Protein AF-A0A7S2M9X6-F1 (afdb_monomer_lite)

pLDDT: mean 76.16, std 21.94, range [22.64, 98.69]

Foldseek 3Di:
DPPFFDDDDDPAFAADPVFGWDWDDDDQKIAIFTKTPKDWAWQDKAWHGFGDPPRAACAKAKDWWFFAAPPDPDRAGDDTWIWIGGNRRIIIIHQFWDFDQPPVRDTDTHTDTDIGMTTRGLQMGGRDDFAFWFFDPVLVVLQVVVVPPPPDDDDDDDDDDDDDDDPDDDDDDDDQRQKGWDDDPQKIFIFGKFFGAQDDFPAQFAFRTFHDQQRFAPAKDKDWFDADPGPPDTWIWIQGNRRGIGTQVGHNRRMTGRGSDMGGHDDSVVCVPDDPDDNRGDPPPPPDPDPDDDDRDDDDDCVVVVVVLVVVPPPPVVVVVVVVVVVPPDDDDDDDPVPPDPAAPDDDDPVVCVDPLLVVQCVVQVVVCCVVFVHRDPVLLLLADLVVNVVSCVSSVPDPVSNVVSVVVSVVVVVVVVVVDDDDPPVVVSSVVRNVVSVCCRPPDPPPNVVCVCVVPDDDDPLVCCFVVVPPPVVVVVVVCVLAPPVCVVVVVVLLVLLSVFADLDPQFQKFALQACNQSSGNRRTGHQAQDPVSLLSNLVSLLVCLVSVNFTRMFGFFDQKFFQKWKFKAWFAPPDQDVDDPPDDRWAVLVLQFDFWDDDPPFIKDFRDDNVVLLVLLQCLFVVVDQKWKKWKWWLWDQDPQVRTGMTMIMITGLLAIDGLLVNVLSLLSSLLSLVVQLPDPPGPSVVSQVVRCVRDVQNDSDNSGPCPPSNSPPGHGQASHWHKHWHQPDPVQVVCVVVVNDPPVRGDTDIDTRSRGTATRAMKMWGWDADPVPRDIDTDDIITGTGSPRDRSSVSRVSSDRDHNPVPDDDRNDTACDPSSVVSDDPDFPPDVPPDPDDCPPDDDPGSDFDQPLQKWFAQDFLVVVVVLLVVLLVVLLVVCVVVVVVLLNLLSDWDWPDRDRFKTKIWGDLVSNPPPPDPPVVVVPPDDFGTWMWMQGNVVSMIGIDGDPVNSVSSSSSCVVRIGGPSPRGDPSDPVVVSVD

Structure (mmCIF, N/CA/C/O backbone):
data_AF-A0A7S2M9X6-F1
#
_entry.id   AF-A0A7S2M9X6-F1
#
loop_
_atom_site.group_PDB
_atom_site.id
_atom_site.type_symbol
_atom_site.label_atom_id
_atom_site.label_alt_id
_atom_site.label_comp_id
_atom_site.label_asym_id
_atom_site.label_entity_id
_atom_site.label_seq_id
_atom_site.pdbx_PDB_ins_code
_atom_site.Cartn_x
_atom_site.Cartn_y
_atom_site.Cartn_z
_atom_site.occupancy
_atom_site.B_iso_or_equiv
_atom_site.auth_seq_id
_atom_site.auth_comp_id
_atom_site.auth_asym_id
_atom_site.auth_atom_id
_atom_site.pdbx_PDB_model_num
ATOM 1 N N . ALA A 1 1 ? 14.958 -6.822 -61.987 1.00 38.88 1 ALA A N 1
ATOM 2 C CA . ALA A 1 1 ? 14.593 -6.815 -60.555 1.00 38.88 1 ALA A CA 1
ATOM 3 C C . ALA A 1 1 ? 13.363 -5.946 -60.229 1.00 38.88 1 ALA A C 1
ATOM 5 O O . ALA A 1 1 ? 12.800 -6.131 -59.167 1.00 38.88 1 ALA A O 1
ATOM 6 N N . SER A 1 2 ? 12.874 -5.072 -61.124 1.00 31.22 2 SER A N 1
ATOM 7 C CA . SER A 1 2 ? 11.751 -4.140 -60.870 1.00 31.22 2 SER A CA 1
ATOM 8 C C . SER A 1 2 ? 10.344 -4.626 -61.286 1.00 31.22 2 SER A C 1
ATOM 10 O O . SER A 1 2 ? 9.415 -3.830 -61.315 1.00 31.22 2 SER A O 1
ATOM 12 N N . ARG A 1 3 ? 10.153 -5.913 -61.616 1.00 39.16 3 ARG A N 1
ATOM 13 C CA . ARG A 1 3 ? 8.863 -6.480 -62.089 1.00 39.16 3 ARG A CA 1
ATOM 14 C C . ARG A 1 3 ? 8.234 -7.521 -61.140 1.00 39.16 3 ARG A C 1
ATOM 16 O O . ARG A 1 3 ? 7.433 -8.331 -61.574 1.00 39.16 3 ARG A O 1
ATOM 23 N N . ALA A 1 4 ? 8.618 -7.556 -59.862 1.00 44.41 4 ALA A N 1
ATOM 24 C CA . ALA A 1 4 ? 8.296 -8.679 -58.966 1.00 44.41 4 ALA A CA 1
ATOM 25 C C . ALA A 1 4 ? 6.996 -8.548 -58.136 1.00 44.41 4 ALA A C 1
ATOM 27 O O . ALA A 1 4 ? 6.758 -9.397 -57.286 1.00 44.41 4 ALA A O 1
ATOM 28 N N . PHE A 1 5 ? 6.151 -7.537 -58.360 1.00 42.88 5 PHE A N 1
ATOM 29 C CA . PHE A 1 5 ? 4.920 -7.326 -57.584 1.00 42.88 5 PHE A CA 1
ATOM 30 C C . PHE A 1 5 ? 3.715 -7.164 -58.532 1.00 42.88 5 PHE A C 1
ATOM 32 O O . PHE A 1 5 ? 3.470 -6.066 -59.020 1.00 42.88 5 PHE A O 1
ATOM 39 N N . GLU A 1 6 ? 2.992 -8.252 -58.825 1.00 40.44 6 GLU A N 1
ATOM 40 C CA . GLU A 1 6 ? 1.719 -8.236 -59.578 1.00 40.44 6 GLU A CA 1
ATOM 41 C C . GLU A 1 6 ? 0.503 -8.466 -58.647 1.00 40.44 6 GLU A C 1
ATOM 43 O O . GLU A 1 6 ? 0.623 -9.102 -57.597 1.00 40.44 6 GLU A O 1
ATOM 48 N N . GLU A 1 7 ? -0.641 -7.880 -59.031 1.00 41.44 7 GLU A N 1
ATOM 49 C CA . GLU A 1 7 ? -1.855 -7.572 -58.239 1.00 41.44 7 GLU A CA 1
ATOM 50 C C . GLU A 1 7 ? -2.589 -8.764 -57.584 1.00 41.44 7 GLU A C 1
ATOM 52 O O . GLU A 1 7 ? -2.658 -9.857 -58.153 1.00 41.44 7 GLU A O 1
ATOM 57 N N . PRO A 1 8 ? -3.227 -8.544 -56.405 1.00 42.31 8 PRO A N 1
ATOM 58 C CA . PRO A 1 8 ? -4.704 -8.527 -56.371 1.00 42.31 8 PRO A CA 1
ATOM 59 C C . PRO A 1 8 ? -5.382 -7.575 -55.340 1.00 42.31 8 PRO A C 1
ATOM 61 O O . PRO A 1 8 ? -4.845 -7.281 -54.276 1.00 42.31 8 PRO A O 1
ATOM 64 N N . VAL A 1 9 ? -6.626 -7.181 -55.672 1.00 41.50 9 VAL A N 1
ATOM 65 C CA . VAL A 1 9 ? -7.757 -6.617 -54.880 1.00 41.50 9 VAL A CA 1
ATOM 66 C C . VAL A 1 9 ? -7.424 -5.976 -53.517 1.00 41.50 9 VAL A C 1
ATOM 68 O O . VAL A 1 9 ? -7.529 -6.583 -52.452 1.00 41.50 9 VAL A O 1
ATOM 71 N N . GLY A 1 10 ? -7.107 -4.688 -53.584 1.00 49.75 10 GLY A N 1
ATOM 72 C CA . GLY A 1 10 ? -6.757 -3.773 -52.497 1.00 49.75 10 GLY A CA 1
ATOM 73 C C . GLY A 1 10 ? -5.783 -2.756 -53.091 1.00 49.75 10 GLY A C 1
ATOM 74 O O . GLY A 1 10 ? -5.009 -3.142 -53.960 1.00 49.75 10 GLY A O 1
ATOM 75 N N . ARG A 1 11 ? -5.827 -1.463 -52.731 1.00 54.81 11 ARG A N 1
ATOM 76 C CA . ARG A 1 11 ? -4.816 -0.502 -53.224 1.00 54.81 11 ARG A CA 1
ATOM 77 C C . ARG A 1 11 ? -3.433 -1.053 -52.857 1.00 54.81 11 ARG A C 1
ATOM 79 O O . ARG A 1 11 ? -3.097 -1.079 -51.675 1.00 54.81 11 ARG A O 1
ATOM 86 N N . ALA A 1 12 ? -2.693 -1.556 -53.847 1.00 59.91 12 ALA A N 1
ATOM 87 C CA . ALA A 1 12 ? -1.350 -2.071 -53.641 1.00 59.91 12 ALA A CA 1
ATOM 88 C C . ALA A 1 12 ? -0.503 -0.942 -53.049 1.00 59.91 12 ALA A C 1
ATOM 90 O O . ALA A 1 12 ? -0.595 0.200 -53.502 1.00 59.91 12 ALA A O 1
ATOM 91 N N . LEU A 1 13 ? 0.264 -1.242 -52.001 1.00 75.94 13 LEU A N 1
ATOM 92 C CA . LEU A 1 13 ? 1.162 -0.252 -51.422 1.00 75.94 13 LEU A CA 1
ATOM 93 C C . LEU A 1 13 ? 2.187 0.150 -52.479 1.00 75.94 13 LEU A C 1
ATOM 95 O O . LEU A 1 13 ? 2.847 -0.707 -53.067 1.00 75.94 13 LEU A O 1
ATOM 99 N N . GLU A 1 14 ? 2.294 1.449 -52.730 1.00 83.50 14 GLU A N 1
ATOM 100 C CA . GLU A 1 14 ? 3.234 1.965 -53.711 1.00 83.50 14 GLU A CA 1
ATOM 101 C C . GLU A 1 14 ? 4.682 1.757 -53.238 1.00 83.50 14 GLU A C 1
ATOM 103 O O . GLU A 1 14 ? 5.006 1.753 -52.045 1.00 83.50 14 GLU A O 1
ATOM 108 N N . VAL A 1 15 ? 5.575 1.556 -54.200 1.00 86.62 15 VAL A N 1
ATOM 109 C CA . VAL A 1 15 ? 7.008 1.360 -53.973 1.00 86.62 15 VAL A CA 1
ATOM 110 C C . VAL A 1 15 ? 7.666 2.705 -53.648 1.00 86.62 15 VAL A C 1
ATOM 112 O O . VAL A 1 15 ? 7.364 3.708 -54.295 1.00 86.62 15 VAL A O 1
ATOM 115 N N . ASN A 1 16 ? 8.577 2.753 -52.667 1.00 84.38 16 ASN A N 1
ATOM 116 C CA . ASN A 1 16 ? 9.388 3.953 -52.454 1.00 84.38 16 ASN A CA 1
ATOM 117 C C . ASN A 1 16 ? 10.350 4.130 -53.641 1.00 84.38 16 ASN A C 1
ATOM 119 O O . ASN A 1 16 ? 11.234 3.301 -53.850 1.00 84.38 16 ASN A O 1
ATOM 123 N N . GLU A 1 17 ? 10.197 5.212 -54.404 1.00 84.75 17 GLU A N 1
ATOM 124 C CA . GLU A 1 17 ? 10.994 5.470 -55.612 1.00 84.75 17 GLU A CA 1
ATOM 125 C C . GLU A 1 17 ? 12.496 5.609 -55.328 1.00 84.75 17 GLU A C 1
ATOM 127 O O . GLU A 1 17 ? 13.324 5.199 -56.141 1.00 84.75 17 GLU A O 1
ATOM 132 N N . ASN A 1 18 ? 12.860 6.137 -54.156 1.00 83.75 18 ASN A N 1
ATOM 133 C CA . ASN A 1 18 ? 14.256 6.372 -53.786 1.00 83.75 18 ASN A CA 1
ATOM 134 C C . ASN A 1 18 ? 14.967 5.093 -53.335 1.00 83.75 18 ASN A C 1
ATOM 136 O O . ASN A 1 18 ? 16.185 4.982 -53.457 1.00 83.75 18 ASN A O 1
ATOM 140 N N . MET A 1 19 ? 14.213 4.139 -52.787 1.00 84.62 19 MET A N 1
ATOM 141 C CA . MET A 1 19 ? 14.731 2.871 -52.283 1.00 84.62 19 MET A CA 1
ATOM 142 C C . MET A 1 19 ? 13.708 1.756 -52.481 1.00 84.62 19 MET A C 1
ATOM 144 O O . MET A 1 19 ? 13.069 1.313 -51.519 1.00 84.62 19 MET A O 1
ATOM 148 N N . PRO A 1 20 ? 13.537 1.298 -53.727 1.00 87.56 20 PRO A N 1
ATOM 149 C CA . PRO A 1 20 ? 12.526 0.310 -54.032 1.00 87.56 20 PRO A CA 1
ATOM 150 C C . PRO A 1 20 ? 12.790 -0.994 -53.267 1.00 87.56 20 PRO A C 1
ATOM 152 O O . PRO A 1 20 ? 13.956 -1.388 -53.119 1.00 87.56 20 PRO A O 1
ATOM 155 N N . PRO A 1 21 ? 11.737 -1.698 -52.804 1.00 89.81 21 PRO A N 1
ATOM 156 C CA . PRO A 1 21 ? 11.874 -3.030 -52.258 1.00 89.81 21 PRO A CA 1
ATOM 157 C C . PRO A 1 21 ? 12.610 -3.903 -53.257 1.00 89.81 21 PRO A C 1
ATOM 159 O O . PRO A 1 21 ? 12.286 -3.951 -54.447 1.00 89.81 21 PRO A O 1
ATOM 162 N N . GLY A 1 22 ? 13.590 -4.626 -52.760 1.00 88.31 22 GLY A N 1
ATOM 163 C CA . GLY A 1 22 ? 14.282 -5.618 -53.543 1.00 88.31 22 GLY A CA 1
ATOM 164 C C . GLY A 1 22 ? 14.721 -6.767 -52.670 1.00 88.31 22 GLY A C 1
ATOM 165 O O . GLY A 1 22 ? 14.521 -6.795 -51.455 1.00 88.31 22 GLY A O 1
ATOM 166 N N . LEU A 1 23 ? 15.274 -7.755 -53.345 1.00 91.81 23 LEU A N 1
ATOM 167 C CA . LEU A 1 23 ? 15.679 -9.000 -52.740 1.00 91.81 23 LEU A CA 1
ATOM 168 C C . LEU A 1 23 ? 17.034 -9.392 -53.303 1.00 91.81 23 LEU A C 1
ATOM 170 O O . LEU A 1 23 ? 17.304 -9.227 -54.495 1.00 91.81 23 LEU A O 1
ATOM 174 N N . HIS A 1 24 ? 17.878 -9.914 -52.429 1.00 87.50 24 HIS A N 1
ATOM 175 C CA . HIS A 1 24 ? 19.191 -10.425 -52.766 1.00 87.50 24 HIS A CA 1
ATOM 176 C C . HIS A 1 24 ? 19.317 -11.840 -52.214 1.00 87.50 24 HIS A C 1
ATOM 178 O O . HIS A 1 24 ? 19.037 -12.081 -51.042 1.00 87.50 24 HIS A O 1
ATOM 184 N N . ARG A 1 25 ? 19.761 -12.784 -53.042 1.00 85.88 25 ARG A N 1
ATOM 185 C CA . ARG A 1 25 ? 20.015 -14.161 -52.616 1.00 85.88 25 ARG A CA 1
ATOM 186 C C . ARG A 1 25 ? 21.512 -14.382 -52.488 1.00 85.88 25 ARG A C 1
ATOM 188 O O . ARG A 1 25 ? 22.252 -14.224 -53.451 1.00 85.88 25 ARG A O 1
ATOM 195 N N . CYS A 1 26 ? 21.945 -14.751 -51.293 1.00 79.56 26 CYS A N 1
ATOM 196 C CA . CYS A 1 26 ? 23.292 -15.211 -51.012 1.00 79.56 26 CYS A CA 1
ATOM 197 C C . CYS A 1 26 ? 23.185 -16.698 -50.686 1.00 79.56 26 CYS A C 1
ATOM 199 O O . CYS A 1 26 ? 22.797 -17.034 -49.575 1.00 79.56 26 CYS A O 1
ATOM 201 N N . GLY A 1 27 ? 23.486 -17.582 -51.643 1.00 88.19 27 GLY A N 1
ATOM 202 C CA . GLY A 1 27 ? 23.314 -19.032 -51.478 1.00 88.19 27 GLY A CA 1
ATOM 203 C C . GLY A 1 27 ? 21.862 -19.412 -51.190 1.00 88.19 27 GLY A C 1
ATOM 204 O O . GLY A 1 27 ? 20.990 -19.163 -52.022 1.00 88.19 27 GLY A O 1
ATOM 205 N N . ASP A 1 28 ? 21.596 -19.994 -50.025 1.00 86.00 28 ASP A N 1
ATOM 206 C CA . ASP A 1 28 ? 20.246 -20.381 -49.607 1.00 86.00 28 ASP A CA 1
ATOM 207 C C . ASP A 1 28 ? 19.547 -19.327 -48.749 1.00 86.00 28 ASP A C 1
ATOM 209 O O . ASP A 1 28 ? 18.366 -19.482 -48.442 1.00 86.00 28 ASP A O 1
ATOM 213 N N . ILE A 1 29 ? 20.236 -18.238 -48.407 1.00 85.75 29 ILE A N 1
ATOM 214 C CA . ILE A 1 29 ? 19.682 -17.129 -47.636 1.00 85.75 29 ILE A CA 1
ATOM 215 C C . ILE A 1 29 ? 19.230 -16.019 -48.591 1.00 85.75 29 ILE A C 1
ATOM 217 O O . ILE A 1 29 ? 19.997 -15.497 -49.403 1.00 85.75 29 ILE A O 1
ATOM 221 N N . VAL A 1 30 ? 17.969 -15.625 -48.472 1.00 87.31 30 VAL A N 1
ATOM 222 C CA . VAL A 1 30 ? 17.363 -14.469 -49.126 1.00 87.31 30 VAL A CA 1
ATOM 223 C C . VAL A 1 30 ? 17.296 -13.320 -48.129 1.00 87.31 30 VAL A C 1
ATOM 225 O O . VAL A 1 30 ? 16.832 -13.475 -47.004 1.00 87.31 30 VAL A O 1
ATOM 228 N N . VAL A 1 31 ? 17.756 -12.153 -48.561 1.00 87.94 31 VAL A N 1
ATOM 229 C CA . VAL A 1 31 ? 17.726 -10.895 -47.819 1.00 87.94 31 VAL A CA 1
ATOM 230 C C . VAL A 1 31 ? 16.772 -9.957 -48.538 1.00 87.94 31 VAL A C 1
ATOM 232 O O . VAL A 1 31 ? 16.935 -9.723 -49.736 1.00 87.94 31 VAL A O 1
ATOM 235 N N . LEU A 1 32 ? 15.789 -9.421 -47.820 1.00 89.31 32 LEU A N 1
ATOM 236 C CA . LEU A 1 32 ? 14.974 -8.317 -48.315 1.00 89.31 32 LEU A CA 1
ATOM 237 C C . LEU A 1 32 ? 15.610 -6.991 -47.902 1.00 89.31 32 LEU A C 1
ATOM 239 O O . LEU A 1 32 ? 16.217 -6.877 -46.835 1.00 89.31 32 LEU A O 1
ATOM 243 N N . HIS A 1 33 ? 15.474 -6.000 -48.771 1.00 90.19 33 HIS A N 1
ATOM 244 C CA . HIS A 1 33 ? 15.933 -4.640 -48.530 1.00 90.19 33 HIS A CA 1
ATOM 245 C C . HIS A 1 33 ? 14.980 -3.631 -49.172 1.00 90.19 33 HIS A C 1
ATOM 247 O O . HIS A 1 33 ? 14.190 -3.986 -50.051 1.00 90.19 33 HIS A O 1
ATOM 253 N N . GLY A 1 34 ? 15.109 -2.365 -48.803 1.00 89.94 34 GLY A N 1
ATOM 254 C CA . GLY A 1 34 ? 14.325 -1.264 -49.353 1.00 89.94 34 GLY A CA 1
ATOM 255 C C . GLY A 1 34 ? 13.058 -0.968 -48.556 1.00 89.94 34 GLY A C 1
ATOM 256 O O . GLY A 1 34 ? 12.807 -1.534 -47.487 1.00 89.94 34 GLY A O 1
ATOM 257 N N . GLU A 1 35 ? 12.268 -0.033 -49.076 1.00 91.88 35 GLU A N 1
ATOM 258 C CA . GLU A 1 35 ? 11.140 0.571 -48.372 1.00 91.88 35 GLU A CA 1
ATOM 259 C C . GLU A 1 35 ? 9.864 0.547 -49.222 1.00 91.88 35 GLU A C 1
ATOM 261 O O . GLU A 1 35 ? 9.895 0.766 -50.433 1.00 91.88 35 GLU A O 1
ATOM 266 N N . LEU A 1 36 ? 8.715 0.339 -48.582 1.00 90.56 36 LEU A N 1
ATOM 267 C CA . LEU A 1 36 ? 7.422 0.694 -49.173 1.00 90.56 36 LEU A CA 1
ATOM 268 C C . LEU A 1 36 ? 7.078 2.145 -48.832 1.00 90.56 36 LEU A C 1
ATOM 270 O O . LEU A 1 36 ? 7.567 2.687 -47.834 1.00 90.56 36 LEU A O 1
ATOM 274 N N . GLN A 1 37 ? 6.231 2.770 -49.652 1.00 87.38 37 GLN A N 1
ATOM 275 C CA . GLN A 1 37 ? 5.692 4.088 -49.339 1.00 87.38 37 GLN A CA 1
ATOM 276 C C . GLN A 1 37 ? 4.932 4.088 -48.010 1.00 87.38 37 GLN A C 1
ATOM 278 O O . GLN A 1 37 ? 4.588 3.051 -47.434 1.00 87.38 37 GLN A O 1
ATOM 283 N N . GLU A 1 38 ? 4.703 5.297 -47.506 1.00 88.19 38 GLU A N 1
ATOM 284 C CA . GLU A 1 38 ? 4.010 5.505 -46.251 1.00 88.19 38 GLU A CA 1
ATOM 285 C C . GLU A 1 38 ? 2.590 4.929 -46.308 1.00 88.19 38 GLU A C 1
ATOM 287 O O . GLU A 1 38 ? 1.797 5.247 -47.193 1.00 88.19 38 GLU A O 1
ATOM 292 N N . ALA A 1 39 ? 2.258 4.091 -45.330 1.00 88.56 39 ALA A N 1
ATOM 293 C CA . ALA A 1 39 ? 0.947 3.476 -45.218 1.00 88.56 39 ALA A CA 1
ATOM 294 C C . ALA A 1 39 ? 0.491 3.430 -43.762 1.00 88.56 39 ALA A C 1
ATOM 296 O O . ALA A 1 39 ? 1.271 3.641 -42.835 1.00 88.56 39 ALA A O 1
ATOM 297 N N . THR A 1 40 ? -0.798 3.163 -43.553 1.00 89.50 40 THR A N 1
ATOM 298 C CA . THR A 1 40 ? -1.367 2.937 -42.221 1.00 89.50 40 THR A CA 1
ATOM 299 C C . THR A 1 40 ? -1.688 1.458 -42.040 1.00 89.50 40 THR A C 1
ATOM 301 O O . THR A 1 40 ? -2.620 0.923 -42.642 1.00 89.50 40 THR A O 1
ATOM 304 N N . PHE A 1 41 ? -0.923 0.803 -41.173 1.00 89.00 41 PHE A N 1
ATOM 305 C CA . PHE A 1 41 ? -1.056 -0.611 -40.851 1.00 89.00 41 PHE A CA 1
ATOM 306 C C . PHE A 1 41 ? -1.993 -0.775 -39.659 1.00 89.00 41 PHE A C 1
ATOM 308 O O . PHE A 1 41 ? -1.658 -0.401 -38.534 1.00 89.00 41 PHE A O 1
ATOM 315 N N . GLY A 1 42 ? -3.182 -1.310 -39.923 1.00 84.88 42 GLY A N 1
ATOM 316 C CA . GLY A 1 42 ? -4.204 -1.554 -38.909 1.00 84.88 42 GLY A CA 1
ATOM 317 C C . GLY A 1 42 ? -4.099 -2.929 -38.241 1.00 84.88 42 GLY A C 1
ATOM 318 O O . GLY A 1 42 ? -3.200 -3.712 -38.553 1.00 84.88 42 GLY A O 1
ATOM 319 N N . PRO A 1 43 ? -5.045 -3.262 -37.347 1.00 78.38 43 PRO A N 1
ATOM 320 C CA . PRO A 1 43 ? -5.049 -4.516 -36.591 1.00 78.38 43 PRO A CA 1
ATOM 321 C C . PRO A 1 43 ? -5.327 -5.757 -37.444 1.00 78.38 43 PRO A C 1
ATOM 323 O O . PRO A 1 43 ? -5.115 -6.869 -36.973 1.00 78.38 43 PRO A O 1
ATOM 326 N N . SER A 1 44 ? -5.794 -5.597 -38.682 1.00 81.94 44 SER A N 1
ATOM 327 C CA . SER A 1 44 ? -5.951 -6.697 -39.638 1.00 81.94 44 SER A CA 1
ATOM 328 C C . SER A 1 44 ? -4.692 -6.856 -40.486 1.00 81.94 44 SER A C 1
ATOM 330 O O . SER A 1 44 ? -4.048 -5.870 -40.836 1.00 81.94 44 SER A O 1
ATOM 332 N N . SER A 1 45 ? -4.343 -8.097 -40.834 1.00 83.06 45 SER A N 1
ATOM 333 C CA . SER A 1 45 ? -3.196 -8.372 -41.704 1.00 83.06 45 SER A CA 1
ATOM 334 C C . SER A 1 45 ? -3.452 -7.821 -43.111 1.00 83.06 45 SER A C 1
ATOM 336 O O . SER A 1 45 ? -4.403 -8.229 -43.774 1.00 83.06 45 SER A O 1
ATOM 338 N N . GLN A 1 46 ? -2.606 -6.898 -43.558 1.00 90.12 46 GLN A N 1
ATOM 339 C CA . GLN A 1 46 ? -2.647 -6.277 -44.879 1.00 90.12 46 GLN A CA 1
ATOM 340 C C . GLN A 1 46 ? -1.610 -6.937 -45.786 1.00 90.12 46 GLN A C 1
ATOM 342 O O . GLN A 1 46 ? -0.468 -7.128 -45.382 1.00 90.12 46 GLN A O 1
ATOM 347 N N . HIS A 1 47 ? -1.982 -7.303 -47.008 1.00 91.88 47 HIS A N 1
ATOM 348 C CA . HIS A 1 47 ? -1.037 -7.837 -47.987 1.00 91.88 47 HIS A CA 1
ATOM 349 C C . HIS A 1 47 ? -0.190 -6.706 -48.582 1.00 91.88 47 HIS A C 1
ATOM 351 O O . HIS A 1 47 ? -0.746 -5.711 -49.035 1.00 91.88 47 HIS A O 1
ATOM 357 N N . VAL A 1 48 ? 1.137 -6.858 -48.578 1.00 91.81 48 VAL A N 1
ATOM 358 C CA . VAL A 1 48 ? 2.064 -5.797 -49.017 1.00 91.81 48 VAL A CA 1
ATOM 359 C C . VAL A 1 48 ? 2.934 -6.185 -50.213 1.00 91.81 48 VAL A C 1
ATOM 361 O O . VAL A 1 48 ? 3.647 -5.344 -50.746 1.00 91.81 48 VAL A O 1
ATOM 364 N N . GLY A 1 49 ? 2.896 -7.448 -50.640 1.00 89.88 49 GLY A N 1
ATOM 365 C CA . GLY A 1 49 ? 3.633 -7.916 -51.812 1.00 89.88 49 GLY A CA 1
ATOM 366 C C . GLY A 1 49 ? 3.817 -9.429 -51.847 1.00 89.88 49 GLY A C 1
ATOM 367 O O . GLY A 1 49 ? 3.560 -10.107 -50.853 1.00 89.88 49 GLY A O 1
ATOM 368 N N . THR A 1 50 ? 4.258 -9.970 -52.983 1.00 91.94 50 THR A N 1
ATOM 369 C CA . THR A 1 50 ? 4.452 -11.415 -53.187 1.00 91.94 50 THR A CA 1
ATOM 370 C C . THR A 1 50 ? 5.859 -11.685 -53.699 1.00 91.94 50 THR A C 1
ATOM 372 O O . THR A 1 50 ? 6.331 -11.013 -54.607 1.00 91.94 50 THR A O 1
ATOM 375 N N . LEU A 1 51 ? 6.536 -12.674 -53.123 1.00 90.69 51 LEU A N 1
ATOM 376 C CA . LEU A 1 51 ? 7.858 -13.089 -53.567 1.00 90.69 51 LEU A CA 1
ATOM 377 C C . LEU A 1 51 ? 7.790 -13.960 -54.832 1.00 90.69 51 LEU A C 1
ATOM 379 O O . LEU A 1 51 ? 6.930 -14.848 -54.929 1.00 90.69 51 LEU A O 1
ATOM 383 N N . PRO A 1 52 ? 8.731 -13.770 -55.775 1.00 90.25 52 PRO A N 1
ATOM 384 C CA . PRO A 1 52 ? 8.816 -14.591 -56.972 1.00 90.25 52 PRO A CA 1
ATOM 385 C C . PRO A 1 52 ? 9.140 -16.052 -56.642 1.00 90.25 52 PRO A C 1
ATOM 387 O O . PRO A 1 52 ? 9.727 -16.383 -55.606 1.00 90.25 52 PRO A O 1
ATOM 390 N N . GLU A 1 53 ? 8.758 -16.943 -57.553 1.00 85.31 53 GLU A N 1
ATOM 391 C CA . GLU A 1 53 ? 9.082 -18.364 -57.463 1.00 85.31 53 GLU A CA 1
ATOM 392 C C . GLU A 1 53 ? 10.608 -18.575 -57.392 1.00 85.31 53 GLU A C 1
ATOM 394 O O . GLU A 1 53 ? 11.380 -17.863 -58.033 1.00 85.31 53 GLU A O 1
ATOM 399 N N . GLY A 1 54 ? 11.056 -19.498 -56.535 1.00 86.00 54 GLY A N 1
ATOM 400 C CA . GLY A 1 54 ? 12.479 -19.697 -56.217 1.00 86.00 54 GLY A CA 1
ATOM 401 C C . GLY A 1 54 ? 13.035 -18.804 -55.097 1.00 86.00 54 GLY A C 1
ATOM 402 O O . GLY A 1 54 ? 14.136 -19.067 -54.613 1.00 86.00 54 GLY A O 1
ATOM 403 N N . PHE A 1 55 ? 12.270 -17.806 -54.643 1.00 88.62 55 PHE A N 1
ATOM 404 C CA . PHE A 1 55 ? 12.591 -16.963 -53.482 1.00 88.62 55 PHE A CA 1
ATOM 405 C C . PHE A 1 55 ? 11.562 -17.092 -52.361 1.00 88.62 55 PHE A C 1
ATOM 407 O O . PHE A 1 55 ? 11.593 -16.318 -51.416 1.00 88.62 55 PHE A O 1
ATOM 414 N N . ARG A 1 56 ? 10.623 -18.035 -52.460 1.00 90.94 56 ARG A N 1
ATOM 415 C CA . ARG A 1 56 ? 9.578 -18.235 -51.452 1.00 90.94 56 ARG A CA 1
ATOM 416 C C . ARG A 1 56 ? 10.144 -19.009 -50.259 1.00 90.94 56 ARG A C 1
ATOM 418 O O . ARG A 1 56 ? 10.888 -19.969 -50.480 1.00 90.94 56 ARG A O 1
ATOM 425 N N . PRO A 1 57 ? 9.802 -18.638 -49.015 1.00 86.56 57 PRO A N 1
ATOM 426 C CA . PRO A 1 57 ? 10.212 -19.425 -47.863 1.00 86.56 57 PRO A CA 1
ATOM 427 C C . PRO A 1 57 ? 9.508 -20.785 -47.896 1.00 86.56 57 PRO A C 1
ATOM 429 O O . PRO A 1 57 ? 8.378 -20.907 -48.363 1.00 86.56 57 PRO A O 1
ATOM 432 N N . ARG A 1 58 ? 10.147 -21.827 -47.367 1.00 82.44 58 ARG A N 1
ATOM 433 C CA . ARG A 1 58 ? 9.530 -23.166 -47.285 1.00 82.44 58 ARG A CA 1
ATOM 434 C C . ARG A 1 58 ? 8.417 -23.259 -46.236 1.00 82.44 58 ARG A C 1
ATOM 436 O O . ARG A 1 58 ? 7.600 -24.174 -46.277 1.00 82.44 58 ARG A O 1
ATOM 443 N N . ARG A 1 59 ? 8.375 -22.304 -45.308 1.00 81.25 59 ARG A N 1
ATOM 444 C CA . ARG A 1 59 ? 7.429 -22.227 -44.187 1.00 81.25 59 ARG A CA 1
ATOM 445 C C . ARG A 1 59 ? 6.935 -20.798 -43.985 1.00 81.25 59 ARG A C 1
ATOM 447 O O . ARG A 1 59 ? 7.478 -19.858 -44.555 1.00 81.25 59 ARG A O 1
ATOM 454 N N . GLU A 1 60 ? 5.916 -20.645 -43.148 1.00 83.94 60 GLU A N 1
ATOM 455 C CA . GLU A 1 60 ? 5.494 -19.325 -42.689 1.00 83.94 60 GLU A CA 1
ATOM 456 C C . GLU A 1 60 ? 6.524 -18.751 -41.704 1.00 83.94 60 GLU A C 1
ATOM 458 O O . GLU A 1 60 ? 6.932 -19.428 -40.760 1.00 83.94 60 GLU A O 1
ATOM 463 N N . LEU A 1 61 ? 6.934 -17.504 -41.926 1.00 82.12 61 LEU A N 1
ATOM 464 C CA . LEU A 1 61 ? 7.939 -16.787 -41.144 1.00 82.12 61 LEU A CA 1
ATOM 465 C C . LEU A 1 61 ? 7.358 -15.467 -40.639 1.00 82.12 61 LEU A C 1
ATOM 467 O O . LEU A 1 61 ? 6.676 -14.770 -41.392 1.00 82.12 61 LEU A O 1
ATOM 471 N N . ARG A 1 62 ? 7.637 -15.093 -39.386 1.00 79.50 62 ARG A N 1
ATOM 472 C CA . ARG A 1 62 ? 7.113 -13.866 -38.760 1.00 79.50 62 ARG A CA 1
ATOM 473 C C . ARG A 1 62 ? 8.231 -13.007 -38.163 1.00 79.50 62 ARG A C 1
ATOM 475 O O . ARG A 1 62 ? 9.120 -13.526 -37.501 1.00 79.50 62 ARG A O 1
ATOM 482 N N . TRP A 1 63 ? 8.144 -11.687 -38.350 1.00 78.50 63 TRP A N 1
ATOM 483 C CA . TRP A 1 63 ? 9.230 -10.720 -38.098 1.00 78.50 63 TRP A CA 1
ATOM 484 C C . TRP A 1 63 ? 8.712 -9.408 -37.517 1.00 78.50 63 TRP A C 1
ATOM 486 O O . TRP A 1 63 ? 7.555 -9.031 -37.746 1.00 78.50 63 TRP A O 1
ATOM 496 N N . LEU A 1 64 ? 9.581 -8.681 -36.811 1.00 75.94 64 LEU A N 1
ATOM 497 C CA . LEU A 1 64 ? 9.429 -7.239 -36.607 1.00 75.94 64 LEU A CA 1
ATOM 498 C C . LEU A 1 64 ? 10.038 -6.526 -37.809 1.00 75.94 64 LEU A C 1
ATOM 500 O O . LEU A 1 64 ? 11.235 -6.648 -38.041 1.00 75.94 64 LEU A O 1
ATOM 504 N N . ALA A 1 65 ? 9.214 -5.792 -38.546 1.00 83.38 65 ALA A N 1
ATOM 505 C CA . ALA A 1 65 ? 9.695 -4.842 -39.537 1.00 83.38 65 ALA A CA 1
ATOM 506 C C . ALA A 1 65 ? 9.616 -3.427 -38.960 1.00 83.38 65 ALA A C 1
ATOM 508 O O . ALA A 1 65 ? 8.694 -3.100 -38.202 1.00 83.38 65 ALA A O 1
ATOM 509 N N . SER A 1 66 ? 10.601 -2.607 -39.304 1.00 86.44 66 SER A N 1
ATOM 510 C CA . SER A 1 66 ? 10.702 -1.222 -38.856 1.00 86.44 66 SER A CA 1
ATOM 511 C C . SER A 1 66 ? 9.740 -0.337 -39.647 1.00 86.44 66 SER A C 1
ATOM 513 O O . SER A 1 66 ? 9.658 -0.448 -40.868 1.00 86.44 66 SER A O 1
ATOM 515 N N . LEU A 1 67 ? 9.033 0.559 -38.958 1.00 88.56 67 LEU A N 1
ATOM 516 C CA . LEU A 1 67 ? 8.337 1.687 -39.568 1.00 88.56 67 LEU A CA 1
ATOM 517 C C . LEU A 1 67 ? 9.183 2.941 -39.389 1.00 88.56 67 LEU A C 1
ATOM 519 O O . LEU A 1 67 ? 9.515 3.311 -38.262 1.00 88.56 67 LEU A O 1
ATOM 523 N N . LEU A 1 68 ? 9.534 3.572 -40.502 1.00 87.88 68 LEU A N 1
ATOM 524 C CA . LEU A 1 68 ? 10.290 4.818 -40.537 1.00 87.88 68 LEU A CA 1
ATOM 525 C C . LEU A 1 68 ? 9.341 6.004 -40.722 1.00 87.88 68 LEU A C 1
ATOM 527 O O . LEU A 1 68 ? 8.386 5.914 -41.501 1.00 87.88 68 LEU A O 1
ATOM 531 N N . ARG A 1 69 ? 9.641 7.125 -40.062 1.00 85.12 69 ARG A N 1
ATOM 532 C CA . ARG A 1 69 ? 8.848 8.358 -40.176 1.00 85.12 69 ARG A CA 1
ATOM 533 C C . ARG A 1 69 ? 8.941 8.956 -41.589 1.00 85.12 69 ARG A C 1
ATOM 535 O O . ARG A 1 69 ? 9.989 8.868 -42.243 1.00 85.12 69 ARG A O 1
ATOM 542 N N . SER A 1 70 ? 7.857 9.547 -42.094 1.00 73.06 70 SER A N 1
ATOM 543 C CA . SER A 1 70 ? 7.807 10.162 -43.435 1.00 73.06 70 SER A CA 1
ATOM 544 C C . SER A 1 70 ? 8.640 11.443 -43.558 1.00 73.06 70 SER A C 1
ATOM 546 O O . SER A 1 70 ? 9.088 11.782 -44.648 1.00 73.06 70 SER A O 1
ATOM 548 N N . ASP A 1 71 ? 8.869 12.128 -42.440 1.00 70.44 71 ASP A N 1
ATOM 549 C CA . ASP A 1 71 ? 9.124 13.572 -42.421 1.00 70.44 71 ASP A CA 1
ATOM 550 C C . ASP A 1 71 ? 10.617 13.936 -42.410 1.00 70.44 71 ASP A C 1
ATOM 552 O O . ASP A 1 71 ? 10.966 15.111 -42.492 1.00 70.44 71 ASP A O 1
ATOM 556 N N . ASP A 1 72 ? 11.506 12.951 -42.269 1.00 55.94 72 ASP A N 1
ATOM 557 C CA . ASP A 1 72 ? 12.926 13.181 -42.017 1.00 55.94 72 ASP A CA 1
ATOM 558 C C . ASP A 1 72 ? 13.818 12.558 -43.097 1.00 55.94 72 ASP A C 1
ATOM 560 O O . ASP A 1 72 ? 13.686 11.389 -43.469 1.00 55.94 72 ASP A O 1
ATOM 564 N N . SER A 1 73 ? 14.814 13.331 -43.538 1.00 60.56 73 SER A N 1
ATOM 565 C CA . SER A 1 73 ? 15.968 12.837 -44.308 1.00 60.56 73 SER A CA 1
ATOM 566 C C . SER A 1 73 ? 16.832 11.856 -43.501 1.00 60.56 73 SER A C 1
ATOM 568 O O . SER A 1 73 ? 17.709 11.190 -44.051 1.00 60.56 73 SER A O 1
ATOM 570 N N . THR A 1 74 ? 16.572 11.740 -42.196 1.00 63.78 74 THR A N 1
ATOM 571 C CA . THR A 1 74 ? 17.200 10.782 -41.292 1.00 63.78 74 THR A CA 1
ATOM 572 C C . THR A 1 74 ? 16.267 9.589 -41.061 1.00 63.78 74 THR A C 1
ATOM 574 O O . THR A 1 74 ? 15.082 9.752 -40.778 1.00 63.78 74 THR A O 1
ATOM 577 N N . ARG A 1 75 ? 16.785 8.358 -41.200 1.00 69.56 75 ARG A N 1
ATOM 578 C CA . ARG A 1 75 ? 16.029 7.112 -40.965 1.00 69.56 75 ARG A CA 1
ATOM 579 C C . ARG A 1 75 ? 15.738 6.922 -39.469 1.00 69.56 75 ARG A C 1
ATOM 581 O O . ARG A 1 75 ? 16.364 6.098 -38.809 1.00 69.56 75 ARG A O 1
ATOM 588 N N . VAL A 1 76 ? 14.815 7.703 -38.916 1.00 72.56 76 VAL A N 1
ATOM 589 C CA . VAL A 1 76 ? 14.389 7.571 -37.519 1.00 72.56 76 VAL A CA 1
ATOM 590 C C . VAL A 1 76 ? 13.314 6.490 -37.435 1.00 72.56 76 VAL A C 1
ATOM 592 O O . VAL A 1 76 ? 12.272 6.580 -38.088 1.00 72.56 76 VAL A O 1
ATOM 595 N N . LEU A 1 77 ? 13.587 5.455 -36.638 1.00 73.12 77 LEU A N 1
ATOM 596 C CA . LEU A 1 77 ? 12.624 4.411 -36.303 1.00 73.12 77 LEU A CA 1
ATOM 597 C C . LEU A 1 77 ? 11.468 5.031 -35.510 1.00 73.12 77 LEU A C 1
ATOM 599 O O . LEU A 1 77 ? 11.680 5.544 -34.416 1.00 73.12 77 LEU A O 1
ATOM 603 N N . GLU A 1 78 ? 10.256 4.970 -36.054 1.00 75.19 78 GLU A N 1
ATOM 604 C CA . GLU A 1 78 ? 9.051 5.463 -35.384 1.00 75.19 78 GLU A CA 1
ATOM 605 C C . GLU A 1 78 ? 8.384 4.332 -34.597 1.00 75.19 78 GLU A C 1
ATOM 607 O O . GLU A 1 78 ? 8.130 4.447 -33.399 1.00 75.19 78 GLU A O 1
ATOM 612 N N . HIS A 1 79 ? 8.167 3.191 -35.257 1.00 79.56 79 HIS A N 1
ATOM 613 C CA . HIS A 1 79 ? 7.482 2.037 -34.683 1.00 79.56 79 HIS A CA 1
ATOM 614 C C . HIS A 1 79 ? 7.994 0.710 -35.263 1.00 79.56 79 HIS A C 1
ATOM 616 O O . HIS A 1 79 ? 8.824 0.670 -36.167 1.00 79.56 79 HIS A O 1
ATOM 622 N N . SER A 1 80 ? 7.467 -0.411 -34.764 1.00 80.56 80 SER A N 1
ATOM 623 C CA . SER A 1 80 ? 7.623 -1.726 -35.395 1.00 80.56 80 SER A CA 1
ATOM 624 C C . SER A 1 80 ? 6.265 -2.384 -35.645 1.00 80.56 80 SER A C 1
ATOM 626 O O . SER A 1 80 ? 5.322 -2.224 -34.857 1.00 80.56 80 SER A O 1
ATOM 628 N N . VAL A 1 81 ? 6.181 -3.141 -36.739 1.00 85.38 81 VAL A N 1
ATOM 629 C CA . VAL A 1 81 ? 4.992 -3.890 -37.176 1.00 85.38 81 VAL A CA 1
ATOM 630 C C . VAL A 1 81 ? 5.290 -5.374 -37.338 1.00 85.38 81 VAL A C 1
ATOM 632 O O . VAL A 1 81 ? 6.441 -5.795 -37.480 1.00 85.38 81 VAL A O 1
ATOM 635 N N . ALA A 1 82 ? 4.240 -6.192 -37.288 1.00 81.81 82 ALA A N 1
ATOM 636 C CA . ALA A 1 82 ? 4.346 -7.615 -37.557 1.00 81.81 82 ALA A CA 1
ATOM 637 C C . ALA A 1 82 ? 4.345 -7.866 -39.052 1.00 81.81 82 ALA A C 1
ATOM 639 O O . ALA A 1 82 ? 3.333 -7.638 -39.697 1.00 81.81 82 ALA A O 1
ATOM 640 N N . LEU A 1 83 ? 5.458 -8.356 -39.582 1.00 88.50 83 LEU A N 1
ATOM 641 C CA . LEU A 1 83 ? 5.566 -8.823 -40.953 1.00 88.50 83 LEU A CA 1
ATOM 642 C C . LEU A 1 83 ? 5.454 -10.353 -40.951 1.00 88.50 83 LEU A C 1
ATOM 644 O O . LEU A 1 83 ? 6.012 -11.011 -40.076 1.00 88.50 83 LEU A O 1
ATOM 648 N N . THR A 1 84 ? 4.707 -10.921 -41.890 1.00 88.62 84 THR A N 1
ATOM 649 C CA . THR A 1 84 ? 4.534 -12.364 -42.090 1.00 88.62 84 THR A CA 1
ATOM 650 C C . THR A 1 84 ? 4.851 -12.696 -43.541 1.00 88.62 84 THR A C 1
ATOM 652 O O . THR A 1 84 ? 4.256 -12.109 -44.438 1.00 88.62 84 THR A O 1
ATOM 655 N N . LEU A 1 85 ? 5.768 -13.632 -43.780 1.00 89.62 85 LEU A N 1
ATOM 656 C CA . LEU A 1 85 ? 6.003 -14.229 -45.092 1.00 89.62 85 LEU A CA 1
ATOM 657 C C . LEU A 1 85 ? 5.439 -15.642 -45.109 1.00 89.62 85 LEU A C 1
ATOM 659 O O . LEU A 1 85 ? 5.811 -16.463 -44.277 1.00 89.62 85 LEU A O 1
ATOM 663 N N . ARG A 1 86 ? 4.551 -15.933 -46.051 1.00 88.75 86 ARG A N 1
ATOM 664 C CA . ARG A 1 86 ? 3.919 -17.245 -46.205 1.00 88.75 86 ARG A CA 1
ATOM 665 C C . ARG A 1 86 ? 4.654 -18.118 -47.233 1.00 88.75 86 ARG A C 1
ATOM 667 O O . ARG A 1 86 ? 5.351 -17.577 -48.094 1.00 88.75 86 ARG A O 1
ATOM 674 N N . PRO A 1 87 ? 4.459 -19.453 -47.202 1.00 87.81 87 PRO A N 1
ATOM 675 C CA . PRO A 1 87 ? 5.081 -20.370 -48.164 1.00 87.81 87 PRO A CA 1
ATOM 676 C C . PRO A 1 87 ? 4.708 -20.117 -49.631 1.00 87.81 87 PRO A C 1
ATOM 678 O O . PRO A 1 87 ? 5.470 -20.426 -50.542 1.00 87.81 87 PRO A O 1
ATOM 681 N N . ASP A 1 88 ? 3.537 -19.526 -49.875 1.00 88.94 88 ASP A N 1
ATOM 682 C CA . ASP A 1 88 ? 3.088 -19.097 -51.206 1.00 88.94 88 ASP A CA 1
ATOM 683 C C . ASP A 1 88 ? 3.814 -17.828 -51.706 1.00 88.94 88 ASP A C 1
ATOM 685 O O . ASP A 1 88 ? 3.572 -17.371 -52.820 1.00 88.94 88 ASP A O 1
ATOM 689 N N . GLY A 1 89 ? 4.736 -17.275 -50.909 1.00 89.75 89 GLY A N 1
ATOM 690 C CA . GLY A 1 89 ? 5.467 -16.043 -51.185 1.00 89.75 89 GLY A CA 1
ATOM 691 C C . GLY A 1 89 ? 4.751 -14.784 -50.702 1.00 89.75 89 GLY A C 1
ATOM 692 O O . GLY A 1 89 ? 5.317 -13.700 -50.816 1.00 89.75 89 GLY A O 1
ATOM 693 N N . ARG A 1 90 ? 3.533 -14.885 -50.157 1.00 92.00 90 ARG A N 1
ATOM 694 C CA . ARG A 1 90 ? 2.751 -13.722 -49.732 1.00 92.00 90 ARG A CA 1
ATOM 695 C C . ARG A 1 90 ? 3.390 -13.042 -48.519 1.00 92.00 90 ARG A C 1
ATOM 697 O O . ARG A 1 90 ? 3.566 -13.669 -47.476 1.00 92.00 90 ARG A O 1
ATOM 704 N N . ILE A 1 91 ? 3.662 -11.746 -48.635 1.00 92.56 91 ILE A N 1
ATOM 705 C CA . ILE A 1 91 ? 4.095 -10.863 -47.550 1.00 92.56 91 ILE A CA 1
ATOM 706 C C . ILE A 1 91 ? 2.867 -10.121 -47.020 1.00 92.56 91 ILE A C 1
ATOM 708 O O . ILE A 1 91 ? 2.114 -9.509 -47.788 1.00 92.56 91 ILE A O 1
ATOM 712 N N . SER A 1 92 ? 2.643 -10.172 -45.710 1.00 92.12 92 SER A N 1
ATOM 713 C CA . SER A 1 92 ? 1.591 -9.408 -45.047 1.00 92.12 92 SER A CA 1
ATOM 714 C C . SER A 1 92 ? 2.084 -8.701 -43.788 1.00 92.12 92 SER A C 1
ATOM 716 O O . SER A 1 92 ? 3.016 -9.158 -43.133 1.00 92.12 92 SER A O 1
ATOM 718 N N . VAL A 1 93 ? 1.475 -7.562 -43.460 1.00 90.00 93 VAL A N 1
ATOM 719 C CA . VAL A 1 93 ? 1.873 -6.682 -42.357 1.00 90.00 93 VAL A CA 1
ATOM 720 C C . VAL A 1 93 ? 0.676 -6.364 -41.467 1.00 90.00 93 VAL A C 1
ATOM 722 O O . VAL A 1 93 ? -0.434 -6.199 -41.961 1.00 90.00 93 VAL A O 1
ATOM 725 N N . GLN A 1 94 ? 0.878 -6.289 -40.154 1.00 87.69 94 GLN A N 1
ATOM 726 C CA . GLN A 1 94 ? -0.169 -5.997 -39.173 1.00 87.69 94 GLN A CA 1
ATOM 727 C C . GLN A 1 94 ? 0.323 -4.972 -38.137 1.00 87.69 94 GLN A C 1
ATOM 729 O O . GLN A 1 94 ? 1.403 -5.125 -37.551 1.00 87.69 94 GLN A O 1
ATOM 734 N N . GLY A 1 95 ? -0.483 -3.932 -37.908 1.00 76.25 95 GLY A N 1
ATOM 735 C CA . GLY A 1 95 ? -0.314 -2.951 -36.838 1.00 76.25 95 GLY A CA 1
ATOM 736 C C . GLY A 1 95 ? -0.587 -3.605 -35.490 1.00 76.25 95 GLY A C 1
ATOM 737 O O . GLY A 1 95 ? -1.662 -4.158 -35.264 1.00 76.25 95 GLY A O 1
ATOM 738 N N . GLY A 1 96 ? 0.427 -3.640 -34.625 1.00 71.00 96 GLY A N 1
ATOM 739 C CA . GLY A 1 96 ? 0.344 -4.359 -33.355 1.00 71.00 96 GLY A CA 1
ATOM 740 C C . GLY A 1 96 ? -0.666 -3.780 -32.360 1.00 71.00 96 GLY A C 1
ATOM 741 O O . GLY A 1 96 ? -1.216 -2.697 -32.547 1.00 71.00 96 GLY A O 1
ATOM 742 N N . LYS A 1 97 ? -0.891 -4.517 -31.273 1.00 63.41 97 LYS A N 1
ATOM 743 C CA . LYS A 1 97 ? -1.647 -4.043 -30.109 1.00 63.41 97 LYS A CA 1
ATOM 744 C C . LYS A 1 97 ? -0.705 -3.258 -29.194 1.00 63.41 97 LYS A C 1
ATOM 746 O O . LYS A 1 97 ? 0.436 -3.677 -29.042 1.00 63.41 97 LYS A O 1
ATOM 751 N N . VAL A 1 98 ? -1.185 -2.168 -28.600 1.00 57.19 98 VAL A N 1
ATOM 752 C CA . VAL A 1 98 ? -0.440 -1.385 -27.604 1.00 57.19 98 VAL A CA 1
ATOM 753 C C . VAL A 1 98 ? -1.100 -1.547 -26.247 1.00 57.19 98 VAL A C 1
ATOM 755 O O . VAL A 1 98 ? -2.315 -1.372 -26.103 1.00 57.19 98 VAL A O 1
ATOM 758 N N . HIS A 1 99 ? -0.292 -1.871 -25.244 1.00 46.50 99 HIS A N 1
ATOM 759 C CA . HIS A 1 99 ? -0.732 -1.911 -23.857 1.00 46.50 99 HIS A CA 1
ATOM 760 C C . HIS A 1 99 ? -0.638 -0.504 -23.271 1.00 46.50 99 HIS A C 1
ATOM 762 O O . HIS A 1 99 ? 0.448 0.009 -23.018 1.00 46.50 99 HIS A O 1
ATOM 768 N N . GLN A 1 100 ? -1.782 0.136 -23.041 1.00 50.91 100 GLN A N 1
ATOM 769 C CA . GLN A 1 100 ? -1.828 1.422 -22.360 1.00 50.91 100 GLN A CA 1
ATOM 770 C C . GLN A 1 100 ? -2.393 1.227 -20.959 1.00 50.91 100 GLN A C 1
ATOM 772 O O . GLN A 1 100 ? -3.502 0.722 -20.770 1.00 50.91 100 GLN A O 1
ATOM 777 N N . VAL A 1 101 ? -1.616 1.645 -19.966 1.00 37.97 101 VAL A N 1
ATOM 778 C CA . VAL A 1 101 ? -2.075 1.706 -18.583 1.00 37.97 101 VAL A CA 1
ATOM 779 C C . VAL A 1 101 ? -2.945 2.949 -18.445 1.00 37.97 101 VAL A C 1
ATOM 781 O O . VAL A 1 101 ? -2.484 4.068 -18.675 1.00 37.97 101 VAL A O 1
ATOM 784 N N . ASP A 1 102 ? -4.226 2.758 -18.135 1.00 54.16 102 ASP A N 1
ATOM 785 C CA . ASP A 1 102 ? -5.128 3.885 -17.917 1.00 54.16 102 ASP A CA 1
ATOM 786 C C . ASP A 1 102 ? -4.752 4.660 -16.638 1.00 54.16 102 ASP A C 1
ATOM 788 O O . ASP A 1 102 ? -3.953 4.212 -15.816 1.00 54.16 102 ASP A O 1
ATOM 792 N N . GLN A 1 103 ? -5.337 5.846 -16.439 1.00 43.16 103 GLN A N 1
ATOM 793 C CA . GLN A 1 103 ? -5.068 6.683 -15.257 1.00 43.16 103 GLN A CA 1
ATOM 794 C C . GLN A 1 103 ? -5.393 5.990 -13.917 1.00 43.16 103 GLN A C 1
ATOM 796 O O . GLN A 1 103 ? -5.042 6.510 -12.861 1.00 43.16 103 GLN A O 1
ATOM 801 N N . LYS A 1 104 ? -6.067 4.830 -13.942 1.00 40.72 104 LYS A N 1
ATOM 802 C CA . LYS A 1 104 ? -6.410 4.017 -12.770 1.00 40.72 104 LYS A CA 1
ATOM 803 C C . LYS A 1 104 ? -5.457 2.834 -12.569 1.00 40.72 104 LYS A C 1
ATOM 805 O O . LYS A 1 104 ? -5.657 2.067 -11.634 1.00 40.72 104 LYS A O 1
ATOM 810 N N . GLY A 1 105 ? -4.427 2.689 -13.403 1.00 38.84 105 GLY A N 1
ATOM 811 C CA . GLY A 1 105 ? -3.445 1.613 -13.297 1.00 38.84 105 GLY A CA 1
ATOM 812 C C . GLY A 1 105 ? -3.863 0.306 -13.974 1.00 38.84 105 GLY A C 1
ATOM 813 O O . GLY A 1 105 ? -3.143 -0.681 -13.846 1.00 38.84 105 GLY A O 1
ATOM 814 N N . HIS A 1 106 ? -4.988 0.264 -14.700 1.00 41.47 106 HIS A N 1
ATOM 815 C CA . HIS A 1 106 ? -5.382 -0.941 -15.428 1.00 41.47 106 HIS A CA 1
ATOM 816 C C . HIS A 1 106 ? -4.717 -0.979 -16.799 1.00 41.47 106 HIS A C 1
ATOM 818 O O . HIS A 1 106 ? -4.819 -0.034 -17.583 1.00 41.47 106 HIS A O 1
ATOM 824 N N . MET A 1 107 ? -4.081 -2.102 -17.110 1.00 36.88 107 MET A N 1
ATOM 825 C CA . MET A 1 107 ? -3.527 -2.359 -18.431 1.00 36.88 107 MET A CA 1
ATOM 826 C C . MET A 1 107 ? -4.666 -2.665 -19.409 1.00 36.88 107 MET A C 1
ATOM 828 O O . MET A 1 107 ? -5.372 -3.662 -19.263 1.00 36.88 107 MET A O 1
ATOM 832 N N . ARG A 1 108 ? -4.863 -1.793 -20.398 1.00 52.72 108 ARG A N 1
ATOM 833 C CA . ARG A 1 108 ? -5.830 -1.981 -21.481 1.00 52.72 108 ARG A CA 1
ATOM 834 C C . ARG A 1 108 ? -5.084 -2.201 -22.785 1.00 52.72 108 ARG A C 1
ATOM 836 O O . ARG A 1 108 ? -4.132 -1.491 -23.092 1.00 52.72 108 ARG A O 1
ATOM 843 N N . VAL A 1 109 ? -5.539 -3.184 -23.548 1.00 51.12 109 VAL A N 1
ATOM 844 C CA . VAL A 1 109 ? -4.966 -3.525 -24.848 1.00 51.12 109 VAL A CA 1
ATOM 845 C C . VAL A 1 109 ? -5.746 -2.775 -25.919 1.00 51.12 109 VAL A C 1
ATOM 847 O O . VAL A 1 109 ? -6.907 -3.093 -26.169 1.00 51.12 109 VAL A O 1
ATOM 850 N N . TYR A 1 110 ? -5.130 -1.768 -26.531 1.00 61.19 110 TYR A N 1
ATOM 851 C CA . TYR A 1 110 ? -5.733 -1.010 -27.622 1.00 61.19 110 TYR A CA 1
ATOM 852 C C . TYR A 1 110 ? -5.168 -1.482 -28.958 1.00 61.19 110 TYR A C 1
ATOM 854 O O . TYR A 1 110 ? -3.963 -1.674 -29.118 1.00 61.19 110 TYR A O 1
ATOM 862 N N . GLN A 1 111 ? -6.045 -1.665 -29.939 1.00 74.38 111 GLN A N 1
ATOM 863 C CA . GLN A 1 111 ? -5.624 -1.826 -31.324 1.00 74.38 111 GLN A CA 1
ATOM 864 C C . GLN A 1 111 ? -5.189 -0.452 -31.842 1.00 74.38 111 GLN A C 1
ATOM 866 O O . GLN A 1 111 ? -5.983 0.487 -31.808 1.00 74.38 111 GLN A O 1
ATOM 871 N N . GLN A 1 112 ? -3.937 -0.314 -32.282 1.00 75.00 112 GLN A N 1
ATOM 872 C CA . GLN A 1 112 ? -3.451 0.929 -32.877 1.00 75.00 112 GLN A CA 1
ATOM 873 C C . GLN A 1 112 ? -3.172 0.746 -34.363 1.00 75.00 112 GLN A C 1
ATOM 875 O O . GLN A 1 112 ? -2.481 -0.180 -34.786 1.00 75.00 112 GLN A O 1
ATOM 880 N N . ASN A 1 113 ? -3.675 1.697 -35.142 1.00 85.12 113 ASN A N 1
ATOM 881 C CA . ASN A 1 113 ? -3.232 1.921 -36.505 1.00 85.12 113 ASN A CA 1
ATOM 882 C C . ASN A 1 113 ? -1.847 2.578 -36.448 1.00 85.12 113 ASN A C 1
ATOM 884 O O . ASN A 1 113 ? -1.712 3.663 -35.885 1.00 85.12 113 ASN A O 1
ATOM 888 N N . LYS A 1 114 ? -0.823 1.928 -37.008 1.00 86.62 114 LYS A N 1
ATOM 889 C CA . LYS A 1 114 ? 0.544 2.468 -37.063 1.00 86.62 114 LYS A CA 1
ATOM 890 C C . LYS A 1 114 ? 0.803 3.032 -38.457 1.00 86.62 114 LYS A C 1
ATOM 892 O O . LYS A 1 114 ? 0.678 2.296 -39.435 1.00 86.62 114 LYS A O 1
ATOM 897 N N . LYS A 1 115 ? 1.133 4.320 -38.554 1.00 89.81 115 LYS A N 1
ATOM 898 C CA . LYS A 1 115 ? 1.489 4.978 -39.819 1.00 89.81 115 LYS A CA 1
ATOM 899 C C . LYS A 1 115 ? 3.012 5.012 -39.969 1.00 89.81 115 LYS A C 1
ATOM 901 O O . LYS A 1 115 ? 3.708 5.121 -38.968 1.00 89.81 115 LYS A O 1
ATOM 906 N N . GLY A 1 116 ? 3.517 4.846 -41.187 1.00 90.69 116 GLY A N 1
ATOM 907 C CA . GLY A 1 116 ? 4.942 4.985 -41.492 1.00 90.69 116 GLY A CA 1
ATOM 908 C C . GLY A 1 116 ? 5.347 4.267 -42.777 1.00 90.69 116 GLY A C 1
ATOM 909 O O . GLY A 1 116 ? 4.545 3.558 -43.391 1.00 90.69 116 GLY A O 1
ATOM 910 N N . ARG A 1 117 ? 6.607 4.439 -43.186 1.00 91.94 117 ARG A N 1
ATOM 911 C CA . ARG A 1 117 ? 7.224 3.696 -44.297 1.00 91.94 117 ARG A CA 1
ATOM 912 C C . ARG A 1 117 ? 7.726 2.348 -43.803 1.00 91.94 117 ARG A C 1
ATOM 914 O O . ARG A 1 117 ? 8.533 2.296 -42.874 1.00 91.94 117 ARG A O 1
ATOM 921 N N . LEU A 1 118 ? 7.267 1.259 -44.412 1.00 92.31 118 LEU A N 1
ATOM 922 C CA . LEU A 1 118 ? 7.726 -0.083 -44.053 1.00 92.31 118 LEU A CA 1
ATOM 923 C C . LEU A 1 118 ? 9.137 -0.311 -44.589 1.00 92.31 118 LEU A C 1
ATOM 925 O O . LEU A 1 118 ? 9.331 -0.378 -45.799 1.00 92.31 118 LEU A O 1
ATOM 929 N N . CYS A 1 119 ? 10.096 -0.492 -43.688 1.00 91.75 119 CYS A N 1
ATOM 930 C CA . CYS A 1 119 ? 11.461 -0.856 -44.025 1.00 91.75 119 CYS A CA 1
ATOM 931 C C . CYS A 1 119 ? 11.640 -2.374 -43.928 1.00 91.75 119 CYS A C 1
ATOM 933 O O . CYS A 1 119 ? 11.389 -2.981 -42.881 1.00 91.75 119 CYS A O 1
ATOM 935 N N . LEU A 1 120 ? 12.058 -2.980 -45.039 1.00 90.38 120 LEU A N 1
ATOM 936 C CA . LEU A 1 120 ? 12.334 -4.413 -45.147 1.00 90.38 120 LEU A CA 1
ATOM 937 C C . LEU A 1 120 ? 13.792 -4.760 -44.824 1.00 90.38 120 LEU A C 1
ATOM 939 O O . LEU A 1 120 ? 14.128 -5.944 -44.752 1.00 90.38 120 LEU A O 1
ATOM 943 N N . ASP A 1 121 ? 14.647 -3.753 -44.620 1.00 83.50 121 ASP A N 1
ATOM 944 C CA . ASP A 1 121 ? 16.058 -3.955 -44.299 1.00 83.50 121 ASP A CA 1
ATOM 945 C C . ASP A 1 121 ? 16.198 -4.802 -43.027 1.00 83.50 121 ASP A C 1
ATOM 947 O O . ASP A 1 121 ? 15.672 -4.475 -41.962 1.00 83.50 121 ASP A O 1
ATOM 951 N N . GLY A 1 122 ? 16.936 -5.907 -43.146 1.00 74.38 122 GLY A N 1
ATOM 952 C CA . GLY A 1 122 ? 17.175 -6.841 -42.043 1.00 74.38 122 GLY A CA 1
ATOM 953 C C . GLY A 1 122 ? 16.261 -8.068 -42.033 1.00 74.38 122 GLY A C 1
ATOM 954 O O . GLY A 1 122 ? 16.534 -8.992 -41.269 1.00 74.38 122 GLY A O 1
ATOM 955 N N . VAL A 1 123 ? 15.252 -8.147 -42.908 1.00 82.56 123 VAL A N 1
ATOM 956 C CA . VAL A 1 123 ? 14.464 -9.377 -43.093 1.00 82.56 123 VAL A CA 1
ATOM 957 C C . VAL A 1 123 ? 15.283 -10.387 -43.900 1.00 82.56 123 VAL A C 1
ATOM 959 O O . VAL A 1 123 ? 15.682 -10.117 -45.034 1.00 82.56 123 VAL A O 1
ATOM 962 N N . ARG A 1 124 ? 15.562 -11.554 -43.309 1.00 86.19 124 ARG A N 1
ATOM 963 C CA . ARG A 1 124 ? 16.448 -12.578 -43.885 1.00 86.19 124 ARG A CA 1
ATOM 964 C C . ARG A 1 124 ? 15.901 -13.971 -43.634 1.00 86.19 124 ARG A C 1
ATOM 966 O O . ARG A 1 124 ? 15.754 -14.341 -42.476 1.00 86.19 124 ARG A O 1
ATOM 973 N N . PHE A 1 125 ? 15.663 -14.745 -44.681 1.00 86.31 125 PHE A N 1
ATOM 974 C CA . PHE A 1 125 ? 15.113 -16.095 -44.576 1.00 86.31 125 PHE A CA 1
ATOM 975 C C . PHE A 1 125 ? 15.811 -17.079 -45.505 1.00 86.31 125 PHE A C 1
ATOM 977 O O . PHE A 1 125 ? 16.472 -16.678 -46.455 1.00 86.31 125 PHE A O 1
ATOM 984 N N . ALA A 1 126 ? 15.639 -18.367 -45.261 1.00 85.06 126 ALA A N 1
ATOM 985 C CA . ALA A 1 126 ? 16.149 -19.436 -46.089 1.00 85.06 126 ALA A CA 1
ATOM 986 C C . ALA A 1 126 ? 15.106 -19.950 -47.091 1.00 85.06 126 ALA A C 1
ATOM 988 O O . ALA A 1 126 ? 13.905 -20.012 -46.815 1.00 85.06 126 ALA A O 1
ATOM 989 N N . VAL A 1 127 ? 15.586 -20.369 -48.262 1.00 87.12 127 VAL A N 1
ATOM 990 C CA . VAL A 1 127 ? 14.773 -21.028 -49.305 1.00 87.12 127 VAL A CA 1
ATOM 991 C C . VAL A 1 127 ? 14.972 -22.546 -49.363 1.00 87.12 127 VAL A C 1
ATOM 993 O O . VAL A 1 127 ? 14.257 -23.242 -50.093 1.00 87.12 127 VAL A O 1
ATOM 996 N N . CYS A 1 128 ? 15.925 -23.072 -48.594 1.00 84.81 128 CYS A N 1
ATOM 997 C CA . CYS A 1 128 ? 16.166 -24.500 -48.433 1.00 84.81 128 CYS A CA 1
ATOM 998 C C . CYS A 1 128 ? 15.571 -25.029 -47.121 1.00 84.81 128 CYS A C 1
ATOM 1000 O O . CYS A 1 128 ? 15.193 -24.270 -46.224 1.00 84.81 128 CYS A O 1
ATOM 1002 N N . ASP A 1 129 ? 15.476 -26.353 -47.019 1.00 77.00 129 ASP A N 1
ATOM 1003 C CA . ASP A 1 129 ? 15.097 -27.001 -45.771 1.00 77.00 129 ASP A CA 1
ATOM 1004 C C . ASP A 1 129 ? 16.279 -26.951 -44.797 1.00 77.00 129 ASP A C 1
ATOM 1006 O O . ASP A 1 129 ? 17.391 -27.366 -45.119 1.00 77.00 129 ASP A O 1
ATOM 1010 N N . GLY A 1 130 ? 16.040 -26.432 -43.594 1.00 81.00 130 GLY A N 1
ATOM 1011 C CA . GLY A 1 130 ? 17.049 -26.431 -42.538 1.00 81.00 130 GLY A CA 1
ATOM 1012 C C . GLY A 1 130 ? 17.070 -27.727 -41.732 1.00 81.00 130 GLY A C 1
ATOM 1013 O O . GLY A 1 130 ? 16.118 -28.511 -41.724 1.00 81.00 130 GLY A O 1
ATOM 1014 N N . ILE A 1 131 ? 18.154 -27.921 -40.989 1.00 87.81 131 ILE A N 1
ATOM 1015 C CA . ILE A 1 131 ? 18.325 -29.033 -40.057 1.00 87.81 131 ILE A CA 1
ATOM 1016 C C . ILE A 1 131 ? 17.484 -28.747 -38.811 1.00 87.81 131 ILE A C 1
ATOM 1018 O O . ILE A 1 131 ? 17.555 -27.663 -38.239 1.00 87.81 131 ILE A O 1
ATOM 1022 N N . ALA A 1 132 ? 16.658 -29.703 -38.391 1.00 87.19 132 ALA A N 1
ATOM 1023 C CA . ALA A 1 132 ? 15.756 -29.514 -37.259 1.00 87.19 132 ALA A CA 1
ATOM 1024 C C . ALA A 1 132 ? 16.508 -29.127 -35.977 1.00 87.19 132 ALA A C 1
ATOM 1026 O O . ALA A 1 132 ? 17.511 -29.748 -35.634 1.00 87.19 132 ALA A O 1
ATOM 1027 N N . VAL A 1 133 ? 15.985 -28.129 -35.262 1.00 89.44 133 VAL A N 1
ATOM 1028 C CA . VAL A 1 133 ? 16.416 -27.842 -33.893 1.00 89.44 133 VAL A CA 1
ATOM 1029 C C . VAL A 1 133 ? 15.765 -28.881 -32.979 1.00 89.44 133 VAL A C 1
ATOM 1031 O O . VAL A 1 133 ? 14.545 -29.055 -33.000 1.00 89.44 133 VAL A O 1
ATOM 1034 N N . GLU A 1 134 ? 16.570 -29.596 -32.197 1.00 88.19 134 GLU A N 1
ATOM 1035 C CA . GLU A 1 134 ? 16.079 -30.666 -31.327 1.00 88.19 134 GLU A CA 1
ATOM 1036 C C . GLU A 1 134 ? 15.582 -30.080 -30.004 1.00 88.19 134 GLU A C 1
ATOM 1038 O O . GLU A 1 134 ? 16.320 -29.382 -29.311 1.00 88.19 134 GLU A O 1
ATOM 1043 N N . LEU A 1 135 ? 14.328 -30.352 -29.633 1.00 85.75 135 LEU A N 1
ATOM 1044 C CA . LEU A 1 135 ? 13.820 -29.980 -28.311 1.00 85.75 135 LEU A CA 1
ATOM 1045 C C . LEU A 1 135 ? 14.556 -30.767 -27.230 1.00 85.75 135 LEU A C 1
ATOM 1047 O O . LEU A 1 135 ? 14.840 -31.957 -27.386 1.00 85.75 135 LEU A O 1
ATOM 1051 N N . SER A 1 136 ? 14.822 -30.114 -26.103 1.00 85.06 136 SER A N 1
ATOM 1052 C CA . SER A 1 136 ? 15.423 -30.797 -24.966 1.00 85.06 136 SER A CA 1
ATOM 1053 C C . SER A 1 136 ? 14.488 -31.885 -24.422 1.00 85.06 136 SER A C 1
ATOM 1055 O O . SER A 1 136 ? 13.258 -31.772 -24.477 1.00 85.06 136 SER A O 1
ATOM 1057 N N . LYS A 1 137 ? 15.071 -32.960 -23.873 1.00 81.94 137 LYS A N 1
ATOM 1058 C CA . LYS A 1 137 ? 14.311 -34.123 -23.379 1.00 81.94 137 LYS A CA 1
ATOM 1059 C C . LYS A 1 137 ? 13.231 -33.732 -22.369 1.00 81.94 137 LYS A C 1
ATOM 1061 O O . LYS A 1 137 ? 12.101 -34.176 -22.500 1.00 81.94 137 LYS A O 1
ATOM 1066 N N . HIS A 1 138 ? 13.534 -32.830 -21.434 1.00 78.25 138 HIS A N 1
ATOM 1067 C CA . HIS A 1 138 ? 12.571 -32.394 -20.419 1.00 78.25 138 HIS A CA 1
ATOM 1068 C C . HIS A 1 138 ? 11.379 -31.620 -21.009 1.00 78.25 138 HIS A C 1
ATOM 1070 O O . HIS A 1 138 ? 10.252 -31.786 -20.542 1.00 78.25 138 HIS A O 1
ATOM 1076 N N . VAL A 1 139 ? 11.588 -30.818 -22.062 1.00 78.50 139 VAL A N 1
ATOM 1077 C CA . VAL A 1 139 ? 10.490 -30.151 -22.782 1.00 78.50 139 VAL A CA 1
ATOM 1078 C C . VAL A 1 139 ? 9.661 -31.174 -23.567 1.00 78.50 139 VAL A C 1
ATOM 1080 O O . VAL A 1 139 ? 8.429 -31.117 -23.556 1.00 78.50 139 VAL A O 1
ATOM 1083 N N . ALA A 1 140 ? 10.318 -32.147 -24.206 1.00 79.50 140 ALA A N 1
ATOM 1084 C CA . ALA A 1 140 ? 9.649 -33.224 -24.933 1.00 79.50 140 ALA A CA 1
ATOM 1085 C C . ALA A 1 140 ? 8.817 -34.136 -24.005 1.00 79.50 140 ALA A C 1
ATOM 1087 O O . ALA A 1 140 ? 7.685 -34.495 -24.341 1.00 79.50 140 ALA A O 1
ATOM 1088 N N . ASP A 1 141 ? 9.329 -34.461 -22.818 1.00 77.06 141 ASP A N 1
ATOM 1089 C CA . ASP A 1 141 ? 8.659 -35.311 -21.830 1.00 77.06 141 ASP A CA 1
ATOM 1090 C C . ASP A 1 141 ? 7.458 -34.603 -21.182 1.00 77.06 141 ASP A C 1
ATOM 1092 O O . ASP A 1 141 ? 6.400 -35.214 -21.008 1.00 77.06 141 ASP A O 1
ATOM 1096 N N . ALA A 1 142 ? 7.554 -33.290 -20.929 1.00 71.19 142 ALA A N 1
ATOM 1097 C CA . ALA A 1 142 ? 6.424 -32.471 -20.476 1.00 71.19 142 ALA A CA 1
ATOM 1098 C C . ALA A 1 142 ? 5.268 -32.426 -21.497 1.00 71.19 142 ALA A C 1
ATOM 1100 O O . ALA A 1 142 ? 4.101 -32.284 -21.123 1.00 71.19 142 ALA A O 1
ATOM 1101 N N . LYS A 1 143 ? 5.574 -32.573 -22.794 1.00 68.56 143 LYS A N 1
ATOM 1102 C CA . LYS A 1 143 ? 4.565 -32.690 -23.858 1.00 68.56 143 LYS A CA 1
ATOM 1103 C C . LYS A 1 143 ? 3.877 -34.063 -23.830 1.00 68.56 143 LYS A C 1
ATOM 1105 O O . LYS A 1 143 ? 2.664 -34.137 -24.020 1.00 68.56 143 LYS A O 1
ATOM 1110 N N . ARG A 1 144 ? 4.624 -35.139 -23.545 1.00 74.88 144 ARG A N 1
ATOM 1111 C CA . ARG A 1 144 ? 4.105 -36.522 -23.474 1.00 74.88 144 ARG A CA 1
ATOM 1112 C C . ARG A 1 144 ? 3.217 -36.770 -22.254 1.00 74.88 144 ARG A C 1
ATOM 1114 O O . ARG A 1 144 ? 2.177 -37.408 -22.392 1.00 74.88 144 ARG A O 1
ATOM 1121 N N . SER A 1 145 ? 3.572 -36.232 -21.086 1.00 67.06 145 SER A N 1
ATOM 1122 C CA . SER A 1 145 ? 2.803 -36.432 -19.846 1.00 67.06 145 SER A CA 1
ATOM 1123 C C . SER A 1 145 ? 1.392 -35.831 -19.896 1.00 67.06 145 SER A C 1
ATOM 1125 O O . SER A 1 145 ? 0.471 -36.380 -19.298 1.00 67.06 145 SER A O 1
ATOM 1127 N N . LYS A 1 146 ? 1.183 -34.758 -20.669 1.00 60.62 146 LYS A N 1
ATOM 1128 C CA . LYS A 1 146 ? -0.156 -34.194 -20.917 1.00 60.62 146 LYS A CA 1
ATOM 1129 C C . LYS A 1 146 ? -0.971 -34.961 -21.953 1.00 60.62 146 LYS A C 1
ATOM 1131 O O . LYS A 1 146 ? -2.191 -34.995 -21.835 1.00 60.62 146 LYS A O 1
ATOM 1136 N N . ALA A 1 147 ? -0.321 -35.567 -22.945 1.00 61.19 147 ALA A N 1
ATOM 1137 C CA . ALA A 1 147 ? -1.007 -36.379 -23.948 1.00 61.19 147 ALA A CA 1
ATOM 1138 C C . ALA A 1 147 ? -1.527 -37.707 -23.359 1.00 61.19 147 ALA A C 1
ATOM 1140 O O . ALA A 1 147 ? -2.573 -38.187 -23.778 1.00 61.19 147 ALA A O 1
ATOM 1141 N N . GLY A 1 148 ? -0.841 -38.267 -22.354 1.00 55.72 148 GLY A N 1
ATOM 1142 C CA . GLY A 1 148 ? -1.222 -39.538 -21.723 1.00 55.72 148 GLY A CA 1
ATOM 1143 C C . GLY A 1 148 ? -2.322 -39.459 -20.654 1.00 55.72 148 GLY A C 1
ATOM 1144 O O . GLY A 1 148 ? -2.917 -40.478 -20.334 1.00 55.72 148 GLY A O 1
ATOM 1145 N N . ALA A 1 149 ? -2.629 -38.279 -20.104 1.00 52.34 149 ALA A N 1
ATOM 1146 C CA . ALA A 1 149 ? -3.555 -38.148 -18.969 1.00 52.34 149 ALA A CA 1
ATOM 1147 C C . ALA A 1 149 ? -5.036 -37.937 -19.358 1.00 52.34 149 ALA A C 1
ATOM 1149 O O . ALA A 1 149 ? -5.872 -37.745 -18.478 1.00 52.34 149 ALA A O 1
ATOM 1150 N N . GLY A 1 150 ? -5.378 -37.938 -20.653 1.00 49.28 150 GLY A N 1
ATOM 1151 C CA . GLY A 1 150 ? -6.715 -37.551 -21.127 1.00 49.28 150 GLY A CA 1
ATOM 1152 C C . GLY A 1 150 ? -7.381 -38.482 -22.140 1.00 49.28 150 GLY A C 1
ATOM 1153 O O . GLY A 1 150 ? -8.393 -38.082 -22.708 1.00 49.28 150 GLY A O 1
ATOM 1154 N N . GLN A 1 151 ? -6.843 -39.678 -22.410 1.00 45.19 151 GLN A N 1
ATOM 1155 C CA . GLN A 1 151 ? -7.311 -40.493 -23.542 1.00 45.19 151 GLN A CA 1
ATOM 1156 C C . GLN A 1 151 ? -7.480 -41.995 -23.258 1.00 45.19 151 GLN A C 1
ATOM 1158 O O . GLN A 1 151 ? -7.363 -42.809 -24.165 1.00 45.19 151 GLN A O 1
ATOM 1163 N N . GLU A 1 152 ? -7.844 -42.366 -22.028 1.00 43.38 152 GLU A N 1
ATOM 1164 C CA . GLU A 1 152 ? -8.437 -43.679 -21.734 1.00 43.38 152 GLU A CA 1
ATOM 1165 C C . GLU A 1 152 ? -9.780 -43.477 -21.019 1.00 43.38 152 GLU A C 1
ATOM 1167 O O . GLU A 1 152 ? -9.847 -43.329 -19.803 1.00 43.38 152 GLU A O 1
ATOM 1172 N N . GLY A 1 153 ? -10.869 -43.420 -21.792 1.00 46.56 153 GLY A N 1
ATOM 1173 C CA . GLY A 1 153 ? -12.229 -43.473 -21.253 1.00 46.56 153 GLY A CA 1
ATOM 1174 C C . GLY A 1 153 ? -13.202 -42.466 -21.862 1.00 46.56 153 GLY A C 1
ATOM 1175 O O . GLY A 1 153 ? -13.351 -41.365 -21.340 1.00 46.56 153 GLY A O 1
ATOM 1176 N N . LYS A 1 154 ? -13.926 -42.932 -22.892 1.00 38.50 154 LYS A N 1
ATOM 1177 C CA . LYS A 1 154 ? -15.209 -42.458 -23.469 1.00 38.50 154 LYS A CA 1
ATOM 1178 C C . LYS A 1 154 ? -15.125 -42.107 -24.954 1.00 38.50 154 LYS A C 1
ATOM 1180 O O . LYS A 1 154 ? -15.172 -40.948 -25.356 1.00 38.50 154 LYS A O 1
ATOM 1185 N N . GLU A 1 155 ? -15.122 -43.153 -25.772 1.00 40.53 155 GLU A N 1
ATOM 1186 C CA . GLU A 1 155 ? -15.786 -43.095 -27.070 1.00 40.53 155 GLU A CA 1
ATOM 1187 C C . GLU A 1 155 ? -17.304 -43.174 -26.850 1.00 40.53 155 GLU A C 1
ATOM 1189 O O . GLU A 1 155 ? -17.786 -44.125 -26.237 1.00 40.53 155 GLU A O 1
ATOM 1194 N N . ALA A 1 156 ? -18.019 -42.148 -27.325 1.00 38.03 156 ALA A N 1
ATOM 1195 C CA . ALA A 1 156 ? -19.354 -42.177 -27.940 1.00 38.03 156 ALA A CA 1
ATOM 1196 C C . ALA A 1 156 ? -20.221 -40.957 -27.560 1.00 38.03 156 ALA A C 1
ATOM 1198 O O . ALA A 1 156 ? -20.559 -40.733 -26.402 1.00 38.03 156 ALA A O 1
ATOM 1199 N N . GLN A 1 157 ? -20.652 -40.270 -28.625 1.00 34.47 157 GLN A N 1
ATOM 1200 C CA . GLN A 1 157 ? -21.835 -39.410 -28.768 1.00 34.47 157 GLN A CA 1
ATOM 1201 C C . GLN A 1 157 ? -21.765 -37.942 -28.303 1.00 34.47 157 GLN A C 1
ATOM 1203 O O . GLN A 1 157 ? -22.141 -37.576 -27.200 1.00 34.47 157 GLN A O 1
ATOM 1208 N N . GLY A 1 158 ? -21.427 -37.087 -29.277 1.00 38.84 158 GLY A N 1
ATOM 1209 C CA . GLY A 1 158 ? -22.390 -36.118 -29.816 1.00 38.84 158 GLY A CA 1
ATOM 1210 C C . GLY A 1 158 ? -22.561 -34.796 -29.066 1.00 38.84 158 GLY A C 1
ATOM 1211 O O . GLY A 1 158 ? -23.305 -34.711 -28.099 1.00 38.84 158 GLY A O 1
ATOM 1212 N N . GLY A 1 159 ? -21.991 -33.719 -29.613 1.00 31.73 159 GLY A N 1
ATOM 1213 C CA . GLY A 1 159 ? -22.380 -32.352 -29.252 1.00 31.73 159 GLY A CA 1
ATOM 1214 C C . GLY A 1 159 ? -21.279 -31.336 -29.526 1.00 31.73 159 GLY A C 1
ATOM 1215 O O . GLY A 1 159 ? -20.284 -31.295 -28.813 1.00 31.73 159 GLY A O 1
ATOM 1216 N N . GLY A 1 160 ? -21.447 -30.534 -30.579 1.00 39.06 160 GLY A N 1
ATOM 1217 C CA . GLY A 1 160 ? -20.446 -29.603 -31.101 1.00 39.06 160 GLY A CA 1
ATOM 1218 C C . GLY A 1 160 ? -19.857 -28.649 -30.060 1.00 39.06 160 GLY A C 1
ATOM 1219 O O . GLY A 1 160 ? -20.543 -27.780 -29.519 1.00 39.06 160 GLY A O 1
ATOM 1220 N N . ALA A 1 161 ? -18.547 -28.767 -29.847 1.00 30.94 161 ALA A N 1
ATOM 1221 C CA . ALA A 1 161 ? -17.758 -27.770 -29.147 1.00 30.94 161 ALA A CA 1
ATOM 1222 C C . ALA A 1 161 ? -17.573 -26.545 -30.055 1.00 30.94 161 ALA A C 1
ATOM 1224 O O . ALA A 1 161 ? -16.958 -26.619 -31.120 1.00 30.94 161 ALA A O 1
ATOM 1225 N N . LYS A 1 162 ? -18.117 -25.407 -29.613 1.00 30.50 162 LYS A N 1
ATOM 1226 C CA . LYS A 1 162 ? -17.855 -24.081 -30.178 1.00 30.50 162 LYS A CA 1
ATOM 1227 C C . LYS A 1 162 ? -16.347 -23.839 -30.206 1.00 30.50 162 LYS A C 1
ATOM 1229 O O . LYS A 1 162 ? -15.699 -23.809 -29.159 1.00 30.50 162 LYS A O 1
ATOM 1234 N N . ALA A 1 163 ? -15.815 -23.656 -31.410 1.00 26.44 163 ALA A N 1
ATOM 1235 C CA . ALA A 1 163 ? -14.449 -23.233 -31.647 1.00 26.44 163 ALA A CA 1
ATOM 1236 C C . ALA A 1 163 ? -14.171 -21.945 -30.859 1.00 26.44 163 ALA A C 1
ATOM 1238 O O . ALA A 1 163 ? -14.698 -20.876 -31.168 1.00 26.44 163 ALA A O 1
ATOM 1239 N N . LYS A 1 164 ? -13.340 -22.055 -29.818 1.00 25.25 164 LYS A N 1
ATOM 1240 C CA . LYS A 1 164 ? -12.631 -20.902 -29.270 1.00 25.25 164 LYS A CA 1
ATOM 1241 C C . LYS A 1 164 ? -11.811 -20.316 -30.410 1.00 25.25 164 LYS A C 1
ATOM 1243 O O . LYS A 1 164 ? -11.005 -21.009 -31.019 1.00 25.25 164 LYS A O 1
ATOM 1248 N N . VAL A 1 165 ? -12.070 -19.047 -30.678 1.00 22.64 165 VAL A N 1
ATOM 1249 C CA . VAL A 1 165 ? -11.434 -18.196 -31.675 1.00 22.64 165 VAL A CA 1
ATOM 1250 C C . VAL A 1 165 ? -9.905 -18.330 -31.608 1.00 22.64 165 VAL A C 1
ATOM 1252 O O . VAL A 1 165 ? -9.235 -17.698 -30.795 1.00 22.64 165 VAL A O 1
ATOM 1255 N N . SER A 1 166 ? -9.358 -19.183 -32.473 1.00 24.02 166 SER A N 1
ATOM 1256 C CA . SER A 1 166 ? -7.940 -19.298 -32.789 1.00 24.02 166 SER A CA 1
ATOM 1257 C C . SER A 1 166 ? -7.665 -18.440 -34.021 1.00 24.02 166 SER A C 1
ATOM 1259 O O . SER A 1 166 ? -7.667 -18.929 -35.151 1.00 24.02 166 SER A O 1
ATOM 1261 N N . TYR A 1 167 ? -7.458 -17.137 -33.841 1.00 26.05 167 TYR A N 1
ATOM 1262 C CA . TYR A 1 167 ? -6.844 -16.362 -34.914 1.00 26.05 167 TYR A CA 1
ATOM 1263 C C . TYR A 1 167 ? -5.370 -16.785 -35.013 1.00 26.05 167 TYR A C 1
ATOM 1265 O O . TYR A 1 167 ? -4.638 -16.675 -34.035 1.00 26.05 167 TYR A O 1
ATOM 1273 N N . LEU A 1 168 ? -4.964 -17.239 -36.209 1.00 31.61 168 LEU A N 1
ATOM 1274 C CA . LEU A 1 168 ? -3.584 -17.455 -36.690 1.00 31.61 168 LEU A CA 1
ATOM 1275 C C . LEU A 1 168 ? -2.938 -18.853 -36.612 1.00 31.61 168 LEU A C 1
ATOM 1277 O O . LEU A 1 168 ? -1.714 -18.920 -36.488 1.00 31.61 168 LEU A O 1
ATOM 1281 N N . VAL A 1 169 ? -3.674 -19.950 -36.831 1.00 33.12 169 VAL A N 1
ATOM 1282 C CA . VAL A 1 169 ? -3.057 -21.184 -37.368 1.00 33.12 169 VAL A CA 1
ATOM 1283 C C . VAL A 1 169 ? -4.008 -21.849 -38.366 1.00 33.12 169 VAL A C 1
ATOM 1285 O O . VAL A 1 169 ? -5.055 -22.363 -37.984 1.00 33.12 169 VAL A O 1
ATOM 1288 N N . SER A 1 170 ? -3.649 -21.827 -39.653 1.00 33.09 170 SER A N 1
ATOM 1289 C CA . SER A 1 170 ? -4.236 -22.752 -40.627 1.00 33.09 170 SER A CA 1
ATOM 1290 C C . SER A 1 170 ? -3.772 -24.158 -40.263 1.00 33.09 170 SER A C 1
ATOM 1292 O O . SER A 1 170 ? -2.578 -24.370 -40.047 1.00 33.09 170 SER A O 1
ATOM 1294 N N . ALA A 1 171 ? -4.707 -25.099 -40.164 1.00 31.22 171 ALA A N 1
ATOM 1295 C CA . ALA A 1 171 ? -4.439 -26.500 -39.886 1.00 31.22 171 ALA A CA 1
ATOM 1296 C C . ALA A 1 171 ? -3.605 -27.130 -41.019 1.00 31.22 171 ALA A C 1
ATOM 1298 O O . ALA A 1 171 ? -4.148 -27.724 -41.944 1.00 31.22 171 ALA A O 1
ATOM 1299 N N . CYS A 1 172 ? -2.279 -26.998 -40.955 1.00 31.89 172 CYS A N 1
ATOM 1300 C CA . CYS A 1 172 ? -1.354 -27.837 -41.710 1.00 31.89 172 CYS A CA 1
ATOM 1301 C C . CYS A 1 172 ? -0.825 -28.945 -40.794 1.00 31.89 172 CYS A C 1
ATOM 1303 O O . CYS A 1 172 ? -0.401 -28.716 -39.663 1.00 31.89 172 CYS A O 1
ATOM 1305 N N . SER A 1 173 ? -0.914 -30.164 -41.306 1.00 37.78 173 SER A N 1
ATOM 1306 C CA . SER A 1 173 ? -0.704 -31.452 -40.654 1.00 37.78 173 SER A CA 1
ATOM 1307 C C . SER A 1 173 ? 0.672 -31.654 -39.996 1.00 37.78 173 SER A C 1
ATOM 1309 O O . SER A 1 173 ? 1.702 -31.600 -40.658 1.00 37.78 173 SER A O 1
ATOM 1311 N N . ALA A 1 174 ? 0.653 -31.996 -38.706 1.00 42.16 174 ALA A N 1
ATOM 1312 C CA . ALA A 1 174 ? 1.330 -33.145 -38.083 1.00 42.16 174 ALA A CA 1
ATOM 1313 C C . ALA A 1 174 ? 2.818 -33.466 -38.378 1.00 42.16 174 ALA A C 1
ATOM 1315 O O . ALA A 1 174 ? 3.208 -34.631 -38.306 1.00 42.16 174 ALA A O 1
ATOM 1316 N N . SER A 1 175 ? 3.699 -32.482 -38.568 1.00 46.34 175 SER A N 1
ATOM 1317 C CA . SER A 1 175 ? 5.110 -32.687 -38.200 1.00 46.34 175 SER A CA 1
ATOM 1318 C C . SER A 1 175 ? 5.619 -31.536 -37.338 1.00 46.34 175 SER A C 1
ATOM 1320 O O . SER A 1 175 ? 5.877 -30.441 -37.827 1.00 46.34 175 SER A O 1
ATOM 1322 N N . ASP A 1 176 ? 5.747 -31.833 -36.047 1.00 52.25 176 ASP A N 1
ATOM 1323 C CA . ASP A 1 176 ? 6.117 -31.021 -34.876 1.00 52.25 176 ASP A CA 1
ATOM 1324 C C . ASP A 1 176 ? 7.490 -30.296 -34.933 1.00 52.25 176 ASP A C 1
ATOM 1326 O O . ASP A 1 176 ? 8.099 -30.018 -33.901 1.00 52.25 176 ASP A O 1
ATOM 1330 N N . LYS A 1 177 ? 8.025 -29.980 -36.116 1.00 54.19 177 LYS A N 1
ATOM 1331 C CA . LYS A 1 177 ? 9.306 -29.272 -36.263 1.00 54.19 177 LYS A CA 1
ATOM 1332 C C . LYS A 1 177 ? 9.062 -27.778 -36.415 1.00 54.19 177 LYS A C 1
ATOM 1334 O O . LYS A 1 177 ? 8.925 -27.273 -37.526 1.00 54.19 177 LYS A O 1
ATOM 1339 N N . THR A 1 178 ? 8.988 -27.068 -35.296 1.00 73.50 178 THR A N 1
ATOM 1340 C CA . THR A 1 178 ? 8.650 -25.643 -35.316 1.00 73.50 178 THR A CA 1
ATOM 1341 C C . THR A 1 178 ? 9.864 -24.747 -35.583 1.00 73.50 178 THR A C 1
ATOM 1343 O O . THR A 1 178 ? 9.662 -23.678 -36.151 1.00 73.50 178 THR A O 1
ATOM 1346 N N . ALA A 1 179 ? 11.103 -25.188 -35.295 1.00 87.12 179 ALA A N 1
ATOM 1347 C CA . ALA A 1 179 ? 12.340 -24.461 -35.614 1.00 87.12 179 ALA A CA 1
ATOM 1348 C C . ALA A 1 179 ? 13.409 -25.324 -36.312 1.00 87.12 179 ALA A C 1
ATOM 1350 O O . ALA A 1 179 ? 13.523 -26.527 -36.067 1.00 87.12 179 ALA A O 1
ATOM 1351 N N . VAL A 1 180 ? 14.219 -24.704 -37.170 1.00 88.44 180 VAL A N 1
ATOM 1352 C CA . VAL A 1 180 ? 15.385 -25.327 -37.821 1.00 88.44 180 VAL A CA 1
ATOM 1353 C C . VAL A 1 180 ? 16.569 -24.357 -37.847 1.00 88.44 180 VAL A C 1
ATOM 1355 O O . VAL A 1 180 ? 16.387 -23.147 -37.726 1.00 88.44 180 VAL A O 1
ATOM 1358 N N . CYS A 1 181 ? 17.766 -24.885 -38.077 1.00 90.69 181 CYS A N 1
ATOM 1359 C CA . CYS A 1 181 ? 18.952 -24.117 -38.423 1.00 90.69 181 CYS A CA 1
ATOM 1360 C C . CYS A 1 181 ? 19.360 -24.366 -39.881 1.00 90.69 181 CYS A C 1
ATOM 1362 O O . CYS A 1 181 ? 19.375 -25.500 -40.361 1.00 90.69 181 CYS A O 1
ATOM 1364 N N . VAL A 1 182 ? 19.717 -23.306 -40.587 1.00 86.19 182 VAL A N 1
ATOM 1365 C CA . VAL A 1 182 ? 20.213 -23.336 -41.963 1.00 86.19 182 VAL A CA 1
ATOM 1366 C C . VAL A 1 182 ? 21.669 -22.908 -41.933 1.00 86.19 182 VAL A C 1
ATOM 1368 O O . VAL A 1 182 ? 21.989 -21.867 -41.363 1.00 86.19 182 VAL A O 1
ATOM 1371 N N . VAL A 1 183 ? 22.546 -23.724 -42.512 1.00 85.12 183 VAL A N 1
ATOM 1372 C CA . VAL A 1 183 ? 23.993 -23.489 -42.510 1.00 85.12 183 VAL A CA 1
ATOM 1373 C C . VAL A 1 183 ? 24.444 -23.128 -43.910 1.00 85.12 183 VAL A C 1
ATOM 1375 O O . VAL A 1 183 ? 24.165 -23.856 -44.860 1.00 85.12 183 VAL A O 1
ATOM 1378 N N . GLN A 1 184 ? 25.185 -22.034 -44.028 1.00 83.38 184 GLN A N 1
ATOM 1379 C CA . GLN A 1 184 ? 25.817 -21.624 -45.269 1.00 83.38 184 GLN A CA 1
ATOM 1380 C C . GLN A 1 184 ? 27.252 -21.180 -44.996 1.00 83.38 184 GLN A C 1
ATOM 1382 O O . GLN A 1 184 ? 27.498 -20.085 -44.492 1.00 83.38 184 GLN A O 1
ATOM 1387 N N . GLY A 1 185 ? 28.211 -22.042 -45.338 1.00 87.31 185 GLY A N 1
ATOM 1388 C CA . GLY A 1 185 ? 29.596 -21.853 -44.913 1.00 87.31 185 GLY A CA 1
ATOM 1389 C C . GLY A 1 185 ? 29.698 -21.948 -43.391 1.00 87.31 185 GLY A C 1
ATOM 1390 O O . GLY A 1 185 ? 29.249 -22.933 -42.811 1.00 87.31 185 GLY A O 1
ATOM 1391 N N . ASP A 1 186 ? 30.260 -20.924 -42.754 1.00 83.75 186 ASP A N 1
ATOM 1392 C CA . ASP A 1 186 ? 30.316 -20.786 -41.297 1.00 83.75 186 ASP A CA 1
ATOM 1393 C C . ASP A 1 186 ? 29.158 -19.952 -40.725 1.00 83.75 186 ASP A C 1
ATOM 1395 O O . ASP A 1 186 ? 29.137 -19.691 -39.530 1.00 83.75 186 ASP A O 1
ATOM 1399 N N . VAL A 1 187 ? 28.175 -19.544 -41.532 1.00 82.81 187 VAL A N 1
ATOM 1400 C CA . VAL A 1 187 ? 27.016 -18.772 -41.064 1.00 82.81 187 VAL A CA 1
ATOM 1401 C C . VAL A 1 187 ? 25.842 -19.701 -40.772 1.00 82.81 187 VAL A C 1
ATOM 1403 O O . VAL A 1 187 ? 25.457 -20.514 -41.611 1.00 82.81 187 VAL A O 1
ATOM 1406 N N . VAL A 1 188 ? 25.239 -19.544 -39.595 1.00 86.44 188 VAL A N 1
ATOM 1407 C CA . VAL A 1 188 ? 24.023 -20.246 -39.169 1.00 86.44 188 VAL A CA 1
ATOM 1408 C C . VAL A 1 188 ? 22.880 -19.247 -39.073 1.00 86.44 188 VAL A C 1
ATOM 1410 O O . VAL A 1 188 ? 23.022 -18.218 -38.420 1.00 86.44 188 VAL A O 1
ATOM 1413 N N . LEU A 1 189 ? 21.743 -19.566 -39.691 1.00 86.00 189 LEU A N 1
ATOM 1414 C CA . LEU A 1 189 ? 20.469 -18.856 -39.567 1.00 86.00 189 LEU A CA 1
ATOM 1415 C C . LEU A 1 189 ? 19.453 -19.767 -38.870 1.00 86.00 189 LEU A C 1
ATOM 1417 O O . LEU A 1 189 ? 19.207 -20.878 -39.335 1.00 86.00 189 LEU A O 1
ATOM 1421 N N . LEU A 1 190 ? 18.835 -19.308 -37.785 1.00 87.75 190 LE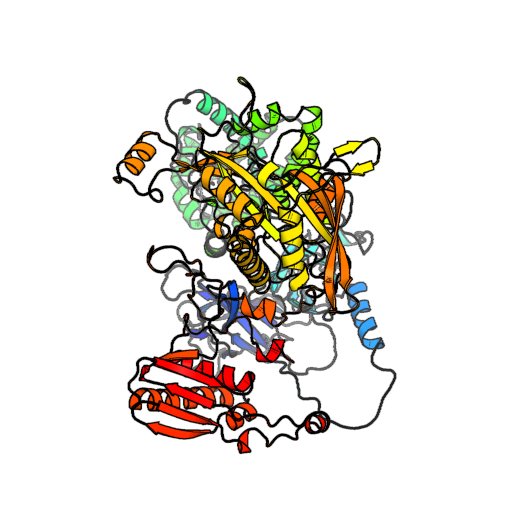U A N 1
ATOM 1422 C CA . LEU A 1 190 ? 17.704 -19.998 -37.168 1.00 87.75 190 LEU A CA 1
ATOM 1423 C C . LEU A 1 190 ? 16.387 -19.485 -37.749 1.00 87.75 190 LEU A C 1
ATOM 1425 O O . LEU A 1 190 ? 16.185 -18.286 -37.960 1.00 87.75 190 LEU A O 1
ATOM 1429 N N . GLU A 1 191 ? 15.469 -20.414 -37.983 1.00 83.69 191 GLU A N 1
ATOM 1430 C CA . GLU A 1 191 ? 14.143 -20.132 -38.513 1.00 83.69 191 GLU A CA 1
ATOM 1431 C C . GLU A 1 191 ? 13.056 -20.882 -37.766 1.00 83.69 191 GLU A C 1
ATOM 1433 O O . GLU A 1 191 ? 13.235 -22.041 -37.400 1.00 83.69 191 GLU A O 1
ATOM 1438 N N . GLY A 1 192 ? 11.895 -20.244 -37.631 1.00 86.31 192 GLY A N 1
ATOM 1439 C CA . GLY A 1 192 ? 10.716 -20.801 -36.988 1.00 86.31 192 GLY A CA 1
ATOM 1440 C C . GLY A 1 192 ? 10.611 -20.421 -35.513 1.00 86.31 192 GLY A C 1
ATOM 1441 O O . GLY A 1 192 ? 11.085 -19.365 -35.097 1.00 86.31 192 GLY A O 1
ATOM 1442 N N . TYR A 1 193 ? 9.962 -21.269 -34.723 1.00 87.62 193 TYR A N 1
ATOM 1443 C CA . TYR A 1 193 ? 9.700 -21.056 -33.302 1.00 87.62 193 TYR A CA 1
ATOM 1444 C C . TYR A 1 193 ? 9.914 -22.336 -32.499 1.00 87.62 193 TYR A C 1
ATOM 1446 O O . TYR A 1 193 ? 9.878 -23.434 -33.035 1.00 87.62 193 TYR A O 1
ATOM 1454 N N . LEU A 1 194 ? 10.114 -22.224 -31.197 1.00 87.38 194 LEU A N 1
ATOM 1455 C CA . LEU A 1 194 ? 10.031 -23.336 -30.260 1.00 87.38 194 LEU A CA 1
ATOM 1456 C C . LEU A 1 194 ? 8.719 -23.193 -29.502 1.00 87.38 194 LEU A C 1
ATOM 1458 O O . LEU A 1 194 ? 8.422 -22.109 -29.007 1.00 87.38 194 LEU A O 1
ATOM 1462 N N . ALA A 1 195 ? 7.929 -24.261 -29.431 1.00 84.19 195 ALA A N 1
ATOM 1463 C CA . ALA A 1 195 ? 6.703 -24.282 -28.644 1.00 84.19 195 ALA A CA 1
ATOM 1464 C C . ALA A 1 195 ? 6.686 -25.466 -27.679 1.00 84.19 195 ALA A C 1
ATOM 1466 O O . ALA A 1 195 ? 7.030 -26.594 -28.034 1.00 84.19 195 ALA A O 1
ATOM 1467 N N . TRP A 1 196 ? 6.229 -25.199 -26.464 1.00 80.56 196 TRP A N 1
ATOM 1468 C CA . TRP A 1 196 ? 5.983 -26.161 -25.406 1.00 80.56 196 TRP A CA 1
ATOM 1469 C C . TRP A 1 196 ? 4.599 -25.902 -24.796 1.00 80.56 196 TRP A C 1
ATOM 1471 O O . TRP A 1 196 ? 4.032 -24.821 -24.930 1.00 80.56 196 TRP A O 1
ATOM 1481 N N . GLY A 1 197 ? 3.982 -26.922 -24.195 1.00 73.25 197 GLY A N 1
ATOM 1482 C CA . GLY A 1 197 ? 2.602 -26.801 -23.707 1.00 73.25 197 GLY A CA 1
ATOM 1483 C C . GLY A 1 197 ? 2.453 -25.733 -22.613 1.00 73.25 197 GLY A C 1
ATOM 1484 O O . GLY A 1 197 ? 3.367 -25.558 -21.812 1.00 73.25 197 GLY A O 1
ATOM 1485 N N . GLN A 1 198 ? 1.281 -25.080 -22.532 1.00 64.38 198 GLN A N 1
ATOM 1486 C CA . GLN A 1 198 ? 0.968 -24.096 -21.480 1.00 64.38 198 GLN A CA 1
ATOM 1487 C C . GLN A 1 198 ? 1.187 -24.708 -20.092 1.00 64.38 198 GLN A C 1
ATOM 1489 O O . GLN A 1 198 ? 0.432 -25.577 -19.657 1.00 64.38 198 GLN A O 1
ATOM 1494 N N . GLY A 1 199 ? 2.258 -24.321 -19.414 1.00 63.88 199 GLY A N 1
ATOM 1495 C CA . GLY A 1 199 ? 2.717 -24.914 -18.165 1.00 63.88 199 GLY A CA 1
ATOM 1496 C C . GLY A 1 199 ? 3.779 -24.030 -17.529 1.00 63.88 199 GLY A C 1
ATOM 1497 O O . GLY A 1 199 ? 4.086 -22.959 -18.050 1.00 63.88 199 GLY A O 1
ATOM 1498 N N . ARG A 1 200 ? 4.329 -24.460 -16.390 1.00 61.53 200 ARG A N 1
ATOM 1499 C CA . ARG A 1 200 ? 5.395 -23.714 -15.712 1.00 61.53 200 ARG A CA 1
ATOM 1500 C C . ARG A 1 200 ? 6.526 -23.445 -16.720 1.00 61.53 200 ARG A C 1
ATOM 1502 O O . ARG A 1 200 ? 6.961 -24.405 -17.361 1.00 61.53 200 ARG A O 1
ATOM 1509 N N . PRO A 1 201 ? 6.970 -22.187 -16.897 1.00 61.69 201 PRO A N 1
ATOM 1510 C CA . PRO A 1 201 ? 8.033 -21.879 -17.842 1.00 61.69 201 PRO A CA 1
ATOM 1511 C C . PRO A 1 201 ? 9.272 -22.732 -17.531 1.00 61.69 201 PRO A C 1
ATOM 1513 O O . PRO A 1 201 ? 9.534 -22.999 -16.349 1.00 61.69 201 PRO A O 1
ATOM 1516 N N . PRO A 1 202 ? 10.008 -23.193 -18.561 1.00 64.69 202 PRO A N 1
ATOM 1517 C CA . PRO A 1 202 ? 11.247 -23.928 -18.364 1.00 64.69 202 PRO A CA 1
ATOM 1518 C C . PRO A 1 202 ? 12.172 -23.107 -17.468 1.00 64.69 202 PRO A C 1
ATOM 1520 O O . PRO A 1 202 ? 12.220 -21.879 -17.555 1.00 64.69 202 PRO A O 1
ATOM 1523 N N . ASN A 1 203 ? 12.854 -23.785 -16.546 1.00 72.81 203 ASN A N 1
ATOM 1524 C CA . ASN A 1 203 ? 13.791 -23.136 -15.640 1.00 72.81 203 ASN A CA 1
ATOM 1525 C C . ASN A 1 203 ? 14.805 -22.341 -16.475 1.00 72.81 203 ASN A C 1
ATOM 1527 O O . ASN A 1 203 ? 15.348 -22.886 -17.429 1.00 72.81 203 ASN A O 1
ATOM 1531 N N . ALA A 1 204 ? 15.103 -21.096 -16.095 1.00 73.81 204 ALA A N 1
ATOM 1532 C CA . ALA A 1 204 ? 16.077 -20.244 -16.785 1.00 73.81 204 ALA A CA 1
ATOM 1533 C C . ALA A 1 204 ? 17.452 -20.916 -16.997 1.00 73.81 204 ALA A C 1
ATOM 1535 O O . ALA A 1 204 ? 18.233 -20.496 -17.846 1.00 73.81 204 ALA A O 1
ATOM 1536 N N . LYS A 1 205 ? 17.749 -21.954 -16.203 1.00 74.44 205 LYS A N 1
ATOM 1537 C CA . LYS A 1 205 ? 18.983 -22.750 -16.242 1.00 74.44 205 LYS A CA 1
ATOM 1538 C C . LYS A 1 205 ? 18.921 -23.976 -17.157 1.00 74.44 205 LYS A C 1
ATOM 1540 O O . LYS A 1 205 ? 19.949 -24.610 -17.363 1.00 74.44 205 LYS A O 1
ATOM 1545 N N . GLN A 1 206 ? 17.745 -24.345 -17.656 1.00 82.81 206 GLN A N 1
ATOM 1546 C CA . GLN A 1 206 ? 17.549 -25.532 -18.481 1.00 82.81 206 GLN A CA 1
ATOM 1547 C C . GLN A 1 206 ? 17.450 -25.144 -19.960 1.00 82.81 206 GLN A C 1
ATOM 1549 O O . GLN A 1 206 ? 16.713 -24.216 -20.304 1.00 82.81 206 GLN A O 1
ATOM 1554 N N . PRO A 1 207 ? 18.179 -25.836 -20.852 1.00 88.81 207 PRO A N 1
ATOM 1555 C CA . PRO A 1 207 ? 18.101 -25.549 -22.273 1.00 88.81 207 PRO A CA 1
ATOM 1556 C C . PRO A 1 207 ? 16.748 -25.999 -22.820 1.00 88.81 207 PRO A C 1
ATOM 1558 O O . PRO A 1 207 ? 16.352 -27.143 -22.634 1.00 88.81 207 PRO A O 1
ATOM 1561 N N . ILE A 1 208 ? 16.043 -25.131 -23.534 1.00 90.19 208 ILE A N 1
ATOM 1562 C CA . ILE A 1 208 ? 14.760 -25.463 -24.169 1.00 90.19 208 ILE A CA 1
ATOM 1563 C C . ILE A 1 208 ? 14.943 -26.263 -25.463 1.00 90.19 208 ILE A C 1
ATOM 1565 O O . ILE A 1 208 ? 14.041 -26.987 -25.884 1.00 90.19 208 ILE A O 1
ATOM 1569 N N . ALA A 1 209 ? 16.116 -26.153 -26.088 1.00 92.38 209 ALA A N 1
ATOM 1570 C CA . ALA A 1 209 ? 16.466 -26.879 -27.299 1.00 92.38 209 ALA A CA 1
ATOM 1571 C C . ALA A 1 209 ? 17.985 -26.958 -27.504 1.00 92.38 209 ALA A C 1
ATOM 1573 O O . ALA A 1 209 ? 18.755 -26.302 -26.803 1.00 92.38 209 ALA A O 1
ATOM 1574 N N . THR A 1 210 ? 18.416 -27.748 -28.481 1.00 92.50 210 THR A N 1
ATOM 1575 C CA . THR A 1 210 ? 19.815 -27.909 -28.878 1.00 92.50 210 THR A CA 1
ATOM 1576 C C . THR A 1 210 ? 19.970 -27.872 -30.390 1.00 92.50 210 THR A C 1
ATOM 1578 O O . THR A 1 210 ? 19.190 -28.471 -31.134 1.00 92.50 210 THR A O 1
ATOM 1581 N N . LEU A 1 211 ? 21.008 -27.178 -30.844 1.00 93.00 211 LEU A N 1
ATOM 1582 C CA . LEU A 1 211 ? 21.418 -27.128 -32.236 1.00 93.00 211 LEU A CA 1
ATOM 1583 C C . LEU A 1 211 ? 22.236 -28.373 -32.612 1.00 93.00 211 LEU A C 1
ATOM 1585 O O . LEU A 1 211 ? 23.036 -28.858 -31.800 1.00 93.00 211 LEU A O 1
ATOM 1589 N N . PRO A 1 212 ? 22.095 -28.872 -33.851 1.00 90.38 212 PRO A N 1
ATOM 1590 C CA . PRO A 1 212 ? 22.893 -29.986 -34.342 1.00 90.38 212 PRO A CA 1
ATOM 1591 C C . PRO A 1 212 ? 24.384 -29.622 -34.390 1.00 90.38 212 PRO A C 1
ATOM 1593 O O . PRO A 1 212 ? 24.772 -28.459 -34.541 1.00 90.38 212 PRO A O 1
ATOM 1596 N N . ARG A 1 213 ? 25.245 -30.639 -34.268 1.00 85.94 213 ARG A N 1
ATOM 1597 C CA . ARG A 1 213 ? 26.703 -30.466 -34.372 1.00 85.94 213 ARG A CA 1
ATOM 1598 C C . ARG A 1 213 ? 27.078 -29.834 -35.713 1.00 85.94 213 ARG A C 1
ATOM 1600 O O . ARG A 1 213 ? 26.522 -30.192 -36.745 1.00 85.94 213 ARG A O 1
ATOM 1607 N N . GLY A 1 214 ? 28.027 -28.901 -35.677 1.00 87.19 214 GLY A N 1
ATOM 1608 C CA . GLY A 1 214 ? 28.396 -28.063 -36.825 1.00 87.19 214 GLY A CA 1
ATOM 1609 C C . GLY A 1 214 ? 27.584 -26.767 -36.942 1.00 87.19 214 GLY A C 1
ATOM 1610 O O . GLY A 1 214 ? 27.951 -25.906 -37.729 1.00 87.19 214 GLY A O 1
ATOM 1611 N N . CYS A 1 215 ? 26.533 -26.594 -36.132 1.00 92.50 215 CYS A N 1
ATOM 1612 C CA . CYS A 1 215 ? 25.758 -25.349 -36.043 1.00 92.50 215 CYS A CA 1
ATOM 1613 C C . CYS A 1 215 ? 25.992 -24.602 -34.723 1.00 92.50 215 CYS A C 1
ATOM 1615 O O . CYS A 1 215 ? 25.234 -23.702 -34.377 1.00 92.50 215 CYS A O 1
ATOM 1617 N N . TRP A 1 216 ? 26.984 -25.016 -33.935 1.00 93.50 216 TRP A N 1
ATOM 1618 C CA . TRP A 1 216 ? 27.269 -24.422 -32.630 1.00 93.50 216 TRP A CA 1
ATOM 1619 C C . TRP A 1 216 ? 28.016 -23.111 -32.818 1.00 93.50 216 TRP A C 1
ATOM 1621 O O . TRP A 1 216 ? 28.945 -23.091 -33.619 1.00 93.50 216 TRP A O 1
ATOM 1631 N N . PRO A 1 217 ? 27.665 -22.028 -32.117 1.00 89.25 217 PRO A N 1
ATOM 1632 C CA . PRO A 1 217 ? 28.389 -20.774 -32.246 1.00 89.25 217 PRO A CA 1
ATOM 1633 C C . PRO A 1 217 ? 29.812 -20.890 -31.675 1.00 89.25 217 PRO A C 1
ATOM 1635 O O . PRO A 1 217 ? 30.073 -21.678 -30.765 1.00 89.25 217 PRO A O 1
ATOM 1638 N N . LYS A 1 218 ? 30.746 -20.068 -32.177 1.00 82.12 218 LYS A N 1
ATOM 1639 C CA . LYS A 1 218 ? 32.131 -19.985 -31.649 1.00 82.12 218 LYS A CA 1
ATOM 1640 C C . LYS A 1 218 ? 32.184 -19.652 -30.152 1.00 82.12 218 LYS A C 1
ATOM 1642 O O . LYS A 1 218 ? 33.134 -20.026 -29.468 1.00 82.12 218 LYS A O 1
ATOM 1647 N N . ARG A 1 219 ? 31.177 -18.932 -29.659 1.00 80.19 219 ARG A N 1
ATOM 1648 C CA . ARG A 1 219 ? 31.006 -18.476 -28.275 1.00 80.19 219 ARG A CA 1
ATOM 1649 C C . ARG A 1 219 ? 29.516 -18.398 -27.942 1.00 80.19 219 ARG A C 1
ATOM 1651 O O . ARG A 1 219 ? 28.692 -18.608 -28.817 1.00 80.19 219 ARG A O 1
ATOM 1658 N N . ARG A 1 220 ? 29.153 -18.100 -26.692 1.00 85.12 220 ARG A N 1
ATOM 1659 C CA . ARG A 1 220 ? 27.743 -17.861 -26.346 1.00 85.12 220 ARG A CA 1
ATOM 1660 C C . ARG A 1 220 ? 27.253 -16.589 -27.035 1.00 85.12 220 ARG A C 1
ATOM 1662 O O . ARG A 1 220 ? 27.851 -15.534 -26.849 1.00 85.12 220 ARG A O 1
ATOM 1669 N N . GLU A 1 221 ? 26.168 -16.709 -27.779 1.00 83.50 221 GLU A N 1
ATOM 1670 C CA . GLU A 1 221 ? 25.496 -15.615 -28.470 1.00 83.50 221 GLU A CA 1
ATOM 1671 C C . GLU A 1 221 ? 24.153 -15.331 -27.787 1.00 83.50 221 GLU A C 1
ATOM 1673 O O . GLU A 1 221 ? 23.494 -16.245 -27.282 1.00 83.50 221 GLU A O 1
ATOM 1678 N N . ILE A 1 222 ? 23.764 -14.059 -27.731 1.00 78.31 222 ILE A N 1
ATOM 1679 C CA . ILE A 1 222 ? 22.555 -13.599 -27.039 1.00 78.31 222 ILE A CA 1
ATOM 1680 C C . ILE A 1 222 ? 21.706 -12.810 -28.028 1.00 78.31 222 ILE A C 1
ATOM 1682 O O . ILE A 1 222 ? 22.176 -11.857 -28.648 1.00 78.31 222 ILE A O 1
ATOM 1686 N N . PHE A 1 223 ? 20.440 -13.190 -28.141 1.00 80.00 223 PHE A N 1
ATOM 1687 C CA . PHE A 1 223 ? 19.472 -12.600 -29.055 1.00 80.00 223 PHE A CA 1
ATOM 1688 C C . PHE A 1 223 ? 18.228 -12.148 -28.300 1.00 80.00 223 PHE A C 1
ATOM 1690 O O . PHE A 1 223 ? 17.895 -12.681 -27.245 1.00 80.00 223 PHE A O 1
ATOM 1697 N N . PHE A 1 224 ? 17.503 -11.191 -28.875 1.00 73.56 224 PHE A N 1
ATOM 1698 C CA . PHE A 1 224 ? 16.178 -10.802 -28.406 1.00 73.56 224 PHE A CA 1
ATOM 1699 C C . PHE A 1 224 ? 15.157 -11.082 -29.503 1.00 73.56 224 PHE A C 1
ATOM 1701 O O . PHE A 1 224 ? 15.238 -10.516 -30.593 1.00 73.56 224 PHE A O 1
ATOM 1708 N N . THR A 1 225 ? 14.207 -11.965 -29.221 1.00 74.31 225 THR A N 1
ATOM 1709 C CA . THR A 1 225 ? 13.201 -12.443 -30.175 1.00 74.31 225 THR A CA 1
ATOM 1710 C C . THR A 1 225 ? 11.783 -12.180 -29.652 1.00 74.31 225 THR A C 1
ATOM 1712 O O . THR A 1 225 ? 11.618 -11.512 -28.638 1.00 74.31 225 THR A O 1
ATOM 1715 N N . ARG A 1 226 ? 10.729 -12.618 -30.352 1.00 67.25 226 ARG A N 1
ATOM 1716 C CA . ARG A 1 226 ? 9.327 -12.418 -29.928 1.00 67.25 226 ARG A CA 1
ATOM 1717 C C . ARG A 1 226 ? 8.799 -13.560 -29.050 1.00 67.25 226 ARG A C 1
ATOM 1719 O O . ARG A 1 226 ? 9.090 -14.725 -29.323 1.00 67.25 226 ARG A O 1
ATOM 1726 N N . GLY A 1 227 ? 7.934 -13.219 -28.088 1.00 64.25 227 GLY A N 1
ATOM 1727 C CA . GLY A 1 227 ? 6.956 -14.142 -27.494 1.00 64.25 227 GLY A CA 1
ATOM 1728 C C . GLY A 1 227 ? 5.800 -14.463 -28.456 1.00 64.25 227 GLY A C 1
ATOM 1729 O O . GLY A 1 227 ? 5.559 -13.732 -29.419 1.00 64.25 227 GLY A O 1
ATOM 1730 N N . GLY A 1 228 ? 5.099 -15.578 -28.249 1.00 55.19 228 GLY A N 1
ATOM 1731 C CA . GLY A 1 228 ? 4.093 -16.083 -29.190 1.00 55.19 228 GLY A CA 1
ATOM 1732 C C . GLY A 1 228 ? 2.695 -15.448 -29.110 1.00 55.19 228 GLY A C 1
ATOM 1733 O O . GLY A 1 228 ? 1.955 -15.552 -30.092 1.00 55.19 228 GLY A O 1
ATOM 1734 N N . SER A 1 229 ? 2.319 -14.792 -28.004 1.00 51.25 229 SER A N 1
ATOM 1735 C CA . SER A 1 229 ? 0.959 -14.264 -27.795 1.00 51.25 229 SER A CA 1
ATOM 1736 C C . SER A 1 229 ? 0.814 -12.750 -27.963 1.00 51.25 229 SER A C 1
ATOM 1738 O O . SER A 1 229 ? -0.265 -12.315 -28.364 1.00 51.25 229 SER A O 1
ATOM 1740 N N . ASP A 1 230 ? 1.872 -11.960 -27.733 1.00 54.59 230 ASP A N 1
ATOM 1741 C CA . ASP A 1 230 ? 1.831 -10.492 -27.814 1.00 54.59 230 ASP A CA 1
ATOM 1742 C C . ASP A 1 230 ? 3.027 -9.897 -28.578 1.00 54.59 230 ASP A C 1
ATOM 1744 O O . ASP A 1 230 ? 4.181 -10.285 -28.416 1.00 54.59 230 ASP A O 1
ATOM 1748 N N . LEU A 1 231 ? 2.731 -8.918 -29.440 1.00 49.69 231 LEU A N 1
ATOM 1749 C CA . LEU A 1 231 ? 3.658 -8.350 -30.430 1.00 49.69 231 LEU A CA 1
ATOM 1750 C C . LEU A 1 231 ? 4.766 -7.456 -29.846 1.00 49.69 231 LEU A C 1
ATOM 1752 O O . LEU A 1 231 ? 5.687 -7.094 -30.583 1.00 49.69 231 LEU A O 1
ATOM 1756 N N . GLU A 1 232 ? 4.679 -7.110 -28.560 1.00 51.91 232 GLU A N 1
ATOM 1757 C CA . GLU A 1 232 ? 5.608 -6.205 -27.867 1.00 51.91 232 GLU A CA 1
ATOM 1758 C C . GLU A 1 232 ? 6.537 -6.927 -26.878 1.00 51.91 232 GLU A C 1
ATOM 1760 O O . GLU A 1 232 ? 7.529 -6.346 -26.439 1.00 51.91 232 GLU A O 1
ATOM 1765 N N . GLU A 1 233 ? 6.290 -8.204 -26.568 1.00 59.38 233 GLU A N 1
ATOM 1766 C CA . GLU A 1 233 ? 7.103 -8.931 -25.594 1.00 59.38 233 GLU A CA 1
ATOM 1767 C C . GLU A 1 233 ? 8.372 -9.486 -26.258 1.00 59.38 233 GLU A C 1
ATOM 1769 O O . GLU A 1 233 ? 8.362 -10.522 -26.934 1.00 59.38 233 GLU A O 1
ATOM 1774 N N . ARG A 1 234 ? 9.484 -8.757 -26.098 1.00 62.34 234 ARG A N 1
ATOM 1775 C CA . ARG A 1 234 ? 10.817 -9.241 -26.474 1.00 62.34 234 ARG A CA 1
ATOM 1776 C C . ARG A 1 234 ? 11.305 -10.247 -25.430 1.00 62.34 234 ARG A C 1
ATOM 1778 O O . ARG A 1 234 ? 11.287 -9.963 -24.238 1.00 62.34 234 ARG A O 1
ATOM 1785 N N . ARG A 1 235 ? 11.755 -11.414 -25.881 1.00 74.44 235 ARG A N 1
ATOM 1786 C CA . ARG A 1 235 ? 12.298 -12.505 -25.064 1.00 74.44 235 ARG A CA 1
ATOM 1787 C C . ARG A 1 235 ? 13.782 -12.653 -25.335 1.00 74.44 235 ARG A C 1
ATOM 1789 O O . ARG A 1 235 ? 14.193 -12.562 -26.491 1.00 74.44 235 ARG A O 1
ATOM 1796 N N . ARG A 1 236 ? 14.585 -12.898 -24.304 1.00 81.69 236 ARG A N 1
ATOM 1797 C CA . ARG A 1 236 ? 15.999 -13.205 -24.492 1.00 81.69 236 ARG A CA 1
ATOM 1798 C C . ARG A 1 236 ? 16.136 -14.672 -24.884 1.00 81.69 236 ARG A C 1
ATOM 1800 O O . ARG A 1 236 ? 15.498 -15.557 -24.311 1.00 81.69 236 ARG A O 1
ATOM 1807 N N . VAL A 1 237 ? 16.984 -14.917 -25.869 1.00 85.31 237 VAL A N 1
ATOM 1808 C CA . VAL A 1 237 ? 17.364 -16.242 -26.339 1.00 85.31 237 VAL A CA 1
ATOM 1809 C C . VAL A 1 237 ? 18.877 -16.323 -26.315 1.00 85.31 237 VAL A C 1
ATOM 1811 O O . VAL A 1 237 ? 19.548 -15.603 -27.049 1.00 85.31 237 VAL A O 1
ATOM 1814 N N . ASP A 1 238 ? 19.411 -17.224 -25.503 1.00 88.75 238 ASP A N 1
ATOM 1815 C CA . ASP A 1 238 ? 20.848 -17.464 -25.444 1.00 88.75 238 ASP A CA 1
ATOM 1816 C C . ASP A 1 238 ? 21.164 -18.760 -26.180 1.00 88.75 238 ASP A C 1
ATOM 1818 O O . ASP A 1 238 ? 20.545 -19.785 -25.901 1.00 88.75 238 ASP A O 1
ATOM 1822 N N . VAL A 1 239 ? 22.150 -18.736 -27.071 1.00 92.19 239 VAL A N 1
ATOM 1823 C CA . VAL A 1 239 ? 22.713 -19.933 -27.700 1.00 92.19 239 VAL A CA 1
ATOM 1824 C C . VAL A 1 239 ? 24.142 -20.072 -27.208 1.00 92.19 239 VAL A C 1
ATOM 1826 O O . VAL A 1 239 ? 24.997 -19.261 -27.549 1.00 92.19 239 VAL A O 1
ATOM 1829 N N . ASP A 1 240 ? 24.421 -21.058 -26.363 1.00 90.44 240 ASP A N 1
ATOM 1830 C CA . ASP A 1 240 ? 25.781 -21.254 -25.866 1.00 90.44 240 ASP A CA 1
ATOM 1831 C C . ASP A 1 240 ? 26.712 -21.901 -26.905 1.00 90.44 240 ASP A C 1
ATOM 1833 O O . ASP A 1 240 ? 26.283 -22.348 -27.966 1.00 90.44 240 ASP A O 1
ATOM 1837 N N . HIS A 1 241 ? 28.006 -21.977 -26.589 1.00 89.19 241 HIS A N 1
ATOM 1838 C CA . HIS A 1 241 ? 29.027 -22.548 -27.478 1.00 89.19 241 HIS A CA 1
ATOM 1839 C C . HIS A 1 241 ? 28.890 -24.067 -27.719 1.00 89.19 241 HIS A C 1
ATOM 1841 O O . HIS A 1 241 ? 29.601 -24.621 -28.555 1.00 89.19 241 HIS A O 1
ATOM 1847 N N . PHE A 1 242 ? 27.976 -24.747 -27.016 1.00 90.69 242 PHE A N 1
ATOM 1848 C CA . PHE A 1 242 ? 27.583 -26.136 -27.276 1.00 90.69 242 PHE A CA 1
ATOM 1849 C C . PHE A 1 242 ? 26.280 -26.224 -28.088 1.00 90.69 242 PHE A C 1
ATOM 1851 O O . PHE A 1 242 ? 25.701 -27.302 -28.222 1.00 90.69 242 PHE A O 1
ATOM 1858 N N . GLY A 1 243 ? 25.785 -25.091 -28.595 1.00 90.81 243 GLY A N 1
ATOM 1859 C CA . GLY A 1 243 ? 24.537 -25.004 -29.340 1.00 90.81 243 GLY A CA 1
ATOM 1860 C C . GLY A 1 243 ? 23.286 -25.201 -28.484 1.00 90.81 243 GLY A C 1
ATOM 1861 O O . GLY A 1 243 ? 22.222 -25.460 -29.038 1.00 90.81 243 GLY A O 1
ATOM 1862 N N . ARG A 1 244 ? 23.368 -25.116 -27.152 1.00 92.81 244 ARG A N 1
ATOM 1863 C CA . ARG A 1 244 ? 22.194 -25.198 -26.273 1.00 92.81 244 ARG A CA 1
ATOM 1864 C C . ARG A 1 244 ? 21.462 -23.858 -26.277 1.00 92.81 244 ARG A C 1
ATOM 1866 O O . ARG A 1 244 ? 22.084 -22.816 -26.086 1.00 92.81 244 ARG A O 1
ATOM 1873 N N . ILE A 1 245 ? 20.150 -23.899 -26.486 1.00 91.88 245 ILE A N 1
ATOM 1874 C CA . ILE A 1 245 ? 19.272 -22.729 -26.553 1.00 91.88 245 ILE A CA 1
ATOM 1875 C C . ILE A 1 245 ? 18.554 -22.564 -25.216 1.00 91.88 245 ILE A C 1
ATOM 1877 O O . ILE A 1 245 ? 17.894 -23.496 -24.758 1.00 91.88 245 ILE A O 1
ATOM 1881 N N . PHE A 1 246 ? 18.623 -21.379 -24.619 1.00 90.69 246 PHE A N 1
ATOM 1882 C CA . PHE A 1 246 ? 17.958 -21.026 -23.364 1.00 90.69 246 PHE A CA 1
ATOM 1883 C C . PHE A 1 246 ? 17.002 -19.850 -23.575 1.00 90.69 246 PHE A C 1
ATOM 1885 O O . PHE A 1 246 ? 17.272 -18.972 -24.390 1.00 90.69 246 PHE A O 1
ATOM 1892 N N . CYS A 1 247 ? 15.916 -19.805 -22.799 1.00 87.56 247 CYS A N 1
ATOM 1893 C CA . CYS A 1 247 ? 15.033 -18.641 -22.693 1.00 87.56 247 CYS A CA 1
ATOM 1894 C C . CYS A 1 247 ? 14.888 -18.261 -21.209 1.00 87.56 247 CYS A C 1
ATOM 1896 O O . CYS A 1 247 ? 14.023 -18.811 -20.522 1.00 87.56 247 CYS A O 1
ATOM 1898 N N . PRO A 1 248 ? 15.774 -17.394 -20.680 1.00 77.69 248 PRO A N 1
ATOM 1899 C CA . PRO A 1 248 ? 15.879 -17.131 -19.245 1.00 77.69 248 PRO A CA 1
ATOM 1900 C C . PRO A 1 248 ? 14.608 -16.561 -18.607 1.00 77.69 248 PRO A C 1
ATOM 1902 O O . PRO A 1 248 ? 14.313 -16.870 -17.454 1.00 77.69 248 PRO A O 1
ATOM 1905 N N . GLU A 1 249 ? 13.843 -15.746 -19.334 1.00 71.56 249 GLU A N 1
ATOM 1906 C CA . GLU A 1 249 ? 12.603 -15.145 -18.824 1.00 71.56 249 GLU A CA 1
ATOM 1907 C C . GLU A 1 249 ? 11.411 -16.115 -18.864 1.00 71.56 249 GLU A C 1
ATOM 1909 O O . GLU A 1 249 ? 10.356 -15.827 -18.296 1.00 71.56 249 GLU A O 1
ATOM 1914 N N . GLY A 1 250 ? 11.563 -17.259 -19.539 1.00 72.69 250 GLY A N 1
ATOM 1915 C CA . GLY A 1 250 ? 10.455 -18.130 -19.904 1.00 72.69 250 GLY A CA 1
ATOM 1916 C C . GLY A 1 250 ? 9.501 -17.483 -20.916 1.00 72.69 250 GLY A C 1
ATOM 1917 O O . GLY A 1 250 ? 9.609 -16.309 -21.264 1.00 72.69 250 GLY A O 1
ATOM 1918 N N . ALA A 1 251 ? 8.532 -18.266 -21.382 1.00 66.38 251 ALA A N 1
ATOM 1919 C CA . ALA A 1 251 ? 7.418 -17.781 -22.190 1.00 66.38 251 ALA A CA 1
ATOM 1920 C C . ALA A 1 251 ? 6.121 -18.273 -21.541 1.00 66.38 251 ALA A C 1
ATOM 1922 O O . ALA A 1 251 ? 5.924 -19.481 -21.384 1.00 66.38 251 ALA A O 1
ATOM 1923 N N . SER A 1 252 ? 5.275 -17.343 -21.093 1.00 63.34 252 SER A N 1
ATOM 1924 C CA . SER A 1 252 ? 4.014 -17.634 -20.389 1.00 63.34 252 SER A CA 1
ATOM 1925 C C . SER A 1 252 ? 3.012 -18.389 -21.266 1.00 63.34 252 SER A C 1
ATOM 1927 O O . SER A 1 252 ? 2.234 -19.207 -20.779 1.00 63.34 252 SER A O 1
ATOM 1929 N N . ASP A 1 253 ? 3.072 -18.156 -22.571 1.00 69.69 253 ASP A N 1
ATOM 1930 C CA . ASP A 1 253 ? 2.306 -18.835 -23.612 1.00 69.69 253 ASP A CA 1
ATOM 1931 C C . ASP A 1 253 ? 2.976 -20.121 -24.125 1.00 69.69 253 ASP A C 1
ATOM 1933 O O . ASP A 1 253 ? 2.380 -20.861 -24.910 1.00 69.69 253 ASP A O 1
ATOM 1937 N N . GLY A 1 254 ? 4.196 -20.395 -23.663 1.00 77.31 254 GLY A N 1
ATOM 1938 C CA . GLY A 1 254 ? 4.997 -21.541 -24.050 1.00 77.31 254 GLY A CA 1
ATOM 1939 C C . GLY A 1 254 ? 5.605 -21.448 -25.446 1.00 77.31 254 GLY A C 1
ATOM 1940 O O . GLY A 1 254 ? 5.853 -22.491 -26.044 1.00 77.31 254 GLY A O 1
ATOM 1941 N N . ARG A 1 255 ? 5.829 -20.250 -26.006 1.00 85.00 255 ARG A N 1
ATOM 1942 C CA . ARG A 1 255 ? 6.384 -20.098 -27.361 1.00 85.00 255 ARG A CA 1
ATOM 1943 C C . ARG A 1 255 ? 7.482 -19.036 -27.457 1.00 85.00 255 ARG A C 1
ATOM 1945 O O . ARG A 1 255 ? 7.326 -17.919 -26.978 1.00 85.00 255 ARG A O 1
ATOM 1952 N N . VAL A 1 256 ? 8.569 -19.370 -28.157 1.00 85.31 256 VAL A N 1
ATOM 1953 C CA . VAL A 1 256 ? 9.700 -18.471 -28.458 1.00 85.31 256 VAL A CA 1
ATOM 1954 C C . VAL A 1 256 ? 9.998 -18.497 -29.951 1.00 85.31 256 VAL A C 1
ATOM 1956 O O . VAL A 1 256 ? 10.297 -19.551 -30.506 1.00 85.31 256 VAL A O 1
ATOM 1959 N N . GLU A 1 257 ? 9.938 -17.346 -30.615 1.00 84.88 257 GLU A N 1
ATOM 1960 C CA . GLU A 1 257 ? 10.345 -17.218 -32.019 1.00 84.88 257 GLU A CA 1
ATOM 1961 C C . GLU A 1 257 ? 11.877 -17.237 -32.140 1.00 84.88 257 GLU A C 1
ATOM 1963 O O . GLU A 1 257 ? 12.561 -16.580 -31.366 1.00 84.88 257 GLU A O 1
ATOM 1968 N N . LEU A 1 258 ? 12.436 -17.958 -33.111 1.00 86.62 258 LEU A N 1
ATOM 1969 C CA . LEU A 1 258 ? 13.878 -17.978 -33.417 1.00 86.62 258 LEU A CA 1
ATOM 1970 C C . LEU A 1 258 ? 14.206 -17.378 -34.791 1.00 86.62 258 LEU A C 1
ATOM 1972 O O . LEU A 1 258 ? 15.374 -17.215 -35.134 1.00 86.62 258 LEU A O 1
ATOM 1976 N N . THR A 1 259 ? 13.180 -17.058 -35.580 1.00 81.88 259 THR A N 1
ATOM 1977 C CA . THR A 1 259 ? 13.321 -16.579 -36.957 1.00 81.88 259 THR A CA 1
ATOM 1978 C C . THR A 1 259 ? 14.200 -15.334 -37.066 1.00 81.88 259 THR A C 1
ATOM 1980 O O . THR A 1 259 ? 13.908 -14.306 -36.457 1.00 81.88 259 THR A O 1
ATOM 1983 N N . GLY A 1 260 ? 15.248 -15.422 -37.889 1.00 73.69 260 GLY A N 1
ATOM 1984 C CA . GLY A 1 260 ? 16.148 -14.307 -38.200 1.00 73.69 260 GLY A CA 1
ATOM 1985 C C . GLY A 1 260 ? 17.385 -14.217 -37.303 1.00 73.69 260 GLY A C 1
ATOM 1986 O O . GLY A 1 260 ? 18.225 -13.345 -37.525 1.00 73.69 260 GLY A O 1
ATOM 1987 N N . VAL A 1 261 ? 17.534 -15.112 -36.321 1.00 83.50 261 VAL A N 1
ATOM 1988 C CA . VAL A 1 261 ? 18.755 -15.215 -35.510 1.00 83.50 261 VAL A CA 1
ATOM 1989 C C . VAL A 1 261 ? 19.897 -15.728 -36.385 1.00 83.50 261 VAL A C 1
ATOM 1991 O O . VAL A 1 261 ? 19.793 -16.811 -36.953 1.00 83.50 261 VAL A O 1
ATOM 1994 N N . ILE A 1 262 ? 20.983 -14.958 -36.490 1.00 81.81 262 ILE A N 1
ATOM 1995 C CA . ILE A 1 262 ? 22.164 -15.313 -37.285 1.00 81.81 262 ILE A CA 1
ATOM 1996 C C . ILE A 1 262 ? 23.416 -15.220 -36.425 1.00 81.81 262 ILE A C 1
ATOM 1998 O O . ILE A 1 262 ? 23.600 -14.240 -35.707 1.00 81.81 262 ILE A O 1
ATOM 2002 N N . PHE A 1 263 ? 24.300 -16.205 -36.550 1.00 86.81 263 PHE A N 1
ATOM 2003 C CA . PHE A 1 263 ? 25.625 -16.181 -35.939 1.00 86.81 263 PHE A CA 1
ATOM 2004 C C . PHE A 1 263 ? 26.627 -17.021 -36.731 1.00 86.81 263 PHE A C 1
ATOM 2006 O O . PHE A 1 263 ? 26.266 -17.740 -37.662 1.00 86.81 263 PHE A O 1
ATOM 2013 N N . VAL A 1 264 ? 27.900 -16.920 -36.350 1.00 87.12 264 VAL A N 1
ATOM 2014 C CA . VAL A 1 264 ? 28.989 -17.683 -36.964 1.00 87.12 264 VAL A CA 1
ATOM 2015 C C . VAL A 1 264 ? 29.230 -18.974 -36.178 1.00 87.12 264 VAL A C 1
ATOM 2017 O O . VAL A 1 264 ? 29.551 -18.938 -34.985 1.00 87.12 264 VAL A O 1
ATOM 2020 N N . ALA A 1 265 ? 29.089 -20.114 -36.849 1.00 89.00 265 ALA A N 1
ATOM 2021 C CA . ALA A 1 265 ? 29.410 -21.424 -36.313 1.00 89.00 265 ALA A CA 1
ATOM 2022 C C . ALA A 1 265 ? 30.905 -21.561 -36.001 1.00 89.00 265 ALA A C 1
ATOM 2024 O O . ALA A 1 265 ? 31.783 -21.029 -36.685 1.00 89.00 265 ALA A O 1
ATOM 2025 N N . ALA A 1 266 ? 31.196 -22.313 -34.948 1.00 87.62 266 ALA A N 1
ATOM 2026 C CA . ALA A 1 266 ? 32.512 -22.837 -34.664 1.00 87.62 266 ALA A CA 1
ATOM 2027 C C . ALA A 1 266 ? 32.949 -23.796 -35.771 1.00 87.62 266 ALA A C 1
ATOM 2029 O O . ALA A 1 266 ? 32.132 -24.509 -36.355 1.00 87.62 266 ALA A O 1
ATOM 2030 N N . ASP A 1 267 ? 34.257 -23.836 -36.021 1.00 85.44 267 ASP A N 1
ATOM 2031 C CA . ASP A 1 267 ? 34.833 -24.830 -36.917 1.00 85.44 267 ASP A CA 1
ATOM 2032 C C . ASP A 1 267 ? 34.467 -26.240 -36.399 1.00 85.44 267 ASP A C 1
ATOM 2034 O O . ASP A 1 267 ? 34.732 -26.565 -35.233 1.00 85.44 267 ASP A O 1
ATOM 2038 N N . PRO A 1 268 ? 33.844 -27.103 -37.220 1.00 81.56 268 PRO A N 1
ATOM 2039 C CA . PRO A 1 268 ? 33.552 -28.478 -36.832 1.00 81.56 268 PRO A CA 1
ATOM 2040 C C . PRO A 1 268 ? 34.784 -29.229 -36.300 1.00 81.56 268 PRO A C 1
ATOM 2042 O O . PRO A 1 268 ? 34.653 -30.095 -35.434 1.00 81.56 268 PRO A O 1
ATOM 2045 N N . ALA A 1 269 ? 35.988 -28.882 -36.770 1.00 80.12 269 ALA A N 1
ATOM 2046 C CA . ALA A 1 269 ? 37.235 -29.465 -36.291 1.00 80.12 269 ALA A CA 1
ATOM 2047 C C . ALA A 1 269 ? 37.554 -29.080 -34.837 1.00 80.12 269 ALA A C 1
ATOM 2049 O O . ALA A 1 269 ? 38.046 -29.922 -34.088 1.00 80.12 269 ALA A O 1
ATOM 2050 N N . THR A 1 270 ? 37.235 -27.853 -34.407 1.00 75.56 270 THR A N 1
ATOM 2051 C CA . THR A 1 270 ? 37.500 -27.386 -33.032 1.00 75.56 270 THR A CA 1
ATOM 2052 C C . THR A 1 270 ? 36.455 -27.867 -32.028 1.00 75.56 270 THR A C 1
ATOM 2054 O O . THR A 1 270 ? 36.710 -27.874 -30.826 1.00 75.56 270 THR A O 1
ATOM 2057 N N . THR A 1 271 ? 35.294 -28.323 -32.508 1.00 76.56 271 THR A N 1
ATOM 2058 C CA . THR A 1 271 ? 34.191 -28.825 -31.671 1.00 76.56 271 THR A CA 1
ATOM 2059 C C . THR A 1 271 ? 34.101 -30.351 -31.602 1.00 76.56 271 THR A C 1
ATOM 2061 O O . THR A 1 271 ? 33.324 -30.879 -30.807 1.00 76.56 271 THR A O 1
ATOM 2064 N N . LYS A 1 272 ? 34.918 -31.077 -32.379 1.00 76.44 272 LYS A N 1
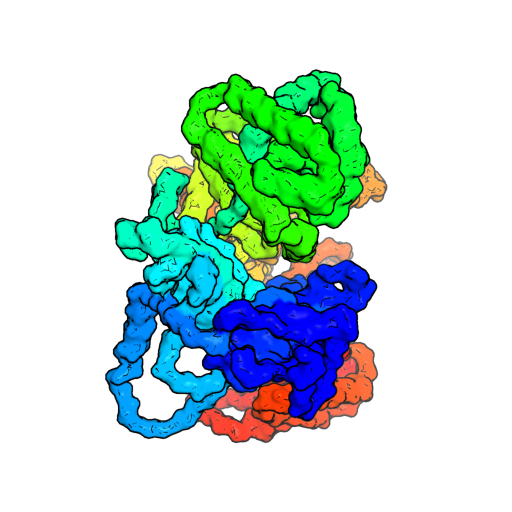ATOM 2065 C CA . LYS A 1 272 ? 34.864 -32.544 -32.518 1.00 76.44 272 LYS A CA 1
ATOM 2066 C C . LYS A 1 272 ? 34.988 -33.302 -31.188 1.00 76.44 272 LYS A C 1
ATOM 2068 O O . LYS A 1 272 ? 34.279 -34.291 -30.987 1.00 76.44 272 LYS A O 1
ATOM 2073 N N . ASP A 1 273 ? 35.824 -32.802 -30.279 1.00 77.00 273 ASP A N 1
ATOM 2074 C CA . ASP A 1 273 ? 36.108 -33.428 -28.979 1.00 77.00 273 ASP A CA 1
ATOM 2075 C C . ASP A 1 273 ? 35.361 -32.772 -27.806 1.00 77.00 273 ASP A C 1
ATOM 2077 O O . ASP A 1 273 ? 35.395 -33.270 -26.676 1.00 77.00 273 ASP A O 1
ATOM 2081 N N . LEU A 1 274 ? 34.634 -31.679 -28.062 1.00 70.25 274 LEU A N 1
ATOM 2082 C CA . LEU A 1 274 ? 33.818 -31.014 -27.055 1.00 70.25 274 LEU A CA 1
ATOM 2083 C C . LEU A 1 274 ? 32.550 -31.838 -26.806 1.00 70.25 274 LEU A C 1
ATOM 2085 O O . LEU A 1 274 ? 31.610 -31.875 -27.605 1.00 70.25 274 LEU A O 1
ATOM 2089 N N . LYS A 1 275 ? 32.519 -32.527 -25.665 1.00 71.88 275 LYS A N 1
ATOM 2090 C CA . LYS A 1 275 ? 31.287 -33.099 -25.120 1.00 71.88 275 LYS A CA 1
ATOM 2091 C C . LYS A 1 275 ? 30.647 -32.060 -24.200 1.00 71.88 275 LYS A C 1
ATOM 2093 O O . LYS A 1 275 ? 31.359 -31.552 -23.333 1.00 71.88 275 LYS A O 1
ATOM 2098 N N . PRO A 1 276 ? 29.338 -31.775 -24.337 1.00 64.12 276 PRO A N 1
ATOM 2099 C CA . PRO A 1 276 ? 28.621 -31.033 -23.310 1.00 64.12 276 PRO A CA 1
ATOM 2100 C C . PRO A 1 276 ? 28.851 -31.750 -21.973 1.00 64.12 276 PRO A C 1
ATOM 2102 O O . PRO A 1 276 ? 28.546 -32.941 -21.859 1.00 64.12 276 PRO A O 1
ATOM 2105 N N . ARG A 1 277 ? 29.461 -31.077 -20.991 1.00 60.41 277 ARG A N 1
ATOM 2106 C CA . ARG A 1 277 ? 29.441 -31.566 -19.604 1.00 60.41 277 ARG A CA 1
ATOM 2107 C C . ARG A 1 277 ? 27.986 -31.522 -19.124 1.00 60.41 277 ARG A C 1
ATOM 2109 O O . ARG A 1 277 ? 27.244 -30.680 -19.614 1.00 60.41 277 ARG A O 1
ATOM 2116 N N . ASP A 1 278 ? 27.609 -32.490 -18.283 1.00 54.50 278 ASP A N 1
ATOM 2117 C CA . ASP A 1 278 ? 26.253 -32.864 -17.822 1.00 54.50 278 ASP A CA 1
ATOM 2118 C C . ASP A 1 278 ? 25.046 -32.036 -18.344 1.00 54.50 278 ASP A C 1
ATOM 2120 O O . ASP A 1 278 ? 25.000 -30.815 -18.185 1.00 54.50 278 ASP A O 1
ATOM 2124 N N . PRO A 1 279 ? 23.994 -32.680 -18.892 1.00 48.97 279 PRO A N 1
ATOM 2125 C CA . PRO A 1 279 ? 22.963 -32.025 -19.706 1.00 48.97 279 PRO A CA 1
ATOM 2126 C C . PRO A 1 279 ? 22.089 -30.984 -18.984 1.00 48.97 279 PRO A C 1
ATOM 2128 O O . PRO A 1 279 ? 21.407 -30.215 -19.661 1.00 48.97 279 PRO A O 1
ATOM 2131 N N . ASP A 1 280 ? 22.114 -30.924 -17.651 1.00 48.69 280 ASP A N 1
ATOM 2132 C CA . ASP A 1 280 ? 21.136 -30.163 -16.865 1.00 48.69 280 ASP A CA 1
ATOM 2133 C C . ASP A 1 280 ? 21.662 -28.861 -16.241 1.00 48.69 280 ASP A C 1
ATOM 2135 O O . ASP A 1 280 ? 20.885 -28.150 -15.597 1.00 48.69 280 ASP A O 1
ATOM 2139 N N . TRP A 1 281 ? 22.947 -28.520 -16.403 1.00 50.69 281 TRP A N 1
ATOM 2140 C CA . TRP A 1 281 ? 23.535 -27.397 -15.664 1.00 50.69 281 TRP A CA 1
ATOM 2141 C C . TRP A 1 281 ? 24.529 -26.562 -16.486 1.00 50.69 281 TRP A C 1
ATOM 2143 O O . TRP A 1 281 ? 25.408 -27.075 -17.172 1.00 50.69 281 TRP A O 1
ATOM 2153 N N . ASP A 1 282 ? 24.359 -25.239 -16.409 1.00 53.28 282 ASP A N 1
ATOM 2154 C CA . ASP A 1 282 ? 25.253 -24.224 -16.978 1.00 53.28 282 ASP A CA 1
ATOM 2155 C C . ASP A 1 282 ? 26.624 -24.243 -16.257 1.00 53.28 282 ASP A C 1
ATOM 2157 O O . ASP A 1 282 ? 26.680 -24.214 -15.023 1.00 53.28 282 ASP A O 1
ATOM 2161 N N . ASP A 1 283 ? 27.728 -24.258 -17.017 1.00 43.72 283 ASP A N 1
ATOM 2162 C CA . ASP A 1 283 ? 29.119 -24.235 -16.522 1.00 43.72 283 ASP A CA 1
ATOM 2163 C C . ASP A 1 283 ? 29.500 -22.887 -15.855 1.00 43.72 283 ASP A C 1
ATOM 2165 O O . ASP A 1 283 ? 30.579 -22.747 -15.275 1.00 43.72 283 ASP A O 1
ATOM 2169 N N . LEU A 1 284 ? 28.604 -21.891 -15.847 1.00 42.81 284 LEU A N 1
ATOM 2170 C CA . LEU A 1 284 ? 28.779 -20.586 -15.187 1.00 42.81 284 LEU A CA 1
ATOM 2171 C C . LEU A 1 284 ? 28.800 -20.611 -13.640 1.00 42.81 284 LEU A C 1
ATOM 2173 O O . LEU A 1 284 ? 28.757 -19.560 -12.996 1.00 42.81 284 LEU A O 1
ATOM 2177 N N . LYS A 1 285 ? 28.941 -21.777 -12.996 1.00 40.97 285 LYS A N 1
ATOM 2178 C CA . LYS A 1 285 ? 29.090 -21.869 -11.530 1.00 40.97 285 LYS A CA 1
ATOM 2179 C C . LYS A 1 285 ? 30.394 -21.283 -10.970 1.00 40.97 285 LYS A C 1
ATOM 2181 O O . LYS A 1 285 ? 30.477 -21.116 -9.758 1.00 40.97 285 LYS A O 1
ATOM 2186 N N . LEU A 1 286 ? 31.390 -20.919 -11.781 1.00 33.28 286 LEU A N 1
ATOM 2187 C CA . LEU A 1 286 ? 32.678 -20.458 -11.240 1.00 33.28 286 LEU A CA 1
ATOM 2188 C C . LEU A 1 286 ? 32.682 -19.046 -10.621 1.00 33.28 286 LEU A C 1
ATOM 2190 O O . LEU A 1 286 ? 33.649 -18.732 -9.934 1.00 33.28 286 LEU A O 1
ATOM 2194 N N . HIS A 1 287 ? 31.619 -18.235 -10.741 1.00 32.72 287 HIS A N 1
ATOM 2195 C CA . HIS A 1 287 ? 31.525 -16.930 -10.046 1.00 32.72 287 HIS A CA 1
ATOM 2196 C C . HIS A 1 287 ? 30.201 -16.638 -9.318 1.00 32.72 287 HIS A C 1
ATOM 2198 O O . HIS A 1 287 ? 30.029 -15.550 -8.777 1.00 32.72 287 HIS A O 1
ATOM 2204 N N . TYR A 1 288 ? 29.301 -17.614 -9.191 1.00 34.00 288 TYR A N 1
ATOM 2205 C CA . TYR A 1 288 ? 28.115 -17.479 -8.338 1.00 34.00 288 TYR A CA 1
ATOM 2206 C C . TYR A 1 288 ? 28.288 -18.272 -7.039 1.00 34.00 288 TYR A C 1
ATOM 2208 O O . TYR A 1 288 ? 27.694 -19.336 -6.869 1.00 34.00 288 TYR A O 1
ATOM 2216 N N . HIS A 1 289 ? 29.057 -17.747 -6.080 1.00 27.48 289 HIS A N 1
ATOM 2217 C CA . HIS A 1 289 ? 28.879 -18.158 -4.684 1.00 27.48 289 HIS A CA 1
ATOM 2218 C C . HIS A 1 289 ? 27.602 -17.505 -4.131 1.00 27.48 289 HIS A C 1
ATOM 2220 O O . HIS A 1 289 ? 27.628 -16.451 -3.507 1.00 27.48 289 HIS A O 1
ATOM 2226 N N . ARG A 1 290 ? 26.463 -18.153 -4.405 1.00 33.69 290 ARG A N 1
ATOM 2227 C CA . ARG A 1 290 ? 25.190 -18.003 -3.690 1.00 33.69 290 ARG A CA 1
ATOM 2228 C C . ARG A 1 290 ? 24.899 -19.334 -3.000 1.00 33.69 290 ARG A C 1
ATOM 2230 O O . ARG A 1 290 ? 24.684 -20.329 -3.690 1.00 33.69 290 ARG A O 1
ATOM 2237 N N . ASN A 1 291 ? 24.879 -19.340 -1.670 1.00 30.42 291 ASN A N 1
ATOM 2238 C CA . ASN A 1 291 ? 24.198 -20.392 -0.922 1.00 30.42 291 ASN A CA 1
ATOM 2239 C C . ASN A 1 291 ? 22.682 -20.121 -0.974 1.00 30.42 291 ASN A C 1
ATOM 2241 O O . ASN A 1 291 ? 22.247 -18.987 -0.796 1.00 30.42 291 ASN A O 1
ATOM 2245 N N . ASP A 1 292 ? 21.943 -21.186 -1.277 1.00 30.48 292 ASP A N 1
ATOM 2246 C CA . ASP A 1 292 ? 20.493 -21.407 -1.206 1.00 30.48 292 ASP A CA 1
ATOM 2247 C C . ASP A 1 292 ? 19.509 -20.639 -2.118 1.00 30.48 292 ASP A C 1
ATOM 2249 O O . ASP A 1 292 ? 18.947 -19.587 -1.839 1.00 30.48 292 ASP A O 1
ATOM 2253 N N . VAL A 1 293 ? 19.310 -21.268 -3.283 1.00 35.56 293 VAL A N 1
ATOM 2254 C CA . VAL A 1 293 ? 18.055 -21.720 -3.924 1.00 35.56 293 VAL A CA 1
ATOM 2255 C C . VAL A 1 293 ? 16.705 -21.153 -3.423 1.00 35.56 293 VAL A C 1
ATOM 2257 O O . VAL A 1 293 ? 15.920 -21.906 -2.867 1.00 35.56 293 VAL A O 1
ATOM 2260 N N . SER A 1 294 ? 16.336 -19.909 -3.766 1.00 33.50 294 SER A N 1
ATOM 2261 C CA . SER A 1 294 ? 14.921 -19.553 -4.067 1.00 33.50 294 SER A CA 1
ATOM 2262 C C . SER A 1 294 ? 14.705 -18.113 -4.569 1.00 33.50 294 SER A C 1
ATOM 2264 O O . SER A 1 294 ? 13.878 -17.394 -4.026 1.00 33.50 294 SER A O 1
ATOM 2266 N N . VAL A 1 295 ? 15.390 -17.655 -5.623 1.00 36.28 295 VAL A N 1
ATOM 2267 C CA . VAL A 1 295 ? 14.958 -16.444 -6.360 1.00 36.28 295 VAL A CA 1
ATOM 2268 C C . VAL A 1 295 ? 15.313 -16.605 -7.838 1.00 36.28 295 VAL A C 1
ATOM 2270 O O . VAL A 1 295 ? 16.489 -16.663 -8.201 1.00 36.28 295 VAL A O 1
ATOM 2273 N N . VAL A 1 296 ? 14.294 -16.715 -8.693 1.00 33.50 296 VAL A N 1
ATOM 2274 C CA . VAL A 1 296 ? 14.414 -16.589 -10.153 1.00 33.50 296 VAL A CA 1
ATOM 2275 C C . VAL A 1 296 ? 14.013 -15.160 -10.511 1.00 33.50 296 VAL A C 1
ATOM 2277 O O . VAL A 1 296 ? 13.038 -14.655 -9.968 1.00 33.50 296 VAL A O 1
ATOM 2280 N N . SER A 1 297 ? 14.756 -14.558 -11.443 1.00 37.62 297 SER A N 1
ATOM 2281 C CA . SER A 1 297 ? 14.604 -13.200 -11.986 1.00 37.62 297 SER A CA 1
ATOM 2282 C C . SER A 1 297 ? 15.231 -12.070 -11.146 1.00 37.62 297 SER A C 1
ATOM 2284 O O . SER A 1 297 ? 14.571 -11.370 -10.385 1.00 37.62 297 SER A O 1
ATOM 2286 N N . ALA A 1 298 ? 16.525 -11.845 -11.382 1.00 31.69 298 ALA A N 1
ATOM 2287 C CA . ALA A 1 298 ? 17.079 -10.501 -11.510 1.00 31.69 298 ALA A CA 1
ATOM 2288 C C . ALA A 1 298 ? 17.935 -10.508 -12.784 1.00 31.69 298 ALA A C 1
ATOM 2290 O O . ALA A 1 298 ? 18.844 -11.329 -12.926 1.00 31.69 298 ALA A O 1
ATOM 2291 N N . SER A 1 299 ? 17.549 -9.677 -13.746 1.00 32.75 299 SER A N 1
ATOM 2292 C CA . SER A 1 299 ? 18.188 -9.496 -15.046 1.00 32.75 299 SER A CA 1
ATOM 2293 C C . SER A 1 299 ? 19.640 -9.044 -14.890 1.00 32.75 299 SER A C 1
ATOM 2295 O O . SER A 1 299 ? 19.931 -8.091 -14.174 1.00 32.75 299 SER A O 1
ATOM 2297 N N . PHE A 1 300 ? 20.539 -9.733 -15.585 1.00 36.31 300 PHE A N 1
ATOM 2298 C CA . PHE A 1 300 ? 21.930 -9.338 -15.776 1.00 36.31 300 PHE A CA 1
ATOM 2299 C C . PHE A 1 300 ? 21.970 -8.197 -16.804 1.00 36.31 300 PHE A C 1
ATOM 2301 O O . PHE A 1 300 ? 21.736 -8.441 -17.988 1.00 36.31 300 PHE A O 1
ATOM 2308 N N . ASP A 1 301 ? 22.204 -6.967 -16.351 1.00 37.56 301 ASP A N 1
ATOM 2309 C CA . ASP A 1 301 ? 22.425 -5.799 -17.205 1.00 37.56 301 ASP A CA 1
ATOM 2310 C C . ASP A 1 301 ? 23.933 -5.696 -17.499 1.00 37.56 301 ASP A C 1
ATOM 2312 O O . ASP A 1 301 ? 24.751 -5.763 -16.581 1.00 37.56 301 ASP A O 1
ATOM 2316 N N . GLY A 1 302 ? 24.338 -5.543 -18.764 1.00 33.50 302 GLY A N 1
ATOM 2317 C CA . GLY A 1 302 ? 25.748 -5.461 -19.201 1.00 33.50 302 GLY A CA 1
ATOM 2318 C C . GLY A 1 302 ? 26.541 -4.279 -18.611 1.00 33.50 302 GLY A C 1
ATOM 2319 O O . GLY A 1 302 ? 27.712 -4.079 -18.943 1.00 33.50 302 GLY A O 1
ATOM 2320 N N . HIS A 1 303 ? 25.912 -3.515 -17.721 1.00 36.75 303 HIS A N 1
ATOM 2321 C CA . HIS A 1 303 ? 26.452 -2.407 -16.955 1.00 36.75 303 HIS A CA 1
ATOM 2322 C C . HIS A 1 303 ? 27.663 -2.793 -16.093 1.00 36.75 303 HIS A C 1
ATOM 2324 O O . HIS A 1 303 ? 28.662 -2.082 -16.123 1.00 36.75 303 HIS A O 1
ATOM 2330 N N . GLU A 1 304 ? 27.645 -3.942 -15.404 1.00 40.28 304 GLU A N 1
ATOM 2331 C CA . GLU A 1 304 ? 28.767 -4.370 -14.542 1.00 40.28 304 GLU A CA 1
ATOM 2332 C C . GLU A 1 304 ? 30.053 -4.640 -15.339 1.00 40.28 304 GLU A C 1
ATOM 2334 O O . GLU A 1 304 ? 31.160 -4.334 -14.888 1.00 40.28 304 GLU A O 1
ATOM 2339 N N . LEU A 1 305 ? 29.920 -5.187 -16.552 1.00 39.16 305 LEU A N 1
ATOM 2340 C CA . LEU A 1 305 ? 31.053 -5.498 -17.425 1.00 39.16 305 LEU A CA 1
ATOM 2341 C C . LEU A 1 305 ? 31.661 -4.223 -18.028 1.00 39.16 305 LEU A C 1
ATOM 2343 O O . LEU A 1 305 ? 32.886 -4.079 -18.077 1.00 39.16 305 LEU A O 1
ATOM 2347 N N . LEU A 1 306 ? 30.806 -3.274 -18.426 1.00 39.91 306 LEU A N 1
ATOM 2348 C CA . LEU A 1 306 ? 31.210 -1.954 -18.911 1.00 39.91 306 LEU A CA 1
ATOM 2349 C C . LEU A 1 306 ? 31.841 -1.112 -17.790 1.00 39.91 306 LEU A C 1
ATOM 2351 O O . LEU A 1 306 ? 32.853 -0.447 -18.006 1.00 39.91 306 LEU A O 1
ATOM 2355 N N . GLU A 1 307 ? 31.301 -1.185 -16.575 1.00 40.94 307 GLU A N 1
ATOM 2356 C CA . GLU A 1 307 ? 31.833 -0.507 -15.395 1.00 40.94 307 GLU A CA 1
ATOM 2357 C C . GLU A 1 307 ? 33.209 -1.060 -15.000 1.00 40.94 307 GLU A C 1
ATOM 2359 O O . GLU A 1 307 ? 34.145 -0.292 -14.762 1.00 40.94 307 GLU A O 1
ATOM 2364 N N . HIS A 1 308 ? 33.387 -2.385 -15.000 1.00 42.56 308 HIS A N 1
ATOM 2365 C CA . HIS A 1 308 ? 34.691 -3.006 -14.759 1.00 42.56 308 HIS A CA 1
ATOM 2366 C C . HIS A 1 308 ? 35.729 -2.642 -15.825 1.00 42.56 308 HIS A C 1
ATOM 2368 O O . HIS A 1 308 ? 36.910 -2.465 -15.498 1.00 42.56 308 HIS A O 1
ATOM 2374 N N . PHE A 1 309 ? 35.295 -2.509 -17.079 1.00 40.44 309 PHE A N 1
ATOM 2375 C CA . PHE A 1 309 ? 36.127 -2.050 -18.181 1.00 40.44 309 PHE A CA 1
ATOM 2376 C C . PHE A 1 309 ? 36.556 -0.587 -17.983 1.00 40.44 309 PHE A C 1
ATOM 2378 O O . PHE A 1 309 ? 37.754 -0.298 -17.977 1.00 40.44 309 PHE A O 1
ATOM 2385 N N . VAL A 1 310 ? 35.623 0.327 -17.703 1.00 40.91 310 VAL A N 1
ATOM 2386 C CA . VAL A 1 310 ? 35.910 1.758 -17.481 1.00 40.91 310 VAL A CA 1
ATOM 2387 C C . VAL A 1 310 ? 36.783 1.986 -16.237 1.00 40.91 310 VAL A C 1
ATOM 2389 O O . VAL A 1 310 ? 37.777 2.712 -16.309 1.00 40.91 310 VAL A O 1
ATOM 2392 N N . ARG A 1 311 ? 36.500 1.298 -15.121 1.00 41.91 311 ARG A N 1
ATOM 2393 C CA . ARG A 1 311 ? 37.278 1.396 -13.869 1.00 41.91 311 ARG A CA 1
ATOM 2394 C C . ARG A 1 311 ? 38.735 0.960 -14.028 1.00 41.91 311 ARG A C 1
ATOM 2396 O O . ARG A 1 311 ? 39.620 1.562 -13.427 1.00 41.91 311 ARG A O 1
ATOM 2403 N N . ARG A 1 312 ? 39.009 -0.077 -14.827 1.00 41.34 312 ARG A N 1
ATOM 2404 C CA . ARG A 1 312 ? 40.382 -0.568 -15.057 1.00 41.34 312 ARG A CA 1
ATOM 2405 C C . ARG A 1 312 ? 41.134 0.192 -16.153 1.00 41.34 312 ARG A C 1
ATOM 2407 O O . ARG A 1 312 ? 42.363 0.163 -16.146 1.00 41.34 312 ARG A O 1
ATOM 2414 N N . SER A 1 313 ? 40.430 0.871 -17.060 1.00 38.00 313 SER A N 1
ATOM 2415 C CA . SER A 1 313 ? 41.033 1.600 -18.188 1.00 38.00 313 SER A CA 1
ATOM 2416 C C . SER A 1 313 ? 41.615 2.967 -17.802 1.00 38.00 313 SER A C 1
ATOM 2418 O O . SER A 1 313 ? 42.617 3.375 -18.384 1.00 38.00 313 SER A O 1
ATOM 2420 N N . ASN A 1 314 ? 41.046 3.651 -16.799 1.00 42.56 314 ASN A N 1
ATOM 2421 C CA . ASN A 1 314 ? 41.299 5.081 -16.539 1.00 42.56 314 ASN A CA 1
ATOM 2422 C C . ASN A 1 314 ? 42.077 5.383 -15.239 1.00 42.56 314 ASN A C 1
ATOM 2424 O O . ASN A 1 314 ? 41.956 6.467 -14.672 1.00 42.56 314 ASN A O 1
ATOM 2428 N N . CYS A 1 315 ? 42.907 4.454 -14.756 1.00 40.41 315 CYS A N 1
ATOM 2429 C CA . CYS A 1 315 ? 43.657 4.607 -13.495 1.00 40.41 315 CYS A CA 1
ATOM 2430 C C . CYS A 1 315 ? 44.497 5.910 -13.413 1.00 40.41 315 CYS A C 1
ATOM 2432 O O . CYS A 1 315 ? 44.671 6.464 -12.333 1.00 40.41 315 CYS A O 1
ATOM 2434 N N . HIS A 1 316 ? 44.967 6.454 -14.545 1.00 38.91 316 HIS A N 1
ATOM 2435 C CA . HIS A 1 316 ? 45.793 7.670 -14.566 1.00 38.91 316 HIS A CA 1
ATOM 2436 C C . HIS A 1 316 ? 44.994 8.987 -14.488 1.00 38.91 316 HIS A C 1
ATOM 2438 O O . HIS A 1 316 ? 45.491 9.968 -13.934 1.00 38.91 316 HIS A O 1
ATOM 2444 N N . GLU A 1 317 ? 43.752 9.012 -14.985 1.00 40.09 317 GLU A N 1
ATOM 2445 C CA . GLU A 1 317 ? 42.874 10.190 -14.899 1.00 40.09 317 GLU A CA 1
ATOM 2446 C C . GLU A 1 317 ? 42.310 10.360 -13.485 1.00 40.09 317 GLU A C 1
ATOM 2448 O O . GLU A 1 317 ? 42.165 11.484 -13.014 1.00 40.09 317 GLU A O 1
ATOM 2453 N N . TRP A 1 318 ? 42.093 9.261 -12.754 1.00 37.09 318 TRP A N 1
ATOM 2454 C CA . TRP A 1 318 ? 41.638 9.318 -11.362 1.00 37.09 318 TRP A CA 1
ATOM 2455 C C . TRP A 1 318 ? 42.661 9.948 -10.413 1.00 37.09 318 TRP A C 1
ATOM 2457 O O . TRP A 1 318 ? 42.279 10.769 -9.586 1.00 37.09 318 TRP A O 1
ATOM 2467 N N . SER A 1 319 ? 43.957 9.677 -10.593 1.00 40.72 319 SER A N 1
ATOM 2468 C CA . SER A 1 319 ? 45.019 10.357 -9.834 1.00 40.72 319 SER A CA 1
ATOM 2469 C C . SER A 1 319 ? 45.116 11.864 -10.126 1.00 40.72 319 SER A C 1
ATOM 2471 O O . SER A 1 319 ? 45.548 12.634 -9.271 1.00 40.72 319 SER A O 1
ATOM 2473 N N . PHE A 1 320 ? 44.702 12.303 -11.320 1.00 36.22 320 PHE A N 1
ATOM 2474 C CA . PHE A 1 320 ? 44.677 13.719 -11.704 1.00 36.22 320 PHE A CA 1
ATOM 2475 C C . PHE A 1 320 ? 43.418 14.423 -11.176 1.00 36.22 320 PHE A C 1
ATOM 2477 O O . PHE A 1 320 ? 43.484 15.539 -10.673 1.00 36.22 320 PHE A O 1
ATOM 2484 N N . ILE A 1 321 ? 42.285 13.723 -11.207 1.00 35.75 321 ILE A N 1
ATOM 2485 C CA . ILE A 1 321 ? 41.010 14.156 -10.634 1.00 35.75 321 ILE A CA 1
ATOM 2486 C C . ILE A 1 321 ? 41.111 14.278 -9.103 1.00 35.75 321 ILE A C 1
ATOM 2488 O O . ILE A 1 321 ? 40.660 15.276 -8.551 1.00 35.75 321 ILE A O 1
ATOM 2492 N N . GLU A 1 322 ? 41.769 13.344 -8.407 1.00 38.84 322 GLU A N 1
ATOM 2493 C CA . GLU A 1 322 ? 42.061 13.457 -6.964 1.00 38.84 322 GLU A CA 1
ATOM 2494 C C . GLU A 1 322 ? 42.947 14.670 -6.631 1.00 38.84 322 GLU A C 1
ATOM 2496 O O . GLU A 1 322 ? 42.715 15.353 -5.629 1.00 38.84 322 GLU A O 1
ATOM 2501 N N . TYR A 1 323 ? 43.926 14.976 -7.487 1.00 38.03 323 TYR A N 1
ATOM 2502 C CA . TYR A 1 323 ? 44.801 16.142 -7.341 1.00 38.03 323 TYR A CA 1
ATOM 2503 C C . TYR A 1 323 ? 44.045 17.472 -7.532 1.00 38.03 323 TYR A C 1
ATOM 2505 O O . TYR A 1 323 ? 44.274 18.424 -6.783 1.00 38.03 323 TYR A O 1
ATOM 2513 N N . ASP A 1 324 ? 43.102 17.531 -8.476 1.00 34.62 324 ASP A N 1
ATOM 2514 C CA . ASP A 1 324 ? 42.309 18.734 -8.769 1.00 34.62 324 ASP A CA 1
ATOM 2515 C C . ASP A 1 324 ? 41.146 18.934 -7.768 1.00 34.62 324 ASP A C 1
ATOM 2517 O O . ASP A 1 324 ? 40.853 20.060 -7.348 1.00 34.62 324 ASP A O 1
ATOM 2521 N N . PHE A 1 325 ? 40.560 17.838 -7.260 1.00 38.22 325 PHE A N 1
ATOM 2522 C CA . PHE A 1 325 ? 39.581 17.851 -6.162 1.00 38.22 325 PHE A CA 1
ATOM 2523 C C . PHE A 1 325 ? 40.151 18.449 -4.870 1.00 38.22 325 PHE A C 1
ATOM 2525 O O . PHE A 1 325 ? 39.441 19.161 -4.155 1.00 38.22 325 PHE A O 1
ATOM 2532 N N . ALA A 1 326 ? 41.434 18.212 -4.581 1.00 39.34 326 ALA A N 1
ATOM 2533 C CA . ALA A 1 326 ? 42.102 18.764 -3.404 1.00 39.34 326 ALA A CA 1
ATOM 2534 C C . ALA A 1 326 ? 42.305 20.292 -3.482 1.00 39.34 326 ALA A C 1
ATOM 2536 O O . ALA A 1 326 ? 42.465 20.947 -2.451 1.00 39.34 326 ALA A O 1
ATOM 2537 N N . ARG A 1 327 ? 42.280 20.883 -4.686 1.00 34.97 327 ARG A N 1
ATOM 2538 C CA . ARG A 1 327 ? 42.655 22.287 -4.920 1.00 34.97 327 ARG A CA 1
ATOM 2539 C C . ARG A 1 327 ? 41.469 23.262 -4.956 1.00 34.97 327 ARG A C 1
ATOM 2541 O O . ARG A 1 327 ? 41.668 24.463 -4.768 1.00 34.97 327 ARG A O 1
ATOM 2548 N N . HIS A 1 328 ? 40.240 22.771 -5.151 1.00 37.31 328 HIS A N 1
ATOM 2549 C CA . HIS A 1 328 ? 39.047 23.604 -5.399 1.00 37.31 328 HIS A CA 1
ATOM 2550 C C . HIS A 1 328 ? 37.901 23.461 -4.377 1.00 37.31 328 HIS A C 1
ATOM 2552 O O . HIS A 1 328 ? 36.775 23.903 -4.622 1.00 37.31 328 HIS A O 1
ATOM 2558 N N . ALA A 1 329 ? 38.189 22.926 -3.189 1.00 35.66 329 ALA A N 1
ATOM 2559 C CA . ALA A 1 329 ? 37.242 22.787 -2.082 1.00 35.66 329 ALA A CA 1
ATOM 2560 C C . ALA A 1 329 ? 36.801 24.152 -1.500 1.00 35.66 329 ALA A C 1
ATOM 2562 O O . ALA A 1 329 ? 37.348 24.631 -0.511 1.00 35.66 329 ALA A O 1
ATOM 2563 N N . GLY A 1 330 ? 35.812 24.815 -2.111 1.00 32.59 330 GLY A N 1
ATOM 2564 C CA . GLY A 1 330 ? 35.264 26.056 -1.542 1.00 32.59 330 GLY A CA 1
ATOM 2565 C C . GLY A 1 330 ? 34.214 26.825 -2.346 1.00 32.59 330 GLY A C 1
ATOM 2566 O O . GLY A 1 330 ? 33.646 27.781 -1.822 1.00 32.59 330 GLY A O 1
ATOM 2567 N N . ARG A 1 331 ? 33.900 26.449 -3.592 1.00 29.59 331 ARG A N 1
ATOM 2568 C CA . ARG A 1 331 ? 32.809 27.081 -4.359 1.00 29.59 331 ARG A CA 1
ATOM 2569 C C . ARG A 1 331 ? 31.743 26.050 -4.713 1.00 29.59 331 ARG A C 1
ATOM 2571 O O . ARG A 1 331 ? 32.074 24.925 -5.065 1.00 29.59 331 ARG A O 1
ATOM 2578 N N . LYS A 1 332 ? 30.466 26.449 -4.600 1.00 32.19 332 LYS A N 1
ATOM 2579 C CA . LYS A 1 332 ? 29.290 25.665 -5.018 1.00 32.19 332 LYS A CA 1
ATOM 2580 C C . LYS A 1 332 ? 29.541 25.071 -6.408 1.00 32.19 332 LYS A C 1
ATOM 2582 O O . LYS A 1 332 ? 29.519 25.810 -7.388 1.00 32.19 332 LYS A O 1
ATOM 2587 N N . MET A 1 333 ? 29.741 23.761 -6.485 1.00 29.42 333 MET A N 1
ATOM 2588 C CA . MET A 1 333 ? 29.689 23.022 -7.741 1.00 29.42 333 MET A CA 1
ATOM 2589 C C . MET A 1 333 ? 28.397 22.215 -7.783 1.00 29.42 333 MET A C 1
ATOM 2591 O O . MET A 1 333 ? 28.113 21.416 -6.894 1.00 29.42 333 MET A O 1
ATOM 2595 N N . LEU A 1 334 ? 27.618 22.451 -8.836 1.00 30.03 334 LEU A N 1
ATOM 2596 C CA . LEU A 1 334 ? 26.655 21.493 -9.363 1.00 30.03 334 LEU A CA 1
ATOM 2597 C C . LEU A 1 334 ? 27.450 20.247 -9.782 1.00 30.03 334 LEU A C 1
ATOM 2599 O O . LEU A 1 334 ? 28.399 20.376 -10.551 1.00 30.03 334 LEU A O 1
ATOM 2603 N N . LEU A 1 335 ? 27.108 19.062 -9.272 1.00 30.77 335 LEU A N 1
ATOM 2604 C CA . LEU A 1 335 ? 27.692 17.814 -9.768 1.00 30.77 335 LEU A CA 1
ATOM 2605 C C . LEU A 1 335 ? 27.094 17.496 -11.145 1.00 30.77 335 LEU A C 1
ATOM 2607 O O . LEU A 1 335 ? 25.867 17.412 -11.253 1.00 30.77 335 LEU A O 1
ATOM 2611 N N . PRO A 1 336 ? 27.912 17.290 -12.190 1.00 32.28 336 PRO A N 1
ATOM 2612 C CA . PRO A 1 336 ? 27.408 17.016 -13.514 1.00 32.28 336 PRO A CA 1
ATOM 2613 C C . PRO A 1 336 ? 27.657 15.551 -13.886 1.00 32.28 336 PRO A C 1
ATOM 2615 O O . PRO A 1 336 ? 28.720 15.205 -14.378 1.00 32.28 336 PRO A O 1
ATOM 2618 N N . LEU A 1 337 ? 26.657 14.681 -13.746 1.00 32.75 337 LEU A N 1
ATOM 2619 C CA . LEU A 1 337 ? 26.612 13.444 -14.551 1.00 32.75 337 LEU A CA 1
ATOM 2620 C C . LEU A 1 337 ? 25.874 13.646 -15.884 1.00 32.75 337 LEU A C 1
ATOM 2622 O O . LEU A 1 337 ? 25.920 12.785 -16.750 1.00 32.75 337 LEU A O 1
ATOM 2626 N N . GLY A 1 338 ? 25.322 14.844 -16.107 1.00 29.92 338 GLY A N 1
ATOM 2627 C CA . GLY A 1 338 ? 25.125 15.387 -17.454 1.00 29.92 338 GLY A CA 1
ATOM 2628 C C . GLY A 1 338 ? 26.416 15.923 -18.098 1.00 29.92 338 GLY A C 1
ATOM 2629 O O . GLY A 1 338 ? 26.378 16.306 -19.260 1.00 29.92 338 GLY A O 1
ATOM 2630 N N . GLN A 1 339 ? 27.544 15.968 -17.367 1.00 30.98 339 GLN A N 1
ATOM 2631 C CA . GLN A 1 339 ? 28.857 16.393 -17.888 1.00 30.98 339 GLN A CA 1
ATOM 2632 C C . GLN A 1 339 ? 30.034 15.585 -17.304 1.00 30.98 339 GLN A C 1
ATOM 2634 O O . GLN A 1 339 ? 31.136 16.113 -17.181 1.00 30.98 339 GLN A O 1
ATOM 2639 N N . VAL A 1 340 ? 29.853 14.295 -16.991 1.00 33.22 340 VAL A N 1
ATOM 2640 C CA . VAL A 1 340 ? 30.970 13.365 -17.212 1.00 33.22 340 VAL A CA 1
ATOM 2641 C C . VAL A 1 340 ? 30.842 12.992 -18.681 1.00 33.22 340 VAL A C 1
ATOM 2643 O O . VAL A 1 340 ? 29.905 12.273 -19.037 1.00 33.22 340 VAL A O 1
ATOM 2646 N N . PRO A 1 341 ? 31.685 13.545 -19.566 1.00 32.06 341 PRO A N 1
ATOM 2647 C CA . PRO A 1 341 ? 31.566 13.296 -20.985 1.00 32.06 341 PRO A CA 1
ATOM 2648 C C . PRO A 1 341 ? 31.918 11.829 -21.229 1.00 32.06 341 PRO A C 1
ATOM 2650 O O . PRO A 1 341 ? 33.088 11.463 -21.329 1.00 32.06 341 PRO A O 1
ATOM 2653 N N . LEU A 1 342 ? 30.901 10.974 -21.381 1.00 33.50 342 LEU A N 1
ATOM 2654 C CA . LEU A 1 342 ? 31.049 9.805 -22.242 1.00 33.50 342 LEU A CA 1
ATOM 2655 C C . LEU A 1 342 ? 31.610 10.344 -23.555 1.00 33.50 342 LEU A C 1
ATOM 2657 O O . LEU A 1 342 ? 31.064 11.307 -24.096 1.00 33.50 342 LEU A O 1
ATOM 2661 N N . ARG A 1 343 ? 32.765 9.810 -23.969 1.00 37.12 343 ARG A N 1
ATOM 2662 C CA . ARG A 1 343 ? 33.566 10.269 -25.112 1.00 37.12 343 ARG A CA 1
ATOM 2663 C C . ARG A 1 343 ? 32.739 11.056 -26.135 1.00 37.12 343 ARG A C 1
ATOM 2665 O O . ARG A 1 343 ? 31.968 10.472 -26.890 1.00 37.12 343 ARG A O 1
ATOM 2672 N N . GLY A 1 344 ? 32.963 12.370 -26.189 1.00 38.31 344 GLY A N 1
ATOM 2673 C CA . GLY A 1 344 ? 32.632 13.143 -27.381 1.00 38.31 344 GLY A CA 1
ATOM 2674 C C . GLY A 1 344 ? 31.883 14.454 -27.235 1.00 38.31 344 GLY A C 1
ATOM 2675 O O . GLY A 1 344 ? 31.695 15.070 -28.279 1.00 38.31 344 GLY A O 1
ATOM 2676 N N . HIS A 1 345 ? 31.479 14.905 -26.039 1.00 36.41 345 HIS A N 1
ATOM 2677 C CA . HIS A 1 345 ? 30.536 16.032 -25.991 1.00 36.41 345 HIS A CA 1
ATOM 2678 C C . HIS A 1 345 ? 30.899 17.324 -25.250 1.00 36.41 345 HIS A C 1
ATOM 2680 O O . HIS A 1 345 ? 30.093 18.242 -25.322 1.00 36.41 345 HIS A O 1
ATOM 2686 N N . ASP A 1 346 ? 32.104 17.504 -24.700 1.00 35.50 346 ASP A N 1
ATOM 2687 C CA . ASP A 1 346 ? 32.577 18.866 -24.396 1.00 35.50 346 ASP A CA 1
ATOM 2688 C C . ASP A 1 346 ? 34.067 19.066 -24.687 1.00 35.50 346 ASP A C 1
ATOM 2690 O O . ASP A 1 346 ? 34.844 18.115 -24.784 1.00 35.50 346 ASP A O 1
ATOM 2694 N N . LYS A 1 347 ? 34.415 20.329 -24.955 1.00 44.91 347 LYS A N 1
ATOM 2695 C CA . LYS A 1 347 ? 35.669 20.811 -25.551 1.00 44.91 347 LYS A CA 1
ATOM 2696 C C . LYS A 1 347 ? 36.918 20.076 -25.049 1.00 44.91 347 LYS A C 1
ATOM 2698 O O . LYS A 1 347 ? 37.379 20.278 -23.936 1.00 44.91 347 LYS A O 1
ATOM 2703 N N . TRP A 1 348 ? 37.463 19.284 -25.970 1.00 50.22 348 TRP A N 1
ATOM 2704 C CA . TRP A 1 348 ? 38.883 19.020 -26.212 1.00 50.22 348 TRP A CA 1
ATOM 2705 C C . TRP A 1 348 ? 39.836 19.858 -25.338 1.00 50.22 348 TRP A C 1
ATOM 2707 O O . TRP A 1 348 ? 39.886 21.073 -25.519 1.00 50.22 348 TRP A O 1
ATOM 2717 N N . ASP A 1 349 ? 40.623 19.216 -24.469 1.00 45.50 349 ASP A N 1
ATOM 2718 C CA . ASP A 1 349 ? 41.793 19.847 -23.851 1.00 45.50 349 ASP A CA 1
ATOM 2719 C C . ASP A 1 349 ? 43.048 19.514 -24.689 1.00 45.50 349 ASP A C 1
ATOM 2721 O O . ASP A 1 349 ? 43.476 18.353 -24.723 1.00 45.50 349 ASP A O 1
ATOM 2725 N N . PRO A 1 350 ? 43.637 20.493 -25.406 1.00 48.25 350 PRO A N 1
ATOM 2726 C CA . PRO A 1 350 ? 44.873 20.320 -26.166 1.00 48.25 350 PRO A CA 1
ATOM 2727 C C . PRO A 1 350 ? 46.057 19.811 -25.329 1.00 48.25 350 PRO A C 1
ATOM 2729 O O . PRO A 1 350 ? 47.016 19.305 -25.910 1.00 48.25 350 PRO A O 1
ATOM 2732 N N . MET A 1 351 ? 46.015 19.919 -23.993 1.00 42.84 351 MET A N 1
ATOM 2733 C CA . MET A 1 351 ? 47.131 19.533 -23.121 1.00 42.84 351 MET A CA 1
ATOM 2734 C C . MET A 1 351 ? 47.397 18.018 -23.059 1.00 42.84 351 MET A C 1
ATOM 2736 O O . MET A 1 351 ? 48.512 17.619 -22.731 1.00 42.84 351 MET A O 1
ATOM 2740 N N . ASN A 1 352 ? 46.434 17.166 -23.436 1.00 50.78 352 ASN A N 1
ATOM 2741 C CA . ASN A 1 352 ? 46.577 15.701 -23.354 1.00 50.78 352 ASN A CA 1
ATOM 2742 C C . ASN A 1 352 ? 47.201 15.046 -24.601 1.00 50.78 352 ASN A C 1
ATOM 2744 O O . ASN A 1 352 ? 47.495 13.853 -24.595 1.00 50.78 352 ASN A O 1
ATOM 2748 N N . LEU A 1 353 ? 47.443 15.813 -25.668 1.00 58.91 353 LEU A N 1
ATOM 2749 C CA . LEU A 1 353 ? 48.252 15.386 -26.810 1.00 58.91 353 LEU A CA 1
ATOM 2750 C C . LEU A 1 353 ? 49.571 16.141 -26.764 1.00 58.91 353 LEU A C 1
ATOM 2752 O O . LEU A 1 353 ? 49.772 17.132 -27.460 1.00 58.91 353 LEU A O 1
ATOM 2756 N N . THR A 1 354 ? 50.482 15.651 -25.930 1.00 57.50 354 THR A N 1
ATOM 2757 C CA . THR A 1 354 ? 51.805 16.256 -25.718 1.00 57.50 354 THR A CA 1
ATOM 2758 C C . THR A 1 354 ? 52.645 16.334 -26.998 1.00 57.50 354 THR A C 1
ATOM 2760 O O . THR A 1 354 ? 53.574 17.134 -27.075 1.00 57.50 354 THR A O 1
ATOM 2763 N N . HIS A 1 355 ? 52.308 15.552 -28.030 1.00 71.88 355 HIS A N 1
ATOM 2764 C CA . HIS A 1 355 ? 52.963 15.602 -29.331 1.00 71.88 355 HIS A CA 1
ATOM 2765 C C . HIS A 1 355 ? 52.176 16.428 -30.358 1.00 71.88 355 HIS A C 1
ATOM 2767 O O . HIS A 1 355 ? 51.087 16.056 -30.800 1.00 71.88 355 HIS A O 1
ATOM 2773 N N . GLU A 1 356 ? 52.807 17.507 -30.828 1.00 80.81 356 GLU A N 1
ATOM 2774 C CA . GLU A 1 356 ? 52.314 18.412 -31.876 1.00 80.81 356 GLU A CA 1
ATOM 2775 C C . GLU A 1 356 ? 51.845 17.668 -33.143 1.00 80.81 356 GLU A C 1
ATOM 2777 O O . GLU A 1 356 ? 50.838 18.024 -33.761 1.00 80.81 356 GLU A O 1
ATOM 2782 N N . ARG A 1 357 ? 52.518 16.560 -33.483 1.00 84.25 357 ARG A N 1
ATOM 2783 C CA . ARG A 1 357 ? 52.172 15.703 -34.624 1.00 84.25 357 ARG A CA 1
ATOM 2784 C C . ARG A 1 357 ? 50.849 14.948 -34.430 1.00 84.25 357 ARG A C 1
ATOM 2786 O O . ARG A 1 357 ? 50.053 14.917 -35.363 1.00 84.25 357 ARG A O 1
ATOM 2793 N N . SER A 1 358 ? 50.548 14.438 -33.234 1.00 81.62 358 SER A N 1
ATOM 2794 C CA . SER A 1 358 ? 49.245 13.819 -32.925 1.00 81.62 358 SER A CA 1
ATOM 2795 C C . SER A 1 358 ? 48.099 14.830 -33.011 1.00 81.62 358 SER A C 1
ATOM 2797 O O . SER A 1 358 ? 47.030 14.527 -33.541 1.00 81.62 358 SER A O 1
ATOM 2799 N N . MET A 1 359 ? 48.337 16.066 -32.556 1.00 82.00 359 MET A N 1
ATOM 2800 C CA . MET A 1 359 ? 47.370 17.159 -32.692 1.00 82.00 359 MET A CA 1
ATOM 2801 C C . MET A 1 359 ? 47.112 17.547 -34.147 1.00 82.00 359 MET A C 1
ATOM 2803 O O . MET A 1 359 ? 45.963 17.821 -34.504 1.00 82.00 359 MET A O 1
ATOM 2807 N N . LYS A 1 360 ? 48.160 17.582 -34.979 1.00 90.69 360 LYS A N 1
ATOM 2808 C CA . LYS A 1 360 ? 48.035 17.835 -36.418 1.00 90.69 360 LYS A CA 1
ATOM 2809 C C . LYS A 1 360 ? 47.178 16.756 -37.083 1.00 90.69 360 LYS A C 1
ATOM 2811 O O . LYS A 1 360 ? 46.204 17.095 -37.744 1.00 90.69 360 LYS A O 1
ATOM 2816 N N . ILE A 1 361 ? 47.495 15.483 -36.838 1.00 89.69 361 ILE A N 1
ATOM 2817 C CA . ILE A 1 361 ? 46.767 14.334 -37.396 1.00 89.69 361 ILE A CA 1
ATOM 2818 C C . ILE A 1 361 ? 45.298 14.380 -36.979 1.00 89.69 361 ILE A C 1
ATOM 2820 O O . ILE A 1 361 ? 44.411 14.293 -37.822 1.00 89.69 361 ILE A O 1
ATOM 2824 N N . TRP A 1 362 ? 45.005 14.595 -35.695 1.00 90.81 362 TRP A N 1
ATOM 2825 C CA . TRP A 1 362 ? 43.613 14.686 -35.270 1.00 90.81 362 TRP A CA 1
ATOM 2826 C C . TRP A 1 362 ? 42.872 15.853 -35.927 1.00 90.81 362 TRP A C 1
ATOM 2828 O O . TRP A 1 362 ? 41.767 15.658 -36.420 1.00 90.81 362 TRP A O 1
ATOM 2838 N N . ARG A 1 363 ? 43.462 17.056 -35.976 1.00 87.81 363 ARG A N 1
ATOM 2839 C CA . ARG A 1 363 ? 42.837 18.215 -36.638 1.00 87.81 363 ARG A CA 1
ATOM 2840 C C . ARG A 1 363 ? 42.529 17.948 -38.109 1.00 87.81 363 ARG A C 1
ATOM 2842 O O . ARG A 1 363 ? 41.477 18.366 -38.577 1.00 87.81 363 ARG A O 1
ATOM 2849 N N . GLU A 1 364 ? 43.426 17.255 -38.799 1.00 94.56 364 GLU A N 1
ATOM 2850 C CA . GLU A 1 364 ? 43.297 16.941 -40.222 1.00 94.56 364 GLU A CA 1
ATOM 2851 C C . GLU A 1 364 ? 42.194 15.909 -40.497 1.00 94.56 364 GLU A C 1
ATOM 2853 O O . GLU A 1 364 ? 41.424 16.082 -41.436 1.00 94.56 364 GLU A O 1
ATOM 2858 N N . TYR A 1 365 ? 42.053 14.881 -39.651 1.00 93.81 365 TYR A N 1
ATOM 2859 C CA . TYR A 1 365 ? 41.145 13.758 -39.925 1.00 93.81 365 TYR A CA 1
ATOM 2860 C C . TYR A 1 365 ? 39.861 13.726 -39.080 1.00 93.81 365 TYR A C 1
ATOM 2862 O O . TYR A 1 365 ? 38.976 12.923 -39.370 1.00 93.81 365 TYR A O 1
ATOM 2870 N N . LYS A 1 366 ? 39.705 14.583 -38.056 1.00 89.50 366 LYS A N 1
ATOM 2871 C CA . LYS A 1 366 ? 38.549 14.569 -37.130 1.00 89.50 366 LYS A CA 1
ATOM 2872 C C . LYS A 1 366 ? 37.198 14.625 -37.846 1.00 89.50 366 LYS A C 1
ATOM 2874 O O . LYS A 1 366 ? 36.287 13.908 -37.447 1.00 89.50 366 LYS A O 1
ATOM 2879 N N . GLY A 1 367 ? 37.059 15.475 -38.867 1.00 85.62 367 GLY A N 1
ATOM 2880 C CA . GLY A 1 367 ? 35.809 15.608 -39.626 1.00 85.62 367 GLY A CA 1
ATOM 2881 C C . GLY A 1 367 ? 35.409 14.286 -40.279 1.00 85.62 367 GLY A C 1
ATOM 2882 O O . GLY A 1 367 ? 34.337 13.758 -40.000 1.00 85.62 367 GLY A O 1
ATOM 2883 N N . SER A 1 368 ? 36.330 13.694 -41.041 1.00 85.94 368 SER A N 1
ATOM 2884 C CA . SER A 1 368 ? 36.124 12.413 -41.722 1.00 85.94 368 SER A CA 1
ATOM 2885 C C . SER A 1 368 ? 35.922 11.249 -40.747 1.00 85.94 368 SER A C 1
ATOM 2887 O O . SER A 1 368 ? 35.118 10.360 -41.014 1.00 85.94 368 SER A O 1
ATOM 2889 N N . LEU A 1 369 ? 36.626 11.254 -39.612 1.00 82.81 369 LEU A N 1
ATOM 2890 C CA . LEU A 1 369 ? 36.490 10.264 -38.537 1.00 82.81 369 LEU A CA 1
ATOM 2891 C C . LEU A 1 369 ? 35.104 10.313 -37.877 1.00 82.81 369 LEU A C 1
ATOM 2893 O O . LEU A 1 369 ? 34.509 9.268 -37.611 1.00 82.81 369 LEU A O 1
ATOM 2897 N N . LEU A 1 370 ? 34.574 11.513 -37.643 1.00 76.44 370 LEU A N 1
ATOM 2898 C CA . LEU A 1 370 ? 33.226 11.705 -37.121 1.00 76.44 370 LEU A CA 1
ATOM 2899 C C . LEU A 1 370 ? 32.166 11.286 -38.145 1.00 76.44 370 LEU A C 1
ATOM 2901 O O . LEU A 1 370 ? 31.242 10.558 -37.800 1.00 76.44 370 LEU A O 1
ATOM 2905 N N . GLU A 1 371 ? 32.314 11.722 -39.393 1.00 73.06 371 GLU A N 1
ATOM 2906 C CA . GLU A 1 371 ? 31.334 11.486 -40.457 1.00 73.06 371 GLU A CA 1
ATOM 2907 C C . GLU A 1 371 ? 31.227 10.007 -40.849 1.00 73.06 371 GLU A C 1
ATOM 2909 O O . GLU A 1 371 ? 30.127 9.492 -41.014 1.00 73.06 371 GLU A O 1
ATOM 2914 N N . ASN A 1 372 ? 32.358 9.304 -40.968 1.00 74.81 372 ASN A N 1
ATOM 2915 C CA . ASN A 1 372 ? 32.372 7.924 -41.462 1.00 74.81 372 ASN A CA 1
ATOM 2916 C C . ASN A 1 372 ? 32.218 6.878 -40.353 1.00 74.81 372 ASN A C 1
ATOM 2918 O O . ASN A 1 372 ? 31.788 5.763 -40.637 1.00 74.81 372 ASN A O 1
ATOM 2922 N N . PHE A 1 373 ? 32.605 7.211 -39.119 1.00 72.44 373 PHE A N 1
ATOM 2923 C CA . PHE A 1 373 ? 32.735 6.231 -38.037 1.00 72.44 373 PHE A CA 1
ATOM 2924 C C . PHE A 1 373 ? 32.187 6.714 -36.687 1.00 72.44 373 PHE A C 1
ATOM 2926 O O . PHE A 1 373 ? 32.272 5.983 -35.704 1.00 72.44 373 PHE A O 1
ATOM 2933 N N . GLY A 1 374 ? 31.671 7.944 -36.582 1.00 68.75 374 GLY A N 1
ATOM 2934 C CA . GLY A 1 374 ? 31.201 8.493 -35.305 1.00 68.75 374 GLY A CA 1
ATOM 2935 C C . GLY A 1 374 ? 32.316 8.728 -34.276 1.00 68.75 374 GLY A C 1
ATOM 2936 O O . GLY A 1 374 ? 32.037 8.874 -33.087 1.00 68.75 374 GLY A O 1
ATOM 2937 N N . ILE A 1 375 ? 33.588 8.762 -34.694 1.00 73.94 375 ILE A N 1
ATOM 2938 C CA . ILE A 1 375 ? 34.728 8.875 -33.775 1.00 73.94 375 ILE A CA 1
ATOM 2939 C C . ILE A 1 375 ? 34.891 10.327 -33.335 1.00 73.94 375 ILE A C 1
ATOM 2941 O O . ILE A 1 375 ? 35.403 11.179 -34.059 1.00 73.94 375 ILE A O 1
ATOM 2945 N N . THR A 1 376 ? 34.504 10.601 -32.095 1.00 71.94 376 THR A N 1
ATOM 2946 C CA . THR A 1 376 ? 34.537 11.944 -31.502 1.00 71.94 376 THR A CA 1
ATOM 2947 C C . THR A 1 376 ? 35.812 12.235 -30.703 1.00 71.94 376 THR A C 1
ATOM 2949 O O . THR A 1 376 ? 36.059 13.392 -30.352 1.00 71.94 376 THR A O 1
ATOM 2952 N N . SER A 1 377 ? 36.651 11.225 -30.422 1.00 74.81 377 SER A N 1
ATOM 2953 C CA . SER A 1 377 ? 37.871 11.382 -29.615 1.00 74.81 377 SER A CA 1
ATOM 2954 C C . SER A 1 377 ? 39.087 10.616 -30.150 1.00 74.81 377 SER A C 1
ATOM 2956 O O . SER A 1 377 ? 38.983 9.470 -30.588 1.00 74.81 377 SER A O 1
ATOM 2958 N N . PHE A 1 378 ? 40.268 11.238 -30.032 1.00 77.94 378 PHE A N 1
ATOM 2959 C CA . PHE A 1 378 ? 41.551 10.649 -30.438 1.00 77.94 378 PHE A CA 1
ATOM 2960 C C . PHE A 1 378 ? 41.872 9.369 -29.661 1.00 77.94 378 PHE A C 1
ATOM 2962 O O . PHE A 1 378 ? 42.392 8.416 -30.222 1.00 77.94 378 PHE A O 1
ATOM 2969 N N . HIS A 1 379 ? 41.482 9.305 -28.387 1.00 69.69 379 HIS A N 1
ATOM 2970 C CA . HIS A 1 379 ? 41.676 8.120 -27.555 1.00 69.69 379 HIS A CA 1
ATOM 2971 C C . HIS A 1 379 ? 40.959 6.894 -28.126 1.00 69.69 379 HIS A C 1
ATOM 2973 O O . HIS A 1 379 ? 41.523 5.809 -28.127 1.00 69.69 379 HIS A O 1
ATOM 2979 N N . THR A 1 380 ? 39.759 7.049 -28.694 1.00 69.00 380 THR A N 1
ATOM 2980 C CA . THR A 1 380 ? 39.055 5.930 -29.348 1.00 69.00 380 THR A CA 1
ATOM 2981 C C . THR A 1 380 ? 39.876 5.320 -30.474 1.00 69.00 380 THR A C 1
ATOM 2983 O O . THR A 1 380 ? 39.983 4.101 -30.565 1.00 69.00 380 THR A O 1
ATOM 2986 N N . LEU A 1 381 ? 40.544 6.169 -31.253 1.00 79.94 381 LEU A N 1
ATOM 2987 C CA . LEU A 1 381 ? 41.434 5.751 -32.328 1.00 79.94 381 LEU A CA 1
ATOM 2988 C C . LEU A 1 381 ? 42.671 4.985 -31.812 1.00 79.94 381 LEU A C 1
ATOM 2990 O O . LEU A 1 381 ? 43.254 4.187 -32.543 1.00 79.94 381 LEU A O 1
ATOM 2994 N N . LEU A 1 382 ? 43.062 5.171 -30.546 1.00 81.19 382 LEU A N 1
ATOM 2995 C CA . LEU A 1 382 ? 44.167 4.425 -29.935 1.00 81.19 382 LEU A CA 1
ATOM 2996 C C . LEU A 1 382 ? 43.769 3.008 -29.481 1.00 81.19 382 LEU A C 1
ATOM 2998 O O . LEU A 1 382 ? 44.622 2.120 -29.403 1.00 81.19 382 LEU A O 1
ATOM 3002 N N . HIS A 1 383 ? 42.480 2.779 -29.219 1.00 72.75 383 HIS A N 1
ATOM 3003 C CA . HIS A 1 383 ? 41.975 1.541 -28.613 1.00 72.75 383 HIS A CA 1
ATOM 3004 C C . HIS A 1 383 ? 41.369 0.529 -29.587 1.00 72.75 383 HIS A C 1
ATOM 3006 O O . HIS A 1 383 ? 41.184 -0.614 -29.190 1.00 72.75 383 HIS A O 1
ATOM 3012 N N . VAL A 1 384 ? 41.095 0.905 -30.836 1.00 76.88 384 VAL A N 1
ATOM 3013 C CA . VAL A 1 384 ? 40.709 -0.062 -31.885 1.00 76.88 384 VAL A CA 1
ATOM 3014 C C . VAL A 1 384 ? 41.824 -1.081 -32.130 1.00 76.88 384 VAL A C 1
ATOM 3016 O O . VAL A 1 384 ? 42.975 -0.797 -31.793 1.00 76.88 384 VAL A O 1
ATOM 3019 N N . SER A 1 385 ? 41.558 -2.242 -32.728 1.00 83.38 385 SER A N 1
ATOM 3020 C CA . SER A 1 385 ? 42.643 -3.131 -33.175 1.00 83.38 385 SER A CA 1
ATOM 3021 C C . SER A 1 385 ? 43.453 -2.509 -34.312 1.00 83.38 385 SER A C 1
ATOM 3023 O O . SER A 1 385 ? 43.081 -1.496 -34.902 1.00 83.38 385 SER A O 1
ATOM 3025 N N . ASP A 1 386 ? 44.605 -3.095 -34.626 1.00 88.06 386 ASP A N 1
ATOM 3026 C CA . ASP A 1 386 ? 45.449 -2.617 -35.727 1.00 88.06 386 ASP A CA 1
ATOM 3027 C C . ASP A 1 386 ? 44.779 -2.828 -37.090 1.00 88.06 386 ASP A C 1
ATOM 3029 O O . ASP A 1 386 ? 44.848 -1.954 -37.951 1.00 88.06 386 ASP A O 1
ATOM 3033 N N . ASN A 1 387 ? 44.024 -3.919 -37.243 1.00 85.19 387 ASN A N 1
ATOM 3034 C CA . ASN A 1 387 ? 43.217 -4.166 -38.436 1.00 85.19 387 ASN A CA 1
ATOM 3035 C C . ASN A 1 387 ? 42.099 -3.127 -38.581 1.00 85.19 387 ASN A C 1
ATOM 3037 O O . ASN A 1 387 ? 41.890 -2.595 -39.671 1.00 85.19 387 ASN A O 1
ATOM 3041 N N . MET A 1 388 ? 41.395 -2.810 -37.492 1.00 82.88 388 MET A N 1
ATOM 3042 C CA . MET A 1 388 ? 40.343 -1.793 -37.504 1.00 82.88 388 MET A CA 1
ATOM 3043 C C . MET A 1 388 ? 40.914 -0.390 -37.730 1.00 82.88 388 MET A C 1
ATOM 3045 O O . MET A 1 388 ? 40.369 0.380 -38.517 1.00 82.88 388 MET A O 1
ATOM 3049 N N . PHE A 1 389 ? 42.056 -0.068 -37.121 1.00 93.25 389 PHE A N 1
ATOM 3050 C CA . PHE A 1 389 ? 42.759 1.184 -37.388 1.00 93.25 389 PHE A CA 1
ATOM 3051 C C . PHE A 1 389 ? 43.134 1.316 -38.866 1.00 93.25 389 PHE A C 1
ATOM 3053 O O . PHE A 1 389 ? 42.891 2.369 -39.449 1.00 93.25 389 PHE A O 1
ATOM 3060 N N . GLN A 1 390 ? 43.661 0.256 -39.488 1.00 92.88 390 GLN A N 1
ATOM 3061 C CA . GLN A 1 390 ? 43.998 0.272 -40.910 1.00 92.88 390 GLN A CA 1
ATOM 3062 C C . GLN A 1 390 ? 42.750 0.474 -41.781 1.00 92.88 390 GLN A C 1
ATOM 3064 O O . GLN A 1 390 ? 42.762 1.329 -42.661 1.00 92.88 390 GLN A O 1
ATOM 3069 N N . LYS A 1 391 ? 41.636 -0.211 -41.475 1.00 88.38 391 LYS A N 1
ATOM 3070 C CA . LYS A 1 391 ? 40.342 0.009 -42.151 1.00 88.38 391 LYS A CA 1
ATOM 3071 C C . LYS A 1 391 ? 39.872 1.464 -42.034 1.00 88.38 391 LYS A C 1
ATOM 3073 O O . LYS A 1 391 ? 39.446 2.054 -43.027 1.00 88.38 391 LYS A O 1
ATOM 3078 N N . ILE A 1 392 ? 39.957 2.050 -40.836 1.00 87.56 392 ILE A N 1
ATOM 3079 C CA . ILE A 1 392 ? 39.599 3.454 -40.584 1.00 87.56 392 ILE A CA 1
ATOM 3080 C C . ILE A 1 392 ? 40.506 4.382 -41.397 1.00 87.56 392 ILE A C 1
ATOM 3082 O O . ILE A 1 392 ? 40.013 5.276 -42.086 1.00 87.56 392 ILE A O 1
ATOM 3086 N N . ALA A 1 393 ? 41.818 4.152 -41.348 1.00 94.12 393 ALA A N 1
ATOM 3087 C CA . ALA A 1 393 ? 42.823 4.942 -42.043 1.00 94.12 393 ALA A CA 1
ATOM 3088 C C . ALA A 1 393 ? 42.639 4.909 -43.566 1.00 94.12 393 ALA A C 1
ATOM 3090 O O . ALA A 1 393 ? 42.638 5.966 -44.199 1.00 94.12 393 ALA A O 1
ATOM 3091 N N . ASP A 1 394 ? 42.410 3.730 -44.143 1.00 91.56 394 ASP A N 1
ATOM 3092 C CA . ASP A 1 394 ? 42.163 3.557 -45.575 1.00 91.56 394 ASP A CA 1
ATOM 3093 C C . ASP A 1 394 ? 40.867 4.260 -45.995 1.00 91.56 394 ASP A C 1
ATOM 3095 O O . ASP A 1 394 ? 40.827 4.970 -47.005 1.00 91.56 394 ASP A O 1
ATOM 3099 N N . ARG A 1 395 ? 39.806 4.129 -45.185 1.00 90.00 395 ARG A N 1
ATOM 3100 C CA . ARG A 1 395 ? 38.495 4.723 -45.472 1.00 90.00 395 ARG A CA 1
ATOM 3101 C C . ARG A 1 395 ? 38.525 6.248 -45.460 1.00 90.00 395 ARG A C 1
ATOM 3103 O O . ARG A 1 395 ? 37.927 6.858 -46.344 1.00 90.00 395 ARG A O 1
ATOM 3110 N N . ILE A 1 396 ? 39.223 6.863 -44.503 1.00 93.94 396 ILE A N 1
ATOM 3111 C CA . ILE A 1 396 ? 39.367 8.329 -44.439 1.00 93.94 396 ILE A CA 1
ATOM 3112 C C . ILE A 1 396 ? 40.539 8.859 -45.277 1.00 93.94 396 ILE A C 1
ATOM 3114 O O . ILE A 1 396 ? 40.789 10.064 -45.267 1.00 93.94 396 ILE A O 1
ATOM 3118 N N . ARG A 1 397 ? 41.252 7.976 -45.994 1.00 95.19 397 ARG A N 1
ATOM 3119 C CA . ARG A 1 397 ? 42.430 8.289 -46.819 1.00 95.19 397 ARG A CA 1
ATOM 3120 C C . ARG A 1 397 ? 43.543 8.990 -46.031 1.00 95.19 397 ARG A C 1
ATOM 3122 O O . ARG A 1 397 ? 44.112 9.984 -46.483 1.00 95.19 397 ARG A O 1
ATOM 3129 N N . MET A 1 398 ? 43.848 8.471 -44.843 1.00 95.81 398 MET A N 1
ATOM 3130 C CA . MET A 1 398 ? 44.934 8.974 -44.004 1.00 95.81 398 MET A CA 1
ATOM 3131 C C . MET A 1 398 ? 46.283 8.833 -44.731 1.00 95.81 398 MET A C 1
ATOM 3133 O O . MET A 1 398 ? 46.563 7.800 -45.340 1.00 95.81 398 MET A O 1
ATOM 3137 N N . ARG A 1 399 ? 47.141 9.863 -44.693 1.00 96.12 399 ARG A N 1
ATOM 3138 C CA . ARG A 1 399 ? 48.469 9.803 -45.331 1.00 96.12 399 ARG A CA 1
ATOM 3139 C C . ARG A 1 399 ? 49.310 8.691 -44.712 1.00 96.12 399 ARG A C 1
ATOM 3141 O O . ARG A 1 399 ? 49.331 8.536 -43.495 1.00 96.12 399 ARG A O 1
ATOM 3148 N N . LYS A 1 400 ? 50.085 7.984 -45.536 1.00 93.81 400 LYS A N 1
ATOM 3149 C CA . LYS A 1 400 ? 50.928 6.858 -45.098 1.00 93.81 400 LYS A CA 1
ATOM 3150 C C . LYS A 1 400 ? 51.880 7.227 -43.949 1.00 93.81 400 LYS A C 1
ATOM 3152 O O . LYS A 1 400 ? 52.027 6.457 -43.006 1.00 93.81 400 LYS A O 1
ATOM 3157 N N . ASP A 1 401 ? 52.438 8.437 -43.974 1.00 94.06 401 ASP A N 1
ATOM 3158 C CA . ASP A 1 401 ? 53.309 8.951 -42.906 1.00 94.06 401 ASP A CA 1
ATOM 3159 C C . ASP A 1 401 ? 52.569 9.217 -41.585 1.00 94.06 401 ASP A C 1
ATOM 3161 O O . ASP A 1 401 ? 53.171 9.140 -40.511 1.00 94.06 401 ASP A O 1
ATOM 3165 N N . ASP A 1 402 ? 51.275 9.535 -41.649 1.00 94.25 402 ASP A N 1
ATOM 3166 C CA . ASP A 1 402 ? 50.420 9.739 -40.477 1.00 94.25 402 ASP A CA 1
ATOM 3167 C C . ASP A 1 402 ? 49.935 8.391 -39.924 1.00 94.25 402 ASP A C 1
ATOM 3169 O O . ASP A 1 402 ? 49.926 8.205 -38.708 1.00 94.25 402 ASP A O 1
ATOM 3173 N N . ILE A 1 403 ? 49.631 7.423 -40.801 1.00 93.75 403 ILE A N 1
ATOM 3174 C CA . ILE A 1 403 ? 49.311 6.033 -40.432 1.00 93.75 403 ILE A CA 1
ATOM 3175 C C . ILE A 1 403 ? 50.476 5.414 -39.661 1.00 93.75 403 ILE A C 1
ATOM 3177 O O . ILE A 1 403 ? 50.283 4.932 -38.546 1.00 93.75 403 ILE A O 1
ATOM 3181 N N . ASN A 1 404 ? 51.687 5.473 -40.222 1.00 93.94 404 ASN A N 1
ATOM 3182 C CA . ASN A 1 404 ? 52.884 4.906 -39.598 1.00 93.94 404 ASN A CA 1
ATOM 3183 C C . ASN A 1 404 ? 53.150 5.543 -38.229 1.00 93.94 404 ASN A C 1
ATOM 3185 O O . ASN A 1 404 ? 53.354 4.840 -37.241 1.00 93.94 404 ASN A O 1
ATOM 3189 N N . TYR A 1 405 ? 53.059 6.874 -38.146 1.00 93.75 405 TYR A N 1
ATOM 3190 C CA . TYR A 1 405 ? 53.224 7.589 -36.884 1.00 93.75 405 TYR A CA 1
ATOM 3191 C C . TYR A 1 405 ? 52.174 7.185 -35.840 1.00 93.75 405 TYR A C 1
ATOM 3193 O O . TYR A 1 405 ? 52.512 6.959 -34.679 1.00 93.75 405 TYR A O 1
ATOM 3201 N N . MET A 1 406 ? 50.902 7.078 -36.234 1.00 90.75 406 MET A N 1
ATOM 3202 C CA . MET A 1 406 ? 49.817 6.683 -35.335 1.00 90.75 406 MET A CA 1
ATOM 3203 C C . MET A 1 406 ? 49.948 5.236 -34.870 1.00 90.75 406 MET A C 1
ATOM 3205 O O . MET A 1 406 ? 49.676 4.958 -33.707 1.00 90.75 406 MET A O 1
ATOM 3209 N N . MET A 1 407 ? 50.397 4.328 -35.735 1.00 90.06 407 MET A N 1
ATOM 3210 C CA . MET A 1 407 ? 50.693 2.941 -35.374 1.00 90.06 407 MET A CA 1
ATOM 3211 C C . MET A 1 407 ? 51.813 2.864 -34.333 1.00 90.06 407 MET A C 1
ATOM 3213 O O . MET A 1 407 ? 51.630 2.268 -33.272 1.00 90.06 407 MET A O 1
ATOM 3217 N N . GLU A 1 408 ? 52.938 3.540 -34.572 1.00 88.56 408 GLU A N 1
ATOM 3218 C CA . GLU A 1 408 ? 54.046 3.611 -33.611 1.00 88.56 408 GLU A CA 1
ATOM 3219 C C . GLU A 1 408 ? 53.619 4.254 -32.285 1.00 88.56 408 GLU A C 1
ATOM 3221 O O . GLU A 1 408 ? 53.969 3.776 -31.204 1.00 88.56 408 GLU A O 1
ATOM 3226 N N . TYR A 1 409 ? 52.826 5.326 -32.350 1.00 86.19 409 TYR A N 1
ATOM 3227 C CA . TYR A 1 409 ? 52.289 5.995 -31.171 1.00 86.19 409 TYR A CA 1
ATOM 3228 C C . TYR A 1 409 ? 51.349 5.079 -30.374 1.00 86.19 409 TYR A C 1
ATOM 3230 O O . TYR A 1 409 ? 51.503 4.967 -29.160 1.00 86.19 409 TYR A O 1
ATOM 3238 N N . ARG A 1 410 ? 50.450 4.351 -31.048 1.00 87.50 410 ARG A N 1
ATOM 3239 C CA . ARG A 1 410 ? 49.547 3.357 -30.442 1.00 87.50 410 ARG A CA 1
ATOM 3240 C C . ARG A 1 410 ? 50.318 2.237 -29.752 1.00 87.50 410 ARG A C 1
ATOM 3242 O O . ARG A 1 410 ? 50.011 1.907 -28.608 1.00 87.50 410 ARG A O 1
ATOM 3249 N N . HIS A 1 411 ? 51.341 1.685 -30.402 1.00 85.81 411 HIS A N 1
ATOM 3250 C CA . HIS A 1 411 ? 52.178 0.644 -29.803 1.00 85.81 411 HIS A CA 1
ATOM 3251 C C . HIS A 1 411 ? 52.935 1.145 -28.572 1.00 85.81 411 HIS A C 1
ATOM 3253 O O . HIS A 1 411 ? 52.939 0.468 -27.545 1.00 85.81 411 HIS A O 1
ATOM 3259 N N . ARG A 1 412 ? 53.522 2.344 -28.643 1.00 83.00 412 ARG A N 1
ATOM 3260 C CA . ARG A 1 412 ? 54.233 2.958 -27.517 1.00 83.00 412 ARG A CA 1
ATOM 3261 C C . ARG A 1 412 ? 53.311 3.237 -26.331 1.00 83.00 412 ARG A C 1
ATOM 3263 O O . ARG A 1 412 ? 53.685 2.928 -25.206 1.00 83.00 412 ARG A O 1
ATOM 3270 N N . GLU A 1 413 ? 52.103 3.752 -26.558 1.00 75.44 413 GLU A N 1
ATOM 3271 C CA . GLU A 1 413 ? 51.137 3.983 -25.475 1.00 75.44 413 GLU A CA 1
ATOM 3272 C C . GLU A 1 413 ? 50.665 2.669 -24.835 1.00 75.44 413 GLU A C 1
ATOM 3274 O O . GLU A 1 413 ? 50.652 2.555 -23.609 1.00 75.44 413 GLU A O 1
ATOM 3279 N N . ARG A 1 414 ? 50.400 1.622 -25.631 1.00 71.88 414 ARG A N 1
ATOM 3280 C CA . ARG A 1 414 ? 50.085 0.278 -25.105 1.00 71.88 414 ARG A CA 1
ATOM 3281 C C . ARG A 1 414 ? 51.234 -0.321 -24.290 1.00 71.88 414 ARG A C 1
ATOM 3283 O O . ARG A 1 414 ? 50.998 -0.931 -23.244 1.00 71.88 414 ARG A O 1
ATOM 3290 N N . GLN A 1 415 ? 52.478 -0.125 -24.727 1.00 74.12 415 GLN A N 1
ATOM 3291 C CA . GLN A 1 415 ? 53.673 -0.557 -23.995 1.00 74.12 415 GLN A CA 1
ATOM 3292 C C . GLN A 1 415 ? 53.860 0.231 -22.694 1.00 74.12 415 GLN A C 1
ATOM 3294 O O . GLN A 1 415 ? 54.064 -0.380 -21.647 1.00 74.12 415 GLN A O 1
ATOM 3299 N N . ASN A 1 416 ? 53.714 1.558 -22.727 1.00 67.44 416 ASN A N 1
ATOM 3300 C CA . ASN A 1 416 ? 53.768 2.421 -21.543 1.00 67.44 416 ASN A CA 1
ATOM 3301 C C . ASN A 1 416 ? 52.693 2.036 -20.521 1.00 67.44 416 ASN A C 1
ATOM 3303 O O . ASN A 1 416 ? 52.959 1.974 -19.319 1.00 67.44 416 ASN A O 1
ATOM 3307 N N . TRP A 1 417 ? 51.484 1.730 -20.988 1.00 61.47 417 TRP A N 1
ATOM 3308 C CA . TRP A 1 417 ? 50.415 1.224 -20.137 1.00 61.47 417 TRP A CA 1
ATOM 3309 C C . TRP A 1 417 ? 50.721 -0.155 -19.569 1.00 61.47 417 TRP A C 1
ATOM 3311 O O . TRP A 1 417 ? 50.445 -0.395 -18.399 1.00 61.47 417 TRP A O 1
ATOM 3321 N N . SER A 1 418 ? 51.311 -1.049 -20.358 1.00 59.47 418 SER A N 1
ATOM 3322 C CA . SER A 1 418 ? 51.727 -2.373 -19.891 1.00 59.47 418 SER A CA 1
ATOM 3323 C C . SER A 1 418 ? 52.841 -2.294 -18.843 1.00 59.47 418 SER A C 1
ATOM 3325 O O . SER A 1 418 ? 52.815 -3.049 -17.875 1.00 59.47 418 SER A O 1
ATOM 3327 N N . ALA A 1 419 ? 53.772 -1.346 -18.989 1.00 61.94 419 ALA A N 1
ATOM 3328 C CA . ALA A 1 419 ? 54.900 -1.140 -18.082 1.00 61.94 419 ALA A CA 1
ATOM 3329 C C . ALA A 1 419 ? 54.509 -0.508 -16.732 1.00 61.94 419 ALA A C 1
ATOM 3331 O O . ALA A 1 419 ? 55.160 -0.765 -15.724 1.00 61.94 419 ALA A O 1
ATOM 3332 N N . LYS A 1 420 ? 53.436 0.292 -16.678 1.00 57.56 420 LYS A N 1
ATOM 3333 C CA . LYS A 1 420 ? 52.960 0.967 -15.452 1.00 57.56 420 LYS A CA 1
ATOM 3334 C C . LYS A 1 420 ? 52.067 0.092 -14.544 1.00 57.56 420 LYS A C 1
ATOM 3336 O O . LYS A 1 420 ? 51.402 0.626 -13.658 1.00 57.56 420 LYS A O 1
ATOM 3341 N N . ARG A 1 421 ? 51.996 -1.233 -14.745 1.00 56.72 421 ARG A N 1
ATOM 3342 C CA . ARG A 1 421 ? 50.997 -2.115 -14.094 1.00 56.72 421 ARG A CA 1
ATOM 3343 C C . ARG A 1 421 ? 51.588 -3.104 -13.084 1.00 56.72 421 ARG A C 1
ATOM 3345 O O . ARG A 1 421 ? 52.703 -3.585 -13.253 1.00 56.72 421 ARG A O 1
ATOM 3352 N N . GLN A 1 422 ? 50.792 -3.454 -12.063 1.00 43.97 422 GLN A N 1
ATOM 3353 C CA . GLN A 1 422 ? 51.085 -4.575 -11.160 1.00 43.97 422 GLN A CA 1
ATOM 3354 C C . GLN A 1 422 ? 50.803 -5.933 -11.840 1.00 43.97 422 GLN A C 1
ATOM 3356 O O . GLN A 1 422 ? 49.853 -6.024 -12.623 1.00 43.97 422 GLN A O 1
ATOM 3361 N N . PRO A 1 423 ? 51.588 -6.994 -11.567 1.00 38.88 423 PRO A N 1
ATOM 3362 C CA . PRO A 1 423 ? 51.512 -8.248 -12.318 1.00 38.88 423 PRO A CA 1
ATOM 3363 C C . PRO A 1 423 ? 50.238 -9.052 -12.002 1.00 38.88 423 PRO A C 1
ATOM 3365 O O . PRO A 1 423 ? 49.950 -9.331 -10.842 1.00 38.88 423 PRO A O 1
ATOM 3368 N N . GLY A 1 424 ? 49.504 -9.482 -13.038 1.00 47.50 424 GLY A N 1
ATOM 3369 C CA . GLY A 1 424 ? 48.355 -10.393 -12.929 1.00 47.50 424 GLY A CA 1
ATOM 3370 C C . GLY A 1 424 ? 47.824 -10.868 -14.293 1.00 47.50 424 GLY A C 1
ATOM 3371 O O . GLY A 1 424 ? 47.765 -10.099 -15.252 1.00 47.50 424 GLY A O 1
ATOM 3372 N N . LEU A 1 425 ? 47.431 -12.146 -14.380 1.00 37.81 425 LEU A N 1
ATOM 3373 C CA . LEU A 1 425 ? 47.042 -12.867 -15.611 1.00 37.81 425 LEU A CA 1
ATOM 3374 C C . LEU A 1 425 ? 45.769 -12.336 -16.310 1.00 37.81 425 LEU A C 1
ATOM 3376 O O . LEU A 1 425 ? 45.561 -12.592 -17.493 1.00 37.81 425 LEU A O 1
ATOM 3380 N N . THR A 1 426 ? 44.926 -11.572 -15.613 1.00 49.16 426 THR A N 1
ATOM 3381 C CA . THR A 1 426 ? 43.608 -11.115 -16.090 1.00 49.16 426 THR A CA 1
ATOM 3382 C C . THR A 1 426 ? 43.657 -9.932 -17.058 1.00 49.16 426 THR A C 1
ATOM 3384 O O . THR A 1 426 ? 42.722 -9.743 -17.830 1.00 49.16 426 THR A O 1
ATOM 3387 N N . PHE A 1 427 ? 44.726 -9.131 -17.067 1.00 42.88 427 PHE A N 1
ATOM 3388 C CA . PHE A 1 427 ? 44.730 -7.888 -17.848 1.00 42.88 427 PHE A CA 1
ATOM 3389 C C . PHE A 1 427 ? 44.993 -8.104 -19.346 1.00 42.88 427 PHE A C 1
ATOM 3391 O O . PHE A 1 427 ? 44.377 -7.449 -20.181 1.00 42.88 427 PHE A O 1
ATOM 3398 N N . ARG A 1 428 ? 45.862 -9.055 -19.710 1.00 47.12 428 ARG A N 1
ATOM 3399 C CA . ARG A 1 428 ? 46.178 -9.346 -21.121 1.00 47.12 428 ARG A CA 1
ATOM 3400 C C . ARG A 1 428 ? 44.932 -9.792 -21.905 1.00 47.12 428 ARG A C 1
ATOM 3402 O O . ARG A 1 428 ? 44.780 -9.451 -23.072 1.00 47.12 428 ARG A O 1
ATOM 3409 N N . TYR A 1 429 ? 44.015 -10.487 -21.227 1.00 46.91 429 TYR A N 1
ATOM 3410 C CA . TYR A 1 429 ? 42.694 -10.845 -21.753 1.00 46.91 429 TYR A CA 1
ATOM 3411 C C . TYR A 1 429 ? 41.768 -9.627 -21.892 1.00 46.91 429 TYR A C 1
ATOM 3413 O O . TYR A 1 429 ? 41.046 -9.521 -22.876 1.00 46.91 429 TYR A O 1
ATOM 3421 N N . LEU A 1 430 ? 41.825 -8.681 -20.948 1.00 46.25 430 LEU A N 1
ATOM 3422 C CA . LEU A 1 430 ? 41.033 -7.447 -20.989 1.00 46.25 430 LEU A CA 1
ATOM 3423 C C . LEU A 1 430 ? 41.489 -6.478 -22.085 1.00 46.25 430 LEU A C 1
ATOM 3425 O O . LEU A 1 430 ? 40.646 -5.788 -22.634 1.00 46.25 430 LEU A O 1
ATOM 3429 N N . GLU A 1 431 ? 42.776 -6.420 -22.437 1.00 53.00 431 GLU A N 1
ATOM 3430 C CA . GLU A 1 431 ? 43.270 -5.580 -23.544 1.00 53.00 431 GLU A CA 1
ATOM 3431 C C . GLU A 1 431 ? 42.795 -6.087 -24.914 1.00 53.00 431 GLU A C 1
ATOM 3433 O O . GLU A 1 431 ? 42.345 -5.301 -25.754 1.00 53.00 431 GLU A O 1
ATOM 3438 N N . SER A 1 432 ? 42.841 -7.409 -25.115 1.00 53.44 432 SER A N 1
ATOM 3439 C CA . SER A 1 432 ? 42.274 -8.055 -26.302 1.00 53.44 432 SER A CA 1
ATOM 3440 C C . SER A 1 432 ? 40.764 -7.834 -26.362 1.00 53.44 432 SER A C 1
ATOM 3442 O O . SER A 1 432 ? 40.259 -7.388 -27.385 1.00 53.44 432 SER A O 1
ATOM 3444 N N . LEU A 1 433 ? 40.063 -8.060 -25.246 1.00 48.44 433 LEU A N 1
ATOM 3445 C CA . LEU A 1 433 ? 38.618 -7.865 -25.139 1.00 48.44 433 LEU A CA 1
ATOM 3446 C C . LEU A 1 433 ? 38.212 -6.395 -25.333 1.00 48.44 433 LEU A C 1
ATOM 3448 O O . LEU A 1 433 ? 37.199 -6.121 -25.954 1.00 48.44 433 LEU A O 1
ATOM 3452 N N . ALA A 1 434 ? 39.005 -5.439 -24.849 1.00 51.81 434 ALA A N 1
ATOM 3453 C CA . ALA A 1 434 ? 38.777 -4.006 -25.033 1.00 51.81 434 ALA A CA 1
ATOM 3454 C C . ALA A 1 434 ? 38.859 -3.587 -26.501 1.00 51.81 434 ALA A C 1
ATOM 3456 O O . ALA A 1 434 ? 38.015 -2.834 -26.983 1.00 51.81 434 ALA A O 1
ATOM 3457 N N . SER A 1 435 ? 39.890 -4.081 -27.191 1.00 54.81 435 SER A N 1
ATOM 3458 C CA . SER A 1 435 ? 40.080 -3.837 -28.619 1.00 54.81 435 SER A CA 1
ATOM 3459 C C . SER A 1 435 ? 38.968 -4.514 -29.419 1.00 54.81 435 SER A C 1
ATOM 3461 O O . SER A 1 435 ? 38.429 -3.916 -30.338 1.00 54.81 435 SER A O 1
ATOM 3463 N N . GLU A 1 436 ? 38.561 -5.718 -29.012 1.00 51.50 436 GLU A N 1
ATOM 3464 C CA . GLU A 1 436 ? 37.472 -6.474 -29.633 1.00 51.50 436 GLU A CA 1
ATOM 3465 C C . GLU A 1 436 ? 36.100 -5.814 -29.425 1.00 51.50 436 GLU A C 1
ATOM 3467 O O . GLU A 1 436 ? 35.317 -5.730 -30.364 1.00 51.50 436 GLU A O 1
ATOM 3472 N N . ILE A 1 437 ? 35.815 -5.289 -28.229 1.00 47.44 437 ILE A N 1
ATOM 3473 C CA . ILE A 1 437 ? 34.595 -4.520 -27.943 1.00 47.44 437 ILE A CA 1
ATOM 3474 C C . ILE A 1 437 ? 34.593 -3.235 -28.768 1.00 47.44 437 ILE A C 1
ATOM 3476 O O . ILE A 1 437 ? 33.590 -2.931 -29.403 1.00 47.44 437 ILE A O 1
ATOM 3480 N N . ALA A 1 438 ? 35.705 -2.494 -28.798 1.00 51.12 438 ALA A N 1
ATOM 3481 C CA . ALA A 1 438 ? 35.808 -1.290 -29.615 1.00 51.12 438 ALA A CA 1
ATOM 3482 C C . ALA A 1 438 ? 35.595 -1.608 -31.103 1.00 51.12 438 ALA A C 1
ATOM 3484 O O . ALA A 1 438 ? 34.830 -0.917 -31.765 1.00 51.12 438 ALA A O 1
ATOM 3485 N N . ASP A 1 439 ? 36.196 -2.680 -31.617 1.00 57.44 439 ASP A N 1
ATOM 3486 C CA . ASP A 1 439 ? 36.019 -3.119 -33.001 1.00 57.44 439 ASP A CA 1
ATOM 3487 C C . ASP A 1 439 ? 34.575 -3.544 -33.299 1.00 57.44 439 ASP A C 1
ATOM 3489 O O . ASP A 1 439 ? 34.016 -3.135 -34.313 1.00 57.44 439 ASP A O 1
ATOM 3493 N N . GLN A 1 440 ? 33.928 -4.289 -32.397 1.00 49.38 440 GLN A N 1
ATOM 3494 C CA . GLN A 1 440 ? 32.512 -4.657 -32.521 1.00 49.38 440 GLN A CA 1
ATOM 3495 C C . GLN A 1 440 ? 31.593 -3.428 -32.477 1.00 49.38 440 GLN A C 1
ATOM 3497 O O . GLN A 1 440 ? 30.602 -3.377 -33.207 1.00 49.38 440 GLN A O 1
ATOM 3502 N N . MET A 1 441 ? 31.939 -2.411 -31.679 1.00 48.28 441 MET A N 1
ATOM 3503 C CA . MET A 1 441 ? 31.249 -1.118 -31.680 1.00 48.28 441 MET A CA 1
ATOM 3504 C C . MET A 1 441 ? 31.350 -0.414 -33.043 1.00 48.28 441 MET A C 1
ATOM 3506 O O . MET A 1 441 ? 30.403 0.267 -33.428 1.00 48.28 441 MET A O 1
ATOM 3510 N N . PHE A 1 442 ? 32.445 -0.604 -33.789 1.00 52.66 442 PHE A N 1
ATOM 3511 C CA . PHE A 1 442 ? 32.610 -0.070 -35.148 1.00 52.66 442 PHE A CA 1
ATOM 3512 C C . PHE A 1 442 ? 31.926 -0.907 -36.233 1.00 52.66 442 PHE A C 1
ATOM 3514 O O . PHE A 1 442 ? 31.456 -0.343 -37.218 1.00 52.66 442 PHE A O 1
ATOM 3521 N N . GLU A 1 443 ? 31.877 -2.232 -36.088 1.00 47.25 443 GLU A N 1
ATOM 3522 C CA . GLU A 1 443 ? 31.359 -3.125 -37.136 1.00 47.25 443 GLU A CA 1
ATOM 3523 C C . GLU A 1 443 ? 29.841 -3.351 -37.064 1.00 47.25 443 GLU A C 1
ATOM 3525 O O . GLU A 1 443 ? 29.226 -3.641 -38.094 1.00 47.25 443 GLU A O 1
ATOM 3530 N N . HIS A 1 444 ? 29.214 -3.227 -35.887 1.00 44.31 444 HIS A N 1
ATOM 3531 C CA . HIS A 1 444 ? 27.854 -3.750 -35.674 1.00 44.31 444 HIS A CA 1
ATOM 3532 C C . HIS A 1 444 ? 26.870 -2.828 -34.938 1.00 44.31 444 HIS A C 1
ATOM 3534 O O . HIS A 1 444 ? 25.701 -3.192 -34.801 1.00 44.31 444 HIS A O 1
ATOM 3540 N N . TRP A 1 445 ? 27.285 -1.646 -34.473 1.00 46.84 445 TRP A N 1
ATOM 3541 C CA . TRP A 1 445 ? 26.510 -0.895 -33.479 1.00 46.84 445 TRP A CA 1
ATOM 3542 C C . TRP A 1 445 ? 26.014 0.470 -33.986 1.00 46.84 445 TRP A C 1
ATOM 3544 O O . TRP A 1 445 ? 26.751 1.453 -34.001 1.00 46.84 445 TRP A O 1
ATOM 3554 N N . ASP A 1 446 ? 24.722 0.573 -34.332 1.00 41.88 446 ASP A N 1
ATOM 3555 C CA . ASP A 1 446 ? 24.030 1.868 -34.460 1.00 41.88 446 ASP A CA 1
ATOM 3556 C C . ASP A 1 446 ? 23.698 2.400 -33.058 1.00 41.88 446 ASP A C 1
ATOM 3558 O O . ASP A 1 446 ? 22.598 2.237 -32.517 1.00 41.88 446 ASP A O 1
ATOM 3562 N N . PHE A 1 447 ? 24.717 2.995 -32.440 1.00 36.31 447 PHE A N 1
ATOM 3563 C CA . PHE A 1 447 ? 24.648 3.556 -31.096 1.00 36.31 447 PHE A CA 1
ATOM 3564 C C . PHE A 1 447 ? 23.539 4.608 -30.982 1.00 36.31 447 PHE A C 1
ATOM 3566 O O . PHE A 1 447 ? 22.908 4.713 -29.940 1.00 36.31 447 PHE A O 1
ATOM 3573 N N . LYS A 1 448 ? 23.233 5.360 -32.046 1.00 35.75 448 LYS A N 1
ATOM 3574 C CA . LYS A 1 448 ? 22.245 6.442 -31.984 1.00 35.75 448 LYS A CA 1
ATOM 3575 C C . LYS A 1 448 ? 20.817 5.901 -31.988 1.00 35.75 448 LYS A C 1
ATOM 3577 O O . LYS A 1 448 ? 20.029 6.338 -31.155 1.00 35.75 448 LYS A O 1
ATOM 3582 N N . ALA A 1 449 ? 20.499 4.926 -32.841 1.00 37.34 449 ALA A N 1
ATOM 3583 C CA . ALA A 1 449 ? 19.164 4.325 -32.899 1.00 37.34 449 ALA A CA 1
ATOM 3584 C C . ALA A 1 449 ? 18.840 3.472 -31.662 1.00 37.34 449 ALA A C 1
ATOM 3586 O O . ALA A 1 449 ? 17.706 3.483 -31.181 1.00 37.34 449 ALA A O 1
ATOM 3587 N N . GLN A 1 450 ? 19.832 2.773 -31.102 1.00 35.78 450 GLN A N 1
ATOM 3588 C CA . GLN A 1 450 ? 19.637 1.985 -29.882 1.00 35.78 450 GLN A CA 1
ATOM 3589 C C . GLN A 1 450 ? 19.618 2.853 -28.621 1.00 35.78 450 GLN A C 1
ATOM 3591 O O . GLN A 1 450 ? 18.797 2.601 -27.743 1.00 35.78 450 GLN A O 1
ATOM 3596 N N . LEU A 1 451 ? 20.430 3.917 -28.547 1.00 36.84 451 LEU A N 1
ATOM 3597 C CA . LEU A 1 451 ? 20.347 4.881 -27.449 1.00 36.84 451 LEU A CA 1
ATOM 3598 C C . LEU A 1 451 ? 19.045 5.685 -27.536 1.00 36.84 451 LEU A C 1
ATOM 3600 O O . LEU A 1 451 ? 18.416 5.869 -26.511 1.00 36.84 451 LEU A O 1
ATOM 3604 N N . GLN A 1 452 ? 18.561 6.091 -28.719 1.00 36.47 452 GLN A N 1
ATOM 3605 C CA . GLN A 1 452 ? 17.226 6.702 -28.853 1.00 36.47 452 GLN A CA 1
ATOM 3606 C C . GLN A 1 452 ? 16.103 5.727 -28.488 1.00 36.47 452 GLN A C 1
ATOM 3608 O O . GLN A 1 452 ? 15.185 6.124 -27.779 1.00 36.47 452 GLN A O 1
ATOM 3613 N N . GLY A 1 453 ? 16.197 4.458 -28.893 1.00 33.91 453 GLY A N 1
ATOM 3614 C CA . GLY A 1 453 ? 15.232 3.423 -28.513 1.00 33.91 453 GLY A CA 1
ATOM 3615 C C . GLY A 1 453 ? 15.219 3.115 -27.010 1.00 33.91 453 GLY A C 1
ATOM 3616 O O . GLY A 1 453 ? 14.152 2.865 -26.453 1.00 33.91 453 GLY A O 1
ATOM 3617 N N . ALA A 1 454 ? 16.377 3.189 -26.344 1.00 32.66 454 ALA A N 1
ATOM 3618 C CA . ALA A 1 454 ? 16.515 3.042 -24.893 1.00 32.66 454 ALA A CA 1
ATOM 3619 C C . ALA A 1 454 ? 16.111 4.320 -24.125 1.00 32.66 454 ALA A C 1
ATOM 3621 O O . ALA A 1 454 ? 15.462 4.247 -23.085 1.00 32.66 454 ALA A O 1
ATOM 3622 N N . LEU A 1 455 ? 16.429 5.503 -24.661 1.00 35.91 455 LEU A N 1
ATOM 3623 C CA . LEU A 1 455 ? 16.092 6.811 -24.084 1.00 35.91 455 LEU A CA 1
ATOM 3624 C C . LEU A 1 455 ? 14.597 7.141 -24.206 1.00 35.91 455 LEU A C 1
ATOM 3626 O O . LEU A 1 455 ? 14.077 7.869 -23.365 1.00 35.91 455 LEU A O 1
ATOM 3630 N N . GLN A 1 456 ? 13.902 6.629 -25.229 1.00 38.84 456 GLN A N 1
ATOM 3631 C CA . GLN A 1 456 ? 12.475 6.896 -25.453 1.00 38.84 456 GLN A CA 1
ATOM 3632 C C . GLN A 1 456 ? 11.535 5.943 -24.705 1.00 38.84 456 GLN A C 1
ATOM 3634 O O . GLN A 1 456 ? 10.388 6.323 -24.484 1.00 38.84 456 GLN A O 1
ATOM 3639 N N . ASN A 1 457 ? 11.995 4.756 -24.285 1.00 36.00 457 ASN A N 1
ATOM 3640 C CA . ASN A 1 457 ? 11.125 3.767 -23.637 1.00 36.00 457 ASN A CA 1
ATOM 3641 C C . ASN A 1 457 ? 11.410 3.495 -22.152 1.00 36.00 457 ASN A C 1
ATOM 3643 O O . ASN A 1 457 ? 10.520 2.941 -21.520 1.00 36.00 457 ASN A O 1
ATOM 3647 N N . ASP A 1 458 ? 12.540 3.928 -21.564 1.00 34.56 458 ASP A N 1
ATOM 3648 C CA . ASP A 1 458 ? 12.817 3.622 -20.142 1.00 34.56 458 A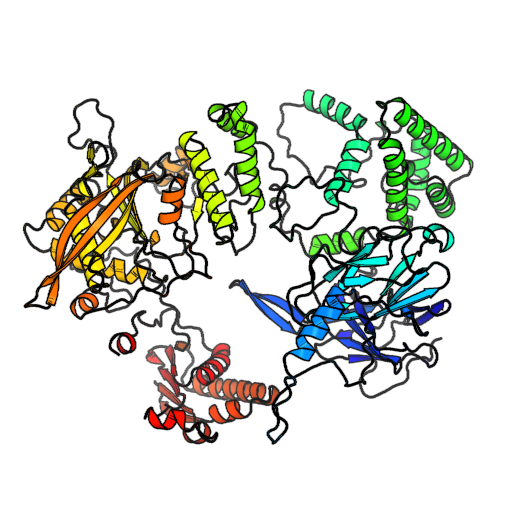SP A CA 1
ATOM 3649 C C . ASP A 1 458 ? 13.495 4.712 -19.286 1.00 34.56 458 ASP A C 1
ATOM 3651 O O . ASP A 1 458 ? 13.830 4.460 -18.129 1.00 34.56 458 ASP A O 1
ATOM 3655 N N . PHE A 1 459 ? 13.600 5.967 -19.742 1.00 33.53 459 PHE A N 1
ATOM 3656 C CA . PHE A 1 459 ? 13.958 7.073 -18.838 1.00 33.53 459 PHE A CA 1
ATOM 3657 C C . PHE A 1 459 ? 12.758 7.948 -18.464 1.00 33.53 459 PHE A C 1
ATOM 3659 O O . PHE A 1 459 ? 12.420 8.942 -19.107 1.00 33.53 459 PHE A O 1
ATOM 3666 N N . ARG A 1 460 ? 12.183 7.633 -17.297 1.00 35.34 460 ARG A N 1
ATOM 3667 C CA . ARG A 1 460 ? 11.768 8.682 -16.353 1.00 35.34 460 ARG A CA 1
ATOM 3668 C C . ARG A 1 460 ? 13.011 9.513 -15.966 1.00 35.34 460 ARG A C 1
ATOM 3670 O O . ARG A 1 460 ? 14.126 9.026 -16.108 1.00 35.34 460 ARG A O 1
ATOM 3677 N N . PRO A 1 461 ? 12.857 10.764 -15.498 1.00 27.56 461 PRO A N 1
ATOM 3678 C CA . PRO A 1 461 ? 13.961 11.712 -15.320 1.00 27.56 461 PRO A CA 1
ATOM 3679 C C . PRO A 1 461 ? 15.179 11.149 -14.553 1.00 27.56 461 PRO A C 1
ATOM 3681 O O . PRO A 1 461 ? 14.992 10.286 -13.687 1.00 27.56 461 PRO A O 1
ATOM 3684 N N . PRO A 1 462 ? 16.395 11.706 -14.758 1.00 30.72 462 PRO A N 1
ATOM 3685 C CA . PRO A 1 462 ? 17.651 11.316 -14.089 1.00 30.72 462 PRO A CA 1
ATOM 3686 C C . PRO A 1 462 ? 17.599 11.158 -12.556 1.00 30.72 462 PRO A C 1
ATOM 3688 O O . PRO A 1 462 ? 18.432 10.467 -11.981 1.00 30.72 462 PRO A O 1
ATOM 3691 N N . ALA A 1 463 ? 16.587 11.719 -11.888 1.00 34.69 463 ALA A N 1
ATOM 3692 C CA . ALA A 1 463 ? 16.298 11.500 -10.469 1.00 34.69 463 ALA A CA 1
ATOM 3693 C C . ALA A 1 463 ? 16.000 10.030 -10.095 1.00 34.69 463 ALA A C 1
ATOM 3695 O O . ALA A 1 463 ? 16.003 9.682 -8.920 1.00 34.69 463 ALA A O 1
ATOM 3696 N N . THR A 1 464 ? 15.716 9.156 -11.069 1.00 35.38 464 THR A N 1
ATOM 3697 C CA . THR A 1 464 ? 15.343 7.756 -10.812 1.00 35.38 464 THR A CA 1
ATOM 3698 C C . THR A 1 464 ? 16.492 6.759 -10.840 1.00 35.38 464 THR A C 1
ATOM 3700 O O . THR A 1 464 ? 16.209 5.612 -10.567 1.00 35.38 464 THR A O 1
ATOM 3703 N N . ILE A 1 465 ? 17.759 7.136 -11.065 1.00 35.50 465 ILE A N 1
ATOM 3704 C CA . ILE A 1 465 ? 18.938 6.235 -10.926 1.00 35.50 465 ILE A CA 1
ATOM 3705 C C . ILE A 1 465 ? 19.880 6.612 -9.774 1.00 35.50 465 ILE A C 1
ATOM 3707 O O . ILE A 1 465 ? 20.791 5.851 -9.457 1.00 35.50 465 ILE A O 1
ATOM 3711 N N . GLU A 1 466 ? 19.607 7.708 -9.057 1.00 34.25 466 GLU A N 1
ATOM 3712 C CA . GLU A 1 466 ? 20.287 8.031 -7.787 1.00 34.25 466 GLU A CA 1
ATOM 3713 C C . GLU A 1 466 ? 20.146 6.913 -6.736 1.00 34.25 466 GLU A C 1
ATOM 3715 O O . GLU A 1 466 ? 20.916 6.867 -5.782 1.00 34.25 466 GLU A O 1
ATOM 3720 N N . HIS A 1 467 ? 19.203 5.983 -6.924 1.00 38.19 467 HIS A N 1
ATOM 3721 C CA . HIS A 1 467 ? 18.995 4.840 -6.043 1.00 38.19 467 HIS A CA 1
ATOM 3722 C C . HIS A 1 467 ? 20.044 3.736 -6.106 1.00 38.19 467 HIS A C 1
ATOM 3724 O O . HIS A 1 467 ? 20.292 3.080 -5.098 1.00 38.19 467 HIS A O 1
ATOM 3730 N N . LEU A 1 468 ? 20.659 3.534 -7.273 1.00 33.09 468 LEU A N 1
ATOM 3731 C CA . LEU A 1 468 ? 21.677 2.499 -7.470 1.00 33.09 468 LEU A CA 1
ATOM 3732 C C . LEU A 1 468 ? 23.062 2.972 -7.008 1.00 33.09 468 LEU A C 1
ATOM 3734 O O . LEU A 1 468 ? 23.935 2.161 -6.711 1.00 33.09 468 LEU A O 1
ATOM 3738 N N . PHE A 1 469 ? 23.240 4.291 -6.881 1.00 38.22 469 PHE A N 1
ATOM 3739 C CA . PHE A 1 469 ? 24.445 4.929 -6.357 1.00 38.22 469 PHE A CA 1
ATOM 3740 C C . PHE A 1 469 ? 24.066 6.118 -5.465 1.00 38.22 469 PHE A C 1
ATOM 3742 O O . PHE A 1 469 ? 24.349 7.265 -5.830 1.00 38.22 469 PHE A O 1
ATOM 3749 N N . PRO A 1 470 ? 23.417 5.895 -4.304 1.00 36.66 470 PRO A N 1
ATOM 3750 C CA . PRO A 1 470 ? 23.081 6.990 -3.413 1.00 36.66 470 PRO A CA 1
ATOM 3751 C C . PRO A 1 470 ? 24.376 7.705 -3.050 1.00 36.66 470 PRO A C 1
ATOM 3753 O O . PRO A 1 470 ? 25.287 7.109 -2.466 1.00 36.66 470 PRO A O 1
ATOM 3756 N N . GLN A 1 471 ? 24.477 8.986 -3.418 1.00 39.50 471 GLN A N 1
ATOM 3757 C CA . GLN A 1 471 ? 25.539 9.842 -2.911 1.00 39.50 471 GLN A CA 1
ATOM 3758 C C . GLN A 1 471 ? 25.499 9.717 -1.395 1.00 39.50 471 GLN A C 1
ATOM 3760 O O . GLN A 1 471 ? 24.525 10.126 -0.756 1.00 39.50 471 GLN A O 1
ATOM 3765 N N . ARG A 1 472 ? 26.543 9.112 -0.820 1.00 42.03 472 ARG A N 1
ATOM 3766 C CA . ARG A 1 472 ? 26.695 9.036 0.626 1.00 42.03 472 ARG A CA 1
ATOM 3767 C C . ARG A 1 472 ? 26.691 10.469 1.123 1.00 42.03 472 ARG A C 1
ATOM 3769 O O . ARG A 1 472 ? 27.685 11.182 0.990 1.00 42.03 472 ARG A O 1
ATOM 3776 N N . LYS A 1 473 ? 25.576 10.912 1.702 1.00 48.41 473 LYS A N 1
ATOM 3777 C CA . LYS A 1 473 ? 25.598 12.092 2.555 1.00 48.41 473 LYS A CA 1
ATOM 3778 C C . LYS A 1 473 ? 26.523 11.697 3.691 1.00 48.41 473 LYS A C 1
ATOM 3780 O O . LYS A 1 473 ? 26.124 10.918 4.550 1.00 48.41 473 LYS A O 1
ATOM 3785 N N . SER A 1 474 ? 27.759 12.187 3.663 1.00 53.00 474 SER A N 1
ATOM 3786 C CA . SER A 1 474 ? 28.834 11.829 4.598 1.00 53.00 474 SER A CA 1
ATOM 3787 C C . SER A 1 474 ? 28.409 11.901 6.073 1.00 53.00 474 SER A C 1
ATOM 3789 O O . SER A 1 474 ? 28.977 11.214 6.915 1.00 53.00 474 SER A O 1
ATOM 3791 N N . GLY A 1 475 ? 27.356 12.665 6.388 1.00 60.19 475 GLY A N 1
ATOM 3792 C CA . GLY A 1 475 ? 26.744 12.723 7.713 1.00 60.19 475 GLY A CA 1
ATOM 3793 C C . GLY A 1 475 ? 25.830 11.551 8.118 1.00 60.19 475 GLY A C 1
ATOM 3794 O O . GLY A 1 475 ? 25.715 11.298 9.312 1.00 60.19 475 GLY A O 1
ATOM 3795 N N . GLN A 1 476 ? 25.170 10.822 7.206 1.00 66.88 476 GLN A N 1
ATOM 3796 C CA . GLN A 1 476 ? 24.245 9.735 7.590 1.00 66.88 476 GLN A CA 1
ATOM 3797 C C . GLN A 1 476 ? 24.986 8.485 8.086 1.00 66.88 476 GLN A C 1
ATOM 3799 O O . GLN A 1 476 ? 24.599 7.921 9.111 1.00 66.88 476 GLN A O 1
ATOM 3804 N N . ASP A 1 477 ? 26.097 8.118 7.442 1.00 70.62 477 ASP A N 1
ATOM 3805 C CA . ASP A 1 477 ? 26.947 6.999 7.877 1.00 70.62 477 ASP A CA 1
ATOM 3806 C C . ASP A 1 477 ? 27.523 7.233 9.281 1.00 70.62 477 ASP A C 1
ATOM 3808 O O . ASP A 1 477 ? 27.701 6.287 10.047 1.00 70.62 477 ASP A O 1
ATOM 3812 N N . PHE A 1 478 ? 27.761 8.494 9.662 1.00 80.56 478 PHE A N 1
ATOM 3813 C CA . PHE A 1 478 ? 28.208 8.842 11.011 1.00 80.56 478 PHE A CA 1
ATOM 3814 C C . PHE A 1 478 ? 27.157 8.494 12.076 1.00 80.56 478 PHE A C 1
ATOM 3816 O O . PHE A 1 478 ? 27.495 7.926 13.114 1.00 80.56 478 PHE A O 1
ATOM 3823 N N . PHE A 1 479 ? 25.873 8.776 11.819 1.00 81.12 479 PHE A N 1
ATOM 3824 C CA . PHE A 1 479 ? 24.796 8.393 12.739 1.00 81.12 479 PHE A CA 1
ATOM 3825 C C . PHE A 1 479 ? 24.664 6.874 12.861 1.00 81.12 479 PHE A C 1
ATOM 3827 O O . PHE A 1 479 ? 24.479 6.379 13.969 1.00 81.12 479 PHE A O 1
ATOM 3834 N N . ILE A 1 480 ? 24.800 6.132 11.758 1.00 87.31 480 ILE A N 1
ATOM 3835 C CA . ILE A 1 480 ? 24.762 4.664 11.792 1.00 87.31 480 ILE A CA 1
ATOM 3836 C C . ILE A 1 480 ? 25.943 4.112 12.592 1.00 87.31 480 ILE A C 1
ATOM 3838 O O . ILE A 1 480 ? 25.726 3.336 13.518 1.00 87.31 480 ILE A O 1
ATOM 3842 N N . ARG A 1 481 ? 27.172 4.577 12.335 1.00 87.56 481 ARG A N 1
ATOM 3843 C CA . ARG A 1 481 ? 28.379 4.163 13.079 1.00 87.56 481 ARG A CA 1
ATOM 3844 C C . ARG A 1 481 ? 28.338 4.519 14.568 1.00 87.56 481 ARG A C 1
ATOM 3846 O O . ARG A 1 481 ? 29.008 3.882 15.369 1.00 87.56 481 ARG A O 1
ATOM 3853 N N . LYS A 1 482 ? 27.538 5.515 14.970 1.00 91.94 482 LYS A N 1
ATOM 3854 C CA . LYS A 1 482 ? 27.302 5.829 16.391 1.00 91.94 482 LYS A CA 1
ATOM 3855 C C . LYS A 1 482 ? 26.469 4.753 17.101 1.00 91.94 482 LYS A C 1
ATOM 3857 O O . LYS A 1 482 ? 26.576 4.601 18.317 1.00 91.94 482 LYS A O 1
ATOM 3862 N N . HIS A 1 483 ? 25.615 4.050 16.363 1.00 91.25 483 HIS A N 1
ATOM 3863 C CA . HIS A 1 483 ? 24.635 3.105 16.899 1.00 91.25 483 HIS A CA 1
ATOM 3864 C C . HIS A 1 483 ? 24.966 1.637 16.599 1.00 91.25 483 HIS A C 1
ATOM 3866 O O . HIS A 1 483 ? 24.576 0.754 17.362 1.00 91.25 483 HIS A O 1
ATOM 3872 N N . ILE A 1 484 ? 25.711 1.379 15.526 1.00 93.94 484 ILE A N 1
ATOM 3873 C CA . ILE A 1 484 ? 26.142 0.054 15.087 1.00 93.94 484 ILE A CA 1
ATOM 3874 C C . ILE A 1 484 ? 27.639 -0.092 15.358 1.00 93.94 484 ILE A C 1
ATOM 3876 O O . ILE A 1 484 ? 28.439 0.729 14.917 1.00 93.94 484 ILE A O 1
ATOM 3880 N N . LYS A 1 485 ? 28.014 -1.142 16.095 1.00 93.44 485 LYS A N 1
ATOM 3881 C CA . LYS A 1 485 ? 29.419 -1.493 16.341 1.00 93.44 485 LYS A CA 1
ATOM 3882 C C . LYS A 1 485 ? 30.065 -2.006 15.053 1.00 93.44 485 LYS A C 1
ATOM 3884 O O . LYS A 1 485 ? 29.387 -2.637 14.250 1.00 93.44 485 LYS A O 1
ATOM 3889 N N . ASP A 1 486 ? 31.381 -1.853 14.911 1.00 90.31 486 ASP A N 1
ATOM 3890 C CA . ASP A 1 486 ? 32.106 -2.323 13.719 1.00 90.31 486 ASP A CA 1
ATOM 3891 C C . ASP A 1 486 ? 31.896 -3.824 13.436 1.00 90.31 486 ASP A C 1
ATOM 3893 O O . ASP A 1 486 ? 31.731 -4.213 12.283 1.00 90.31 486 ASP A O 1
ATOM 3897 N N . CYS A 1 487 ? 31.807 -4.667 14.474 1.00 93.12 487 CYS A N 1
ATOM 3898 C CA . CYS A 1 487 ? 31.511 -6.098 14.320 1.00 93.12 487 CYS A CA 1
ATOM 3899 C C . CYS A 1 487 ? 30.083 -6.393 13.818 1.00 93.12 487 CYS A C 1
ATOM 3901 O O . CYS A 1 487 ? 29.860 -7.423 13.189 1.00 93.12 487 CYS A O 1
ATOM 3903 N N . ASP A 1 488 ? 29.136 -5.483 14.052 1.00 93.94 488 ASP A N 1
ATOM 3904 C CA . ASP A 1 488 ? 27.734 -5.595 13.635 1.00 93.94 488 ASP A CA 1
ATOM 3905 C C . ASP A 1 488 ? 27.489 -4.966 12.248 1.00 93.94 488 ASP A C 1
ATOM 3907 O O . ASP A 1 488 ? 26.404 -5.120 11.682 1.00 93.94 488 ASP A O 1
ATOM 3911 N N . MET A 1 489 ? 28.482 -4.276 11.667 1.00 93.00 489 MET A N 1
ATOM 3912 C CA . MET A 1 489 ? 28.331 -3.588 10.379 1.00 93.00 489 MET A CA 1
ATOM 3913 C C . MET A 1 489 ? 27.995 -4.544 9.235 1.00 93.00 489 MET A C 1
ATOM 3915 O O . MET A 1 489 ? 27.199 -4.188 8.374 1.00 93.00 489 MET A O 1
ATOM 3919 N N . ALA A 1 490 ? 28.531 -5.769 9.239 1.00 91.38 490 ALA A N 1
ATOM 3920 C CA . ALA A 1 490 ? 28.204 -6.764 8.216 1.00 91.38 490 ALA A CA 1
ATOM 3921 C C . ALA A 1 490 ? 26.705 -7.115 8.216 1.00 91.38 490 ALA A C 1
ATOM 3923 O O . ALA A 1 490 ? 26.075 -7.136 7.162 1.00 91.38 490 ALA A O 1
ATOM 3924 N N . ARG A 1 491 ? 26.112 -7.308 9.403 1.00 96.00 491 ARG A N 1
ATOM 3925 C CA . ARG A 1 491 ? 24.680 -7.606 9.555 1.00 96.00 491 ARG A CA 1
ATOM 3926 C C . ARG A 1 491 ? 23.800 -6.392 9.247 1.00 96.00 491 ARG A C 1
ATOM 3928 O O . ARG A 1 491 ? 22.711 -6.551 8.701 1.00 96.00 491 ARG A O 1
ATOM 3935 N N . PHE A 1 492 ? 24.267 -5.181 9.559 1.00 95.94 492 PHE A N 1
ATOM 3936 C CA . PHE A 1 492 ? 23.594 -3.952 9.130 1.00 95.94 492 PHE A CA 1
ATOM 3937 C C . PHE A 1 492 ? 23.559 -3.838 7.603 1.00 95.94 492 PHE A C 1
ATOM 3939 O O . PHE A 1 492 ? 22.512 -3.526 7.040 1.00 95.94 492 PHE A O 1
ATOM 3946 N N . GLU A 1 493 ? 24.680 -4.113 6.935 1.00 93.69 493 GLU A N 1
ATOM 3947 C CA . GLU A 1 493 ? 24.757 -4.056 5.476 1.00 93.69 493 GLU A CA 1
ATOM 3948 C C . GLU A 1 493 ? 23.918 -5.136 4.802 1.00 93.69 493 GLU A C 1
ATOM 3950 O O . GLU A 1 493 ? 23.252 -4.848 3.813 1.00 93.69 493 GLU A O 1
ATOM 3955 N N . GLU A 1 494 ? 23.866 -6.338 5.374 1.00 93.56 494 GLU A N 1
ATOM 3956 C CA . GLU A 1 494 ? 22.946 -7.393 4.945 1.00 93.56 494 GLU A CA 1
ATOM 3957 C C . GLU A 1 494 ? 21.485 -6.924 5.022 1.00 93.56 494 GLU A C 1
ATOM 3959 O O . GLU A 1 494 ? 20.759 -6.996 4.031 1.00 93.56 494 GLU A O 1
ATOM 3964 N N . ALA A 1 495 ? 21.065 -6.367 6.167 1.00 95.12 495 ALA A N 1
ATOM 3965 C CA . ALA A 1 495 ? 19.721 -5.814 6.316 1.00 95.12 495 ALA A CA 1
ATOM 3966 C C . ALA A 1 495 ? 19.466 -4.710 5.282 1.00 95.12 495 ALA A C 1
ATOM 3968 O O . ALA A 1 495 ? 18.445 -4.708 4.603 1.00 95.12 495 ALA A O 1
ATOM 3969 N N . ARG A 1 496 ? 20.414 -3.786 5.103 1.00 94.31 496 ARG A N 1
ATOM 3970 C CA . ARG A 1 496 ? 20.291 -2.694 4.133 1.00 94.31 496 ARG A CA 1
ATOM 3971 C C . ARG A 1 496 ? 20.153 -3.201 2.695 1.00 94.31 496 ARG A C 1
ATOM 3973 O O . ARG A 1 496 ? 19.297 -2.708 1.964 1.00 94.31 496 ARG A O 1
ATOM 3980 N N . GLN A 1 497 ? 20.943 -4.199 2.304 1.00 89.81 497 GLN A N 1
ATOM 3981 C CA . GLN A 1 497 ? 20.846 -4.850 0.997 1.00 89.81 497 GLN A CA 1
ATOM 3982 C C . GLN A 1 497 ? 19.495 -5.541 0.800 1.00 89.81 497 GLN A C 1
ATOM 3984 O O . GLN A 1 497 ? 18.926 -5.435 -0.284 1.00 89.81 497 GLN A O 1
ATOM 3989 N N . PHE A 1 498 ? 18.949 -6.180 1.841 1.00 94.44 498 PHE A N 1
ATOM 3990 C CA . PHE A 1 498 ? 17.597 -6.738 1.802 1.00 94.44 498 PHE A CA 1
ATOM 3991 C C . PHE A 1 498 ? 16.555 -5.659 1.469 1.00 94.44 498 PHE A C 1
ATOM 3993 O O . PHE A 1 498 ? 15.752 -5.851 0.561 1.00 94.44 498 PHE A O 1
ATOM 4000 N N . PHE A 1 499 ? 16.587 -4.493 2.125 1.00 95.44 499 PHE A N 1
ATOM 4001 C CA . PHE A 1 499 ? 15.643 -3.411 1.812 1.00 95.44 499 PHE A CA 1
ATOM 4002 C C . PHE A 1 499 ? 15.808 -2.873 0.382 1.00 95.44 499 PHE A C 1
ATOM 4004 O O . PHE A 1 499 ? 14.802 -2.644 -0.291 1.00 95.44 499 PHE A O 1
ATOM 4011 N N . PHE A 1 500 ? 17.042 -2.713 -0.107 1.00 90.75 500 PHE A N 1
ATOM 4012 C CA . PHE A 1 500 ? 17.285 -2.275 -1.487 1.00 90.75 500 PHE A CA 1
ATOM 4013 C C . PHE A 1 500 ? 16.835 -3.300 -2.531 1.00 90.75 500 PHE A C 1
ATOM 4015 O O . PHE A 1 500 ? 16.342 -2.910 -3.585 1.00 90.75 500 PHE A O 1
ATOM 4022 N N . LEU A 1 501 ? 16.933 -4.598 -2.236 1.00 89.19 501 LEU A N 1
ATOM 4023 C CA . LEU A 1 501 ? 16.461 -5.654 -3.135 1.00 89.19 501 LEU A CA 1
ATOM 4024 C C . LEU A 1 501 ? 14.956 -5.542 -3.435 1.00 89.19 501 LEU A C 1
ATOM 4026 O O . LEU A 1 501 ? 14.528 -5.878 -4.536 1.00 89.19 501 LEU A O 1
ATOM 4030 N N . TYR A 1 502 ? 14.165 -5.062 -2.473 1.00 92.88 502 TYR A N 1
ATOM 4031 C CA . TYR A 1 502 ? 12.711 -4.898 -2.600 1.00 92.88 502 TYR A CA 1
ATOM 4032 C C . TYR A 1 502 ? 12.277 -3.451 -2.866 1.00 92.88 502 TYR A C 1
ATOM 4034 O O . TYR A 1 502 ? 11.089 -3.127 -2.779 1.00 92.88 502 TYR A O 1
ATOM 4042 N N . GLU A 1 503 ? 13.215 -2.558 -3.178 1.00 91.31 503 GLU A N 1
ATOM 4043 C CA . GLU A 1 503 ? 12.920 -1.183 -3.565 1.00 91.31 503 GLU A CA 1
ATOM 4044 C C . GLU A 1 503 ? 12.098 -1.131 -4.867 1.00 91.31 503 GLU A C 1
ATOM 4046 O O . GLU A 1 503 ? 12.297 -1.918 -5.791 1.00 91.31 503 GLU A O 1
ATOM 4051 N N . THR A 1 504 ? 11.141 -0.202 -4.962 1.00 88.25 504 THR A N 1
ATOM 4052 C CA . THR A 1 504 ? 10.335 -0.037 -6.179 1.00 88.25 504 THR A CA 1
ATOM 4053 C C . THR A 1 504 ? 9.998 1.420 -6.468 1.00 88.25 504 THR A C 1
ATOM 4055 O O . THR A 1 504 ? 9.674 2.199 -5.580 1.00 88.25 504 THR A O 1
ATOM 4058 N N . THR A 1 505 ? 9.966 1.799 -7.743 1.00 81.81 505 THR A N 1
ATOM 4059 C CA . THR A 1 505 ? 9.430 3.100 -8.184 1.00 81.81 505 THR A CA 1
ATOM 4060 C C . THR A 1 505 ? 7.955 3.020 -8.607 1.00 81.81 505 THR A C 1
ATOM 4062 O O . THR A 1 505 ? 7.328 4.052 -8.883 1.00 81.81 505 THR A O 1
ATOM 4065 N N . GLY A 1 506 ? 7.389 1.807 -8.652 1.00 72.25 506 GLY A N 1
ATOM 4066 C CA . GLY A 1 506 ? 6.066 1.506 -9.196 1.00 72.25 506 GLY A CA 1
ATOM 4067 C C . GLY A 1 506 ? 4.883 1.905 -8.305 1.00 72.25 506 GLY A C 1
ATOM 4068 O O . GLY A 1 506 ? 5.022 2.281 -7.139 1.00 72.25 506 GLY A O 1
ATOM 4069 N N . SER A 1 507 ? 3.675 1.813 -8.868 1.00 73.81 507 SER A N 1
ATOM 4070 C CA . SER A 1 507 ? 2.407 1.981 -8.138 1.00 73.81 507 SER A CA 1
ATOM 4071 C C . SER A 1 507 ? 2.084 0.795 -7.225 1.00 73.81 507 SER A C 1
ATOM 4073 O O . SER A 1 507 ? 1.382 0.972 -6.228 1.00 73.81 507 SER A O 1
ATOM 4075 N N . ASN A 1 508 ? 2.640 -0.381 -7.533 1.00 81.00 508 ASN A N 1
ATOM 4076 C CA . ASN A 1 508 ? 2.419 -1.644 -6.826 1.00 81.00 508 ASN A CA 1
ATOM 4077 C C . ASN A 1 508 ? 3.219 -1.750 -5.516 1.00 81.00 508 ASN A C 1
ATOM 4079 O O . ASN A 1 508 ? 3.598 -2.842 -5.118 1.00 81.00 508 ASN A O 1
ATOM 4083 N N . MET A 1 509 ? 3.512 -0.643 -4.833 1.00 91.94 509 MET A N 1
ATOM 4084 C CA . MET A 1 509 ? 4.219 -0.693 -3.548 1.00 91.94 509 MET A CA 1
ATOM 4085 C C . MET A 1 509 ? 3.368 -1.404 -2.483 1.00 91.94 509 MET A C 1
ATOM 4087 O O . MET A 1 509 ? 2.155 -1.184 -2.414 1.00 91.94 509 MET A O 1
ATOM 4091 N N . THR A 1 510 ? 4.004 -2.216 -1.640 1.00 94.69 510 THR A N 1
ATOM 4092 C CA . THR A 1 510 ? 3.380 -2.802 -0.439 1.00 94.69 510 THR A CA 1
ATOM 4093 C C . THR A 1 510 ? 3.677 -1.977 0.801 1.00 94.69 510 THR A C 1
ATOM 4095 O O . THR A 1 510 ? 2.859 -1.940 1.715 1.00 94.69 510 THR A O 1
ATOM 4098 N N . HIS A 1 511 ? 4.807 -1.267 0.807 1.00 96.50 511 HIS A N 1
ATOM 4099 C CA . HIS A 1 511 ? 5.239 -0.426 1.913 1.00 96.50 511 HIS A CA 1
ATOM 4100 C C . HIS A 1 511 ? 5.801 0.896 1.390 1.00 96.50 511 HIS A C 1
ATOM 4102 O O . HIS A 1 511 ? 6.291 0.990 0.261 1.00 96.50 511 HIS A O 1
ATOM 4108 N N . CYS A 1 512 ? 5.762 1.926 2.224 1.00 95.25 512 CYS A N 1
ATOM 4109 C CA . CYS A 1 512 ? 6.441 3.187 1.975 1.00 95.25 512 CYS A CA 1
ATOM 4110 C C . CYS A 1 512 ? 7.197 3.658 3.215 1.00 95.25 512 CYS A C 1
ATOM 4112 O O . CYS A 1 512 ? 6.851 3.324 4.347 1.00 95.25 512 CYS A O 1
ATOM 4114 N N . SER A 1 513 ? 8.243 4.449 2.995 1.00 96.12 513 SER A N 1
ATOM 4115 C CA . SER A 1 513 ? 8.941 5.146 4.064 1.00 96.12 513 SER A CA 1
ATOM 4116 C C . SER A 1 513 ? 8.266 6.485 4.334 1.00 96.12 513 SER A C 1
ATOM 4118 O O . SER A 1 513 ? 8.128 7.330 3.444 1.00 96.12 513 SER A O 1
ATOM 4120 N N . LEU A 1 514 ? 7.938 6.742 5.597 1.00 93.62 514 LEU A N 1
ATOM 4121 C CA . LEU A 1 514 ? 7.558 8.055 6.108 1.00 93.62 514 LEU A CA 1
ATOM 4122 C C . LEU A 1 514 ? 8.735 9.044 6.076 1.00 93.62 514 LEU A C 1
ATOM 4124 O O . LEU A 1 514 ? 8.524 10.232 6.295 1.00 93.62 514 LEU A O 1
ATOM 4128 N N . MET A 1 515 ? 9.960 8.611 5.770 1.00 92.50 515 MET A N 1
ATOM 4129 C CA . MET A 1 515 ? 11.087 9.489 5.428 1.00 92.50 515 MET A CA 1
ATOM 4130 C C . MET A 1 515 ? 11.225 9.713 3.913 1.00 92.50 515 MET A C 1
ATOM 4132 O O . MET A 1 515 ? 11.984 10.586 3.483 1.00 92.50 515 MET A O 1
ATOM 4136 N N . GLY A 1 516 ? 10.454 8.995 3.092 1.00 91.06 516 GLY A N 1
ATOM 4137 C CA . GLY A 1 516 ? 10.575 9.004 1.637 1.00 91.06 516 GLY A CA 1
ATOM 4138 C C . GLY A 1 516 ? 11.987 8.608 1.198 1.00 91.06 516 GLY A C 1
ATOM 4139 O O . GLY A 1 516 ? 12.623 7.766 1.819 1.00 91.06 516 GLY A O 1
ATOM 4140 N N . ALA A 1 517 ? 12.506 9.287 0.178 1.00 87.50 517 ALA A N 1
ATOM 4141 C CA . ALA A 1 517 ? 13.875 9.127 -0.322 1.00 87.50 517 ALA A CA 1
ATOM 4142 C C . ALA A 1 517 ? 14.989 9.515 0.677 1.00 87.50 517 ALA A C 1
ATOM 4144 O O . ALA A 1 517 ? 16.169 9.401 0.369 1.00 87.50 517 ALA A O 1
ATOM 4145 N N . SER A 1 518 ? 14.640 10.068 1.847 1.00 88.19 518 SER A N 1
ATOM 4146 C CA . SER A 1 518 ? 15.621 10.445 2.879 1.00 88.19 518 SER A CA 1
ATOM 4147 C C . SER A 1 518 ? 15.908 9.320 3.878 1.00 88.19 518 SER A C 1
ATOM 4149 O O . SER A 1 518 ? 16.695 9.525 4.806 1.00 88.19 518 SER A O 1
ATOM 4151 N N . ASP A 1 519 ? 15.240 8.177 3.734 1.00 90.88 519 ASP A N 1
ATOM 4152 C CA . ASP A 1 519 ? 15.508 6.976 4.517 1.00 90.88 519 ASP A CA 1
ATOM 4153 C C . ASP A 1 519 ? 16.872 6.371 4.130 1.00 90.88 519 ASP A C 1
ATOM 4155 O O . ASP A 1 519 ? 17.328 6.505 3.002 1.00 90.88 519 ASP A O 1
ATOM 4159 N N . VAL A 1 520 ? 17.544 5.704 5.066 1.00 91.31 520 VAL A N 1
ATOM 4160 C CA . VAL A 1 520 ? 18.826 5.023 4.798 1.00 91.31 520 VAL A CA 1
ATOM 4161 C C . VAL A 1 520 ? 18.614 3.674 4.102 1.00 91.31 520 VAL A C 1
ATOM 4163 O O . VAL A 1 520 ? 19.531 3.159 3.465 1.00 91.31 520 VAL A O 1
ATOM 4166 N N . PHE A 1 521 ? 17.411 3.110 4.213 1.00 94.25 521 PHE A N 1
ATOM 4167 C CA . PHE A 1 521 ? 17.057 1.796 3.671 1.00 94.25 521 PHE A CA 1
ATOM 4168 C C . PHE A 1 521 ? 16.342 1.861 2.312 1.00 94.25 521 PHE A C 1
ATOM 4170 O O . PHE A 1 521 ? 15.987 0.832 1.744 1.00 94.25 521 PHE A O 1
ATOM 4177 N N . THR A 1 522 ? 16.075 3.062 1.799 1.00 92.62 522 THR A N 1
ATOM 4178 C CA . THR A 1 522 ? 15.433 3.271 0.498 1.00 92.62 522 THR A CA 1
ATOM 4179 C C . THR A 1 522 ? 15.762 4.652 -0.024 1.00 92.62 522 THR A C 1
ATOM 4181 O O . THR A 1 522 ? 15.828 5.633 0.707 1.00 92.62 522 THR A O 1
ATOM 4184 N N . THR A 1 523 ? 15.912 4.734 -1.324 1.00 89.19 523 THR A N 1
ATOM 4185 C CA . THR A 1 523 ? 16.185 5.962 -2.068 1.00 89.19 523 THR A CA 1
ATOM 4186 C C . THR A 1 523 ? 14.937 6.470 -2.804 1.00 89.19 523 THR A C 1
ATOM 4188 O O . THR A 1 523 ? 14.827 7.644 -3.135 1.00 89.19 523 THR A O 1
ATOM 4191 N N . THR A 1 524 ? 13.957 5.599 -3.034 1.00 89.12 524 THR A N 1
ATOM 4192 C CA . THR A 1 524 ? 12.656 5.893 -3.640 1.00 89.12 524 THR A CA 1
ATOM 4193 C C . THR A 1 524 ? 11.599 6.206 -2.581 1.00 89.12 524 THR A C 1
ATOM 4195 O O . THR A 1 524 ? 10.578 6.834 -2.877 1.00 89.12 524 THR A O 1
ATOM 4198 N N . GLY A 1 525 ? 11.829 5.777 -1.336 1.00 94.31 525 GLY A N 1
ATOM 4199 C CA . GLY A 1 525 ? 10.852 5.825 -0.256 1.00 94.31 525 GLY A CA 1
ATOM 4200 C C . GLY A 1 525 ? 9.773 4.750 -0.349 1.00 94.31 525 GLY A C 1
ATOM 4201 O O . GLY A 1 525 ? 8.722 4.914 0.273 1.00 94.31 525 GLY A O 1
ATOM 4202 N N . LYS A 1 526 ? 9.956 3.712 -1.168 1.00 94.94 526 LYS A N 1
ATOM 4203 C CA . LYS A 1 526 ? 8.908 2.749 -1.520 1.00 94.94 526 LYS A CA 1
ATOM 4204 C C . LYS A 1 526 ? 9.488 1.350 -1.673 1.00 94.94 526 LYS A C 1
ATOM 4206 O O . LYS A 1 526 ? 10.534 1.162 -2.289 1.00 94.94 526 LYS A O 1
ATOM 4211 N N . TRP A 1 527 ? 8.738 0.367 -1.195 1.00 96.81 527 TRP A N 1
ATOM 4212 C CA . TRP A 1 527 ? 9.108 -1.037 -1.305 1.00 96.81 527 TRP A CA 1
ATOM 4213 C C . TRP A 1 527 ? 7.946 -1.898 -1.790 1.00 96.81 527 TRP A C 1
ATOM 4215 O O . TRP A 1 527 ? 6.774 -1.613 -1.521 1.00 96.81 527 TRP A O 1
ATOM 4225 N N . HIS A 1 528 ? 8.285 -2.983 -2.473 1.00 95.94 528 HIS A N 1
ATOM 4226 C CA . HIS A 1 528 ? 7.398 -4.098 -2.764 1.00 95.94 528 HIS A CA 1
ATOM 4227 C C . HIS A 1 528 ? 7.974 -5.364 -2.129 1.00 95.94 528 HIS A C 1
ATOM 4229 O O . HIS A 1 528 ? 8.658 -6.137 -2.786 1.00 95.94 528 HIS A O 1
ATOM 4235 N N . PHE A 1 529 ? 7.692 -5.572 -0.845 1.00 95.62 529 PHE A N 1
ATOM 4236 C CA . PHE A 1 529 ? 7.865 -6.870 -0.191 1.00 95.62 529 PHE A CA 1
ATOM 4237 C C . PHE A 1 529 ? 6.690 -7.786 -0.559 1.00 95.62 529 PHE A C 1
ATOM 4239 O O . PHE A 1 529 ? 5.557 -7.425 -0.215 1.00 95.62 529 PHE A O 1
ATOM 4246 N N . PRO A 1 530 ? 6.920 -8.933 -1.228 1.00 92.31 530 PRO A N 1
ATOM 4247 C CA . PRO A 1 530 ? 5.909 -9.971 -1.396 1.00 92.31 530 PRO A CA 1
ATOM 4248 C C . PRO A 1 530 ? 5.346 -10.455 -0.056 1.00 92.31 530 PRO A C 1
ATOM 4250 O O . PRO A 1 530 ? 6.064 -10.530 0.941 1.00 92.31 530 PRO A O 1
ATOM 4253 N N . ASP A 1 531 ? 4.074 -10.853 -0.045 1.00 90.06 531 ASP A N 1
ATOM 4254 C CA . ASP A 1 531 ? 3.405 -11.377 1.158 1.00 90.06 531 ASP A CA 1
ATOM 4255 C C . ASP A 1 531 ? 3.785 -12.833 1.480 1.00 90.06 531 ASP A C 1
ATOM 4257 O O . ASP A 1 531 ? 3.242 -13.422 2.408 1.00 90.06 531 ASP A O 1
ATOM 4261 N N . SER A 1 532 ? 4.732 -13.421 0.741 1.00 89.75 532 SER A N 1
ATOM 4262 C CA . SER A 1 532 ? 5.226 -14.773 1.004 1.00 89.75 532 SER A CA 1
ATOM 4263 C C . SER A 1 532 ? 5.813 -14.883 2.421 1.00 89.75 532 SER A C 1
ATOM 4265 O O . SER A 1 532 ? 6.589 -13.994 2.805 1.00 89.75 532 SER A O 1
ATOM 4267 N N . PRO A 1 533 ? 5.556 -15.984 3.154 1.00 89.62 533 PRO A N 1
ATOM 4268 C CA . PRO A 1 533 ? 6.012 -16.154 4.534 1.00 89.62 533 PRO A CA 1
ATOM 4269 C C . PRO A 1 533 ? 7.515 -15.923 4.743 1.00 89.62 533 PRO A C 1
ATOM 4271 O O . PRO A 1 533 ? 7.905 -15.307 5.731 1.00 89.62 533 PRO A O 1
ATOM 4274 N N . ASP A 1 534 ? 8.364 -16.360 3.808 1.00 92.50 534 ASP A N 1
ATOM 4275 C CA . ASP A 1 534 ? 9.821 -16.229 3.941 1.00 92.50 534 ASP A CA 1
ATOM 4276 C C . ASP A 1 534 ? 10.304 -14.776 3.878 1.00 92.50 534 ASP A C 1
ATOM 4278 O O . ASP A 1 534 ? 11.152 -14.375 4.677 1.00 92.50 534 ASP A O 1
ATOM 4282 N N . VAL A 1 535 ? 9.749 -13.971 2.967 1.00 93.69 535 VAL A N 1
ATOM 4283 C CA . VAL A 1 535 ? 10.117 -12.552 2.841 1.00 93.69 535 VAL A CA 1
ATOM 4284 C C . VAL A 1 535 ? 9.611 -11.752 4.034 1.00 93.69 535 VAL A C 1
ATOM 4286 O O . VAL A 1 535 ? 10.355 -10.938 4.578 1.00 93.69 535 VAL A O 1
ATOM 4289 N N . GLN A 1 536 ? 8.375 -12.005 4.474 1.00 94.81 536 GLN A N 1
ATOM 4290 C CA . GLN A 1 536 ? 7.815 -11.352 5.660 1.00 94.81 536 GLN A CA 1
ATOM 4291 C C . GLN A 1 536 ? 8.629 -11.701 6.912 1.00 94.81 536 GLN A C 1
ATOM 4293 O O . GLN A 1 536 ? 8.997 -10.808 7.672 1.00 94.81 536 GLN A O 1
ATOM 4298 N N . ARG A 1 537 ? 9.008 -12.976 7.084 1.00 95.88 537 ARG A N 1
ATOM 4299 C CA . ARG A 1 537 ? 9.880 -13.414 8.184 1.00 95.88 537 ARG A CA 1
ATOM 4300 C C . ARG A 1 537 ? 11.214 -12.663 8.183 1.00 95.88 537 ARG A C 1
ATOM 4302 O O . ARG A 1 537 ? 11.570 -12.088 9.206 1.00 95.88 537 ARG A O 1
ATOM 4309 N N . GLN A 1 538 ? 11.912 -12.605 7.045 1.00 97.12 538 GLN A N 1
ATOM 4310 C CA . GLN A 1 538 ? 13.185 -11.875 6.936 1.00 97.12 538 GLN A CA 1
ATOM 4311 C C . GLN A 1 538 ? 13.022 -10.377 7.221 1.00 97.12 538 GLN A C 1
ATOM 4313 O O . GLN A 1 538 ? 13.814 -9.804 7.969 1.00 97.12 538 GLN A O 1
ATOM 4318 N N . LEU A 1 539 ? 11.970 -9.746 6.685 1.00 97.94 539 LEU A N 1
ATOM 4319 C CA . LEU A 1 539 ? 11.657 -8.344 6.964 1.00 97.94 539 LEU A CA 1
ATOM 4320 C C . LEU A 1 539 ? 11.530 -8.103 8.476 1.00 97.94 539 LEU A C 1
ATOM 4322 O O . LEU A 1 539 ? 12.153 -7.185 9.013 1.00 97.94 539 LEU A O 1
ATOM 4326 N N . PHE A 1 540 ? 10.765 -8.942 9.175 1.00 98.12 540 PHE A N 1
ATOM 4327 C CA . PHE A 1 540 ? 10.524 -8.790 10.611 1.00 98.12 540 PHE A CA 1
ATOM 4328 C C . PHE A 1 540 ? 11.772 -9.080 11.451 1.00 98.12 540 PHE A C 1
ATOM 4330 O O . PHE A 1 540 ? 12.035 -8.356 12.411 1.00 98.12 540 PHE A O 1
ATOM 4337 N N . GLU A 1 541 ? 12.587 -10.064 11.066 1.00 98.12 541 GLU A N 1
ATOM 4338 C CA . GLU A 1 541 ? 13.878 -10.358 11.703 1.00 98.12 541 GLU A CA 1
ATOM 4339 C C . GLU A 1 541 ? 14.880 -9.203 11.547 1.00 98.12 541 GLU A C 1
ATOM 4341 O O . GLU A 1 541 ? 15.611 -8.875 12.487 1.00 98.12 541 GLU A O 1
ATOM 4346 N N . HIS A 1 542 ? 14.911 -8.540 10.386 1.00 98.31 542 HIS A N 1
ATOM 4347 C CA . HIS A 1 542 ? 15.744 -7.353 10.194 1.00 98.31 542 HIS A CA 1
ATOM 4348 C C . HIS A 1 542 ? 15.277 -6.186 11.073 1.00 98.31 542 HIS A C 1
ATOM 4350 O O . HIS A 1 542 ? 16.116 -5.528 11.693 1.00 98.31 542 HIS A O 1
ATOM 4356 N N . ILE A 1 543 ? 13.965 -5.955 11.198 1.00 98.12 543 ILE A N 1
ATOM 4357 C CA . ILE A 1 543 ? 13.421 -4.918 12.092 1.00 98.12 543 ILE A CA 1
ATOM 4358 C C . ILE A 1 543 ? 13.752 -5.231 13.555 1.00 98.12 543 ILE A C 1
ATOM 4360 O O . ILE A 1 543 ? 14.248 -4.357 14.269 1.00 98.12 543 ILE A O 1
ATOM 4364 N N . GLU A 1 544 ? 13.533 -6.473 13.994 1.00 98.00 544 GLU A N 1
ATOM 4365 C CA . GLU A 1 544 ? 13.889 -6.940 15.338 1.00 98.00 544 GLU A CA 1
ATOM 4366 C C . GLU A 1 544 ? 15.372 -6.717 15.640 1.00 98.00 544 GLU A C 1
ATOM 4368 O O . GLU A 1 544 ? 15.718 -6.301 16.744 1.00 98.00 544 GLU A O 1
ATOM 4373 N N . TRP A 1 545 ? 16.259 -6.952 14.673 1.00 98.19 545 TRP A N 1
ATOM 4374 C CA . TRP A 1 545 ? 17.690 -6.754 14.875 1.00 98.19 545 TRP A CA 1
ATOM 4375 C C . TRP A 1 545 ? 18.086 -5.267 14.948 1.00 98.19 545 TRP A C 1
ATOM 4377 O O . TRP A 1 545 ? 18.928 -4.886 15.774 1.00 98.19 545 TRP A O 1
ATOM 4387 N N . LEU A 1 546 ? 17.480 -4.422 14.107 1.00 97.69 546 LEU A N 1
ATOM 4388 C CA . LEU A 1 546 ? 17.762 -2.984 14.015 1.00 97.69 546 LEU A CA 1
ATOM 4389 C C . LEU A 1 546 ? 17.215 -2.192 15.215 1.00 97.69 546 LEU A C 1
ATOM 4391 O O . LEU A 1 546 ? 17.869 -1.268 15.713 1.00 97.69 546 LEU A O 1
ATOM 4395 N N . PHE A 1 547 ? 16.034 -2.563 15.710 1.00 97.19 547 PHE A N 1
ATOM 4396 C CA . PHE A 1 547 ? 15.295 -1.780 16.696 1.00 97.19 547 PHE A CA 1
ATOM 4397 C C . PHE A 1 547 ? 16.027 -1.591 18.046 1.00 97.19 547 PHE A C 1
ATOM 4399 O O . PHE A 1 547 ? 16.185 -0.439 18.467 1.00 97.19 547 PHE A O 1
ATOM 4406 N N . PRO A 1 548 ? 16.562 -2.636 18.720 1.00 96.44 548 PRO A N 1
ATOM 4407 C CA . PRO A 1 548 ? 17.314 -2.488 19.973 1.00 96.44 548 PRO A CA 1
ATOM 4408 C C . PRO A 1 548 ? 18.567 -1.613 19.839 1.00 96.44 548 PRO A C 1
ATOM 4410 O O . PRO A 1 548 ? 19.033 -1.030 20.818 1.00 96.44 548 PRO A O 1
ATOM 4413 N N . ARG A 1 549 ? 19.097 -1.483 18.616 1.00 95.94 549 ARG A N 1
ATOM 4414 C CA . ARG A 1 549 ? 20.263 -0.651 18.288 1.00 95.94 549 ARG A CA 1
ATOM 4415 C C . ARG A 1 549 ? 19.894 0.810 18.023 1.00 95.94 549 ARG A C 1
ATOM 4417 O O . ARG A 1 549 ? 20.770 1.607 17.711 1.00 95.94 549 ARG A O 1
ATOM 4424 N N . LYS A 1 550 ? 18.620 1.193 18.187 1.00 95.12 550 LYS A N 1
ATOM 4425 C CA . LYS A 1 550 ? 18.087 2.544 17.917 1.00 95.12 550 LYS A CA 1
ATOM 4426 C C . LYS A 1 550 ? 18.247 2.981 16.457 1.00 95.12 550 LYS A C 1
ATOM 4428 O O . LYS A 1 550 ? 18.255 4.175 16.161 1.00 95.12 550 LYS A O 1
ATOM 4433 N N . VAL A 1 551 ? 18.343 2.017 15.541 1.00 95.31 551 VAL A N 1
ATOM 4434 C CA . VAL A 1 551 ? 18.232 2.262 14.102 1.00 95.31 551 VAL A CA 1
ATOM 4435 C C . VAL A 1 551 ? 16.780 2.012 13.721 1.00 95.31 551 VAL A C 1
ATOM 4437 O O . VAL A 1 551 ? 16.400 0.919 13.320 1.00 95.31 551 VAL A O 1
ATOM 4440 N N . TYR A 1 552 ? 15.937 3.018 13.940 1.00 95.19 552 TYR A N 1
ATOM 4441 C CA . TYR A 1 552 ? 14.513 2.899 13.650 1.00 95.19 552 TYR A CA 1
ATOM 4442 C C . TYR A 1 552 ? 14.247 3.002 12.151 1.00 95.19 552 TYR A C 1
ATOM 4444 O O . TYR A 1 552 ? 14.803 3.869 11.471 1.00 95.19 552 TYR A O 1
ATOM 4452 N N . LEU A 1 553 ? 13.356 2.142 11.668 1.00 96.69 553 LEU A N 1
ATOM 4453 C CA . LEU A 1 553 ? 12.745 2.289 10.355 1.00 96.69 553 LEU A CA 1
ATOM 4454 C C . LEU A 1 553 ? 11.541 3.221 10.436 1.00 96.69 553 LEU A C 1
ATOM 4456 O O . LEU A 1 553 ? 10.971 3.427 11.506 1.00 96.69 553 LEU A O 1
ATOM 4460 N N . TYR A 1 554 ? 11.128 3.751 9.290 1.00 96.75 554 TYR A N 1
ATOM 4461 C CA . TYR A 1 554 ? 9.994 4.666 9.175 1.00 96.75 554 TYR A CA 1
ATOM 4462 C C . TYR A 1 554 ? 8.904 4.069 8.287 1.00 96.75 554 TYR A C 1
ATOM 4464 O O . TYR A 1 554 ? 8.352 4.756 7.435 1.00 96.75 554 TYR A O 1
ATOM 4472 N N . MET A 1 555 ? 8.638 2.770 8.423 1.00 96.88 555 MET A N 1
ATOM 4473 C CA . MET A 1 555 ? 7.786 2.040 7.488 1.00 96.88 555 MET A CA 1
ATOM 4474 C C . MET A 1 555 ? 6.296 2.233 7.768 1.00 96.88 555 MET A C 1
ATOM 4476 O O . MET A 1 555 ? 5.831 2.160 8.907 1.00 96.88 555 MET A O 1
ATOM 4480 N N . SER A 1 556 ? 5.549 2.421 6.686 1.00 95.81 556 SER A N 1
ATOM 4481 C CA . SER A 1 556 ? 4.100 2.290 6.629 1.00 95.81 556 SER A CA 1
ATOM 4482 C C . SER A 1 556 ? 3.744 1.186 5.632 1.00 95.81 556 SER A C 1
ATOM 4484 O O . SER A 1 556 ? 4.236 1.180 4.503 1.00 95.81 556 SER A O 1
ATOM 4486 N N . GLU A 1 557 ? 2.934 0.228 6.055 1.00 95.56 557 GLU A N 1
ATOM 4487 C CA . GLU A 1 557 ? 2.436 -0.898 5.271 1.00 95.56 557 GLU A CA 1
ATOM 4488 C C . GLU A 1 557 ? 1.066 -0.575 4.671 1.00 95.56 557 GLU A C 1
ATOM 4490 O O . GLU A 1 557 ? 0.191 0.002 5.311 1.00 95.56 557 GLU A O 1
ATOM 4495 N N . ARG A 1 558 ? 0.842 -0.939 3.411 1.00 92.94 558 ARG A N 1
ATOM 4496 C CA . ARG A 1 558 ? -0.490 -0.851 2.810 1.00 92.94 558 ARG A CA 1
ATOM 4497 C C . ARG A 1 558 ? -1.307 -2.072 3.193 1.00 92.94 558 ARG A C 1
ATOM 4499 O O . ARG A 1 558 ? -0.832 -3.193 3.016 1.00 92.94 558 ARG A O 1
ATOM 4506 N N . GLN A 1 559 ? -2.546 -1.838 3.610 1.00 91.19 559 GLN A N 1
ATOM 4507 C CA . GLN A 1 559 ? -3.525 -2.895 3.831 1.00 91.19 559 GLN A CA 1
ATOM 4508 C C . GLN A 1 559 ? -3.736 -3.707 2.547 1.00 91.19 559 GLN A C 1
ATOM 4510 O O . GLN A 1 559 ? -3.781 -3.168 1.436 1.00 91.19 559 GLN A O 1
ATOM 4515 N N . THR A 1 560 ? -3.841 -5.022 2.703 1.00 90.00 560 THR A N 1
ATOM 4516 C CA . THR A 1 560 ? -4.344 -5.926 1.664 1.00 90.00 560 THR A CA 1
ATOM 4517 C C . THR A 1 560 ? -5.854 -5.725 1.479 1.00 90.00 560 THR A C 1
ATOM 4519 O O . THR A 1 560 ? -6.489 -4.998 2.235 1.00 90.00 560 THR A O 1
ATOM 4522 N N . LEU A 1 561 ? -6.471 -6.348 0.466 1.00 84.19 561 LEU A N 1
ATOM 4523 C CA . LEU A 1 561 ? -7.932 -6.246 0.269 1.00 84.19 561 LEU A CA 1
ATOM 4524 C C . LEU A 1 561 ? -8.737 -6.790 1.457 1.00 84.19 561 LEU A C 1
ATOM 4526 O O . LEU A 1 561 ? -9.875 -6.386 1.672 1.00 84.19 561 LEU A O 1
ATOM 4530 N N . ARG A 1 562 ? -8.137 -7.724 2.192 1.00 89.81 562 ARG A N 1
ATOM 4531 C CA . ARG A 1 562 ? -8.641 -8.292 3.435 1.00 89.81 562 ARG A CA 1
ATOM 4532 C C . ARG A 1 562 ? -7.525 -8.184 4.457 1.00 89.81 562 ARG A C 1
ATOM 4534 O O . ARG A 1 562 ? -6.402 -8.594 4.156 1.00 89.81 562 ARG A O 1
ATOM 4541 N N . PHE A 1 563 ? -7.807 -7.609 5.610 1.00 92.88 563 PHE A N 1
ATOM 4542 C CA . PHE A 1 563 ? -6.812 -7.312 6.634 1.00 92.88 563 PHE A CA 1
ATOM 4543 C C . PHE A 1 563 ? -7.442 -7.450 8.027 1.00 92.88 563 PHE A C 1
ATOM 4545 O O . PHE A 1 563 ? -8.663 -7.346 8.146 1.00 92.88 563 PHE A O 1
ATOM 4552 N N . PRO A 1 564 ? -6.650 -7.709 9.081 1.00 95.19 564 PRO A N 1
ATOM 4553 C CA . PRO A 1 564 ? -7.137 -7.621 10.455 1.00 95.19 564 PRO A CA 1
ATOM 4554 C C . PRO A 1 564 ? -7.718 -6.235 10.731 1.00 95.19 564 PRO A C 1
ATOM 4556 O O . PRO A 1 564 ? -7.150 -5.242 10.283 1.00 95.19 564 PRO A O 1
ATOM 4559 N N . PHE A 1 565 ? -8.814 -6.139 11.477 1.00 96.62 565 PHE A N 1
ATOM 4560 C CA . PHE A 1 565 ? -9.363 -4.849 11.864 1.00 96.62 565 PHE A CA 1
ATOM 4561 C C . PHE A 1 565 ? -8.361 -4.134 12.770 1.00 96.62 565 PHE A C 1
ATOM 4563 O O . PHE A 1 565 ? -7.906 -4.675 13.780 1.00 96.62 565 PHE A O 1
ATOM 4570 N N . ILE A 1 566 ? -7.992 -2.927 12.358 1.00 96.56 566 ILE A N 1
ATOM 4571 C CA . ILE A 1 566 ? -6.962 -2.117 12.991 1.00 96.56 566 ILE A CA 1
ATOM 4572 C C . ILE A 1 566 ? -7.509 -0.709 13.176 1.00 96.56 566 ILE A C 1
ATOM 4574 O O . ILE A 1 566 ? -8.108 -0.145 12.258 1.00 96.56 566 ILE A O 1
ATOM 4578 N N . GLU A 1 567 ? -7.274 -0.140 14.350 1.00 96.00 567 GLU A N 1
ATOM 4579 C CA . GLU A 1 567 ? -7.691 1.212 14.706 1.00 96.00 567 GLU A CA 1
ATOM 4580 C C . GLU A 1 567 ? -6.621 1.915 15.548 1.00 96.00 567 GLU A C 1
ATOM 4582 O O . GLU A 1 567 ? -5.843 1.263 16.245 1.00 96.00 567 GLU A O 1
ATOM 4587 N N . ASP A 1 568 ? -6.598 3.248 15.483 1.00 96.19 568 ASP A N 1
ATOM 4588 C CA . ASP A 1 568 ? -5.718 4.074 16.313 1.00 96.19 568 ASP A CA 1
ATOM 4589 C C . ASP A 1 568 ? -6.559 4.859 17.329 1.00 96.19 568 ASP A C 1
ATOM 4591 O O . ASP A 1 568 ? -7.579 5.454 16.973 1.00 96.19 568 ASP A O 1
ATOM 4595 N N . LEU A 1 569 ? -6.110 4.881 18.586 1.00 96.94 569 LEU A N 1
ATOM 4596 C CA . LEU A 1 569 ? -6.627 5.751 19.639 1.00 96.94 569 LEU A CA 1
ATOM 4597 C C . LEU A 1 569 ? -5.653 6.897 19.878 1.00 96.94 569 LEU A C 1
ATOM 4599 O O . LEU A 1 569 ? -4.547 6.657 20.357 1.00 96.94 569 LEU A O 1
ATOM 4603 N N . ASP A 1 570 ? -6.055 8.128 19.582 1.00 96.06 570 ASP A N 1
ATOM 4604 C CA . ASP A 1 570 ? -5.191 9.303 19.610 1.00 96.06 570 ASP A CA 1
ATOM 4605 C C . ASP A 1 570 ? -5.709 10.391 20.554 1.00 96.06 570 ASP A C 1
ATOM 4607 O O . ASP A 1 570 ? -6.762 10.979 20.341 1.00 96.06 570 ASP A O 1
ATOM 4611 N N . ILE A 1 571 ? -4.917 10.749 21.562 1.00 96.00 571 ILE A N 1
ATOM 4612 C CA . ILE A 1 571 ? -5.242 11.815 22.520 1.00 96.00 571 ILE A CA 1
ATOM 4613 C C . ILE A 1 571 ? -4.107 12.808 22.547 1.00 96.00 571 ILE A C 1
ATOM 4615 O O . ILE A 1 571 ? -2.933 12.441 22.541 1.00 96.00 571 ILE A O 1
ATOM 4619 N N . GLN A 1 572 ? -4.463 14.079 22.572 1.00 95.38 572 GLN A N 1
ATOM 4620 C CA . GLN A 1 572 ? -3.538 15.195 22.619 1.00 95.38 572 GLN A CA 1
ATOM 4621 C C . GLN A 1 572 ? -3.608 15.833 24.000 1.00 95.38 572 GLN A C 1
ATOM 4623 O O . GLN A 1 572 ? -4.684 16.018 24.556 1.00 95.38 572 GLN A O 1
ATOM 4628 N N . ALA A 1 573 ? -2.461 16.178 24.561 1.00 94.25 573 ALA A N 1
ATOM 4629 C CA . ALA A 1 573 ? -2.390 16.972 25.774 1.00 94.25 573 ALA A CA 1
ATOM 4630 C C . ALA A 1 573 ? -1.521 18.194 25.507 1.00 94.25 573 ALA A C 1
ATOM 4632 O O . ALA A 1 573 ? -0.467 18.103 24.861 1.00 94.25 573 ALA A O 1
ATOM 4633 N N . SER A 1 574 ? -1.991 19.343 25.983 1.00 88.44 574 SER A N 1
ATOM 4634 C CA . SER A 1 574 ? -1.260 20.597 25.892 1.00 88.44 574 SER A CA 1
ATOM 4635 C C . SER A 1 574 ? 0.114 20.489 26.567 1.00 88.44 574 SER A C 1
ATOM 4637 O O . SER A 1 574 ? 0.353 19.654 27.441 1.00 88.44 574 SER A O 1
ATOM 4639 N N . MET A 1 575 ? 1.067 21.320 26.145 1.00 82.62 575 MET A N 1
ATOM 4640 C CA . MET A 1 575 ? 2.425 21.255 26.695 1.00 82.62 575 MET A CA 1
ATOM 4641 C C . MET A 1 575 ? 2.494 21.699 28.155 1.00 82.62 575 MET A C 1
ATOM 4643 O O . MET A 1 575 ? 3.398 21.278 28.866 1.00 82.62 575 MET A O 1
ATOM 4647 N N . ASP A 1 576 ? 1.579 22.542 28.615 1.00 81.25 576 ASP A N 1
ATOM 4648 C CA . ASP A 1 576 ? 1.456 22.958 30.012 1.00 81.25 576 ASP A CA 1
ATOM 4649 C C . ASP A 1 576 ? 0.810 21.892 30.909 1.00 81.25 576 ASP A C 1
ATOM 4651 O O . ASP A 1 576 ? 0.896 22.010 32.131 1.00 81.25 576 ASP A O 1
ATOM 4655 N N . TRP A 1 577 ? 0.262 20.814 30.338 1.00 79.56 577 TRP A N 1
ATOM 4656 C CA . TRP A 1 577 ? -0.231 19.687 31.115 1.00 79.56 577 TRP A CA 1
ATOM 4657 C C . TRP A 1 577 ? 0.917 18.987 31.862 1.00 79.56 577 TRP A C 1
ATOM 4659 O O . TRP A 1 577 ? 1.895 18.519 31.268 1.00 79.56 577 TRP A O 1
ATOM 4669 N N . GLN A 1 578 ? 0.802 18.925 33.190 1.00 67.81 578 GLN A N 1
ATOM 4670 C CA . GLN A 1 578 ? 1.760 18.248 34.077 1.00 67.81 578 GLN A CA 1
ATOM 4671 C C . GLN A 1 578 ? 1.193 16.956 34.684 1.00 67.81 578 GLN A C 1
ATOM 4673 O O . GLN A 1 578 ? 1.926 16.242 35.360 1.00 67.81 578 GLN A O 1
ATOM 4678 N N . GLY A 1 579 ? -0.079 16.633 34.427 1.00 70.06 579 GLY A N 1
ATOM 4679 C CA . GLY A 1 579 ? -0.776 15.535 35.100 1.00 70.06 579 GLY A CA 1
ATOM 4680 C C . GLY A 1 579 ? -0.773 15.687 36.626 1.00 70.06 579 GLY A C 1
ATOM 4681 O O . GLY A 1 579 ? -0.644 16.792 37.148 1.00 70.06 579 GLY A O 1
ATOM 4682 N N . GLU A 1 580 ? -0.881 14.562 37.333 1.00 65.62 580 GLU A N 1
ATOM 4683 C CA . GLU A 1 580 ? -0.660 14.453 38.787 1.00 65.62 580 GLU A CA 1
ATOM 4684 C C . GLU A 1 580 ? 0.817 14.155 39.124 1.00 65.62 580 GLU A C 1
ATOM 4686 O O . GLU A 1 580 ? 1.126 13.513 40.127 1.00 65.62 580 GLU A O 1
ATOM 4691 N N . LEU A 1 581 ? 1.756 14.552 38.260 1.00 65.56 581 LEU A N 1
ATOM 4692 C CA . LEU A 1 581 ? 3.170 14.238 38.459 1.00 65.56 581 LEU A CA 1
ATOM 4693 C C . LEU A 1 581 ? 3.766 15.071 39.598 1.00 65.56 581 LEU A C 1
ATOM 4695 O O . LEU A 1 581 ? 3.467 16.258 39.753 1.00 65.56 581 LEU A O 1
ATOM 4699 N N . GLN A 1 582 ? 4.668 14.462 40.373 1.00 70.88 582 GLN A N 1
ATOM 4700 C CA . GLN A 1 582 ? 5.418 15.206 41.384 1.00 70.88 582 GLN A CA 1
ATOM 4701 C C . GLN A 1 582 ? 6.402 16.192 40.723 1.00 70.88 582 GLN A C 1
ATOM 4703 O O . GLN A 1 582 ? 6.915 15.919 39.629 1.00 70.88 582 GLN A O 1
ATOM 4708 N N . PRO A 1 583 ? 6.721 17.329 41.376 1.00 70.75 583 PRO A N 1
ATOM 4709 C CA . PRO A 1 583 ? 7.706 18.278 40.864 1.00 70.75 583 PRO A CA 1
ATOM 4710 C C . PRO A 1 583 ? 9.033 17.590 40.501 1.00 70.75 583 PRO A C 1
ATOM 4712 O O . PRO A 1 583 ? 9.694 17.006 41.355 1.00 70.75 583 PRO A O 1
ATOM 4715 N N . GLY A 1 584 ? 9.435 17.676 39.228 1.00 70.75 584 GLY A N 1
ATOM 4716 C CA . GLY A 1 584 ? 10.692 17.112 38.715 1.00 70.75 584 GLY A CA 1
ATOM 4717 C C . GLY A 1 584 ? 10.550 15.830 37.889 1.00 70.75 584 GLY A C 1
ATOM 4718 O O . GLY A 1 584 ? 11.502 15.446 37.203 1.00 70.75 584 GLY A O 1
ATOM 4719 N N . GLU A 1 585 ? 9.379 15.190 37.872 1.00 72.94 585 GLU A N 1
ATOM 4720 C CA . GLU A 1 585 ? 9.140 14.068 36.966 1.00 72.94 585 GLU A CA 1
ATOM 4721 C C . GLU A 1 585 ? 8.970 14.537 35.513 1.00 72.94 585 GLU A C 1
ATOM 4723 O O . GLU A 1 585 ? 8.398 15.588 35.213 1.00 72.94 585 GLU A O 1
ATOM 4728 N N . LYS A 1 586 ? 9.501 13.750 34.567 1.00 73.19 586 LYS A N 1
ATOM 4729 C CA . LYS A 1 586 ? 9.344 14.041 33.136 1.00 73.19 586 LYS A CA 1
ATOM 4730 C C . LYS A 1 586 ? 7.877 13.908 32.754 1.00 73.19 586 LYS A C 1
ATOM 4732 O O . LYS A 1 586 ? 7.284 12.869 33.031 1.00 73.19 586 LYS A O 1
ATOM 4737 N N . ARG A 1 587 ? 7.351 14.906 32.037 1.00 77.25 587 ARG A N 1
ATOM 4738 C CA . ARG A 1 587 ? 6.005 14.869 31.449 1.00 77.25 587 ARG A CA 1
ATOM 4739 C C . ARG A 1 587 ? 5.816 13.583 30.641 1.00 77.25 587 ARG A C 1
ATOM 4741 O O . ARG A 1 587 ? 6.683 13.232 29.834 1.00 77.25 587 ARG A O 1
ATOM 4748 N N . ARG A 1 588 ? 4.699 12.892 30.858 1.00 81.88 588 ARG A N 1
ATOM 4749 C CA . ARG A 1 588 ? 4.335 11.657 30.149 1.00 81.88 588 ARG A CA 1
ATOM 4750 C C . ARG A 1 588 ? 3.036 11.873 29.376 1.00 81.88 588 ARG A C 1
ATOM 4752 O O . ARG A 1 588 ? 2.314 12.802 29.688 1.00 81.88 588 ARG A O 1
ATOM 4759 N N . PRO A 1 589 ? 2.748 11.103 28.330 1.00 86.31 589 PRO A N 1
ATOM 4760 C CA . PRO A 1 589 ? 1.410 11.075 27.752 1.00 86.31 589 PRO A CA 1
ATOM 4761 C C . PRO A 1 589 ? 0.388 10.517 28.771 1.00 86.31 589 PRO A C 1
ATOM 4763 O O . PRO A 1 589 ? 0.782 9.649 29.551 1.00 86.31 589 PRO A O 1
ATOM 4766 N N . PRO A 1 590 ? -0.876 10.983 28.772 1.00 89.81 590 PRO A N 1
ATOM 4767 C CA . PRO A 1 590 ? -1.944 10.531 29.678 1.00 89.81 590 PRO A CA 1
ATOM 4768 C C . PRO A 1 590 ? -2.507 9.152 29.281 1.00 89.81 590 PRO A C 1
ATOM 4770 O O . PRO A 1 590 ? -3.708 8.980 29.056 1.00 89.81 590 PRO A O 1
ATOM 4773 N N . ASP A 1 591 ? -1.622 8.167 29.138 1.00 92.81 591 ASP A N 1
ATOM 4774 C CA . ASP A 1 591 ? -1.941 6.808 28.690 1.00 92.81 591 ASP A CA 1
ATOM 4775 C C . ASP A 1 591 ? -2.950 6.115 29.632 1.00 92.81 591 ASP A C 1
ATOM 4777 O O . ASP A 1 591 ? -3.824 5.373 29.177 1.00 92.81 591 ASP A O 1
ATOM 4781 N N . GLU A 1 592 ? -2.890 6.432 30.929 1.00 90.94 592 GLU A N 1
ATOM 4782 C CA . GLU A 1 592 ? -3.742 5.899 31.997 1.00 90.94 592 GLU A CA 1
ATOM 4783 C C . GLU A 1 592 ? -5.231 6.250 31.862 1.00 90.94 592 GLU A C 1
ATOM 4785 O O . GLU A 1 592 ? -6.082 5.579 32.444 1.00 90.94 592 GLU A O 1
ATOM 4790 N N . LEU A 1 593 ? -5.577 7.283 31.083 1.00 89.81 593 LEU A N 1
ATOM 4791 C CA . LEU A 1 593 ? -6.980 7.614 30.817 1.00 89.81 593 LEU A CA 1
ATOM 4792 C C . LEU A 1 593 ? -7.642 6.636 29.839 1.00 89.81 593 LEU A C 1
ATOM 4794 O O . LEU A 1 593 ? -8.870 6.603 29.760 1.00 89.81 593 LEU A O 1
ATOM 4798 N N . ILE A 1 594 ? -6.842 5.858 29.104 1.00 92.62 594 ILE A N 1
ATOM 4799 C CA . ILE A 1 594 ? -7.305 4.881 28.113 1.00 92.62 594 ILE A CA 1
ATOM 4800 C C . ILE A 1 594 ? -7.159 3.463 28.618 1.00 92.62 594 ILE A C 1
ATOM 4802 O O . ILE A 1 594 ? -8.096 2.676 28.494 1.00 92.62 594 ILE A O 1
ATOM 4806 N N . MET A 1 595 ? -5.994 3.127 29.165 1.00 94.25 595 MET A N 1
ATOM 4807 C CA . MET A 1 595 ? -5.729 1.774 29.626 1.00 94.25 595 MET A CA 1
ATOM 4808 C C . MET A 1 595 ? -4.670 1.738 30.718 1.00 94.25 595 MET A C 1
ATOM 4810 O O . MET A 1 595 ? -3.758 2.564 30.747 1.00 94.25 595 MET A O 1
ATOM 4814 N N . ASN A 1 596 ? -4.742 0.711 31.563 1.00 94.31 596 ASN A N 1
ATOM 4815 C CA . ASN A 1 596 ? -3.653 0.398 32.481 1.00 94.31 596 ASN A CA 1
ATOM 4816 C C . ASN A 1 596 ? -2.725 -0.641 31.834 1.00 94.31 596 ASN A C 1
ATOM 4818 O O . ASN A 1 596 ? -3.214 -1.666 31.345 1.00 94.31 596 ASN A O 1
ATOM 4822 N N . PRO A 1 597 ? -1.400 -0.416 31.823 1.00 93.69 597 PRO A N 1
ATOM 4823 C CA . PRO A 1 597 ? -0.455 -1.370 31.255 1.00 93.69 597 PRO A CA 1
ATOM 4824 C C . PRO A 1 597 ? -0.404 -2.679 32.069 1.00 93.69 597 PRO A C 1
ATOM 4826 O O . PRO A 1 597 ? -0.697 -2.668 33.268 1.00 93.69 597 PRO A O 1
ATOM 4829 N N . PRO A 1 598 ? 0.002 -3.803 31.448 1.00 96.62 598 PRO A N 1
ATOM 4830 C CA . PRO A 1 598 ? 0.145 -5.081 32.138 1.00 96.62 598 PRO A CA 1
ATOM 4831 C C . PRO A 1 598 ? 1.240 -5.036 33.207 1.00 96.62 598 PRO A C 1
ATOM 4833 O O . PRO A 1 598 ? 2.239 -4.323 33.073 1.00 96.62 598 PRO A O 1
ATOM 4836 N N . VAL A 1 599 ? 1.093 -5.875 34.233 1.00 95.88 599 VAL A N 1
ATOM 4837 C CA . VAL A 1 599 ? 2.108 -6.111 35.263 1.00 95.88 599 VAL A CA 1
ATOM 4838 C C . VAL A 1 599 ? 2.584 -7.557 35.165 1.00 95.88 599 VAL A C 1
ATOM 4840 O O . VAL A 1 599 ? 1.793 -8.496 35.220 1.00 95.88 599 VAL A O 1
ATOM 4843 N N . ARG A 1 600 ? 3.900 -7.746 35.039 1.00 95.62 600 ARG A N 1
ATOM 4844 C CA . ARG A 1 600 ? 4.527 -9.072 35.061 1.00 95.62 600 ARG A CA 1
ATOM 4845 C C . ARG A 1 600 ? 4.959 -9.430 36.483 1.00 95.62 600 ARG A C 1
ATOM 4847 O O . ARG A 1 600 ? 5.720 -8.684 37.103 1.00 95.62 600 ARG A O 1
ATOM 4854 N N . ARG A 1 601 ? 4.522 -10.591 36.978 1.00 95.12 601 ARG A N 1
ATOM 4855 C CA . ARG A 1 601 ? 4.958 -11.188 38.252 1.00 95.12 601 ARG A CA 1
ATOM 4856 C C . ARG A 1 601 ? 5.473 -12.606 37.999 1.00 95.12 601 ARG A C 1
ATOM 4858 O O . ARG A 1 601 ? 4.711 -13.566 37.974 1.00 95.12 601 ARG A O 1
ATOM 4865 N N . GLY A 1 602 ? 6.784 -12.731 37.787 1.00 93.81 602 GLY A N 1
ATOM 4866 C CA . GLY A 1 602 ? 7.392 -13.987 37.332 1.00 93.81 602 GLY A CA 1
ATOM 4867 C C . GLY A 1 602 ? 6.993 -14.301 35.887 1.00 93.81 602 GLY A C 1
ATOM 4868 O O . GLY A 1 602 ? 7.162 -13.453 35.009 1.00 93.81 602 GLY A O 1
ATOM 4869 N N . ASP A 1 603 ? 6.442 -15.494 35.661 1.00 93.44 603 ASP A N 1
ATOM 4870 C CA . ASP A 1 603 ? 5.960 -15.946 34.345 1.00 93.44 603 ASP A CA 1
ATOM 4871 C C . ASP A 1 603 ? 4.494 -15.571 34.071 1.00 93.44 603 ASP A C 1
ATOM 4873 O O . ASP A 1 603 ? 3.993 -15.783 32.968 1.00 93.44 603 ASP A O 1
ATOM 4877 N N . VAL A 1 604 ? 3.799 -14.994 35.058 1.00 95.50 604 VAL A N 1
ATOM 4878 C CA . VAL A 1 604 ? 2.398 -14.579 34.929 1.00 95.50 604 VAL A CA 1
ATOM 4879 C C . VAL A 1 604 ? 2.331 -13.107 34.529 1.00 95.50 604 VAL A C 1
ATOM 4881 O O . VAL A 1 604 ? 2.927 -12.239 35.177 1.00 95.50 604 VAL A O 1
ATOM 4884 N N . VAL A 1 605 ? 1.586 -12.830 33.460 1.00 95.38 605 VAL A N 1
ATOM 4885 C CA . VAL A 1 605 ? 1.178 -11.480 33.061 1.00 95.38 605 VAL A CA 1
ATOM 4886 C C . VAL A 1 605 ? -0.262 -11.278 33.516 1.00 95.38 605 VAL A C 1
ATOM 4888 O O . VAL A 1 605 ? -1.134 -12.058 33.147 1.00 95.38 605 VAL A O 1
ATOM 4891 N N . GLU A 1 606 ? -0.503 -10.247 34.321 1.00 94.25 606 GLU A N 1
ATOM 4892 C CA . GLU A 1 606 ? -1.824 -9.927 34.863 1.00 94.25 606 GLU A CA 1
ATOM 4893 C C . GLU A 1 606 ? -2.076 -8.412 34.867 1.00 94.25 606 GLU A C 1
ATOM 4895 O O . GLU A 1 606 ? -1.165 -7.598 34.691 1.00 94.25 606 GLU A O 1
ATOM 4900 N N . GLY A 1 607 ? -3.334 -8.020 35.057 1.00 94.06 607 GLY A N 1
ATOM 4901 C CA . GLY A 1 607 ? -3.749 -6.623 35.172 1.00 94.06 607 GLY A CA 1
ATOM 4902 C C . GLY A 1 607 ? -5.098 -6.362 34.511 1.00 94.06 607 GLY A C 1
ATOM 4903 O O . GLY A 1 607 ? -5.484 -7.058 33.571 1.00 94.06 607 GLY A O 1
ATOM 4904 N N . ASP A 1 608 ? -5.790 -5.335 34.997 1.00 96.12 608 ASP A N 1
ATOM 4905 C CA . ASP A 1 608 ? -7.049 -4.867 34.420 1.00 96.12 608 ASP A CA 1
ATOM 4906 C C . ASP A 1 608 ? -6.759 -3.857 33.297 1.00 96.12 608 ASP A C 1
ATOM 4908 O O . ASP A 1 608 ? -6.218 -2.786 33.590 1.00 96.12 608 ASP A O 1
ATOM 4912 N N . PRO A 1 609 ? -7.114 -4.141 32.029 1.00 96.81 609 PRO A N 1
ATOM 4913 C CA . PRO A 1 609 ? -6.890 -3.216 30.919 1.00 96.81 609 PRO A CA 1
ATOM 4914 C C . PRO A 1 609 ? -7.664 -1.897 31.060 1.00 96.81 609 PRO A C 1
ATOM 4916 O O . PRO A 1 609 ? -7.300 -0.923 30.406 1.00 96.81 609 PRO A O 1
ATOM 4919 N N . GLY A 1 610 ? -8.684 -1.837 31.922 1.00 96.81 610 GLY A N 1
ATOM 4920 C CA . GLY A 1 610 ? -9.461 -0.634 32.199 1.00 96.81 610 GLY A CA 1
ATOM 4921 C C . GLY A 1 610 ? -10.802 -0.578 31.465 1.00 96.81 610 GLY A C 1
ATOM 4922 O O . GLY A 1 610 ? -11.038 -1.247 30.457 1.00 96.81 610 GLY A O 1
ATOM 4923 N N . GLU A 1 611 ? -11.704 0.250 31.992 1.00 96.94 611 GLU A N 1
ATOM 4924 C CA . GLU A 1 611 ? -13.113 0.282 31.583 1.00 96.94 611 GLU A CA 1
ATOM 4925 C C . GLU A 1 611 ? -13.316 0.775 30.140 1.00 96.94 611 GLU A C 1
ATOM 4927 O O . GLU A 1 611 ? -14.165 0.245 29.426 1.00 96.94 611 GLU A O 1
ATOM 4932 N N . LEU A 1 612 ? -12.505 1.721 29.650 1.00 97.00 612 LEU A N 1
ATOM 4933 C CA . LEU A 1 612 ? -12.610 2.184 28.261 1.00 97.00 612 LEU A CA 1
ATOM 4934 C C . LEU A 1 612 ? -12.347 1.050 27.257 1.00 97.00 612 LEU A C 1
ATOM 4936 O O . LEU A 1 612 ? -13.077 0.920 26.273 1.00 97.00 612 LEU A O 1
ATOM 4940 N N . MET A 1 613 ? -11.365 0.185 27.532 1.00 97.94 613 MET A N 1
ATOM 4941 C CA . MET A 1 613 ? -11.078 -0.990 26.703 1.00 97.94 613 MET A CA 1
ATOM 4942 C C . MET A 1 613 ? -12.206 -2.028 26.755 1.00 97.94 613 MET A C 1
ATOM 4944 O O . MET A 1 613 ? -12.531 -2.619 25.726 1.00 97.94 613 MET A O 1
ATOM 4948 N N . ARG A 1 614 ? -12.870 -2.200 27.908 1.00 97.88 614 ARG A N 1
ATOM 4949 C CA . ARG A 1 614 ? -14.069 -3.053 28.029 1.00 97.88 614 ARG A CA 1
ATOM 4950 C C . ARG A 1 614 ? -15.226 -2.523 27.191 1.00 97.88 614 ARG A C 1
ATOM 4952 O O . ARG A 1 614 ? -15.804 -3.267 26.401 1.00 97.88 614 ARG A O 1
ATOM 4959 N N . LYS A 1 615 ? -15.521 -1.223 27.294 1.00 97.38 615 LYS A N 1
ATOM 4960 C CA . LYS A 1 615 ? -16.538 -0.553 26.466 1.00 97.38 615 LYS A CA 1
ATOM 4961 C C . LYS A 1 615 ? -16.226 -0.666 24.983 1.00 97.38 615 LYS A C 1
ATOM 4963 O O . LYS A 1 615 ? -17.125 -0.903 24.174 1.00 97.38 615 LYS A O 1
ATOM 4968 N N . ARG A 1 616 ? -14.945 -0.570 24.622 1.00 97.50 616 ARG A N 1
ATOM 4969 C CA . ARG A 1 616 ? -14.508 -0.767 23.245 1.00 97.50 616 ARG A CA 1
ATOM 4970 C C . ARG A 1 616 ? -14.771 -2.189 22.751 1.00 97.50 616 ARG A C 1
ATOM 4972 O O . ARG A 1 616 ? -15.331 -2.336 21.664 1.00 97.50 616 ARG A O 1
ATOM 4979 N N . ALA A 1 617 ? -14.403 -3.202 23.535 1.00 98.12 617 ALA A N 1
ATOM 4980 C CA . ALA A 1 617 ? -14.635 -4.606 23.207 1.00 98.12 617 ALA A CA 1
ATOM 4981 C C . ALA A 1 617 ? -16.131 -4.925 23.075 1.00 98.12 617 ALA A C 1
ATOM 4983 O O . ALA A 1 617 ? -16.516 -5.605 22.131 1.00 98.12 617 ALA A O 1
ATOM 4984 N N . ILE A 1 618 ? -16.981 -4.366 23.946 1.00 97.38 618 ILE A N 1
ATOM 4985 C CA . ILE A 1 618 ? -18.444 -4.482 23.838 1.00 97.38 618 ILE A CA 1
ATOM 4986 C C . ILE A 1 618 ? -18.927 -3.935 22.488 1.00 97.38 618 ILE A C 1
ATOM 4988 O O . ILE A 1 618 ? -19.647 -4.632 21.781 1.00 97.38 618 ILE A O 1
ATOM 4992 N N . ALA A 1 619 ? -18.483 -2.740 22.076 1.00 96.81 619 ALA A N 1
ATOM 4993 C CA . ALA A 1 619 ? -18.863 -2.173 20.776 1.00 96.81 619 ALA A CA 1
ATOM 4994 C C . ALA A 1 619 ? -18.460 -3.064 19.586 1.00 96.81 619 ALA A C 1
ATOM 4996 O O . ALA A 1 619 ? -19.214 -3.178 18.621 1.00 96.81 619 ALA A O 1
ATOM 4997 N N . VAL A 1 620 ? -17.280 -3.696 19.643 1.00 97.50 620 VAL A N 1
ATOM 4998 C CA . VAL A 1 620 ? -16.852 -4.675 18.629 1.00 97.50 620 VAL A CA 1
ATOM 4999 C C . VAL A 1 620 ? -17.745 -5.917 18.668 1.00 97.50 620 VAL A C 1
ATOM 5001 O O . VAL A 1 620 ? -18.209 -6.376 17.625 1.00 97.50 620 VAL A O 1
ATOM 5004 N N . HIS A 1 621 ? -18.008 -6.453 19.861 1.00 97.12 621 HIS A N 1
ATOM 5005 C CA . HIS A 1 621 ? -18.782 -7.680 20.062 1.00 97.12 621 HIS A CA 1
ATOM 5006 C C . HIS A 1 621 ? -20.231 -7.554 19.598 1.00 97.12 621 HIS A C 1
ATOM 5008 O O . HIS A 1 621 ? -20.761 -8.501 19.031 1.00 97.12 621 HIS A O 1
ATOM 5014 N N . MET A 1 622 ? -20.836 -6.366 19.704 1.00 95.12 622 MET A N 1
ATOM 5015 C CA . MET A 1 622 ? -22.166 -6.094 19.136 1.00 95.12 622 MET A CA 1
ATOM 5016 C C . MET A 1 622 ? -22.256 -6.411 17.633 1.00 95.12 622 MET A C 1
ATOM 5018 O O . MET A 1 622 ? -23.327 -6.756 17.143 1.00 95.12 622 MET A O 1
ATOM 5022 N N . ILE A 1 623 ? -21.142 -6.293 16.904 1.00 95.50 623 ILE A N 1
ATOM 5023 C CA . ILE A 1 623 ? -21.044 -6.587 15.466 1.00 95.50 623 ILE A CA 1
ATOM 5024 C C . ILE A 1 623 ? -20.645 -8.047 15.227 1.00 95.50 623 ILE A C 1
ATOM 5026 O O . ILE A 1 623 ? -20.976 -8.628 14.194 1.00 95.50 623 ILE A O 1
ATOM 5030 N N . TYR A 1 624 ? -19.933 -8.656 16.173 1.00 96.19 624 TYR A N 1
ATOM 5031 C CA . TYR A 1 624 ? -19.429 -10.022 16.071 1.00 96.19 624 TYR A CA 1
ATOM 5032 C C . TYR A 1 624 ? -19.828 -10.879 17.289 1.00 96.19 624 TYR A C 1
ATOM 5034 O O . TYR A 1 624 ? -18.959 -11.434 17.962 1.00 96.19 624 TYR A O 1
ATOM 5042 N N . PRO A 1 625 ? -21.136 -11.064 17.555 1.00 95.44 625 PRO A N 1
ATOM 5043 C CA . PRO A 1 625 ? -21.633 -11.667 18.799 1.00 95.44 625 PRO A CA 1
ATOM 5044 C C . PRO A 1 625 ? -21.455 -13.194 18.879 1.00 95.44 625 PRO A C 1
ATOM 5046 O O . PRO A 1 625 ? -21.952 -13.841 19.798 1.00 95.44 625 PRO A O 1
ATOM 5049 N N . HIS A 1 626 ? -20.817 -13.794 17.875 1.00 94.56 626 HIS A N 1
ATOM 5050 C CA . HIS A 1 626 ? -20.536 -15.227 17.805 1.00 94.56 626 HIS A CA 1
ATOM 5051 C C . HIS A 1 626 ? -19.160 -15.589 18.375 1.00 94.56 626 HIS A C 1
ATOM 5053 O O . HIS A 1 626 ? -18.852 -16.771 18.477 1.00 94.56 626 HIS A O 1
ATOM 5059 N N . PHE A 1 627 ? -18.327 -14.601 18.714 1.00 96.44 627 PHE A N 1
ATOM 5060 C CA . PHE A 1 627 ? -17.079 -14.854 19.421 1.00 96.44 627 PHE A CA 1
ATOM 5061 C C . PHE A 1 627 ? -17.337 -14.916 20.920 1.00 96.44 627 PHE A C 1
ATOM 5063 O O . PHE A 1 627 ? -17.680 -13.907 21.522 1.00 96.44 627 PHE A O 1
ATOM 5070 N N . ASP A 1 628 ? -17.084 -16.060 21.541 1.00 97.25 628 ASP A N 1
ATOM 5071 C CA . ASP A 1 628 ? -17.067 -16.151 23.008 1.00 97.25 628 ASP A CA 1
ATOM 5072 C C . ASP A 1 628 ? -15.835 -15.437 23.593 1.00 97.25 628 ASP A C 1
ATOM 5074 O O . ASP A 1 628 ? -15.793 -15.086 24.766 1.00 97.25 628 ASP A O 1
ATOM 5078 N N . GLN A 1 629 ? -14.827 -15.185 22.754 1.00 98.06 629 GLN A N 1
ATOM 5079 C CA . GLN A 1 629 ? -13.594 -14.517 23.135 1.00 98.06 629 GLN A CA 1
ATOM 5080 C C . GLN A 1 629 ? -13.088 -13.595 22.023 1.00 98.06 629 GLN A C 1
ATOM 5082 O O . GLN A 1 629 ? -12.940 -14.022 20.873 1.00 98.06 629 GLN A O 1
ATOM 5087 N N . LEU A 1 630 ? -12.764 -12.351 22.385 1.00 98.31 630 LEU A N 1
ATOM 5088 C CA . LEU A 1 630 ? -12.072 -11.394 21.522 1.00 98.31 630 LEU A CA 1
ATOM 5089 C C . LEU A 1 630 ? -10.662 -11.116 22.041 1.00 98.31 630 LEU A C 1
ATOM 5091 O O . LEU A 1 630 ? -10.461 -10.851 23.224 1.00 98.31 630 LEU A O 1
ATOM 5095 N N . GLU A 1 631 ? -9.694 -11.099 21.134 1.00 98.38 631 GLU A N 1
ATOM 5096 C CA . GLU A 1 631 ? -8.319 -10.701 21.413 1.00 98.38 631 GLU A CA 1
ATOM 5097 C C . GLU A 1 631 ? -7.987 -9.361 20.748 1.00 98.38 631 GLU A C 1
ATOM 5099 O O . GLU A 1 631 ? -8.359 -9.109 19.599 1.00 98.38 631 GLU A O 1
ATOM 5104 N N . VAL A 1 632 ? -7.219 -8.524 21.447 1.00 98.62 632 VAL A N 1
ATOM 5105 C CA . VAL A 1 632 ? -6.613 -7.318 20.869 1.00 98.62 632 VAL A CA 1
ATOM 5106 C C . VAL A 1 632 ? -5.135 -7.239 21.227 1.00 98.62 632 VAL A C 1
ATOM 5108 O O . VAL A 1 632 ? -4.728 -7.423 22.377 1.00 98.62 632 VAL A O 1
ATOM 5111 N N . LEU A 1 633 ? -4.317 -6.957 20.219 1.00 98.69 633 LEU A N 1
ATOM 5112 C CA . LEU A 1 633 ? -2.902 -6.650 20.368 1.00 98.69 633 LEU A CA 1
ATOM 5113 C C . LEU A 1 633 ? -2.767 -5.138 20.492 1.00 98.69 633 LEU A C 1
ATOM 5115 O O . LEU A 1 633 ? -3.304 -4.391 19.672 1.00 98.69 633 LEU A O 1
ATOM 5119 N N . VAL A 1 634 ? -2.038 -4.693 21.507 1.00 98.56 634 VAL A N 1
ATOM 5120 C CA . VAL A 1 634 ? -1.898 -3.273 21.816 1.00 98.56 634 VAL A CA 1
ATOM 5121 C C . VAL A 1 634 ? -0.465 -2.837 21.569 1.00 98.56 634 VAL A C 1
ATOM 5123 O O . VAL A 1 634 ? 0.463 -3.382 22.169 1.00 98.56 634 VAL A O 1
ATOM 5126 N N . TYR A 1 635 ? -0.283 -1.803 20.748 1.00 98.44 635 TYR A N 1
ATOM 5127 C CA . TYR A 1 635 ? 1.004 -1.136 20.562 1.00 98.44 635 TYR A CA 1
ATOM 5128 C C . TYR A 1 635 ? 0.894 0.335 20.962 1.00 98.44 635 TYR A C 1
ATOM 5130 O O . TYR A 1 635 ? -0.017 1.029 20.527 1.00 98.44 635 TYR A O 1
ATOM 513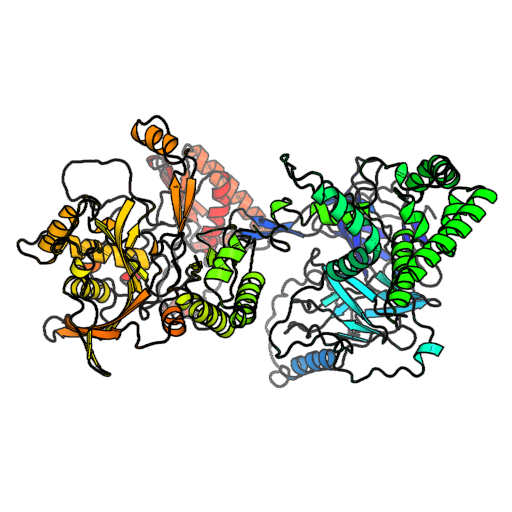8 N N . SER A 1 636 ? 1.837 0.840 21.755 1.00 97.50 636 SER A N 1
ATOM 5139 C CA . SER A 1 636 ? 1.926 2.263 22.085 1.00 97.50 636 SER A CA 1
ATOM 5140 C C . SER A 1 636 ? 2.901 2.984 21.166 1.00 97.50 636 SER A C 1
ATOM 5142 O O . SER A 1 636 ? 4.044 2.581 20.945 1.00 97.50 636 SER A O 1
ATOM 5144 N N . ALA A 1 637 ? 2.408 4.096 20.654 1.00 96.06 637 ALA A N 1
ATOM 5145 C CA . ALA A 1 637 ? 3.080 5.132 19.904 1.00 96.06 637 ALA A CA 1
ATOM 5146 C C . ALA A 1 637 ? 3.189 6.430 20.718 1.00 96.06 637 ALA A C 1
ATOM 5148 O O . ALA A 1 637 ? 3.455 7.489 20.135 1.00 96.06 637 ALA A O 1
ATOM 5149 N N . SER A 1 638 ? 2.894 6.376 22.016 1.00 95.88 638 SER A N 1
ATOM 5150 C CA . SER A 1 638 ? 2.764 7.545 22.874 1.00 95.88 638 SER A CA 1
ATOM 5151 C C . SER A 1 638 ? 4.103 8.274 23.025 1.00 95.88 638 SER A C 1
ATOM 5153 O O . SER A 1 638 ? 5.174 7.668 23.092 1.00 95.88 638 SER A O 1
ATOM 5155 N N . GLY A 1 639 ? 4.067 9.605 23.041 1.00 94.00 639 GLY A N 1
ATOM 5156 C CA . GLY A 1 639 ? 5.261 10.434 23.170 1.00 94.00 639 GLY A CA 1
ATOM 5157 C C . GLY A 1 639 ? 5.005 11.896 22.832 1.00 94.00 639 GLY A C 1
ATOM 5158 O O . GLY A 1 639 ? 3.875 12.375 22.853 1.00 94.00 639 GLY A O 1
ATOM 5159 N N . HIS A 1 640 ? 6.069 12.624 22.504 1.00 92.56 640 HIS A N 1
ATOM 5160 C CA . HIS A 1 640 ? 5.963 14.019 22.091 1.00 92.56 640 HIS A CA 1
ATOM 5161 C C . HIS A 1 640 ? 5.779 14.118 20.568 1.00 92.56 640 HIS A C 1
ATOM 5163 O O . HIS A 1 640 ? 6.634 13.695 19.785 1.00 92.56 640 HIS A O 1
ATOM 5169 N N . ASN A 1 641 ? 4.655 14.684 20.134 1.00 92.56 641 ASN A N 1
ATOM 5170 C CA . ASN A 1 641 ? 4.361 14.946 18.732 1.00 92.56 641 ASN A CA 1
ATOM 5171 C C . ASN A 1 641 ? 5.052 16.243 18.297 1.00 92.56 641 ASN A C 1
ATOM 5173 O O . ASN A 1 641 ? 4.475 17.324 18.392 1.00 92.56 641 ASN A O 1
ATOM 5177 N N . LYS A 1 642 ? 6.272 16.120 17.765 1.00 91.62 642 LYS A N 1
ATOM 5178 C CA . LYS A 1 642 ? 7.078 17.255 17.275 1.00 91.62 642 LYS A CA 1
ATOM 5179 C C . LYS A 1 642 ? 6.382 18.054 16.166 1.00 91.62 642 LYS A C 1
ATOM 5181 O O . LYS A 1 642 ? 6.653 19.237 16.003 1.00 91.62 642 LYS A O 1
ATOM 5186 N N . GLY A 1 643 ? 5.495 17.412 15.399 1.00 86.94 643 GLY A N 1
ATOM 5187 C CA . GLY A 1 643 ? 4.696 18.046 14.346 1.00 86.94 643 GLY A CA 1
ATOM 5188 C C . GLY A 1 643 ? 3.730 19.109 14.867 1.00 86.94 643 GLY A C 1
ATOM 5189 O O . GLY A 1 643 ? 3.543 20.147 14.232 1.00 86.94 643 GLY A O 1
ATOM 5190 N N . LYS A 1 644 ? 3.113 18.826 16.015 1.00 88.31 644 LYS A N 1
ATOM 5191 C CA . LYS A 1 644 ? 2.105 19.678 16.656 1.00 88.31 644 LYS A CA 1
ATOM 5192 C C . LYS A 1 644 ? 2.597 20.356 17.940 1.00 88.31 644 LYS A C 1
ATOM 5194 O O . LYS A 1 644 ? 1.844 21.132 18.509 1.00 88.31 644 LYS A O 1
ATOM 5199 N N . ASP A 1 645 ? 3.823 20.058 18.365 1.00 88.44 645 ASP A N 1
ATOM 5200 C CA . ASP A 1 645 ? 4.430 20.512 19.620 1.00 88.44 645 ASP A CA 1
ATOM 5201 C C . ASP A 1 645 ? 3.529 20.254 20.840 1.00 88.44 645 ASP A C 1
ATOM 5203 O O . ASP A 1 645 ? 3.140 21.159 21.568 1.00 88.44 645 ASP A O 1
ATOM 5207 N N . MET A 1 646 ? 3.125 18.995 21.018 1.00 92.38 646 MET A N 1
ATOM 5208 C CA . MET A 1 646 ? 2.214 18.567 22.087 1.00 92.38 646 MET A CA 1
ATOM 5209 C C . MET A 1 646 ? 2.502 17.131 22.514 1.00 92.38 646 MET A C 1
ATOM 5211 O O . MET A 1 646 ? 3.085 16.348 21.755 1.00 92.38 646 MET A O 1
ATOM 5215 N N . LEU A 1 647 ? 2.083 16.764 23.722 1.00 92.94 647 LEU A N 1
ATOM 5216 C CA . LEU A 1 647 ? 2.104 15.369 24.148 1.00 92.94 647 LEU A CA 1
ATOM 5217 C C . LEU A 1 647 ? 0.973 14.620 23.455 1.00 92.94 647 LEU A C 1
ATOM 5219 O O . LEU A 1 647 ? -0.107 15.164 23.224 1.00 92.94 647 LEU A O 1
ATOM 5223 N N . LYS A 1 648 ? 1.243 13.372 23.083 1.00 95.00 648 LYS A N 1
ATOM 5224 C CA . LYS A 1 648 ? 0.279 12.527 22.401 1.00 95.00 648 LYS A CA 1
ATOM 5225 C C . LYS A 1 648 ? 0.299 11.122 22.983 1.00 95.00 648 LYS A C 1
ATOM 5227 O O . LYS A 1 648 ? 1.330 10.454 22.894 1.00 95.00 648 LYS A O 1
ATOM 5232 N N . SER A 1 649 ? -0.834 10.676 23.512 1.00 96.12 649 SER A N 1
ATOM 5233 C CA . SER A 1 649 ? -1.105 9.254 23.734 1.00 96.12 649 SER A CA 1
ATOM 5234 C C . SER A 1 649 ? -1.644 8.676 22.438 1.00 96.12 649 SER A C 1
ATOM 5236 O O . SER A 1 649 ? -2.496 9.287 21.797 1.00 96.12 649 SER A O 1
ATOM 5238 N N . SER A 1 650 ? -1.068 7.575 21.976 1.00 96.44 650 SER A N 1
ATOM 5239 C CA . SER A 1 650 ? -1.382 7.032 20.658 1.00 96.44 650 SER A CA 1
ATOM 5240 C C . SER A 1 650 ? -1.258 5.518 20.729 1.00 96.44 650 SER A C 1
ATOM 5242 O O . SER A 1 650 ? -0.156 5.007 20.910 1.00 96.44 650 SER A O 1
ATOM 5244 N N . PHE A 1 651 ? -2.379 4.809 20.651 1.00 97.62 651 PHE A N 1
ATOM 5245 C CA . PHE A 1 651 ? -2.427 3.352 20.738 1.00 97.62 651 PHE A CA 1
ATOM 5246 C C . PHE A 1 651 ? -2.894 2.773 19.418 1.00 97.62 651 PHE A C 1
ATOM 5248 O O . PHE A 1 651 ? -3.939 3.159 18.916 1.00 97.62 651 PHE A O 1
ATOM 5255 N N . HIS A 1 652 ? -2.135 1.828 18.889 1.00 97.12 652 HIS A N 1
ATOM 5256 C CA . HIS A 1 652 ? -2.497 1.047 17.723 1.00 97.12 652 HIS A CA 1
ATOM 5257 C C . HIS A 1 652 ? -3.077 -0.280 18.205 1.00 97.12 652 HIS A C 1
ATOM 5259 O O . HIS A 1 652 ? -2.380 -1.053 18.871 1.00 97.12 652 HIS A O 1
ATOM 5265 N N . LEU A 1 653 ? -4.351 -0.513 17.914 1.00 98.06 653 LEU A N 1
ATOM 5266 C CA . LEU A 1 653 ? -5.085 -1.703 18.322 1.00 98.06 653 LEU A CA 1
ATOM 5267 C C . LEU A 1 653 ? -5.285 -2.606 17.110 1.00 98.06 653 LEU A C 1
ATOM 5269 O O . LEU A 1 653 ? -5.844 -2.178 16.101 1.00 98.06 653 LEU A O 1
ATOM 5273 N N . VAL A 1 654 ? -4.843 -3.857 17.217 1.00 98.12 654 VAL A N 1
ATOM 5274 C CA . VAL A 1 654 ? -5.000 -4.867 16.164 1.00 98.12 654 VAL A CA 1
ATOM 5275 C C . VAL A 1 654 ? -5.893 -5.980 16.692 1.00 98.12 654 VAL A C 1
ATOM 5277 O O . VAL A 1 654 ? -5.556 -6.613 17.689 1.00 98.12 654 VAL A O 1
ATOM 5280 N N . TRP A 1 655 ? -7.009 -6.236 16.012 1.00 98.00 655 TRP A N 1
ATOM 5281 C CA . TRP A 1 655 ? -7.973 -7.287 16.340 1.00 98.00 655 TRP A CA 1
ATOM 5282 C C . TRP A 1 655 ? -7.773 -8.476 15.384 1.00 98.00 655 TRP A C 1
ATOM 5284 O O . TRP A 1 655 ? -8.425 -8.545 14.337 1.00 98.00 655 TRP A O 1
ATOM 5294 N N . PRO A 1 656 ? -6.840 -9.406 15.675 1.00 95.69 656 PRO A N 1
ATOM 5295 C CA . PRO A 1 656 ? -6.368 -10.400 14.707 1.00 95.69 656 PRO A CA 1
ATOM 5296 C C . PRO A 1 656 ? -7.457 -11.353 14.197 1.00 95.69 656 PRO A C 1
ATOM 5298 O O . PRO A 1 656 ? -7.355 -11.832 13.070 1.00 95.69 656 PRO A O 1
ATOM 5301 N N . GLN A 1 657 ? -8.498 -11.609 14.997 1.00 95.44 657 GLN A N 1
ATOM 5302 C CA . GLN A 1 657 ? -9.619 -12.497 14.653 1.00 95.44 657 GLN A CA 1
ATOM 5303 C C . GLN A 1 657 ? -10.632 -11.854 13.686 1.00 95.44 657 GLN A C 1
ATOM 5305 O O . GLN A 1 657 ? -11.478 -12.544 13.111 1.00 95.44 657 GLN A O 1
ATOM 5310 N N . LEU A 1 658 ? -10.575 -10.532 13.508 1.00 96.44 658 LEU A N 1
ATOM 5311 C CA . LEU A 1 658 ? -11.555 -9.772 12.739 1.00 96.44 658 LEU A CA 1
ATOM 5312 C C . LEU A 1 658 ? -10.973 -9.410 11.378 1.00 96.44 658 LEU A C 1
ATOM 5314 O O . LEU A 1 658 ? -10.349 -8.368 11.216 1.00 96.44 658 LEU A O 1
ATOM 5318 N N . ILE A 1 659 ? -11.172 -10.266 10.383 1.00 95.44 659 ILE A N 1
ATOM 5319 C CA . ILE A 1 659 ? -10.733 -10.017 9.014 1.00 95.44 659 ILE A CA 1
ATOM 5320 C C . ILE A 1 659 ? -11.797 -9.196 8.293 1.00 95.44 659 ILE A C 1
ATOM 5322 O O . ILE A 1 659 ? -12.911 -9.658 8.036 1.00 95.44 659 ILE A O 1
ATOM 5326 N N . VAL A 1 660 ? -11.434 -7.965 7.957 1.00 93.06 660 VAL A N 1
ATOM 5327 C CA . VAL A 1 660 ? -12.305 -6.962 7.350 1.00 93.06 660 VAL A CA 1
ATOM 5328 C C . VAL A 1 660 ? -11.773 -6.529 5.989 1.00 93.06 660 VAL A C 1
ATOM 5330 O O . VAL A 1 660 ? -10.619 -6.771 5.635 1.00 93.06 660 VAL A O 1
ATOM 5333 N N . ASP A 1 661 ? -12.638 -5.893 5.212 1.00 88.62 661 ASP A N 1
ATOM 5334 C CA . ASP A 1 661 ? -12.279 -5.152 4.007 1.00 88.62 661 ASP A CA 1
ATOM 5335 C C . ASP A 1 661 ? -12.365 -3.632 4.293 1.00 88.62 661 ASP A C 1
ATOM 5337 O O . ASP A 1 661 ? -12.800 -3.224 5.382 1.00 88.62 661 ASP A O 1
ATOM 5341 N N . PRO A 1 662 ? -11.963 -2.765 3.342 1.00 84.44 662 PRO A N 1
ATOM 5342 C CA . PRO A 1 662 ? -12.052 -1.314 3.515 1.00 84.44 662 PRO A CA 1
ATOM 5343 C C . PRO A 1 662 ? -13.477 -0.782 3.733 1.00 84.44 662 PRO A C 1
ATOM 5345 O O . PRO A 1 662 ? -13.632 0.361 4.157 1.00 84.44 662 PRO A O 1
ATOM 5348 N N . ASP A 1 663 ? -14.504 -1.584 3.443 1.00 80.44 663 ASP A N 1
ATOM 5349 C CA . ASP A 1 663 ? -15.906 -1.190 3.553 1.00 80.44 663 ASP A CA 1
ATOM 5350 C C . ASP A 1 663 ? -16.465 -1.515 4.954 1.00 80.44 663 ASP A C 1
ATOM 5352 O O . ASP A 1 663 ? -17.246 -0.733 5.497 1.00 80.44 663 ASP A O 1
ATOM 5356 N N . ARG A 1 664 ? -16.030 -2.618 5.585 1.00 87.56 664 ARG A N 1
ATOM 5357 C CA . ARG A 1 664 ? -16.451 -3.043 6.936 1.00 87.56 664 ARG A CA 1
ATOM 5358 C C . ARG A 1 664 ? -15.764 -2.276 8.065 1.00 87.56 664 ARG A C 1
ATOM 5360 O O . ARG A 1 664 ? -16.385 -2.030 9.097 1.00 87.56 664 ARG A O 1
ATOM 5367 N N . ALA A 1 665 ? -14.499 -1.891 7.898 1.00 91.56 665 ALA A N 1
ATOM 5368 C CA . ALA A 1 665 ? -13.742 -1.219 8.956 1.00 91.56 665 ALA A CA 1
ATOM 5369 C C . ALA A 1 665 ? -14.378 0.123 9.421 1.00 91.56 665 ALA A C 1
ATOM 5371 O O . ALA A 1 665 ? -14.493 0.329 10.634 1.00 91.56 665 ALA A O 1
ATOM 5372 N N . PRO A 1 666 ? -14.882 1.008 8.526 1.00 88.94 666 PRO A N 1
ATOM 5373 C CA . PRO A 1 666 ? -15.620 2.218 8.918 1.00 88.94 666 PRO A CA 1
ATOM 5374 C C . PRO A 1 666 ? -16.855 1.945 9.773 1.00 88.94 666 PRO A C 1
ATOM 5376 O O . PRO A 1 666 ? -17.127 2.684 10.718 1.00 88.94 666 PRO A O 1
ATOM 5379 N N . VAL A 1 667 ? -17.582 0.868 9.474 1.00 87.50 667 VAL A N 1
ATOM 5380 C CA . VAL A 1 667 ? -18.804 0.468 10.186 1.00 87.50 667 VAL A CA 1
ATOM 5381 C C . VAL A 1 667 ? -18.502 0.212 11.651 1.00 87.50 667 VAL A C 1
ATOM 5383 O O . VAL A 1 667 ? -19.174 0.751 12.525 1.00 87.50 667 VAL A O 1
ATOM 5386 N N . ILE A 1 668 ? -17.439 -0.552 11.917 1.00 94.00 668 ILE A N 1
ATOM 5387 C CA . ILE A 1 668 ? -17.027 -0.897 13.277 1.00 94.00 668 ILE A CA 1
ATOM 5388 C C . ILE A 1 668 ? -16.732 0.372 14.079 1.00 94.00 668 ILE A C 1
ATOM 5390 O O . ILE A 1 668 ? -17.197 0.513 15.212 1.00 94.00 668 ILE A O 1
ATOM 5394 N N . ARG A 1 669 ? -16.030 1.343 13.484 1.00 94.00 669 ARG A N 1
ATOM 5395 C CA . ARG A 1 669 ? -15.813 2.645 14.127 1.00 94.00 669 ARG A CA 1
ATOM 5396 C C . ARG A 1 669 ? -17.111 3.407 14.353 1.00 94.00 669 ARG A C 1
ATOM 5398 O O . ARG A 1 669 ? -17.290 3.941 15.439 1.00 94.00 669 ARG A O 1
ATOM 5405 N N . HIS A 1 670 ? -18.020 3.463 13.385 1.00 90.06 670 HIS A N 1
ATOM 5406 C CA . HIS A 1 670 ? -19.279 4.197 13.553 1.00 90.06 670 HIS A CA 1
ATOM 5407 C C . HIS A 1 670 ? -20.148 3.639 14.679 1.00 90.06 670 HIS A C 1
ATOM 5409 O O . HIS A 1 670 ? -20.656 4.414 15.482 1.00 90.06 670 HIS A O 1
ATOM 5415 N N . VAL A 1 671 ? -20.246 2.316 14.798 1.00 91.06 671 VAL A N 1
ATOM 5416 C CA . VAL A 1 671 ? -20.939 1.664 15.921 1.00 91.06 671 VAL A CA 1
ATOM 5417 C C . VAL A 1 671 ? -20.275 2.022 17.249 1.00 91.06 671 VAL A C 1
ATOM 5419 O O . VAL A 1 671 ? -20.955 2.329 18.223 1.00 91.06 671 VAL A O 1
ATOM 5422 N N . THR A 1 672 ? -18.942 2.063 17.273 1.00 95.38 672 THR A N 1
ATOM 5423 C CA . THR A 1 672 ? -18.171 2.481 18.454 1.00 95.38 672 THR A CA 1
ATOM 5424 C C . THR A 1 672 ? -18.497 3.911 18.854 1.00 95.38 672 THR A C 1
ATOM 5426 O O . THR A 1 672 ? -18.813 4.160 20.013 1.00 95.38 672 THR A O 1
ATOM 5429 N N . LEU A 1 673 ? -18.484 4.840 17.897 1.00 95.12 673 LEU A N 1
ATOM 5430 C CA . LEU A 1 673 ? -18.836 6.237 18.139 1.00 95.12 673 LEU A CA 1
ATOM 5431 C C . LEU A 1 673 ? -20.282 6.376 18.622 1.00 95.12 673 LEU A C 1
ATOM 5433 O O . LEU A 1 673 ? -20.517 7.079 19.601 1.00 95.12 673 LEU A O 1
ATOM 5437 N N . GLY A 1 674 ? -21.230 5.674 17.996 1.00 92.44 674 GLY A N 1
ATOM 5438 C CA . GLY A 1 674 ? -22.636 5.682 18.397 1.00 92.44 674 GLY A CA 1
ATOM 5439 C C . GLY A 1 674 ? -22.845 5.166 19.822 1.00 92.44 674 GLY A C 1
ATOM 5440 O O . GLY A 1 674 ? -23.522 5.823 20.616 1.00 92.44 674 GLY A O 1
ATOM 5441 N N . LEU A 1 675 ? -22.209 4.044 20.186 1.00 94.94 675 LEU A N 1
ATOM 5442 C CA . LEU A 1 675 ? -22.264 3.508 21.548 1.00 94.94 675 LEU A CA 1
ATOM 5443 C C . LEU A 1 675 ? -21.647 4.487 22.550 1.00 94.94 675 LEU A C 1
ATOM 5445 O O . LEU A 1 675 ? -22.278 4.806 23.558 1.00 94.94 675 LEU A O 1
ATOM 5449 N N . PHE A 1 676 ? -20.441 4.983 22.263 1.00 96.88 676 PHE A N 1
ATOM 5450 C CA . PHE A 1 676 ? -19.710 5.861 23.174 1.00 96.88 676 PHE A CA 1
ATOM 5451 C C . PHE A 1 676 ? -20.458 7.175 23.399 1.00 96.88 676 PHE A C 1
ATOM 5453 O O . PHE A 1 676 ? -20.641 7.587 24.539 1.00 96.88 676 PHE A O 1
ATOM 5460 N N . GLN A 1 677 ? -20.974 7.797 22.338 1.00 93.44 677 GLN A N 1
ATOM 5461 C CA . GLN A 1 677 ? -21.780 9.012 22.444 1.00 93.44 677 GLN A CA 1
ATOM 5462 C C . GLN A 1 677 ? -23.083 8.778 23.215 1.00 93.44 677 GLN A C 1
ATOM 5464 O O . GLN A 1 677 ? -23.450 9.601 24.055 1.00 93.44 677 GLN A O 1
ATOM 5469 N N . ARG A 1 678 ? -23.786 7.666 22.954 1.00 93.88 678 ARG A N 1
ATOM 5470 C CA . ARG A 1 678 ? -25.018 7.315 23.676 1.00 93.88 678 ARG A CA 1
ATOM 5471 C C . ARG A 1 678 ? -24.751 7.160 25.171 1.00 93.88 678 ARG A C 1
ATOM 5473 O O . ARG A 1 678 ? -25.494 7.715 25.973 1.00 93.88 678 ARG A O 1
ATOM 5480 N N . GLU A 1 679 ? -23.686 6.458 25.543 1.00 96.06 679 GLU A N 1
ATOM 5481 C CA . GLU A 1 679 ? -23.303 6.281 26.945 1.00 96.06 679 GLU A CA 1
ATOM 5482 C C . GLU A 1 679 ? -22.799 7.574 27.599 1.00 96.06 679 GLU A C 1
ATOM 5484 O O . GLU A 1 679 ? -23.128 7.829 28.756 1.00 96.06 679 GLU A O 1
ATOM 5489 N N . THR A 1 680 ? -22.069 8.436 26.884 1.00 96.81 680 THR A N 1
ATOM 5490 C CA . THR A 1 680 ? -21.662 9.762 27.386 1.00 96.81 680 THR A CA 1
ATOM 5491 C C . THR A 1 680 ? -22.869 10.623 27.779 1.00 96.81 680 THR A C 1
ATOM 5493 O O . THR A 1 680 ? -22.780 11.405 28.722 1.00 96.81 680 THR A O 1
ATOM 5496 N N . ARG A 1 681 ? -24.021 10.486 27.107 1.00 95.06 681 ARG A N 1
ATOM 5497 C CA . ARG A 1 681 ? -25.236 11.244 27.467 1.00 95.06 681 ARG A CA 1
ATOM 5498 C C . ARG A 1 681 ? -25.836 10.821 28.808 1.00 95.06 681 ARG A C 1
ATOM 5500 O O . ARG A 1 681 ? -26.580 11.595 29.404 1.00 95.06 681 ARG A O 1
ATOM 5507 N N . ILE A 1 682 ? -25.522 9.619 29.288 1.00 96.69 682 ILE A N 1
ATOM 5508 C CA . ILE A 1 682 ? -26.017 9.112 30.567 1.00 96.69 682 ILE A CA 1
ATOM 5509 C C . ILE A 1 682 ? -25.251 9.811 31.695 1.00 96.69 682 ILE A C 1
ATOM 5511 O O . ILE A 1 682 ? -24.022 9.766 31.769 1.00 96.69 682 ILE A O 1
ATOM 5515 N N . GLU A 1 683 ? -25.979 10.486 32.581 1.00 96.12 683 GLU A N 1
ATOM 5516 C CA . GLU A 1 683 ? -25.387 11.162 33.732 1.00 96.12 683 GLU A CA 1
ATOM 5517 C C . GLU A 1 683 ? -24.705 10.169 34.682 1.00 96.12 683 GLU A C 1
ATOM 5519 O O . GLU A 1 683 ? -25.221 9.086 34.951 1.00 96.12 683 GLU A O 1
ATOM 5524 N N . GLY A 1 684 ? -23.503 10.523 35.148 1.00 95.75 684 GLY A N 1
ATOM 5525 C CA . GLY A 1 684 ? -22.677 9.660 35.997 1.00 95.75 684 GLY A CA 1
ATOM 5526 C C . GLY A 1 684 ? -22.011 8.477 35.284 1.00 95.75 684 GLY A C 1
ATOM 5527 O O . GLY A 1 684 ? -21.336 7.689 35.945 1.00 95.75 684 GLY A O 1
ATOM 5528 N N . SER A 1 685 ? -22.162 8.328 33.961 1.00 97.25 685 SER A N 1
ATOM 5529 C CA . SER A 1 685 ? -21.508 7.237 33.233 1.00 97.25 685 SER A CA 1
ATOM 5530 C C . SER A 1 685 ? -19.987 7.405 33.179 1.00 97.25 685 SER A C 1
ATOM 5532 O O . SER A 1 685 ? -19.456 8.518 33.112 1.00 97.25 685 SER A O 1
ATOM 5534 N N . TYR A 1 686 ? -19.270 6.277 33.137 1.00 96.81 686 TYR A N 1
ATOM 5535 C CA . TYR A 1 686 ? -17.813 6.276 32.999 1.00 96.81 686 TYR A CA 1
ATOM 5536 C C . TYR A 1 686 ? -17.351 7.034 31.745 1.00 96.81 686 TYR A C 1
ATOM 5538 O O . TYR A 1 686 ? -16.427 7.843 31.829 1.00 96.81 686 TYR A O 1
ATOM 5546 N N . LEU A 1 687 ? -18.003 6.819 30.593 1.00 96.94 687 LEU A N 1
ATOM 5547 C CA . LEU A 1 687 ? -17.617 7.468 29.336 1.00 96.94 687 LEU A CA 1
ATOM 5548 C C . LEU A 1 687 ? -17.887 8.976 29.349 1.00 96.94 687 LEU A C 1
ATOM 5550 O O . LEU A 1 687 ? -17.116 9.723 28.750 1.00 96.94 687 LEU A O 1
ATOM 5554 N N . ARG A 1 688 ? -18.900 9.455 30.081 1.00 96.88 688 ARG A N 1
ATOM 5555 C CA . ARG A 1 688 ? -19.088 10.894 30.305 1.00 96.88 688 ARG A CA 1
ATOM 5556 C C . ARG A 1 688 ? -17.910 11.490 31.070 1.00 96.88 688 ARG A C 1
ATOM 5558 O O . ARG A 1 688 ? -17.266 12.416 30.583 1.00 96.88 688 ARG A O 1
ATOM 5565 N N . THR A 1 689 ? -17.573 10.914 32.224 1.00 96.81 689 THR A N 1
ATOM 5566 C CA . THR A 1 689 ? -16.440 11.376 33.041 1.00 96.81 689 THR A CA 1
ATOM 5567 C C . THR A 1 689 ? -15.109 11.257 32.296 1.00 96.81 689 THR A C 1
ATOM 5569 O O . THR A 1 689 ? -14.257 12.138 32.408 1.00 96.81 689 THR A O 1
ATOM 5572 N N . CYS A 1 690 ? -14.914 10.185 31.524 1.00 96.44 690 CYS A N 1
ATOM 5573 C CA . CYS A 1 690 ? -13.729 9.995 30.695 1.00 96.44 690 CYS A CA 1
ATOM 5574 C C . CYS A 1 690 ? -13.629 11.092 29.626 1.00 96.44 690 CYS A C 1
ATOM 5576 O O . CYS A 1 690 ? -12.607 11.771 29.559 1.00 96.44 690 CYS A O 1
ATOM 5578 N N . GLN A 1 691 ? -14.696 11.350 28.860 1.00 96.50 691 GLN A N 1
ATOM 5579 C CA . GLN A 1 691 ? -14.679 12.390 27.829 1.00 96.50 691 GLN A CA 1
ATOM 5580 C C . GLN A 1 691 ? -14.452 13.787 28.416 1.00 96.50 691 GLN A C 1
ATOM 5582 O O . GLN A 1 691 ? -13.663 14.554 27.873 1.00 96.50 691 GLN A O 1
ATOM 5587 N N . GLU A 1 692 ? -15.072 14.115 29.552 1.00 96.31 692 GLU A N 1
ATOM 5588 C CA . GLU A 1 692 ? -14.831 15.384 30.252 1.00 96.31 692 GLU A CA 1
ATOM 5589 C C . GLU A 1 692 ? -13.358 15.537 30.669 1.00 96.31 692 GLU A C 1
ATOM 5591 O O . GLU A 1 692 ? -12.790 16.623 30.550 1.00 96.31 692 GLU A O 1
ATOM 5596 N N . LYS A 1 693 ? -12.708 14.459 31.134 1.00 95.12 693 LYS A N 1
ATOM 5597 C CA . LYS A 1 693 ? -11.265 14.461 31.428 1.00 95.12 693 LYS A CA 1
ATOM 5598 C C . LYS A 1 693 ? -10.430 14.635 30.161 1.00 95.12 693 LYS A C 1
ATOM 5600 O O . LYS A 1 693 ? -9.501 15.435 30.168 1.00 95.12 693 LYS A O 1
ATOM 5605 N N . LEU A 1 694 ? -10.768 13.931 29.083 1.00 95.31 694 LEU A N 1
ATOM 5606 C CA . LEU A 1 694 ? -10.063 14.025 27.806 1.00 95.31 694 LEU A CA 1
ATOM 5607 C C . LEU A 1 694 ? -10.158 15.437 27.207 1.00 95.31 694 LEU A C 1
ATOM 5609 O O . LEU A 1 694 ? -9.139 15.995 26.804 1.00 95.31 694 LEU A O 1
ATOM 5613 N N . LEU A 1 695 ? -11.339 16.056 27.222 1.00 95.50 695 LEU A N 1
ATOM 5614 C CA . LEU A 1 695 ? -11.551 17.421 26.725 1.00 95.50 695 LEU A CA 1
ATOM 5615 C C . LEU A 1 695 ? -10.811 18.481 27.555 1.00 95.50 695 LEU A C 1
ATOM 5617 O O . LEU A 1 695 ? -10.393 19.498 27.008 1.00 95.50 695 LEU A O 1
ATOM 5621 N N . LYS A 1 696 ? -10.577 18.232 28.852 1.00 94.56 696 LYS A N 1
ATOM 5622 C CA . LYS A 1 696 ? -9.720 19.092 29.691 1.00 94.56 696 LYS A CA 1
ATOM 5623 C C . LYS A 1 696 ? -8.244 19.047 29.288 1.00 94.56 696 LYS A C 1
ATOM 5625 O O . LYS A 1 696 ? -7.530 20.005 29.562 1.00 94.56 696 LYS A O 1
ATOM 5630 N N . LEU A 1 697 ? -7.775 17.958 28.670 1.00 93.50 697 LEU A N 1
ATOM 5631 C CA . LEU A 1 697 ? -6.399 17.868 28.166 1.00 93.50 697 LEU A CA 1
ATOM 5632 C C . LEU A 1 697 ? -6.205 18.689 26.891 1.00 93.50 697 LEU A C 1
ATOM 5634 O O . LEU A 1 697 ? -5.155 19.306 26.702 1.00 93.50 697 LEU A O 1
ATOM 5638 N N . HIS A 1 698 ? -7.195 18.625 25.999 1.00 94.75 698 HIS A N 1
ATOM 5639 C CA . HIS A 1 698 ? -7.244 19.358 24.742 1.00 94.75 698 HIS A CA 1
ATOM 5640 C C . HIS A 1 698 ? -8.653 19.253 24.130 1.00 94.75 698 HIS A C 1
ATOM 5642 O O . HIS A 1 698 ? -9.255 18.178 24.125 1.00 94.75 698 HIS A O 1
ATOM 5648 N N . GLU A 1 699 ? -9.149 20.341 23.536 1.00 93.69 699 GLU A N 1
ATOM 5649 C CA . GLU A 1 699 ? -10.489 20.419 22.921 1.00 93.69 699 GLU A CA 1
ATOM 5650 C C . GLU A 1 699 ? -10.711 19.398 21.789 1.00 93.69 699 GLU A C 1
ATOM 5652 O O . GLU A 1 699 ? -11.825 18.942 21.544 1.00 93.69 699 GLU A O 1
ATOM 5657 N N . SER A 1 700 ? -9.629 18.988 21.123 1.00 93.19 700 SER A N 1
ATOM 5658 C CA . SER A 1 700 ? -9.672 18.004 20.036 1.00 93.19 700 SER A CA 1
ATOM 5659 C C . SER A 1 700 ? -9.883 16.561 20.504 1.00 93.19 700 SER A C 1
ATOM 5661 O O . SER A 1 700 ? -10.021 15.686 19.661 1.00 93.19 700 SER A O 1
ATOM 5663 N N . ASN A 1 701 ? -9.934 16.271 21.807 1.00 95.81 701 ASN A N 1
ATOM 5664 C CA . ASN A 1 701 ? -10.113 14.902 22.304 1.00 95.81 701 ASN A CA 1
ATOM 5665 C C . ASN A 1 701 ? -11.590 14.488 22.417 1.00 95.81 701 ASN A C 1
ATOM 5667 O O . ASN A 1 701 ? -12.015 13.897 23.412 1.00 95.81 701 ASN A O 1
ATOM 5671 N N . ASN A 1 702 ? -12.395 14.803 21.405 1.00 95.31 702 ASN A N 1
ATOM 5672 C CA . ASN A 1 702 ? -13.729 14.225 21.267 1.00 95.31 702 ASN A CA 1
ATOM 5673 C C . ASN A 1 702 ? -13.638 12.790 20.715 1.00 95.31 702 ASN A C 1
ATOM 5675 O O . ASN A 1 702 ? -12.629 12.419 20.117 1.00 95.31 702 ASN A O 1
ATOM 5679 N N . TRP A 1 703 ? -14.690 11.979 20.875 1.00 95.88 703 TRP A N 1
ATOM 5680 C CA . TRP A 1 703 ? -14.650 10.575 20.445 1.00 95.88 703 TRP A CA 1
ATOM 5681 C C . TRP A 1 703 ? -14.303 10.387 18.964 1.00 95.88 703 TRP A C 1
ATOM 5683 O O . TRP A 1 703 ? -13.605 9.436 18.626 1.00 95.88 703 TRP A O 1
ATOM 5693 N N . GLU A 1 704 ? -14.724 11.293 18.082 1.00 93.00 704 GLU A N 1
ATOM 5694 C CA . GLU A 1 704 ? -14.433 11.186 16.652 1.00 93.00 704 GLU A CA 1
ATOM 5695 C C . GLU A 1 704 ? -12.934 11.300 16.349 1.00 93.00 704 GLU A C 1
ATOM 5697 O O . GLU A 1 704 ? -12.419 10.574 15.499 1.00 93.00 704 GLU A O 1
ATOM 5702 N N . LEU A 1 705 ? -12.227 12.179 17.053 1.00 93.19 705 LEU A N 1
ATOM 5703 C CA . LEU A 1 705 ? -10.787 12.369 16.892 1.00 93.19 705 LEU A CA 1
ATOM 5704 C C . LEU A 1 705 ? -9.958 11.427 17.770 1.00 93.19 705 LEU A C 1
ATOM 5706 O O . LEU A 1 705 ? -8.824 11.123 17.404 1.00 93.19 705 LEU A O 1
ATOM 5710 N N . VAL A 1 706 ? -10.524 10.945 18.882 1.00 95.69 706 VAL A N 1
ATOM 5711 C CA . VAL A 1 706 ? -9.916 9.892 19.704 1.00 95.69 706 VAL A CA 1
ATOM 5712 C C . VAL A 1 706 ? -9.855 8.590 18.920 1.00 95.69 706 VAL A C 1
ATOM 5714 O O . VAL A 1 706 ? -8.787 8.001 18.843 1.00 95.69 706 VAL A O 1
ATOM 5717 N N . PHE A 1 707 ? -10.949 8.160 18.290 1.00 95.75 707 PHE A N 1
ATOM 5718 C CA . PHE A 1 707 ? -10.940 7.022 17.369 1.00 95.75 707 PHE A CA 1
ATOM 5719 C C . PHE A 1 707 ? -10.532 7.499 15.970 1.00 95.75 707 PHE A C 1
ATOM 5721 O O . PHE A 1 707 ? -11.391 7.854 15.159 1.00 95.75 707 PHE A O 1
ATOM 5728 N N . ASP A 1 708 ? -9.231 7.528 15.671 1.00 91.75 708 ASP A N 1
ATOM 5729 C CA . ASP A 1 708 ? -8.720 8.100 14.421 1.00 91.75 708 ASP A CA 1
ATOM 5730 C C . ASP A 1 708 ? -9.264 7.338 13.198 1.00 91.75 708 ASP A C 1
ATOM 5732 O O . ASP A 1 708 ? -9.148 6.121 13.061 1.00 91.75 708 ASP A O 1
ATOM 5736 N N . SER A 1 709 ? -9.864 8.077 12.265 1.00 89.81 709 SER A N 1
ATOM 5737 C CA . SER A 1 709 ? -10.387 7.521 11.012 1.00 89.81 709 SER A CA 1
ATOM 5738 C C . SER A 1 709 ? -9.284 7.137 10.016 1.00 89.81 709 SER A C 1
ATOM 5740 O O . SER A 1 709 ? -9.540 6.433 9.035 1.00 89.81 709 SER A O 1
ATOM 5742 N N . THR A 1 710 ? -8.055 7.613 10.228 1.00 85.94 710 THR A N 1
ATOM 5743 C CA . THR A 1 710 ? -6.957 7.474 9.266 1.00 85.94 710 THR A CA 1
ATOM 5744 C C . THR A 1 710 ? -6.574 6.018 9.019 1.00 85.94 710 THR A C 1
ATOM 5746 O O . THR A 1 710 ? -6.327 5.642 7.870 1.00 85.94 710 THR A O 1
ATOM 5749 N N . THR A 1 711 ? -6.550 5.196 10.068 1.00 83.38 711 THR A N 1
ATOM 5750 C CA . THR A 1 711 ? -6.165 3.777 9.996 1.00 83.38 711 THR A CA 1
ATOM 5751 C C . THR A 1 711 ? -7.214 2.895 9.333 1.00 83.38 711 THR A C 1
ATOM 5753 O O . THR A 1 711 ? -6.903 1.861 8.744 1.00 83.38 711 THR A O 1
ATOM 5756 N N . ILE A 1 712 ? -8.457 3.355 9.347 1.00 82.56 712 ILE A N 1
ATOM 5757 C CA . ILE A 1 712 ? -9.605 2.621 8.833 1.00 82.56 712 ILE A CA 1
ATOM 5758 C C . ILE A 1 712 ? -9.775 2.810 7.326 1.00 82.56 712 ILE A C 1
ATOM 5760 O O . ILE A 1 712 ? -10.218 1.910 6.620 1.00 82.56 712 ILE A O 1
ATOM 5764 N N . ASN A 1 713 ? -9.391 3.974 6.807 1.00 74.81 713 ASN A N 1
ATOM 5765 C CA . ASN A 1 713 ? -9.691 4.372 5.434 1.00 74.81 713 ASN A CA 1
ATOM 5766 C C . ASN A 1 713 ? -8.760 3.775 4.356 1.00 74.81 713 ASN A C 1
ATOM 5768 O O . ASN A 1 713 ? -8.796 4.250 3.222 1.00 74.81 713 ASN A O 1
ATOM 5772 N N . ALA A 1 714 ? -7.908 2.789 4.669 1.00 67.75 714 ALA A N 1
ATOM 5773 C CA . ALA A 1 714 ? -6.991 2.046 3.775 1.00 67.75 714 ALA A CA 1
ATOM 5774 C C . ALA A 1 714 ? -6.065 2.824 2.822 1.00 67.75 714 ALA A C 1
ATOM 5776 O O . ALA A 1 714 ? -5.246 2.241 2.110 1.00 67.75 714 ALA A O 1
ATOM 5777 N N . ARG A 1 715 ? -6.143 4.153 2.808 1.00 69.88 715 ARG A N 1
ATOM 5778 C CA . ARG A 1 715 ? -5.480 5.014 1.823 1.00 69.88 715 ARG A CA 1
ATOM 5779 C C . ARG A 1 715 ? -4.057 5.385 2.211 1.00 69.88 715 ARG A C 1
ATOM 5781 O O . ARG A 1 715 ? -3.199 5.490 1.338 1.00 69.88 715 ARG A O 1
ATOM 5788 N N . ASN A 1 716 ? -3.806 5.593 3.502 1.00 69.31 716 ASN A N 1
ATOM 5789 C CA . ASN A 1 716 ? -2.580 6.243 3.976 1.00 69.31 716 ASN A CA 1
ATOM 5790 C C . ASN A 1 716 ? -1.475 5.261 4.410 1.00 69.31 716 ASN A C 1
ATOM 5792 O O . ASN A 1 716 ? -0.373 5.695 4.748 1.00 69.31 716 ASN A O 1
ATOM 5796 N N . GLY A 1 717 ? -1.746 3.952 4.336 1.00 84.00 717 GLY A N 1
ATOM 5797 C CA . GLY A 1 717 ? -0.914 2.917 4.948 1.00 84.00 717 GLY A CA 1
ATOM 5798 C C . GLY A 1 717 ? -0.934 2.994 6.481 1.00 84.00 717 GLY A C 1
ATOM 5799 O O . GLY A 1 717 ? -1.260 4.029 7.063 1.00 84.00 717 GLY A O 1
ATOM 5800 N N . LEU A 1 718 ? -0.607 1.888 7.136 1.00 93.12 718 LEU A N 1
ATOM 5801 C CA . LEU A 1 718 ? -0.523 1.753 8.582 1.00 93.12 718 LEU A CA 1
ATOM 5802 C C . LEU A 1 718 ? 0.930 1.702 9.012 1.00 93.12 718 LEU A C 1
ATOM 5804 O O . LEU A 1 718 ? 1.749 1.046 8.381 1.00 93.12 718 LEU A O 1
ATOM 5808 N N . ARG A 1 719 ? 1.278 2.386 10.099 1.00 94.81 719 ARG A N 1
ATOM 5809 C CA . ARG A 1 719 ? 2.647 2.316 10.605 1.00 94.81 719 ARG A CA 1
ATOM 5810 C C . ARG A 1 719 ? 2.923 0.902 11.112 1.00 94.81 719 ARG A C 1
ATOM 5812 O O . ARG A 1 719 ? 2.296 0.473 12.074 1.00 94.81 719 ARG A O 1
ATOM 5819 N N . LEU A 1 720 ? 3.906 0.235 10.511 1.00 96.56 720 LEU A N 1
ATOM 5820 C CA . LEU A 1 720 ? 4.292 -1.117 10.904 1.00 96.56 720 LEU A CA 1
ATOM 5821 C C . LEU A 1 720 ? 4.771 -1.118 12.372 1.00 96.56 720 LEU A C 1
ATOM 5823 O O . LEU A 1 720 ? 5.484 -0.182 12.772 1.00 96.56 720 LEU A O 1
ATOM 5827 N N . PRO A 1 721 ? 4.433 -2.134 13.190 1.00 97.62 721 PRO A N 1
ATOM 5828 C CA . PRO A 1 721 ? 4.960 -2.244 14.542 1.00 97.62 721 PRO A CA 1
ATOM 5829 C C . PRO A 1 721 ? 6.487 -2.105 14.594 1.00 97.62 721 PRO A C 1
ATOM 5831 O O . PRO A 1 721 ? 7.207 -2.480 13.672 1.00 97.62 721 PRO A O 1
ATOM 5834 N N . TYR A 1 722 ? 6.982 -1.509 15.674 1.00 98.00 722 TYR A N 1
ATOM 5835 C CA . TYR A 1 722 ? 8.388 -1.175 15.922 1.00 98.00 722 TYR A CA 1
ATOM 5836 C C . TYR A 1 722 ? 9.037 -0.217 14.906 1.00 98.00 722 TYR A C 1
ATOM 5838 O O . TYR A 1 722 ? 10.222 0.092 15.030 1.00 98.00 722 TYR A O 1
ATOM 5846 N N . SER A 1 723 ? 8.268 0.351 13.973 1.00 97.12 723 SER A N 1
ATOM 5847 C CA . SER A 1 723 ? 8.698 1.496 13.164 1.00 97.12 723 SER A CA 1
ATOM 5848 C C . SER A 1 723 ? 8.375 2.825 13.854 1.00 97.12 723 SER A C 1
ATOM 5850 O O . SER A 1 723 ? 7.364 2.970 14.551 1.00 97.12 723 SER A O 1
ATOM 5852 N N . ASP A 1 724 ? 9.247 3.812 13.661 1.00 96.69 724 ASP A N 1
ATOM 5853 C CA . ASP A 1 724 ? 9.078 5.184 14.131 1.00 96.69 724 ASP A CA 1
ATOM 5854 C C . ASP A 1 724 ? 8.261 6.027 13.142 1.00 96.69 724 ASP A C 1
ATOM 5856 O O . ASP A 1 724 ? 8.061 5.668 11.979 1.00 96.69 724 ASP A O 1
ATOM 5860 N N . LYS A 1 725 ? 7.736 7.160 13.617 1.00 93.62 725 LYS A N 1
ATOM 5861 C CA . LYS A 1 725 ? 7.048 8.136 12.772 1.00 93.62 725 LYS A CA 1
ATOM 5862 C C . LYS A 1 725 ? 8.008 9.245 12.361 1.00 93.62 725 LYS A C 1
ATOM 5864 O O . LYS A 1 725 ? 8.868 9.678 13.124 1.00 93.62 725 LYS A O 1
ATOM 5869 N N . ALA A 1 726 ? 7.811 9.738 11.148 1.00 93.25 726 ALA A N 1
ATOM 5870 C CA . ALA A 1 726 ? 8.389 10.990 10.702 1.00 93.25 726 ALA A CA 1
ATOM 5871 C C . ALA A 1 726 ? 7.267 11.985 10.407 1.00 93.25 726 ALA A C 1
ATOM 5873 O O . ALA A 1 726 ? 6.255 11.633 9.795 1.00 93.25 726 ALA A O 1
ATOM 5874 N N . SER A 1 727 ? 7.460 13.226 10.838 1.00 91.44 727 SER A N 1
ATOM 5875 C CA . SER A 1 727 ? 6.502 14.313 10.656 1.00 91.44 727 SER A CA 1
ATOM 5876 C C . SER A 1 727 ? 7.118 15.454 9.869 1.00 91.44 727 SER A C 1
ATOM 5878 O O . SER A 1 727 ? 8.316 15.716 9.950 1.00 91.44 727 SER A O 1
ATOM 5880 N N . MET A 1 728 ? 6.284 16.146 9.099 1.00 89.62 728 MET A N 1
ATOM 5881 C CA . MET A 1 728 ? 6.677 17.377 8.423 1.00 89.62 728 MET A CA 1
ATOM 5882 C C . MET A 1 728 ? 6.471 18.548 9.387 1.00 89.62 728 MET A C 1
ATOM 5884 O O . MET A 1 728 ? 5.329 18.863 9.721 1.00 89.62 728 MET A O 1
ATOM 5888 N N . VAL A 1 729 ? 7.548 19.207 9.803 1.00 91.69 729 VAL A N 1
ATOM 5889 C CA . VAL A 1 729 ? 7.495 20.449 10.593 1.00 91.69 729 VAL A CA 1
ATOM 5890 C C . VAL A 1 729 ? 7.901 21.632 9.738 1.00 91.69 729 VAL A C 1
ATOM 5892 O O . VAL A 1 729 ? 8.684 21.487 8.802 1.00 91.69 729 VAL A O 1
ATOM 5895 N N . VAL A 1 730 ? 7.382 22.812 10.060 1.00 91.81 730 VAL A N 1
ATOM 5896 C CA . VAL A 1 730 ? 7.825 24.060 9.433 1.00 91.81 730 VAL A CA 1
ATOM 5897 C C . VAL A 1 730 ? 9.279 24.308 9.834 1.00 91.81 730 VAL A C 1
ATOM 5899 O O . VAL A 1 730 ? 9.593 24.350 11.023 1.00 91.81 730 VAL A O 1
ATOM 5902 N N . GLY A 1 731 ? 10.163 24.395 8.839 1.00 88.75 731 GLY A N 1
ATOM 5903 C CA . GLY A 1 731 ? 11.610 24.354 9.045 1.00 88.75 731 GLY A CA 1
ATOM 5904 C C . GLY A 1 731 ? 12.214 25.656 9.567 1.00 88.75 731 GLY A C 1
ATOM 5905 O O . GLY A 1 731 ? 13.267 25.612 10.194 1.00 88.75 731 GLY A O 1
ATOM 5906 N N . THR A 1 732 ? 11.565 26.799 9.330 1.00 92.81 732 THR A N 1
ATOM 5907 C CA . THR A 1 732 ? 12.072 28.121 9.723 1.00 92.81 732 THR A CA 1
ATOM 5908 C C . THR A 1 732 ? 11.144 28.793 10.736 1.00 92.81 732 THR A C 1
ATOM 5910 O O . THR A 1 732 ? 9.918 28.735 10.621 1.00 92.81 732 THR A O 1
ATOM 5913 N N . GLU A 1 733 ? 11.723 29.468 11.733 1.00 93.06 733 GLU A N 1
ATOM 5914 C CA . GLU A 1 733 ? 10.955 30.262 12.707 1.00 93.06 733 GLU A CA 1
ATOM 5915 C C . GLU A 1 733 ? 10.219 31.433 12.040 1.00 93.06 733 GLU A C 1
ATOM 5917 O O . GLU A 1 733 ? 9.121 31.801 12.452 1.00 93.06 733 GLU A O 1
ATOM 5922 N N . GLU A 1 734 ? 10.781 31.978 10.957 1.00 94.69 734 GLU A N 1
ATOM 5923 C CA . GLU A 1 734 ? 10.130 33.015 10.158 1.00 94.69 734 GLU A CA 1
ATOM 5924 C C . GLU A 1 734 ? 8.821 32.515 9.528 1.00 94.69 734 GLU A C 1
ATOM 5926 O O . GLU A 1 734 ? 7.804 33.200 9.631 1.00 94.69 734 GLU A O 1
ATOM 5931 N N . ASP A 1 735 ? 8.806 31.314 8.938 1.00 93.44 735 ASP A N 1
ATOM 5932 C CA . ASP A 1 735 ? 7.583 30.742 8.364 1.00 93.44 735 ASP A CA 1
ATOM 5933 C C . ASP A 1 735 ? 6.562 30.414 9.457 1.00 93.44 735 ASP A C 1
ATOM 5935 O O . ASP A 1 735 ? 5.370 30.657 9.267 1.00 93.44 735 ASP A O 1
ATOM 5939 N N . LYS A 1 736 ? 7.004 29.915 10.622 1.00 91.44 736 LYS A N 1
ATOM 5940 C CA . LYS A 1 736 ? 6.116 29.700 11.780 1.00 91.44 736 LYS A CA 1
ATOM 5941 C C . LYS A 1 736 ? 5.453 31.006 12.219 1.00 91.44 736 LYS A C 1
ATOM 5943 O O . LYS A 1 736 ? 4.243 31.024 12.447 1.00 91.44 736 LYS A O 1
ATOM 5948 N N . ARG A 1 737 ? 6.220 32.101 12.286 1.00 94.19 737 ARG A N 1
ATOM 5949 C CA . ARG A 1 737 ? 5.703 33.437 12.606 1.00 94.19 737 ARG A CA 1
ATOM 5950 C C . ARG A 1 737 ? 4.715 33.923 11.543 1.00 94.19 737 ARG A C 1
ATOM 5952 O O . ARG A 1 737 ? 3.602 34.291 11.899 1.00 94.19 737 ARG A O 1
ATOM 5959 N N . LYS A 1 738 ? 5.061 33.834 10.253 1.00 94.50 738 LYS A N 1
ATOM 5960 C CA . LYS A 1 738 ? 4.167 34.216 9.143 1.00 94.50 738 LYS A CA 1
ATOM 5961 C C . LYS A 1 738 ? 2.872 33.403 9.120 1.00 94.50 738 LYS A C 1
ATOM 5963 O O . LYS A 1 738 ? 1.825 33.951 8.796 1.00 94.50 738 LYS A O 1
ATOM 5968 N N . ILE A 1 739 ? 2.916 32.116 9.477 1.00 91.12 739 ILE A N 1
ATOM 5969 C CA . ILE A 1 739 ? 1.709 31.292 9.643 1.00 91.12 739 ILE A CA 1
ATOM 5970 C C . ILE A 1 739 ? 0.851 31.817 10.793 1.00 91.12 739 ILE A C 1
ATOM 5972 O O . ILE A 1 739 ? -0.356 31.963 10.626 1.00 91.12 739 ILE A O 1
ATOM 5976 N N . LYS A 1 740 ? 1.461 32.109 11.948 1.00 91.81 740 LYS A N 1
ATOM 5977 C CA . LYS A 1 740 ? 0.750 32.635 13.123 1.00 91.81 740 LYS A CA 1
ATOM 5978 C C . LYS A 1 740 ? 0.114 34.004 12.851 1.00 91.81 740 LYS A C 1
ATOM 5980 O O . LYS A 1 740 ? -0.971 34.275 13.344 1.00 91.81 740 LYS A O 1
ATOM 5985 N N . GLU A 1 741 ? 0.767 34.831 12.041 1.00 95.62 741 GLU A N 1
ATOM 5986 C CA . GLU A 1 741 ? 0.276 36.139 11.586 1.00 95.62 741 GLU A CA 1
ATOM 5987 C C . GLU A 1 741 ? -0.726 36.044 10.416 1.00 95.62 741 GLU A C 1
ATOM 5989 O O . GLU A 1 741 ? -1.193 37.069 9.929 1.00 95.62 741 GLU A O 1
ATOM 5994 N N . GLY A 1 742 ? -1.037 34.839 9.919 1.00 94.19 742 GLY A N 1
ATOM 5995 C CA . GLY A 1 742 ? -1.945 34.634 8.782 1.00 94.19 742 GLY A CA 1
ATOM 5996 C C . GLY A 1 742 ? -1.378 35.046 7.413 1.00 94.19 742 GLY A C 1
ATOM 5997 O O . GLY A 1 742 ? -2.087 34.992 6.413 1.00 94.19 742 GLY A O 1
ATOM 5998 N N . GLN A 1 743 ? -0.098 35.420 7.335 1.00 95.62 743 GLN A N 1
ATOM 5999 C CA . GLN A 1 743 ? 0.582 35.864 6.109 1.00 95.62 743 GLN A CA 1
ATOM 6000 C C . GLN A 1 743 ? 1.011 34.703 5.198 1.00 95.62 743 GLN A C 1
ATOM 6002 O O . GLN A 1 743 ? 1.238 34.895 4.002 1.00 95.62 743 GLN A O 1
ATOM 6007 N N . LEU A 1 744 ? 1.153 33.493 5.748 1.00 93.75 744 LEU A N 1
ATOM 6008 C CA . LEU A 1 744 ? 1.563 32.301 5.009 1.00 93.75 744 LEU A CA 1
ATOM 6009 C C . LEU A 1 744 ? 0.704 31.100 5.408 1.00 93.75 744 LEU A C 1
ATOM 6011 O O . LEU A 1 744 ? 0.603 30.746 6.575 1.00 93.75 744 LEU A O 1
ATOM 6015 N N . SER A 1 745 ? 0.115 30.408 4.438 1.00 91.69 745 SER A N 1
ATOM 6016 C CA . SER A 1 745 ? -0.604 29.159 4.716 1.00 91.69 745 SER A CA 1
ATOM 6017 C C . SER A 1 745 ? 0.367 28.030 5.088 1.00 91.69 745 SER A C 1
ATOM 6019 O O . SER A 1 745 ? 1.398 27.874 4.425 1.00 91.69 745 SER A O 1
ATOM 6021 N N . LYS A 1 746 ? -0.010 27.150 6.032 1.00 85.94 746 LYS A N 1
ATOM 6022 C CA . LYS A 1 746 ? 0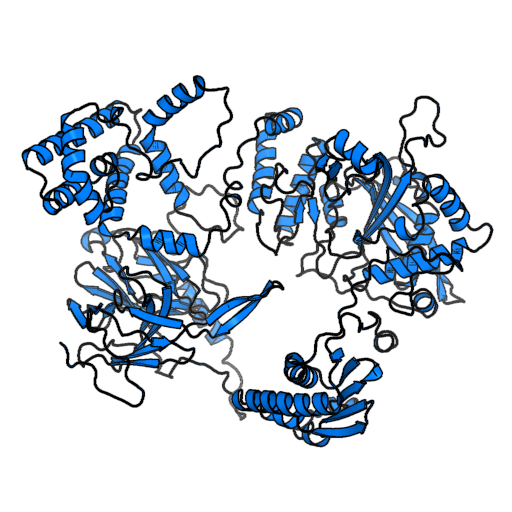.777 25.953 6.416 1.00 85.94 746 LYS A CA 1
ATOM 6023 C C . LYS A 1 746 ? 1.178 25.066 5.230 1.00 85.94 746 LYS A C 1
ATOM 6025 O O . LYS A 1 746 ? 2.155 24.334 5.329 1.00 85.94 746 LYS A O 1
ATOM 6030 N N . THR A 1 747 ? 0.430 25.066 4.128 1.00 87.00 747 THR A N 1
ATOM 6031 C CA . THR A 1 747 ? 0.731 24.283 2.914 1.00 87.00 747 THR A CA 1
ATOM 6032 C C . THR A 1 747 ? 1.851 24.881 2.062 1.00 87.00 747 THR A C 1
ATOM 6034 O O . THR A 1 747 ? 2.550 24.123 1.399 1.00 87.00 747 THR A O 1
ATOM 6037 N N . LYS A 1 748 ? 2.049 26.206 2.110 1.00 90.56 748 LYS A N 1
ATOM 6038 C CA . LYS A 1 748 ? 3.080 26.937 1.350 1.00 90.56 748 LYS A CA 1
ATOM 6039 C C . LYS A 1 748 ? 4.408 27.083 2.097 1.00 90.56 748 LYS A C 1
ATOM 6041 O O . LYS A 1 748 ? 5.414 27.383 1.467 1.00 90.56 748 LYS A O 1
ATOM 6046 N N . ALA A 1 749 ? 4.407 26.899 3.415 1.00 91.50 749 ALA A N 1
ATOM 6047 C CA . ALA A 1 749 ? 5.610 27.005 4.233 1.00 91.50 749 ALA A CA 1
ATOM 6048 C C . ALA A 1 749 ? 6.645 25.923 3.907 1.00 91.50 749 ALA A C 1
ATOM 6050 O O . ALA A 1 749 ? 6.291 24.789 3.566 1.00 91.50 749 ALA A O 1
ATOM 6051 N N . HIS A 1 750 ? 7.924 26.263 4.064 1.00 90.69 750 HIS A N 1
ATOM 6052 C CA . HIS A 1 750 ? 9.007 25.307 3.915 1.00 90.69 750 HIS A CA 1
ATOM 6053 C C . HIS A 1 750 ? 8.940 24.277 5.046 1.00 90.69 750 HIS A C 1
ATOM 6055 O O . HIS A 1 750 ? 9.017 24.621 6.228 1.00 90.69 750 HIS A O 1
ATOM 6061 N N . LYS A 1 751 ? 8.796 22.996 4.693 1.00 90.62 751 LYS A N 1
ATOM 6062 C CA . LYS A 1 751 ? 8.700 21.905 5.665 1.00 90.62 751 LYS A CA 1
ATOM 6063 C C . LYS A 1 751 ? 9.908 20.986 5.589 1.00 90.62 751 LYS A C 1
ATOM 6065 O O . LYS A 1 751 ? 10.316 20.582 4.504 1.00 90.62 751 LYS A O 1
ATOM 6070 N N . ILE A 1 752 ? 10.399 20.583 6.751 1.00 90.75 752 ILE A N 1
ATOM 6071 C CA . ILE A 1 752 ? 11.442 19.572 6.913 1.00 90.75 752 ILE A CA 1
ATOM 6072 C C . ILE A 1 752 ? 10.849 18.323 7.565 1.00 90.75 752 ILE A C 1
ATOM 6074 O O . ILE A 1 752 ? 9.911 18.413 8.360 1.00 90.75 752 ILE A O 1
ATOM 6078 N N . ARG A 1 753 ? 11.388 17.147 7.233 1.00 91.38 753 ARG A N 1
ATOM 6079 C CA . ARG A 1 753 ? 11.040 15.903 7.932 1.00 91.38 753 ARG A CA 1
ATOM 6080 C C . ARG A 1 753 ? 11.825 15.818 9.233 1.00 91.38 753 ARG A C 1
ATOM 6082 O O . ARG A 1 753 ? 13.050 15.907 9.218 1.00 91.38 753 ARG A O 1
ATOM 6089 N N . VAL A 1 754 ? 11.123 15.597 10.337 1.00 92.44 754 VAL A N 1
ATOM 6090 C CA . VAL A 1 754 ? 11.713 15.299 11.643 1.00 92.44 754 VAL A CA 1
ATOM 6091 C C . VAL A 1 754 ? 11.276 13.923 12.114 1.00 92.44 754 VAL A C 1
ATOM 6093 O O . VAL A 1 754 ? 10.121 13.529 11.956 1.00 92.44 754 VAL A O 1
ATOM 6096 N N . LYS A 1 755 ? 12.224 13.201 12.704 1.00 94.12 755 LYS A N 1
ATOM 6097 C CA . LYS A 1 755 ? 12.000 11.926 13.386 1.00 94.12 755 LYS A CA 1
ATOM 6098 C C . LYS A 1 755 ? 11.271 12.204 14.693 1.00 94.12 755 LYS A C 1
ATOM 6100 O O . LYS A 1 755 ? 11.680 13.124 15.404 1.00 94.12 755 LYS A O 1
ATOM 6105 N N . GLU A 1 756 ? 10.206 11.476 15.004 1.00 93.00 756 GLU A N 1
ATOM 6106 C CA . GLU A 1 756 ? 9.431 11.725 16.224 1.00 93.00 756 GLU A CA 1
ATOM 6107 C C . GLU A 1 756 ? 9.968 10.983 17.452 1.00 93.00 756 GLU A C 1
ATOM 6109 O O . GLU A 1 756 ? 9.692 11.422 18.565 1.00 93.00 756 GLU A O 1
ATOM 6114 N N . ASP A 1 757 ? 10.786 9.942 17.265 1.00 93.69 757 ASP A N 1
ATOM 6115 C CA . ASP A 1 757 ? 11.382 9.127 18.331 1.00 93.69 757 ASP A CA 1
ATOM 6116 C C . ASP A 1 757 ? 10.332 8.442 19.234 1.00 93.69 757 ASP A C 1
ATOM 6118 O O . ASP A 1 757 ? 10.545 8.252 20.433 1.00 93.69 757 ASP A O 1
ATOM 6122 N N . ARG A 1 758 ? 9.193 8.043 18.650 1.00 93.69 758 ARG A N 1
ATOM 6123 C CA . ARG A 1 758 ? 8.070 7.359 19.321 1.00 93.69 758 ARG A CA 1
ATOM 6124 C C . ARG A 1 758 ? 7.593 6.131 18.526 1.00 93.69 758 ARG A C 1
ATOM 6126 O O . ARG A 1 758 ? 6.465 6.100 18.013 1.00 93.69 758 ARG A O 1
ATOM 6133 N N . PRO A 1 759 ? 8.451 5.107 18.369 1.00 95.69 759 PRO A N 1
ATOM 6134 C CA . PRO A 1 759 ? 8.095 3.914 17.608 1.00 95.69 759 PRO A CA 1
ATOM 6135 C C . PRO A 1 759 ? 6.920 3.153 18.227 1.00 95.69 759 PRO A C 1
ATOM 6137 O O . PRO A 1 759 ? 6.716 3.229 19.434 1.00 95.69 759 PRO A O 1
ATOM 6140 N N . SER A 1 760 ? 6.168 2.417 17.399 1.00 96.56 760 SER A N 1
ATOM 6141 C CA . SER A 1 760 ? 5.018 1.601 17.841 1.00 96.56 760 SER A CA 1
ATOM 6142 C C . SER A 1 760 ? 5.497 0.370 18.600 1.00 96.56 760 SER A C 1
ATOM 6144 O O . SER A 1 760 ? 5.825 -0.636 17.982 1.00 96.56 760 SER A O 1
ATOM 6146 N N . LYS A 1 761 ? 5.598 0.418 19.923 1.00 97.88 761 LYS A N 1
ATOM 6147 C CA . LYS A 1 761 ? 6.080 -0.727 20.711 1.00 97.88 761 LYS A CA 1
ATOM 6148 C C . LYS A 1 761 ? 4.905 -1.540 21.213 1.00 97.88 761 LYS A C 1
ATOM 6150 O O . LYS A 1 761 ? 3.933 -0.946 21.664 1.00 97.88 761 LYS A O 1
ATOM 6155 N N . ALA A 1 762 ? 5.004 -2.865 21.193 1.00 98.31 762 ALA A N 1
ATOM 6156 C CA . ALA A 1 762 ? 3.995 -3.691 21.842 1.00 98.31 762 ALA A CA 1
ATOM 6157 C C . ALA A 1 762 ? 3.905 -3.339 23.336 1.00 98.31 762 ALA A C 1
ATOM 6159 O O . ALA A 1 762 ? 4.927 -3.112 23.988 1.00 98.31 762 ALA A O 1
ATOM 6160 N N . ILE A 1 763 ? 2.682 -3.281 23.852 1.00 98.12 763 ILE A N 1
ATOM 6161 C CA . ILE A 1 763 ? 2.374 -3.236 25.283 1.00 98.12 763 ILE A CA 1
ATOM 6162 C C . ILE A 1 763 ? 2.030 -4.646 25.751 1.00 98.12 763 ILE A C 1
ATOM 6164 O O . ILE A 1 763 ? 2.574 -5.106 26.754 1.00 98.12 763 ILE A O 1
ATOM 6168 N N . GLY A 1 764 ? 1.161 -5.332 25.007 1.00 98.19 764 GLY A N 1
ATOM 6169 C CA . GLY A 1 764 ? 0.683 -6.658 25.362 1.00 98.19 764 GLY A CA 1
ATOM 6170 C C . GLY A 1 764 ? -0.514 -7.117 24.534 1.00 98.19 764 GLY A C 1
ATOM 6171 O O . GLY A 1 764 ? -0.917 -6.458 23.572 1.00 98.19 764 GLY A O 1
ATOM 6172 N N . LYS A 1 765 ? -1.084 -8.254 24.936 1.00 98.50 765 LYS A N 1
ATOM 6173 C CA . LYS A 1 765 ? -2.318 -8.822 24.384 1.00 98.50 765 LYS A CA 1
ATOM 6174 C C . LYS A 1 765 ? -3.396 -8.830 25.460 1.00 98.50 765 LYS A C 1
ATOM 6176 O O . LYS A 1 765 ? -3.158 -9.361 26.546 1.00 98.50 765 LYS A O 1
ATOM 6181 N N . ILE A 1 766 ? -4.562 -8.276 25.150 1.00 98.62 766 ILE A N 1
ATOM 6182 C CA . ILE A 1 766 ? -5.745 -8.328 26.014 1.00 98.62 766 ILE A CA 1
ATOM 6183 C C . ILE A 1 766 ? -6.702 -9.373 25.451 1.00 98.62 766 ILE A C 1
ATOM 6185 O O . ILE A 1 766 ? -6.887 -9.461 24.236 1.00 98.62 766 ILE A O 1
ATOM 6189 N N . VAL A 1 767 ? -7.301 -10.145 26.348 1.00 98.44 767 VAL A N 1
ATOM 6190 C CA . VAL A 1 767 ? -8.366 -11.096 26.049 1.00 98.44 767 VAL A CA 1
ATOM 6191 C C . VAL A 1 767 ? -9.635 -10.646 26.764 1.00 98.44 767 VAL A C 1
ATOM 6193 O O . VAL A 1 767 ? -9.590 -10.311 27.950 1.00 98.44 767 VAL A O 1
ATOM 6196 N N . PHE A 1 768 ? -10.741 -10.632 26.027 1.00 98.56 768 PHE A N 1
ATOM 6197 C CA . PHE A 1 768 ? -12.080 -10.311 26.500 1.00 98.56 768 PHE A CA 1
ATOM 6198 C C . PHE A 1 768 ? -12.961 -11.544 26.354 1.00 98.56 768 PHE A C 1
ATOM 6200 O O . PHE A 1 768 ? -13.171 -12.004 25.231 1.00 98.56 768 PHE A O 1
ATOM 6207 N N . ASP A 1 769 ? -13.481 -12.051 27.465 1.00 98.31 769 ASP A N 1
ATOM 6208 C CA . ASP A 1 769 ? -14.378 -13.204 27.470 1.00 98.31 769 ASP A CA 1
ATOM 6209 C C . ASP A 1 769 ? -15.828 -12.729 27.563 1.00 98.31 769 ASP A C 1
ATOM 6211 O O . ASP A 1 769 ? -16.167 -11.881 28.394 1.00 98.31 769 ASP A O 1
ATOM 6215 N N . PHE A 1 770 ? -16.685 -13.285 26.715 1.00 98.19 770 PHE A N 1
ATOM 6216 C CA . PHE A 1 770 ? -18.105 -12.983 26.631 1.00 98.19 770 PHE A CA 1
ATOM 6217 C C . PHE A 1 770 ? -18.930 -14.239 26.895 1.00 98.19 770 PHE A C 1
ATOM 6219 O O . PHE A 1 770 ? -18.524 -15.351 26.572 1.00 98.19 770 PHE A O 1
ATOM 6226 N N . ASP A 1 771 ? -20.117 -14.039 27.448 1.00 96.56 771 ASP A N 1
ATOM 6227 C CA . ASP A 1 771 ? -21.134 -15.073 27.607 1.00 96.56 771 ASP A CA 1
ATOM 6228 C C . ASP A 1 771 ? -22.484 -14.526 27.159 1.00 96.56 771 ASP A C 1
ATOM 6230 O O . ASP A 1 771 ? -22.678 -13.309 27.079 1.00 96.56 771 ASP A O 1
ATOM 6234 N N . LYS A 1 772 ? -23.420 -15.411 26.838 1.00 93.94 772 LYS A N 1
ATOM 6235 C CA . LYS A 1 772 ? -24.781 -15.019 26.483 1.00 93.94 772 LYS A CA 1
ATOM 6236 C C . LYS A 1 772 ? -25.665 -15.165 27.701 1.00 93.94 772 LYS A C 1
ATOM 6238 O O . LYS A 1 772 ? -25.749 -16.242 28.284 1.00 93.94 772 LYS A O 1
ATOM 6243 N N . ASP A 1 773 ? -26.365 -14.094 28.057 1.00 91.50 773 ASP A N 1
ATOM 6244 C CA . ASP A 1 773 ? -27.398 -14.183 29.077 1.00 91.50 773 ASP A CA 1
ATOM 6245 C C . ASP A 1 773 ? -28.438 -15.232 28.632 1.00 91.50 773 ASP A C 1
ATOM 6247 O O . ASP A 1 773 ? -29.012 -15.106 27.545 1.00 91.50 773 ASP A O 1
ATOM 6251 N N . PRO A 1 774 ? -28.692 -16.282 29.431 1.00 91.62 774 PRO A N 1
ATOM 6252 C CA . PRO A 1 774 ? -29.571 -17.375 29.027 1.00 91.62 774 PRO A CA 1
ATOM 6253 C C . PRO A 1 774 ? -31.038 -16.944 28.878 1.00 91.62 774 PRO A C 1
ATOM 6255 O O . PRO A 1 774 ? -31.825 -17.665 28.267 1.00 91.62 774 PRO A O 1
ATOM 6258 N N . THR A 1 775 ? -31.416 -15.792 29.438 1.00 91.81 775 THR A N 1
ATOM 6259 C CA . THR A 1 775 ? -32.781 -15.257 29.425 1.00 91.81 775 THR A CA 1
ATOM 6260 C C . THR A 1 775 ? -32.989 -14.290 28.268 1.00 91.81 775 THR A C 1
ATOM 6262 O O . THR A 1 775 ? -33.974 -14.412 27.542 1.00 91.81 775 THR A O 1
ATOM 6265 N N . THR A 1 776 ? -32.093 -13.313 28.100 1.00 89.44 776 THR A N 1
ATOM 6266 C CA . THR A 1 776 ? -32.244 -12.263 27.075 1.00 89.44 776 THR A CA 1
ATOM 6267 C C . THR A 1 776 ? -31.552 -12.616 25.761 1.00 89.44 776 THR A C 1
ATOM 6269 O O . THR A 1 776 ? -31.897 -12.065 24.718 1.00 89.44 776 THR A O 1
ATOM 6272 N N . GLY A 1 777 ? -30.581 -13.534 25.794 1.00 88.06 777 GLY A N 1
ATOM 6273 C CA . GLY A 1 777 ? -29.685 -13.822 24.676 1.00 88.06 777 GLY A CA 1
ATOM 6274 C C . GLY A 1 777 ? -28.656 -12.717 24.414 1.00 88.06 777 GLY A C 1
ATOM 6275 O O . GLY A 1 777 ? -27.896 -12.825 23.450 1.00 88.06 777 GLY A O 1
ATOM 6276 N N . GLU A 1 778 ? -28.627 -11.664 25.238 1.00 88.31 778 GLU A N 1
ATOM 6277 C CA . GLU A 1 778 ? -27.684 -10.558 25.098 1.00 88.31 778 GLU A CA 1
ATOM 6278 C C . GLU A 1 778 ? -26.285 -10.977 25.541 1.00 88.31 778 GLU A C 1
ATOM 6280 O O . GLU A 1 778 ? -26.095 -11.668 26.545 1.00 88.31 778 GLU A O 1
ATOM 6285 N N . SER A 1 779 ? -25.285 -10.530 24.790 1.00 91.75 779 SER A N 1
ATOM 6286 C CA . SER A 1 779 ? -23.889 -10.769 25.124 1.00 91.75 779 SER A CA 1
ATOM 6287 C C . SER A 1 779 ? -23.459 -9.920 26.317 1.00 91.75 779 SER A C 1
ATOM 6289 O O . SER A 1 779 ? -23.597 -8.695 26.310 1.00 91.75 779 SER A O 1
ATOM 6291 N N . ARG A 1 780 ? -22.850 -10.556 27.314 1.00 95.62 780 ARG A N 1
ATOM 6292 C CA . ARG A 1 780 ? -22.270 -9.916 28.492 1.00 95.62 780 ARG A CA 1
ATOM 6293 C C . ARG A 1 780 ? -20.768 -10.166 28.533 1.00 95.62 780 ARG A C 1
ATOM 6295 O O . ARG A 1 780 ? -20.324 -11.306 28.460 1.00 95.62 780 ARG A O 1
ATOM 6302 N N . LEU A 1 781 ? -19.989 -9.100 28.710 1.00 97.25 781 LEU A N 1
ATOM 6303 C CA . LEU A 1 781 ? -18.558 -9.207 28.993 1.00 97.25 781 LEU A CA 1
ATOM 6304 C C . LEU A 1 781 ? -18.363 -9.777 30.410 1.00 97.25 781 LEU A C 1
ATOM 6306 O O . LEU A 1 781 ? -18.816 -9.170 31.385 1.00 97.25 781 LEU A O 1
ATOM 6310 N N . LEU A 1 782 ? -17.713 -10.935 30.512 1.00 97.38 782 LEU A N 1
ATOM 6311 C CA . LEU A 1 782 ? -17.419 -11.620 31.770 1.00 97.38 782 LEU A CA 1
ATOM 6312 C C . LEU A 1 782 ? -16.094 -11.168 32.374 1.00 97.38 782 LEU A C 1
ATOM 6314 O O . LEU A 1 782 ? -16.031 -10.872 33.566 1.00 97.38 782 LEU A O 1
ATOM 6318 N N . ASP A 1 783 ? -15.047 -11.131 31.551 1.00 97.62 783 ASP A N 1
ATOM 6319 C CA . ASP A 1 783 ? -13.693 -10.820 31.995 1.00 97.62 783 ASP A CA 1
ATOM 6320 C C . ASP A 1 783 ? -12.912 -10.058 30.921 1.00 97.62 783 ASP A C 1
ATOM 6322 O O . ASP A 1 783 ? -13.177 -10.170 29.722 1.00 97.62 783 ASP A O 1
ATOM 6326 N N . ALA A 1 784 ? -11.934 -9.278 31.369 1.00 98.12 784 ALA A N 1
ATOM 6327 C CA . ALA A 1 784 ? -10.985 -8.573 30.528 1.00 98.12 784 ALA A CA 1
ATOM 6328 C C . ALA A 1 784 ? -9.618 -8.590 31.213 1.00 98.12 784 ALA A C 1
ATOM 6330 O O . ALA A 1 784 ? -9.442 -7.973 32.264 1.00 98.12 784 ALA A O 1
ATOM 6331 N N . ARG A 1 785 ? -8.640 -9.267 30.609 1.00 97.69 785 ARG A N 1
ATOM 6332 C CA . ARG A 1 785 ? -7.319 -9.466 31.221 1.00 97.69 785 ARG A CA 1
ATOM 6333 C C . ARG A 1 785 ? -6.189 -9.378 30.210 1.00 97.69 785 ARG A C 1
ATOM 6335 O O . ARG A 1 785 ? -6.323 -9.789 29.055 1.00 97.69 785 ARG A O 1
ATOM 6342 N N . TRP A 1 786 ? -5.041 -8.889 30.662 1.00 98.31 786 TRP A N 1
ATOM 6343 C CA . TRP A 1 786 ? -3.793 -9.061 29.925 1.00 98.31 786 TRP A CA 1
ATOM 6344 C C . TRP A 1 786 ? -3.366 -10.533 29.956 1.00 98.31 786 TRP A C 1
ATOM 6346 O O . TRP A 1 786 ? -3.388 -11.165 31.004 1.00 98.31 786 TRP A O 1
ATOM 6356 N N . THR A 1 787 ? -2.971 -11.075 28.807 1.00 97.62 787 THR A N 1
ATOM 6357 C CA . THR A 1 787 ? -2.469 -12.460 28.668 1.00 97.62 787 THR A CA 1
ATOM 6358 C C . THR A 1 787 ? -1.038 -12.527 28.150 1.00 97.62 787 THR A C 1
ATOM 6360 O O . THR A 1 787 ? -0.391 -13.566 28.227 1.00 97.62 787 THR A O 1
ATOM 6363 N N . ALA A 1 788 ? -0.536 -11.410 27.631 1.00 98.00 788 ALA A N 1
ATOM 6364 C CA . ALA A 1 788 ? 0.844 -11.232 27.221 1.00 98.00 788 ALA A CA 1
ATOM 6365 C C . ALA A 1 788 ? 1.249 -9.779 27.460 1.00 98.00 788 ALA A C 1
ATOM 6367 O O . ALA A 1 788 ? 0.424 -8.874 27.340 1.00 98.00 788 ALA A O 1
ATOM 6368 N N . ASP A 1 789 ? 2.522 -9.560 27.753 1.00 97.81 789 ASP A N 1
ATOM 6369 C CA . ASP A 1 789 ? 3.169 -8.249 27.795 1.00 97.81 789 ASP A CA 1
ATOM 6370 C C . ASP A 1 789 ? 4.202 -8.119 26.661 1.00 97.81 789 ASP A C 1
ATOM 6372 O O . ASP A 1 789 ? 4.488 -9.073 25.934 1.00 97.81 789 ASP A O 1
ATOM 6376 N N . ALA A 1 790 ? 4.833 -6.954 26.545 1.00 97.38 790 ALA A N 1
ATOM 6377 C CA . ALA A 1 790 ? 5.848 -6.667 25.532 1.00 97.38 790 ALA A CA 1
ATOM 6378 C C . ALA A 1 790 ? 7.034 -7.658 25.481 1.00 97.38 790 ALA A C 1
ATOM 6380 O O . ALA A 1 790 ? 7.720 -7.714 24.462 1.00 97.38 790 ALA A O 1
ATOM 6381 N N . GLN A 1 791 ? 7.299 -8.410 26.557 1.00 97.19 791 GLN A N 1
ATOM 6382 C CA . GLN A 1 791 ? 8.408 -9.369 26.665 1.00 97.19 791 GLN A CA 1
ATOM 6383 C C . GLN A 1 791 ? 7.982 -10.818 26.396 1.00 97.19 791 GLN A C 1
ATOM 6385 O O . GLN A 1 791 ? 8.834 -11.698 26.318 1.00 97.19 791 GLN A O 1
ATOM 6390 N N . THR A 1 792 ? 6.679 -11.082 26.284 1.00 97.69 792 THR A N 1
ATOM 6391 C CA . THR A 1 792 ? 6.138 -12.439 26.112 1.00 97.69 792 THR A CA 1
ATOM 6392 C C . THR A 1 792 ? 6.509 -13.033 24.756 1.00 97.69 792 THR A C 1
ATOM 6394 O O . THR A 1 792 ? 6.807 -14.220 24.671 1.00 97.69 792 THR A O 1
ATOM 6397 N N . TYR A 1 793 ? 6.539 -12.197 23.718 1.00 98.06 793 TYR A N 1
ATOM 6398 C CA . TYR A 1 793 ? 6.921 -12.581 22.362 1.00 98.06 793 TYR A CA 1
ATOM 6399 C C . TYR A 1 793 ? 8.125 -11.773 21.888 1.00 98.06 793 TYR A C 1
ATOM 6401 O O . TYR A 1 793 ? 8.381 -10.655 22.349 1.00 98.06 793 TYR A O 1
ATOM 6409 N N . ARG A 1 794 ? 8.852 -12.331 20.922 1.00 98.19 794 ARG A N 1
ATOM 6410 C CA . ARG A 1 794 ? 9.925 -11.641 20.209 1.00 98.19 794 ARG A CA 1
ATOM 6411 C C . ARG A 1 794 ? 9.383 -10.452 19.426 1.00 98.19 794 ARG A C 1
ATOM 6413 O O . ARG A 1 794 ? 8.215 -10.409 19.044 1.00 98.19 794 ARG A O 1
ATOM 6420 N N . ILE A 1 795 ? 10.252 -9.490 19.114 1.00 98.50 795 ILE A N 1
ATOM 6421 C CA . ILE A 1 795 ? 9.846 -8.307 18.338 1.00 98.50 795 ILE A CA 1
ATOM 6422 C C . ILE A 1 795 ? 9.325 -8.732 16.961 1.00 98.50 795 ILE A C 1
ATOM 6424 O O . ILE A 1 795 ? 8.294 -8.229 16.526 1.00 98.50 795 ILE A O 1
ATOM 6428 N N . ALA A 1 796 ? 9.985 -9.687 16.298 1.00 98.19 796 ALA A N 1
ATOM 6429 C CA . ALA A 1 796 ? 9.549 -10.181 14.992 1.00 98.19 796 ALA A CA 1
ATOM 6430 C C . ALA A 1 796 ? 8.151 -10.826 15.045 1.00 98.19 796 ALA A C 1
ATOM 6432 O O . ALA A 1 796 ? 7.342 -10.616 14.143 1.00 98.19 796 ALA A O 1
ATOM 6433 N N . GLU A 1 797 ? 7.838 -11.547 16.124 1.00 98.25 797 GLU A N 1
ATOM 6434 C CA . GLU A 1 797 ? 6.519 -12.152 16.349 1.00 98.25 797 GLU A CA 1
ATOM 6435 C C . GLU A 1 797 ? 5.457 -11.076 16.591 1.00 98.25 797 GLU A C 1
ATOM 6437 O O . GLU A 1 797 ? 4.392 -11.108 15.978 1.00 98.25 797 GLU A O 1
ATOM 6442 N N . TRP A 1 798 ? 5.766 -10.064 17.407 1.00 98.31 798 TRP A N 1
ATOM 6443 C CA . TRP A 1 798 ? 4.885 -8.912 17.584 1.00 98.31 798 TRP A CA 1
ATOM 6444 C C . TRP A 1 798 ? 4.632 -8.155 16.278 1.00 98.31 798 TRP A C 1
ATOM 6446 O O . TRP A 1 798 ? 3.510 -7.706 16.056 1.00 98.31 798 TRP A O 1
ATOM 6456 N N . ILE A 1 799 ? 5.634 -8.004 15.409 1.00 98.12 799 ILE A N 1
ATOM 6457 C CA . ILE A 1 799 ? 5.445 -7.375 14.094 1.00 98.12 799 ILE A CA 1
ATOM 6458 C C . ILE A 1 799 ? 4.558 -8.251 13.210 1.00 98.12 799 ILE A C 1
ATOM 6460 O O . ILE A 1 799 ? 3.623 -7.738 12.603 1.00 98.12 799 ILE A O 1
ATOM 6464 N N . HIS A 1 800 ? 4.797 -9.562 13.181 1.00 97.06 800 HIS A N 1
ATOM 6465 C CA . HIS A 1 800 ? 3.988 -10.498 12.405 1.00 97.06 800 HIS A CA 1
ATOM 6466 C C . HIS A 1 800 ? 2.509 -10.459 12.809 1.00 97.06 800 HIS A C 1
ATOM 6468 O O . HIS A 1 800 ? 1.631 -10.306 11.956 1.00 97.06 800 HIS A O 1
ATOM 6474 N N . MET A 1 801 ? 2.233 -10.536 14.114 1.00 96.81 801 MET A N 1
ATOM 6475 C CA . MET A 1 801 ? 0.870 -10.494 14.640 1.00 96.81 801 MET A CA 1
ATOM 6476 C C . MET A 1 801 ? 0.188 -9.141 14.373 1.00 96.81 801 MET A C 1
ATOM 6478 O O . MET A 1 801 ? -1.003 -9.114 14.059 1.00 96.81 801 MET A O 1
ATOM 6482 N N . GLY A 1 802 ? 0.946 -8.041 14.439 1.00 96.75 802 GLY A N 1
ATOM 6483 C CA . GLY A 1 802 ? 0.440 -6.678 14.258 1.00 96.75 802 GLY A CA 1
ATOM 6484 C C . GLY A 1 802 ? 0.405 -6.164 12.819 1.00 96.75 802 GLY A C 1
ATOM 6485 O O . GLY A 1 802 ? -0.143 -5.092 12.590 1.00 96.75 802 GLY A O 1
ATOM 6486 N N . SER A 1 803 ? 0.985 -6.884 11.855 1.00 95.94 803 SER A N 1
ATOM 6487 C CA . SER A 1 803 ? 0.965 -6.470 10.450 1.00 95.94 803 SER A CA 1
ATOM 6488 C C . SER A 1 803 ? -0.445 -6.563 9.867 1.00 95.94 803 SER A C 1
ATOM 6490 O O . SER A 1 803 ? -1.154 -7.557 10.051 1.00 95.94 803 SER A O 1
ATOM 6492 N N . CYS A 1 804 ? -0.834 -5.547 9.099 1.00 94.25 804 CYS A N 1
ATOM 6493 C CA . CYS A 1 804 ? -2.081 -5.508 8.345 1.00 94.25 804 CYS A CA 1
ATOM 6494 C C . CYS A 1 804 ? -2.037 -6.313 7.041 1.00 94.25 804 CYS A C 1
ATOM 6496 O O . CYS A 1 804 ? -3.054 -6.424 6.352 1.00 94.25 804 CYS A O 1
ATOM 6498 N N . ARG A 1 805 ? -0.872 -6.862 6.682 1.00 92.75 805 ARG A N 1
ATOM 6499 C CA . ARG A 1 805 ? -0.693 -7.675 5.481 1.00 92.75 805 ARG A CA 1
ATOM 6500 C C . ARG A 1 805 ? -0.874 -9.157 5.794 1.00 92.75 805 ARG A C 1
ATOM 6502 O O . ARG A 1 805 ? -0.492 -9.657 6.856 1.00 92.75 805 ARG A O 1
ATOM 6509 N N . ARG A 1 806 ? -1.490 -9.868 4.852 1.00 85.31 806 ARG A N 1
ATOM 6510 C CA . ARG A 1 806 ? -1.736 -11.313 4.904 1.00 85.31 806 ARG A CA 1
ATOM 6511 C C . ARG A 1 806 ? -1.462 -11.912 3.528 1.00 85.31 806 ARG A C 1
ATOM 6513 O O . ARG A 1 806 ? -1.810 -11.296 2.522 1.00 85.31 806 ARG A O 1
ATOM 6520 N N . ASP A 1 807 ? -0.853 -13.095 3.492 1.00 82.38 807 ASP A N 1
ATOM 6521 C CA . ASP A 1 807 ? -0.592 -13.820 2.244 1.00 82.38 807 ASP A CA 1
ATOM 6522 C C . ASP A 1 807 ? -1.923 -14.174 1.567 1.00 82.38 807 ASP A C 1
ATOM 6524 O O . ASP A 1 807 ? -2.666 -14.968 2.149 1.00 82.38 807 ASP A O 1
ATOM 6528 N N . PRO A 1 808 ? -2.227 -13.656 0.358 1.00 74.19 808 PRO A N 1
ATOM 6529 C CA . PRO A 1 808 ? -3.464 -13.933 -0.372 1.00 74.19 808 PRO A CA 1
ATOM 6530 C C . PRO A 1 808 ? -3.832 -15.416 -0.475 1.00 74.19 808 PRO A C 1
ATOM 6532 O O . PRO A 1 808 ? -5.018 -15.732 -0.524 1.00 74.19 808 PRO A O 1
ATOM 6535 N N . ALA A 1 809 ? -2.842 -16.315 -0.494 1.00 75.81 809 ALA A N 1
ATOM 6536 C CA . ALA A 1 809 ? -3.064 -17.759 -0.542 1.00 75.81 809 ALA A CA 1
ATOM 6537 C C . ALA A 1 809 ? -3.600 -18.338 0.780 1.00 75.81 809 ALA A C 1
ATOM 6539 O O . ALA A 1 809 ? -4.238 -19.388 0.779 1.00 75.81 809 ALA A O 1
ATOM 6540 N N . THR A 1 810 ? -3.352 -17.653 1.897 1.00 74.44 810 THR A N 1
ATOM 6541 C CA . THR A 1 810 ? -3.779 -18.042 3.252 1.00 74.44 810 THR A CA 1
ATOM 6542 C C . THR A 1 810 ? -4.863 -17.132 3.823 1.00 74.44 810 THR A C 1
ATOM 6544 O O . THR A 1 810 ? -5.324 -17.358 4.941 1.00 74.44 810 THR A O 1
ATOM 6547 N N . VAL A 1 811 ? -5.266 -16.091 3.086 1.00 67.00 811 VAL A N 1
ATOM 6548 C CA . VAL A 1 811 ? -6.235 -15.107 3.565 1.00 67.00 811 VAL A CA 1
ATOM 6549 C C . VAL A 1 811 ? -7.546 -15.804 3.923 1.00 67.00 811 VAL A C 1
ATOM 6551 O O . VAL A 1 811 ? -8.270 -16.292 3.052 1.00 67.00 811 VAL A O 1
ATOM 6554 N N . ALA A 1 812 ? -7.859 -15.783 5.219 1.00 68.56 812 ALA A N 1
ATOM 6555 C CA . ALA A 1 812 ? -9.144 -16.202 5.747 1.00 68.56 812 ALA A CA 1
ATOM 6556 C C . ALA A 1 812 ? -10.292 -15.440 5.064 1.00 68.56 812 ALA A C 1
ATOM 6558 O O . ALA A 1 812 ? -10.140 -14.318 4.557 1.00 68.56 812 ALA A O 1
ATOM 6559 N N . GLU A 1 813 ? -11.460 -16.070 5.022 1.00 86.25 813 GLU A N 1
ATOM 6560 C CA . GLU A 1 813 ? -12.679 -15.389 4.608 1.00 86.25 813 GLU A CA 1
ATOM 6561 C C . GLU A 1 813 ? -12.946 -14.179 5.513 1.00 86.25 813 GLU A C 1
ATOM 6563 O O . GLU A 1 813 ? -12.471 -14.107 6.647 1.00 86.25 813 GLU A O 1
ATOM 6568 N N . LEU A 1 814 ? -13.676 -13.194 4.985 1.00 90.31 814 LEU A N 1
ATOM 6569 C CA . LEU A 1 814 ? -14.076 -12.041 5.785 1.00 90.31 814 LEU A CA 1
ATOM 6570 C C . LEU A 1 814 ? -14.881 -12.528 6.991 1.00 90.31 814 LEU A C 1
ATOM 6572 O O . LEU A 1 814 ? -15.875 -13.232 6.806 1.00 90.31 814 LEU A O 1
ATOM 6576 N N . THR A 1 815 ? -14.500 -12.110 8.196 1.00 93.56 815 THR A N 1
ATOM 6577 C CA . THR A 1 815 ? -15.167 -12.535 9.430 1.00 93.56 815 THR A CA 1
ATOM 6578 C C . THR A 1 815 ? -16.646 -12.169 9.367 1.00 93.56 815 THR A C 1
ATOM 6580 O O . THR A 1 815 ? -16.997 -11.016 9.105 1.00 93.56 815 THR A O 1
ATOM 6583 N N . THR A 1 816 ? -17.528 -13.147 9.561 1.00 91.12 816 THR A N 1
ATOM 6584 C CA . THR A 1 816 ? -18.978 -12.947 9.474 1.00 91.12 816 THR A CA 1
ATOM 6585 C C . THR A 1 816 ? -19.438 -11.962 10.540 1.00 91.12 816 THR A C 1
ATOM 6587 O O . THR A 1 816 ? -19.303 -12.226 11.725 1.00 91.12 816 THR A O 1
ATOM 6590 N N . TRP A 1 817 ? -20.002 -10.830 10.136 1.00 91.44 817 TRP A N 1
ATOM 6591 C CA . TRP A 1 817 ? -20.624 -9.884 11.061 1.00 91.44 817 TRP A CA 1
ATOM 6592 C C . TRP A 1 817 ? -22.135 -10.108 11.180 1.00 91.44 817 TRP A C 1
ATOM 6594 O O . TRP A 1 817 ? -22.760 -10.717 10.311 1.00 91.44 817 TRP A O 1
ATOM 6604 N N . GLN A 1 818 ? -22.731 -9.590 12.246 1.00 87.88 818 GLN A N 1
ATOM 6605 C CA . GLN A 1 818 ? -24.171 -9.526 12.452 1.00 87.88 818 GLN A CA 1
ATOM 6606 C C . GLN A 1 818 ? -24.529 -8.094 12.844 1.00 87.88 818 GLN A C 1
ATOM 6608 O O . GLN A 1 818 ? -24.073 -7.585 13.864 1.00 87.88 818 GLN A O 1
ATOM 6613 N N . LEU A 1 819 ? -25.327 -7.423 12.014 1.00 83.75 819 LEU A N 1
ATOM 6614 C CA . LEU A 1 819 ? -25.781 -6.058 12.275 1.00 83.75 819 LEU A CA 1
ATOM 6615 C C . LEU A 1 819 ? -27.214 -6.116 12.805 1.00 83.75 819 LEU A C 1
ATOM 6617 O O . LEU A 1 819 ? -28.174 -6.047 12.039 1.00 83.75 819 LEU A O 1
ATOM 6621 N N . GLY A 1 820 ? -27.345 -6.301 14.119 1.00 82.31 820 GLY A N 1
ATOM 6622 C CA . GLY A 1 820 ? -28.645 -6.289 14.790 1.00 82.31 820 GLY A CA 1
ATOM 6623 C C . GLY A 1 820 ? -29.338 -4.917 14.716 1.00 82.31 820 GLY A C 1
ATOM 6624 O O . GLY A 1 820 ? -28.694 -3.918 14.380 1.00 82.31 820 GLY A O 1
ATOM 6625 N N . PRO A 1 821 ? -30.636 -4.830 15.064 1.00 82.88 821 PRO A N 1
ATOM 6626 C CA . PRO A 1 821 ? -31.394 -3.576 15.040 1.00 82.88 821 PRO A CA 1
ATOM 6627 C C . PRO A 1 821 ? -30.715 -2.434 15.806 1.00 82.88 821 PRO A C 1
ATOM 6629 O O . PRO A 1 821 ? -30.659 -1.312 15.307 1.00 82.88 821 PRO A O 1
ATOM 6632 N N . ASP A 1 822 ? -30.124 -2.732 16.966 1.00 82.31 822 ASP A N 1
ATOM 6633 C CA . ASP A 1 822 ? -29.409 -1.741 17.777 1.00 82.31 822 ASP A CA 1
ATOM 6634 C C . ASP A 1 822 ? -28.169 -1.194 17.076 1.00 82.31 822 ASP A C 1
ATOM 6636 O O . ASP A 1 822 ? -27.891 0.001 17.140 1.00 82.31 822 ASP A O 1
ATOM 6640 N N . VAL A 1 823 ? -27.432 -2.062 16.381 1.00 83.19 823 VAL A N 1
ATOM 6641 C CA . VAL A 1 823 ? -26.247 -1.680 15.608 1.00 83.19 823 VAL A CA 1
ATOM 6642 C C . VAL A 1 823 ? -26.662 -0.794 14.441 1.00 83.19 823 VAL A C 1
ATOM 6644 O O . VAL A 1 823 ? -26.077 0.266 14.237 1.00 83.19 823 VAL A O 1
ATOM 6647 N N . LEU A 1 824 ? -27.707 -1.191 13.710 1.00 78.75 824 LEU A N 1
ATOM 6648 C CA . LEU A 1 824 ? -28.239 -0.423 12.585 1.00 78.75 824 LEU A CA 1
ATOM 6649 C C . LEU A 1 824 ? -28.734 0.964 13.016 1.00 78.75 824 LEU A C 1
ATOM 6651 O O . LEU A 1 824 ? -28.511 1.930 12.292 1.00 78.75 824 LEU A O 1
ATOM 6655 N N . ALA A 1 825 ? -29.336 1.083 14.202 1.00 81.38 825 ALA A N 1
ATOM 6656 C CA . ALA A 1 825 ? -29.782 2.361 14.756 1.00 81.38 825 ALA A CA 1
ATOM 6657 C C . ALA A 1 825 ? -28.628 3.319 15.118 1.00 81.38 825 ALA A C 1
ATOM 6659 O O . ALA A 1 825 ? -28.853 4.522 15.234 1.00 81.38 825 ALA A O 1
ATOM 6660 N N . MET A 1 826 ? -27.402 2.811 15.295 1.00 82.25 826 MET A N 1
ATOM 6661 C CA . MET A 1 826 ? -26.204 3.628 15.551 1.00 82.25 826 MET A CA 1
ATOM 6662 C C . MET A 1 826 ? -25.506 4.103 14.273 1.00 82.25 826 MET A C 1
ATOM 6664 O O . MET A 1 826 ? -24.617 4.953 14.343 1.00 82.25 826 MET A O 1
ATOM 6668 N N . LEU A 1 827 ? -25.858 3.544 13.113 1.00 78.81 827 LEU A N 1
ATOM 6669 C CA . LEU A 1 827 ? -25.237 3.911 11.847 1.00 78.81 827 LEU A CA 1
ATOM 6670 C C . LEU A 1 827 ? -25.875 5.190 11.281 1.00 78.81 827 LEU A C 1
ATOM 6672 O O . LEU A 1 827 ? -27.090 5.366 11.380 1.00 78.81 827 LEU A O 1
ATOM 6676 N N . PRO A 1 828 ? -25.085 6.075 10.643 1.00 70.31 828 PRO A N 1
ATOM 6677 C CA . PRO A 1 828 ? -25.628 7.253 9.976 1.00 70.31 828 PRO A CA 1
ATOM 6678 C C . PRO A 1 828 ? -26.604 6.831 8.870 1.00 70.31 828 PRO A C 1
ATOM 6680 O O . PRO A 1 828 ? -26.295 5.970 8.042 1.00 70.31 828 PRO A O 1
ATOM 6683 N N . THR A 1 829 ? -27.792 7.439 8.855 1.00 63.81 829 THR A N 1
ATOM 6684 C CA . THR A 1 829 ? -28.894 7.040 7.964 1.00 63.81 829 THR A CA 1
ATOM 6685 C C . THR A 1 829 ? -28.870 7.780 6.631 1.00 63.81 829 THR A C 1
ATOM 6687 O O . THR A 1 829 ? -29.420 7.292 5.639 1.00 63.81 829 THR A O 1
ATOM 6690 N N . LYS A 1 830 ? -28.215 8.948 6.577 1.00 53.53 830 LYS A N 1
ATOM 6691 C CA . LYS A 1 830 ? -28.088 9.765 5.364 1.00 53.53 830 LYS A CA 1
ATOM 6692 C C . LYS A 1 830 ? -26.622 10.066 5.032 1.00 53.53 830 LYS A C 1
ATOM 6694 O O . LYS A 1 830 ? -25.836 10.367 5.929 1.00 53.53 830 LYS A O 1
ATOM 6699 N N . PRO A 1 831 ? -26.242 10.073 3.739 1.00 42.09 831 PRO A N 1
ATOM 6700 C CA . PRO A 1 831 ? -24.949 10.599 3.318 1.00 42.09 831 PRO A CA 1
ATOM 6701 C C . PRO A 1 831 ? -24.813 12.058 3.770 1.00 42.09 831 PRO A C 1
ATOM 6703 O O . PRO A 1 831 ? -25.585 12.911 3.333 1.00 42.09 831 PRO A O 1
ATOM 6706 N N . GLY A 1 832 ? -23.839 12.343 4.633 1.00 48.41 832 GLY A N 1
ATOM 6707 C CA . GLY A 1 832 ? -23.551 13.706 5.095 1.00 48.41 832 GLY A CA 1
ATOM 6708 C C . GLY A 1 832 ? -24.229 14.095 6.386 1.00 48.41 832 GLY A C 1
ATOM 6709 O O . GLY A 1 832 ? -24.024 15.204 6.864 1.00 48.41 832 GLY A O 1
ATOM 6710 N N . GLU A 1 833 ? -24.979 13.169 6.970 1.00 53.12 833 GLU A N 1
ATOM 6711 C CA . GLU A 1 833 ? -25.272 13.202 8.388 1.00 53.12 833 GLU A CA 1
ATOM 6712 C C . GLU A 1 833 ? -23.926 13.045 9.116 1.00 53.12 833 GLU A C 1
ATOM 6714 O O . GLU A 1 833 ? -23.446 11.939 9.364 1.00 53.12 833 GLU A O 1
ATOM 6719 N N . GLN A 1 834 ? -23.263 14.175 9.396 1.00 52.22 834 GLN A N 1
ATOM 6720 C CA . GLN A 1 834 ? -22.390 14.252 10.563 1.00 52.22 834 GLN A CA 1
ATOM 6721 C C . GLN A 1 834 ? -23.224 13.779 11.764 1.00 52.22 834 GLN A C 1
ATOM 6723 O O . GLN A 1 834 ? -24.455 13.881 11.744 1.00 52.22 834 GLN A O 1
ATOM 6728 N N . PHE A 1 835 ? -22.590 13.259 12.814 1.00 48.34 835 PHE A N 1
ATOM 6729 C CA . PHE A 1 835 ? -23.280 13.018 14.085 1.00 48.34 835 PHE A CA 1
ATOM 6730 C C . PHE A 1 835 ? -23.652 14.377 14.719 1.00 48.34 835 PHE A C 1
ATOM 6732 O O . PHE A 1 835 ? -23.120 14.761 15.755 1.00 48.34 835 PHE A O 1
ATOM 6739 N N . VAL A 1 836 ? -24.537 15.144 14.078 1.00 39.88 836 VAL A N 1
ATOM 6740 C CA . VAL A 1 836 ? -25.055 16.417 14.566 1.00 39.88 836 VAL A CA 1
ATOM 6741 C C . VAL A 1 836 ? -26.152 16.075 15.556 1.00 39.88 836 VAL A C 1
ATOM 6743 O O . VAL A 1 836 ? -27.293 15.813 15.190 1.00 39.88 836 VAL A O 1
ATOM 6746 N N . PHE A 1 837 ? -25.788 16.039 16.831 1.00 45.91 837 PHE A N 1
ATOM 6747 C CA . PHE A 1 837 ? -26.766 16.026 17.918 1.00 45.91 837 PHE A CA 1
ATOM 6748 C C . PHE A 1 837 ? -26.504 17.123 18.954 1.00 45.91 837 PHE A C 1
ATOM 6750 O O . PHE A 1 837 ? -26.997 17.036 20.076 1.00 45.91 837 PHE A O 1
ATOM 6757 N N . CYS A 1 838 ? -25.782 18.172 18.562 1.00 39.75 838 CYS A N 1
ATOM 6758 C CA . CYS A 1 838 ? -25.892 19.477 19.198 1.00 39.75 838 CYS A CA 1
ATOM 6759 C C . CYS A 1 838 ? -26.675 20.368 18.231 1.00 39.75 838 CYS A C 1
ATOM 6761 O O . CYS A 1 838 ? -26.236 20.604 17.106 1.00 39.75 838 CYS A O 1
ATOM 6763 N N . GLU A 1 839 ? -27.870 20.793 18.635 1.00 38.06 839 GLU A N 1
ATOM 6764 C CA . GLU A 1 839 ? -28.621 21.809 17.904 1.00 38.06 839 GLU A CA 1
ATOM 6765 C C . GLU A 1 839 ? -27.795 23.101 17.873 1.00 38.06 839 GLU A C 1
ATOM 6767 O O . GLU A 1 839 ? -27.590 23.732 18.905 1.00 38.06 839 GLU A O 1
ATOM 6772 N N . GLY A 1 840 ? -27.336 23.486 16.682 1.00 42.22 840 GLY A N 1
ATOM 6773 C CA . GLY A 1 840 ? -26.861 24.837 16.403 1.00 42.22 840 GLY A CA 1
ATOM 6774 C C . GLY A 1 840 ? -25.383 25.088 16.676 1.00 42.22 840 GLY A C 1
ATOM 6775 O O . GLY A 1 840 ? -25.058 25.797 17.612 1.00 42.22 840 GLY A O 1
ATOM 6776 N N . GLU A 1 841 ? -24.510 24.593 15.804 1.00 40.34 841 GLU A N 1
ATOM 6777 C CA . GLU A 1 841 ? -23.379 25.361 15.267 1.00 40.34 841 GLU A CA 1
ATOM 6778 C C . GLU A 1 841 ? -22.821 24.587 14.066 1.00 40.34 841 GLU A C 1
ATOM 6780 O O . GLU A 1 841 ? -22.405 23.441 14.181 1.00 40.34 841 GLU A O 1
ATOM 6785 N N . ASP A 1 842 ? -22.948 25.192 12.886 1.00 40.47 842 ASP A N 1
ATOM 6786 C CA . ASP A 1 842 ? -22.512 24.652 11.598 1.00 40.47 842 ASP A CA 1
ATOM 6787 C C . ASP A 1 842 ? -21.047 25.074 11.409 1.00 40.47 842 ASP A C 1
ATOM 6789 O O . ASP A 1 842 ? -20.748 26.124 10.831 1.00 40.47 842 ASP A O 1
ATOM 6793 N N . ASP A 1 843 ? -20.115 24.314 11.982 1.00 37.78 843 ASP A N 1
ATOM 6794 C CA . ASP A 1 843 ? -18.682 24.490 11.769 1.00 37.78 843 ASP A CA 1
ATOM 6795 C C . ASP A 1 843 ? -18.296 23.873 10.421 1.00 37.78 843 ASP A C 1
ATOM 6797 O O . ASP A 1 843 ? -17.734 22.784 10.291 1.00 37.78 843 ASP A O 1
ATOM 6801 N N . GLY A 1 844 ? -18.646 24.609 9.365 1.00 41.16 844 GLY A N 1
ATOM 6802 C CA . GLY A 1 844 ? -18.308 24.283 7.990 1.00 41.16 844 GLY A CA 1
ATOM 6803 C C . GLY A 1 844 ? -16.801 24.137 7.794 1.00 41.16 844 GLY A C 1
ATOM 6804 O O . GLY A 1 844 ? -16.128 25.121 7.531 1.00 41.16 844 GLY A O 1
ATOM 6805 N N . GLU A 1 845 ? -16.292 22.911 7.926 1.00 43.97 845 GLU A N 1
ATOM 6806 C CA . GLU A 1 845 ? -15.145 22.300 7.236 1.00 43.97 845 GLU A CA 1
ATOM 6807 C C . GLU A 1 845 ? -14.686 21.047 8.010 1.00 43.97 845 GLU A C 1
ATOM 6809 O O . GLU A 1 845 ? -13.808 21.122 8.864 1.00 43.97 845 GLU A O 1
ATOM 6814 N N . GLY A 1 846 ? -15.210 19.854 7.683 1.00 38.12 846 GLY A N 1
ATOM 6815 C CA . GLY A 1 846 ? -14.575 18.623 8.181 1.00 38.12 846 GLY A CA 1
ATOM 6816 C C . GLY A 1 846 ? -15.422 17.359 8.277 1.00 38.12 846 GLY A C 1
ATOM 6817 O O . GLY A 1 846 ? -15.474 16.749 9.332 1.00 38.12 846 GLY A O 1
ATOM 6818 N N . GLY A 1 847 ? -16.043 16.902 7.190 1.00 33.41 847 GLY A N 1
ATOM 6819 C CA . GLY A 1 847 ? -16.553 15.528 7.103 1.00 33.41 847 GLY A CA 1
ATOM 6820 C C . GLY A 1 847 ? -15.774 14.756 6.048 1.00 33.41 847 GLY A C 1
ATOM 6821 O O . GLY A 1 847 ? -16.038 14.910 4.859 1.00 33.41 847 GLY A O 1
ATOM 6822 N N . HIS A 1 848 ? -14.777 13.960 6.434 1.00 38.03 848 HIS A N 1
ATOM 6823 C CA . HIS A 1 848 ? -14.075 13.086 5.492 1.00 38.03 848 HIS A CA 1
ATOM 6824 C C . HIS A 1 848 ? -14.958 11.879 5.160 1.00 38.03 848 HIS A C 1
ATOM 6826 O O . HIS A 1 848 ? -15.025 10.900 5.896 1.00 38.03 848 HIS A O 1
ATOM 6832 N N . TRP A 1 849 ? -15.659 11.993 4.036 1.00 43.03 849 TRP A N 1
ATOM 6833 C CA . TRP A 1 849 ? -16.608 11.019 3.514 1.00 43.03 849 TRP A CA 1
ATOM 6834 C C . TRP A 1 849 ? -15.988 9.627 3.367 1.00 43.03 849 TRP A C 1
ATOM 6836 O O . TRP A 1 849 ? -15.044 9.428 2.593 1.00 43.03 849 TRP A O 1
ATOM 6846 N N . VAL A 1 850 ? -16.572 8.659 4.080 1.00 41.50 850 VAL A N 1
ATOM 6847 C CA . VAL A 1 850 ? -16.414 7.228 3.807 1.00 41.50 850 VAL A CA 1
ATOM 6848 C C . VAL A 1 850 ? -16.698 7.017 2.327 1.00 41.50 850 VAL A C 1
ATOM 6850 O O . VAL A 1 850 ? -17.679 7.521 1.787 1.00 41.50 850 VAL A O 1
ATOM 6853 N N . THR A 1 851 ? -15.805 6.316 1.643 1.00 39.84 851 THR A N 1
ATOM 6854 C CA . THR A 1 851 ? -15.763 6.208 0.185 1.00 39.84 851 THR A CA 1
ATOM 6855 C C . THR A 1 851 ? -16.803 5.234 -0.351 1.00 39.84 851 THR A C 1
ATOM 6857 O O . THR A 1 851 ? -16.483 4.231 -0.968 1.00 39.84 851 THR A O 1
ATOM 6860 N N . HIS A 1 852 ? -18.069 5.518 -0.108 1.00 44.88 852 HIS A N 1
ATOM 6861 C CA . HIS A 1 852 ? -19.057 5.714 -1.150 1.00 44.88 852 HIS A CA 1
ATOM 6862 C C . HIS A 1 852 ? -18.527 5.488 -2.587 1.00 44.88 852 HIS A C 1
ATOM 6864 O O . HIS A 1 852 ? -18.101 6.425 -3.264 1.00 44.88 852 HIS A O 1
ATOM 6870 N N . LYS A 1 853 ? -18.518 4.231 -3.068 1.00 42.34 853 LYS A N 1
ATOM 6871 C CA . LYS A 1 853 ? -18.340 3.967 -4.504 1.00 42.34 853 LYS A CA 1
ATOM 6872 C C . LYS A 1 853 ? -19.537 4.604 -5.223 1.00 42.34 853 LYS A C 1
ATOM 6874 O O . LYS A 1 853 ? -20.670 4.340 -4.808 1.00 42.34 853 LYS A O 1
ATOM 6879 N N . PRO A 1 854 ? -19.317 5.420 -6.272 1.00 50.72 854 PRO A N 1
ATOM 6880 C CA . PRO A 1 854 ? -20.415 5.916 -7.086 1.00 50.72 854 PRO A CA 1
ATOM 6881 C C . PRO A 1 854 ? -21.234 4.716 -7.549 1.00 50.72 854 PRO A C 1
ATOM 6883 O O . PRO A 1 854 ? -20.651 3.728 -8.007 1.00 50.72 854 PRO A O 1
ATOM 6886 N N . PHE A 1 855 ? -22.557 4.777 -7.412 1.00 63.25 855 PHE A N 1
ATOM 6887 C CA . PHE A 1 855 ? -23.446 3.746 -7.934 1.00 63.25 855 PHE A CA 1
ATOM 6888 C C . PHE A 1 855 ? -23.150 3.649 -9.440 1.00 63.25 855 PHE A C 1
ATOM 6890 O O . PHE A 1 855 ? -23.421 4.618 -10.155 1.00 63.25 855 PHE A O 1
ATOM 6897 N N . PRO A 1 856 ? -22.554 2.553 -9.957 1.00 69.69 856 PRO A N 1
ATOM 6898 C CA . PRO A 1 856 ? -22.112 2.521 -11.351 1.00 69.69 856 PRO A CA 1
ATOM 6899 C C . PRO A 1 856 ? -23.290 2.752 -12.302 1.00 69.69 856 PRO A C 1
ATOM 6901 O O . PRO A 1 856 ? -23.109 3.336 -13.368 1.00 69.69 856 PRO A O 1
ATOM 6904 N N . TYR A 1 857 ? -24.495 2.391 -11.854 1.00 82.31 857 TYR A N 1
ATOM 6905 C CA . TYR A 1 857 ? -25.768 2.533 -12.550 1.00 82.31 857 TYR A CA 1
ATOM 6906 C C . TYR A 1 857 ? -26.487 3.871 -12.372 1.00 82.31 857 TYR A C 1
ATOM 6908 O O . TYR A 1 857 ? -27.575 4.033 -12.919 1.00 82.31 857 TYR A O 1
ATOM 6916 N N . ILE A 1 858 ? -25.919 4.834 -11.636 1.00 82.94 858 ILE A N 1
ATOM 6917 C CA . ILE A 1 858 ? -26.495 6.177 -11.517 1.00 82.94 858 ILE A CA 1
ATOM 6918 C C . ILE A 1 858 ? -25.577 7.198 -12.188 1.00 82.94 858 ILE A C 1
ATOM 6920 O O . ILE A 1 858 ? -24.395 7.343 -11.870 1.00 82.94 858 ILE A O 1
ATOM 6924 N N . ARG A 1 859 ? -26.138 7.933 -13.146 1.00 90.31 859 ARG A N 1
ATOM 6925 C CA . ARG A 1 859 ? -25.445 8.964 -13.920 1.00 90.31 859 ARG A CA 1
ATOM 6926 C C . ARG A 1 859 ? -26.110 10.324 -13.736 1.00 90.31 859 ARG A C 1
ATOM 6928 O O . ARG A 1 859 ? -27.313 10.413 -13.510 1.00 90.31 859 ARG A O 1
ATOM 6935 N N . ARG A 1 860 ? -25.345 11.400 -13.907 1.00 91.12 860 ARG A N 1
ATOM 6936 C CA . ARG A 1 860 ? -25.850 12.766 -14.055 1.00 91.12 860 ARG A CA 1
ATOM 6937 C C . ARG A 1 860 ? -26.083 13.114 -15.513 1.00 91.12 860 ARG A C 1
ATOM 6939 O O . ARG A 1 860 ? -25.197 12.936 -16.352 1.00 91.12 860 ARG A O 1
ATOM 6946 N N . CYS A 1 861 ? -27.239 13.706 -15.779 1.00 93.94 861 CYS A N 1
ATOM 6947 C CA . CYS A 1 861 ? -27.589 14.273 -17.071 1.00 93.94 861 CYS A CA 1
ATOM 6948 C C . CYS A 1 861 ? -28.359 15.587 -16.881 1.00 93.94 861 CYS A C 1
ATOM 6950 O O . CYS A 1 861 ? -29.340 15.643 -16.139 1.00 93.94 861 CYS A O 1
ATOM 6952 N N . LYS A 1 862 ? -27.907 16.649 -17.558 1.00 94.81 862 LYS A N 1
ATOM 6953 C CA . LYS A 1 862 ? -28.539 17.982 -17.539 1.00 94.81 862 LYS A CA 1
ATOM 6954 C C . LYS A 1 862 ? -29.348 18.279 -18.807 1.00 94.81 862 LYS A C 1
ATOM 6956 O O . LYS A 1 862 ? -29.799 19.407 -18.983 1.00 94.81 862 LYS A O 1
ATOM 6961 N N . LEU A 1 863 ? -29.478 17.304 -19.704 1.00 95.44 863 LEU A N 1
ATOM 6962 C CA . LEU A 1 863 ? -30.147 17.508 -20.982 1.00 95.44 863 LEU A CA 1
ATOM 6963 C C . LEU A 1 863 ? -31.655 17.720 -20.780 1.00 95.44 863 LEU A C 1
ATOM 6965 O O . LEU A 1 863 ? -32.265 17.060 -19.937 1.00 95.44 863 LEU A O 1
ATOM 6969 N N . PRO A 1 864 ? -32.297 18.599 -21.565 1.00 96.12 864 PRO A N 1
ATOM 6970 C CA . PRO A 1 864 ? -33.747 18.602 -21.691 1.00 96.12 864 PRO A CA 1
ATOM 6971 C C . PRO A 1 864 ? -34.268 17.201 -22.032 1.00 96.12 864 PRO A C 1
ATOM 6973 O O . PRO A 1 864 ? -33.622 16.458 -22.769 1.00 96.12 864 PRO A O 1
ATOM 6976 N N . MET A 1 865 ? -35.466 16.848 -21.555 1.00 95.19 865 MET A N 1
ATOM 6977 C CA . MET A 1 865 ? -36.015 15.494 -21.724 1.00 95.19 865 MET A CA 1
ATOM 6978 C C . MET A 1 865 ? -35.986 15.003 -23.178 1.00 95.19 865 MET A C 1
ATOM 6980 O O . MET A 1 865 ? -35.598 13.872 -23.459 1.00 95.19 865 MET A O 1
ATOM 6984 N N . ARG A 1 866 ? -36.372 15.878 -24.113 1.00 95.62 866 ARG A N 1
ATOM 6985 C CA . ARG A 1 866 ? -36.398 15.574 -25.547 1.00 95.62 866 ARG A CA 1
ATOM 6986 C C . ARG A 1 866 ? -35.007 15.244 -26.096 1.00 95.62 866 ARG A C 1
ATOM 6988 O O . ARG A 1 866 ? -34.887 14.358 -26.934 1.00 95.62 866 ARG A O 1
ATOM 6995 N N . GLU A 1 867 ? -33.978 15.937 -25.618 1.00 96.75 867 GLU A N 1
ATOM 6996 C CA . GLU A 1 867 ? -32.589 15.695 -26.016 1.00 96.75 867 GLU A CA 1
ATOM 6997 C C . GLU A 1 867 ? -32.027 14.433 -25.365 1.00 96.75 867 GLU A C 1
ATOM 6999 O O . GLU A 1 867 ? -31.353 13.666 -26.042 1.00 96.75 867 GLU A O 1
ATOM 7004 N N . PHE A 1 868 ? -32.350 14.175 -24.091 1.00 96.88 868 PHE A N 1
ATOM 7005 C CA . PHE A 1 868 ? -31.972 12.928 -23.422 1.00 96.88 868 PHE A CA 1
ATOM 7006 C C . PHE A 1 868 ? -32.518 11.706 -24.168 1.00 96.88 868 PHE A C 1
ATOM 7008 O O . PHE A 1 868 ? -31.758 10.794 -24.475 1.00 96.88 868 PHE A O 1
ATOM 7015 N N . VAL A 1 869 ? -33.815 11.710 -24.496 1.00 97.19 869 VAL A N 1
ATOM 7016 C CA . VAL A 1 869 ? -34.470 10.611 -25.221 1.00 97.19 869 VAL A CA 1
ATOM 7017 C C . VAL A 1 869 ? -33.808 10.375 -26.578 1.00 97.19 869 VAL A C 1
ATOM 7019 O O . VAL A 1 869 ? -33.473 9.236 -26.887 1.00 97.19 869 VAL A O 1
ATOM 7022 N N . ARG A 1 870 ? -33.571 11.443 -27.354 1.00 97.56 870 ARG A N 1
ATOM 7023 C CA . ARG A 1 870 ? -32.923 11.352 -28.670 1.00 97.56 870 ARG A CA 1
ATOM 7024 C C . ARG A 1 870 ? -31.501 10.795 -28.566 1.00 97.56 870 ARG A C 1
ATOM 7026 O O . ARG A 1 870 ? -31.176 9.844 -29.261 1.00 97.56 870 ARG A O 1
ATOM 7033 N N . ASN A 1 871 ? -30.677 11.361 -27.681 1.00 96.38 871 ASN A N 1
ATOM 7034 C CA . ASN A 1 871 ? -29.282 10.943 -27.532 1.00 96.38 871 ASN A CA 1
ATOM 7035 C C . ASN A 1 871 ? -29.175 9.512 -26.978 1.00 96.38 871 ASN A C 1
ATOM 7037 O O . ASN A 1 871 ? -28.241 8.793 -27.316 1.00 96.38 871 ASN A O 1
ATOM 7041 N N . PHE A 1 872 ? -30.124 9.084 -26.136 1.00 97.19 872 PHE A N 1
ATOM 7042 C CA . PHE A 1 872 ? -30.190 7.701 -25.670 1.00 97.19 872 PHE A CA 1
ATOM 7043 C C . PHE A 1 872 ? -30.559 6.731 -26.794 1.00 97.19 872 PHE A C 1
ATOM 7045 O O . PHE A 1 872 ? -29.923 5.692 -26.898 1.00 97.19 872 PHE A O 1
ATOM 7052 N N . GLU A 1 873 ? -31.549 7.058 -27.630 1.00 97.19 873 GLU A N 1
ATOM 7053 C CA . GLU A 1 873 ? -31.933 6.226 -28.782 1.00 97.19 873 GLU A CA 1
ATOM 7054 C C . GLU A 1 873 ? -30.773 6.083 -29.785 1.00 97.19 873 GLU A C 1
ATOM 7056 O O . GLU A 1 873 ? -30.492 4.972 -30.224 1.00 97.19 873 GLU A O 1
ATOM 7061 N N . GLU A 1 874 ? -30.061 7.177 -30.076 1.00 96.81 874 GLU A N 1
ATOM 7062 C CA . GLU A 1 874 ? -28.871 7.190 -30.943 1.00 96.81 874 GLU A CA 1
ATOM 7063 C C . GLU A 1 874 ? -27.738 6.332 -30.360 1.00 96.81 874 GLU A C 1
ATOM 7065 O O . GLU A 1 874 ? -27.313 5.361 -30.979 1.00 96.81 874 GLU A O 1
ATOM 7070 N N . ALA A 1 875 ? -27.333 6.592 -29.112 1.00 96.06 875 ALA A N 1
ATOM 7071 C CA . ALA A 1 875 ? -26.241 5.850 -28.482 1.00 96.06 875 ALA A CA 1
ATOM 7072 C C . ALA A 1 875 ? -26.576 4.373 -28.199 1.00 96.06 875 ALA A C 1
ATOM 7074 O O . ALA A 1 875 ? -25.676 3.535 -28.093 1.00 96.06 875 ALA A O 1
ATOM 7075 N N . LEU A 1 876 ? -27.858 4.038 -28.019 1.00 96.06 876 LEU A N 1
ATOM 7076 C CA . LEU A 1 876 ? -28.304 2.650 -27.925 1.00 96.06 876 LEU A CA 1
ATOM 7077 C C . LEU A 1 876 ? -28.212 1.959 -29.292 1.00 96.06 876 LEU A C 1
ATOM 7079 O O . LEU A 1 876 ? -27.822 0.795 -29.338 1.00 96.06 876 LEU A O 1
ATOM 7083 N N . GLY A 1 877 ? -28.532 2.665 -30.381 1.00 95.56 877 GLY A N 1
ATOM 7084 C CA . GLY A 1 877 ? -28.350 2.185 -31.751 1.00 95.56 877 GLY A CA 1
ATOM 7085 C C . GLY A 1 877 ? -26.889 1.859 -32.059 1.00 95.56 877 GLY A C 1
ATOM 7086 O O . GLY A 1 877 ? -26.601 0.734 -32.467 1.00 95.56 877 GLY A O 1
ATOM 7087 N N . ASP A 1 878 ? -25.976 2.783 -31.752 1.00 94.50 878 ASP A N 1
ATOM 7088 C CA . ASP A 1 878 ? -24.531 2.599 -31.956 1.00 94.50 878 ASP A CA 1
ATOM 7089 C C . ASP A 1 878 ? -23.990 1.380 -31.187 1.00 94.50 878 ASP A C 1
ATOM 7091 O O . ASP A 1 878 ? -23.229 0.571 -31.716 1.00 94.50 878 ASP A O 1
ATOM 7095 N N . GLU A 1 879 ? -24.405 1.204 -29.928 1.00 94.25 879 GLU A N 1
ATOM 7096 C CA . GLU A 1 879 ? -23.986 0.053 -29.118 1.00 94.25 879 GLU A CA 1
ATOM 7097 C C . GLU A 1 879 ? -24.600 -1.260 -29.633 1.00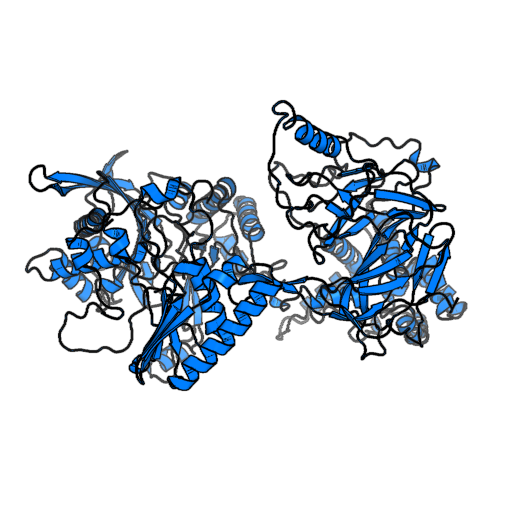 94.25 879 GLU A C 1
ATOM 7099 O O . GLU A 1 879 ? -23.946 -2.303 -29.607 1.00 94.25 879 GLU A O 1
ATOM 7104 N N . GLN A 1 880 ? -25.844 -1.241 -30.124 1.00 94.44 880 GLN A N 1
ATOM 7105 C CA . GLN A 1 880 ? -26.454 -2.410 -30.761 1.00 94.44 880 GLN A CA 1
ATOM 7106 C C . GLN A 1 880 ? -25.729 -2.796 -32.056 1.00 94.44 880 GLN A C 1
ATOM 7108 O O . GLN A 1 880 ? -25.595 -3.988 -32.325 1.00 94.44 880 GLN A O 1
ATOM 7113 N N . GLU A 1 881 ? -25.264 -1.829 -32.847 1.00 94.81 881 GLU A N 1
ATOM 7114 C CA . GLU A 1 881 ? -24.453 -2.070 -34.044 1.00 94.81 881 GLU A CA 1
ATOM 7115 C C . GLU A 1 881 ? -23.081 -2.647 -33.675 1.00 94.81 881 GLU A C 1
ATOM 7117 O O . GLU A 1 881 ? -22.722 -3.718 -34.165 1.00 94.81 881 GLU A O 1
ATOM 7122 N N . ALA A 1 882 ? -22.390 -2.056 -32.695 1.00 91.44 882 ALA A N 1
ATOM 7123 C CA . ALA A 1 882 ? -21.121 -2.579 -32.188 1.00 91.44 882 ALA A CA 1
ATOM 7124 C C . ALA A 1 882 ? -21.243 -4.031 -31.680 1.00 91.44 882 ALA A C 1
ATOM 7126 O O . ALA A 1 882 ? -20.409 -4.884 -31.984 1.00 91.44 882 ALA A O 1
ATOM 7127 N N . LEU A 1 883 ? -22.320 -4.360 -30.959 1.00 88.75 883 LEU A N 1
ATOM 7128 C CA . LEU A 1 883 ? -22.575 -5.730 -30.501 1.00 88.75 883 LEU A CA 1
ATOM 7129 C C . LEU A 1 883 ? -22.898 -6.702 -31.650 1.00 88.75 883 LEU A C 1
ATOM 7131 O O . LEU A 1 883 ? -22.607 -7.896 -31.528 1.00 88.75 883 LEU A O 1
ATOM 7135 N N . ARG A 1 884 ? -23.486 -6.232 -32.763 1.00 93.06 884 ARG A N 1
ATOM 7136 C CA . ARG A 1 884 ? -23.664 -7.049 -33.980 1.00 93.06 884 ARG A CA 1
ATOM 7137 C C . ARG A 1 884 ? -22.321 -7.346 -34.635 1.00 93.06 884 ARG A C 1
ATOM 7139 O O . ARG A 1 884 ? -22.091 -8.502 -34.991 1.00 93.06 884 ARG A O 1
ATOM 7146 N N . ASP A 1 885 ? -21.438 -6.356 -34.721 1.00 91.12 885 ASP A N 1
ATOM 7147 C CA . ASP A 1 885 ? -20.085 -6.519 -35.264 1.00 91.12 885 ASP A CA 1
ATOM 7148 C C . ASP A 1 885 ? -19.244 -7.490 -34.419 1.00 91.12 885 ASP A C 1
ATOM 7150 O O . ASP A 1 885 ? -18.488 -8.305 -34.952 1.00 91.12 885 ASP A O 1
ATOM 7154 N N . GLU A 1 886 ? -19.449 -7.495 -33.097 1.00 90.00 886 GLU A N 1
ATOM 7155 C CA . GLU A 1 886 ? -18.871 -8.472 -32.161 1.00 90.00 886 GLU A CA 1
ATOM 7156 C C . GLU A 1 886 ? -19.528 -9.869 -32.214 1.00 90.00 886 GLU A C 1
ATOM 7158 O O . GLU A 1 886 ? -19.123 -10.771 -31.477 1.00 90.00 886 GLU A O 1
ATOM 7163 N N . GLN A 1 887 ? -20.544 -10.075 -33.060 1.00 92.50 887 GLN A N 1
ATOM 7164 C CA . GLN A 1 887 ? -21.344 -11.306 -33.158 1.00 92.50 887 GLN A CA 1
ATOM 7165 C C . GLN A 1 887 ? -22.081 -11.694 -31.857 1.00 92.50 887 GLN A C 1
ATOM 7167 O O . GLN A 1 887 ? -22.388 -12.867 -31.627 1.00 92.50 887 GLN A O 1
ATOM 7172 N N . ARG A 1 888 ? -22.426 -10.718 -31.007 1.00 88.12 888 ARG A N 1
ATOM 7173 C CA . ARG A 1 888 ? -23.165 -10.905 -29.742 1.00 88.12 888 ARG A CA 1
ATOM 7174 C C . ARG A 1 888 ? -24.666 -10.656 -29.910 1.00 88.12 888 ARG A C 1
ATOM 7176 O O . ARG A 1 888 ? -25.262 -9.810 -29.242 1.00 88.12 888 ARG A O 1
ATOM 7183 N N . LEU A 1 889 ? -25.289 -11.387 -30.834 1.00 87.94 889 LEU A N 1
ATOM 7184 C CA . LEU A 1 889 ? -26.698 -11.188 -31.211 1.00 87.94 889 LEU A CA 1
ATOM 7185 C C . LEU A 1 889 ? -27.685 -11.409 -30.048 1.00 87.94 889 LEU A C 1
ATOM 7187 O O . LEU A 1 889 ? -28.732 -10.767 -30.006 1.00 87.94 889 LEU A O 1
ATOM 7191 N N . ASP A 1 890 ? -27.339 -12.262 -29.083 1.00 82.31 890 ASP A N 1
ATOM 7192 C CA . ASP A 1 890 ? -28.113 -12.502 -27.860 1.00 82.31 890 ASP A CA 1
ATOM 7193 C C . ASP A 1 890 ? -28.191 -11.254 -26.965 1.00 82.31 890 ASP A C 1
ATOM 7195 O O . ASP A 1 890 ? -29.241 -10.947 -26.400 1.00 82.31 890 ASP A O 1
ATOM 7199 N N . PHE A 1 891 ? -27.106 -10.483 -26.882 1.00 83.69 891 PHE A N 1
ATOM 7200 C CA . PHE A 1 891 ? -27.083 -9.209 -26.162 1.00 83.69 891 PHE A CA 1
ATOM 7201 C C . PHE A 1 891 ? -27.895 -8.133 -26.879 1.00 83.69 891 PHE A C 1
ATOM 7203 O O . PHE A 1 891 ? -28.642 -7.401 -26.232 1.00 83.69 891 PHE A O 1
ATOM 7210 N N . VAL A 1 892 ? -27.805 -8.074 -28.210 1.00 88.50 892 VAL A N 1
ATOM 7211 C CA . VAL A 1 892 ? -28.606 -7.151 -29.030 1.00 88.50 892 VAL A CA 1
ATOM 7212 C C . VAL A 1 892 ? -30.097 -7.395 -28.796 1.00 88.50 892 VAL A C 1
ATOM 7214 O O . VAL A 1 892 ? -30.844 -6.449 -28.549 1.00 88.50 892 VAL A O 1
ATOM 7217 N N . GLN A 1 893 ? -30.522 -8.663 -28.780 1.00 85.94 893 GLN A N 1
ATOM 7218 C CA . GLN A 1 893 ? -31.908 -9.036 -28.489 1.00 85.94 893 GLN A CA 1
ATOM 7219 C C . GLN A 1 893 ? -32.364 -8.552 -27.105 1.00 85.94 893 GLN A C 1
ATOM 7221 O O . GLN A 1 893 ? -33.447 -7.976 -26.968 1.00 85.94 893 GLN A O 1
ATOM 7226 N N . ARG A 1 894 ? -31.507 -8.696 -26.087 1.00 86.31 894 ARG A N 1
ATOM 7227 C CA . ARG A 1 894 ? -31.779 -8.256 -24.707 1.00 86.31 894 ARG A CA 1
ATOM 7228 C C . ARG A 1 894 ? -31.853 -6.738 -24.524 1.00 86.31 894 ARG A C 1
ATOM 7230 O O . ARG A 1 894 ? -32.349 -6.295 -23.487 1.00 86.31 894 ARG A O 1
ATOM 7237 N N . MET A 1 895 ? -31.368 -5.962 -25.495 1.00 89.12 895 MET A N 1
ATOM 7238 C CA . MET A 1 895 ? -31.384 -4.497 -25.485 1.00 89.12 895 MET A CA 1
ATOM 7239 C C . MET A 1 895 ? -32.474 -3.878 -26.368 1.00 89.12 895 MET A C 1
ATOM 7241 O O . MET A 1 895 ? -32.557 -2.652 -26.443 1.00 89.12 895 MET A O 1
ATOM 7245 N N . PHE A 1 896 ? -33.332 -4.671 -27.018 1.00 92.06 896 PHE A N 1
ATOM 7246 C CA . PHE A 1 896 ? -34.544 -4.118 -27.623 1.00 92.06 896 PHE A CA 1
ATOM 7247 C C . PHE A 1 896 ? -35.518 -3.701 -26.535 1.00 92.06 896 PHE A C 1
ATOM 7249 O O . PHE A 1 896 ? -35.810 -4.469 -25.624 1.00 92.06 896 PHE A O 1
ATOM 7256 N N . GLY A 1 897 ? -36.044 -2.490 -26.639 1.00 92.38 897 GLY A N 1
ATOM 7257 C CA . GLY A 1 897 ? -36.962 -1.944 -25.658 1.00 92.38 897 GLY A CA 1
ATOM 7258 C C . GLY A 1 897 ? -37.667 -0.710 -26.175 1.00 92.38 897 GLY A C 1
ATOM 7259 O O . GLY A 1 897 ? -37.412 -0.232 -27.279 1.00 92.38 897 GLY A O 1
ATOM 7260 N N . SER A 1 898 ? -38.570 -0.195 -25.358 1.00 94.94 898 SER A N 1
ATOM 7261 C CA . SER A 1 898 ? -39.389 0.961 -25.696 1.00 94.94 898 SER A CA 1
ATOM 7262 C C . SER A 1 898 ? -39.521 1.889 -24.503 1.00 94.94 898 SER A C 1
ATOM 7264 O O . SER A 1 898 ? -39.404 1.476 -23.347 1.00 94.94 898 SER A O 1
ATOM 7266 N N . TRP A 1 899 ? -39.809 3.154 -24.779 1.00 94.81 899 TRP A N 1
ATOM 7267 C CA . TRP A 1 899 ? -40.132 4.110 -23.733 1.00 94.81 899 TRP A CA 1
ATOM 7268 C C . TRP A 1 899 ? -41.540 3.871 -23.199 1.00 94.81 899 TRP A C 1
ATOM 7270 O O . TRP A 1 899 ? -42.520 4.045 -23.916 1.00 94.81 899 TRP A O 1
ATOM 7280 N N . VAL A 1 900 ? -41.623 3.511 -21.922 1.00 91.69 900 VAL A N 1
ATOM 7281 C CA . VAL A 1 900 ? -42.876 3.312 -21.182 1.00 91.69 900 VAL A CA 1
ATOM 7282 C C . VAL A 1 900 ? -43.443 4.651 -20.703 1.00 91.69 900 VAL A C 1
ATOM 7284 O O . VAL A 1 900 ? -44.650 4.798 -20.546 1.00 91.69 900 VAL A O 1
ATOM 7287 N N . SER A 1 901 ? -42.581 5.649 -20.487 1.00 88.25 901 SER A N 1
ATOM 7288 C CA . SER A 1 901 ? -42.979 7.001 -20.092 1.00 88.25 901 SER A CA 1
ATOM 7289 C C . SER A 1 901 ? -42.058 8.041 -20.729 1.00 88.25 901 SER A C 1
ATOM 7291 O O . SER A 1 901 ? -40.839 7.860 -20.742 1.00 88.25 901 SER A O 1
ATOM 7293 N N . LYS A 1 902 ? -42.642 9.126 -21.254 1.00 95.62 902 LYS A N 1
ATOM 7294 C CA . LYS A 1 902 ? -41.954 10.329 -21.758 1.00 95.62 902 LYS A CA 1
ATOM 7295 C C . LYS A 1 902 ? -42.724 11.572 -21.286 1.00 95.62 902 LYS A C 1
ATOM 7297 O O . LYS A 1 902 ? -43.567 12.095 -22.008 1.00 95.62 902 LYS A O 1
ATOM 7302 N N . THR A 1 903 ? -42.466 12.040 -20.070 1.00 93.25 903 THR A N 1
ATOM 7303 C CA . THR A 1 903 ? -43.039 13.285 -19.522 1.00 93.25 903 THR A CA 1
ATOM 7304 C C . THR A 1 903 ? -41.972 14.382 -19.451 1.00 93.25 903 THR A C 1
ATOM 7306 O O . THR A 1 903 ? -40.785 14.069 -19.486 1.00 93.25 903 THR A O 1
ATOM 7309 N N . PRO A 1 904 ? -42.324 15.673 -19.299 1.00 92.19 904 PRO A N 1
ATOM 7310 C CA . PRO A 1 904 ? -41.330 16.746 -19.161 1.00 92.19 904 PRO A CA 1
ATOM 7311 C C . PRO A 1 904 ? -40.325 16.559 -18.010 1.00 92.19 904 PRO A C 1
ATOM 7313 O O . PRO A 1 904 ? -39.223 17.116 -18.078 1.00 92.19 904 PRO A O 1
ATOM 7316 N N . ASN A 1 905 ? -40.696 15.776 -16.987 1.00 87.81 905 ASN A N 1
ATOM 7317 C CA . ASN A 1 905 ? -39.929 15.580 -15.754 1.00 87.81 905 ASN A CA 1
ATOM 7318 C C . ASN A 1 905 ? -39.316 14.179 -15.628 1.00 87.81 905 ASN A C 1
ATOM 7320 O O . ASN A 1 905 ? -38.348 14.008 -14.885 1.00 87.81 905 ASN A O 1
ATOM 7324 N N . GLN A 1 906 ? -39.832 13.191 -16.363 1.00 93.12 906 GLN A N 1
ATOM 7325 C CA . GLN A 1 906 ? -39.357 11.813 -16.304 1.00 93.12 906 GLN A CA 1
ATOM 7326 C C . GLN A 1 906 ? -39.430 11.102 -17.659 1.00 93.12 906 GLN A C 1
ATOM 7328 O O . GLN A 1 906 ? -40.444 11.196 -18.346 1.00 93.12 906 GLN A O 1
ATOM 7333 N N . ALA A 1 907 ? -38.409 10.314 -17.994 1.00 92.50 907 ALA A N 1
ATOM 7334 C CA . ALA A 1 907 ? -38.512 9.299 -19.037 1.00 92.50 907 ALA A CA 1
ATOM 7335 C C . ALA A 1 907 ? -38.067 7.931 -18.525 1.00 92.50 907 ALA A C 1
ATOM 7337 O O . ALA A 1 907 ? -37.096 7.826 -17.780 1.00 92.50 907 ALA A O 1
ATOM 7338 N N . ILE A 1 908 ? -38.800 6.892 -18.919 1.00 92.00 908 ILE A N 1
ATOM 7339 C CA . ILE A 1 908 ? -38.554 5.504 -18.526 1.00 92.00 908 ILE A CA 1
ATOM 7340 C C . ILE A 1 908 ? -38.479 4.675 -19.797 1.00 92.00 908 ILE A C 1
ATOM 7342 O O . ILE A 1 908 ? -39.479 4.545 -20.504 1.00 92.00 908 ILE A O 1
ATOM 7346 N N . TRP A 1 909 ? -37.308 4.125 -20.084 1.00 96.19 909 TRP A N 1
ATOM 7347 C CA . TRP A 1 909 ? -37.108 3.124 -21.121 1.00 96.19 909 TRP A CA 1
ATOM 7348 C C . TRP A 1 909 ? -37.033 1.745 -20.476 1.00 96.19 909 TRP A C 1
ATOM 7350 O O . TRP A 1 909 ? -36.407 1.588 -19.430 1.00 96.19 909 TRP A O 1
ATOM 7360 N N . ARG A 1 910 ? -37.678 0.751 -21.086 1.00 91.50 910 ARG A N 1
ATOM 7361 C CA . ARG A 1 910 ? -37.710 -0.627 -20.590 1.00 91.50 910 ARG A CA 1
ATOM 7362 C C . ARG A 1 910 ? -37.414 -1.589 -21.732 1.00 91.50 910 ARG A C 1
ATOM 7364 O O . ARG A 1 910 ? -38.047 -1.500 -22.787 1.00 91.50 910 ARG A O 1
ATOM 7371 N N . ALA A 1 911 ? -36.490 -2.517 -21.501 1.00 90.38 911 ALA A N 1
ATOM 7372 C CA . ALA A 1 911 ? -36.221 -3.627 -22.403 1.00 90.38 911 ALA A CA 1
ATOM 7373 C C . ALA A 1 911 ? -37.459 -4.532 -22.529 1.00 90.38 911 ALA A C 1
ATOM 7375 O O . ALA A 1 911 ? -38.212 -4.727 -21.571 1.00 90.38 911 ALA A O 1
ATOM 7376 N N . ALA A 1 912 ? -37.690 -5.088 -23.714 1.00 82.69 912 ALA A N 1
ATOM 7377 C CA . ALA A 1 912 ? -38.786 -6.004 -23.959 1.00 82.69 912 ALA A CA 1
ATOM 7378 C C . ALA A 1 912 ? -38.565 -7.278 -23.135 1.00 82.69 912 ALA A C 1
ATOM 7380 O O . ALA A 1 912 ? -37.636 -8.046 -23.370 1.00 82.69 912 ALA A O 1
ATOM 7381 N N . ALA A 1 913 ? -39.450 -7.520 -22.168 1.00 59.56 913 ALA A N 1
ATOM 7382 C CA . ALA A 1 913 ? -39.362 -8.693 -21.305 1.00 59.56 913 ALA A CA 1
ATOM 7383 C C . ALA A 1 913 ? -39.402 -10.011 -22.099 1.00 59.56 913 ALA A C 1
ATOM 7385 O O . ALA A 1 913 ? -38.876 -11.000 -21.628 1.00 59.56 913 ALA A O 1
ATOM 7386 N N . ALA A 1 914 ? -39.971 -10.040 -23.309 1.00 53.69 914 ALA A N 1
ATOM 7387 C CA . ALA A 1 914 ? -39.966 -11.232 -24.161 1.00 53.69 914 ALA A CA 1
ATOM 7388 C C . ALA A 1 914 ? -38.586 -11.524 -24.789 1.00 53.69 914 ALA A C 1
ATOM 7390 O O . ALA A 1 914 ? -38.184 -12.680 -24.872 1.00 53.69 914 ALA A O 1
ATOM 7391 N N . SER A 1 915 ? -37.818 -10.496 -25.171 1.00 54.38 915 SER A N 1
ATOM 7392 C CA . SER A 1 915 ? -36.538 -10.668 -25.878 1.00 54.38 915 SER A CA 1
ATOM 7393 C C . SER A 1 915 ? -35.364 -11.017 -24.958 1.00 54.38 915 SER A C 1
ATOM 7395 O O . SER A 1 915 ? -34.280 -11.356 -25.430 1.00 54.38 915 SER A O 1
ATOM 7397 N N . GLN A 1 916 ? -35.569 -10.975 -23.639 1.00 55.50 916 GLN A N 1
ATOM 7398 C CA . GLN A 1 916 ? -34.574 -11.410 -22.658 1.00 55.50 916 GLN A CA 1
ATOM 7399 C C . GLN A 1 916 ? -34.660 -12.909 -22.311 1.00 55.50 916 GLN A C 1
ATOM 7401 O O . GLN A 1 916 ? -33.763 -13.414 -21.638 1.00 55.50 916 GLN A O 1
ATOM 7406 N N . PHE A 1 917 ? -35.685 -13.633 -22.789 1.00 56.59 917 PHE A N 1
ATOM 7407 C CA . PHE A 1 917 ? -36.009 -14.988 -22.310 1.00 56.59 917 PHE A CA 1
ATOM 7408 C C . PHE A 1 917 ? -36.121 -16.074 -23.399 1.00 56.59 917 PHE A C 1
ATOM 7410 O O . PHE A 1 917 ? -36.520 -17.194 -23.091 1.00 56.59 917 PHE A O 1
ATOM 7417 N N . GLU A 1 918 ? -35.721 -15.820 -24.650 1.00 47.62 918 GLU A N 1
ATOM 7418 C CA . GLU A 1 918 ? -35.810 -16.834 -25.726 1.00 47.62 918 GLU A CA 1
ATOM 7419 C C . GLU A 1 918 ? -34.719 -17.930 -25.689 1.00 47.62 918 GLU A C 1
ATOM 7421 O O . GLU A 1 918 ? -34.767 -18.893 -26.454 1.00 47.62 918 GLU A O 1
ATOM 7426 N N . GLY A 1 919 ? -33.755 -17.862 -24.767 1.00 46.84 919 GLY A N 1
ATOM 7427 C CA . GLY A 1 919 ? -32.809 -18.955 -24.524 1.00 46.84 919 GLY A CA 1
ATOM 7428 C C . GLY A 1 919 ? -33.290 -19.843 -23.381 1.00 46.84 919 GLY A C 1
ATOM 7429 O O . GLY A 1 919 ? -33.398 -19.344 -22.266 1.00 46.84 919 GLY A O 1
ATOM 7430 N N . LYS A 1 920 ? -33.545 -21.139 -23.646 1.00 44.91 920 LYS A N 1
ATOM 7431 C CA . LYS A 1 920 ? -33.855 -22.189 -22.649 1.00 44.91 920 LYS A CA 1
ATOM 7432 C C . LYS A 1 920 ? -33.216 -21.880 -21.289 1.00 44.91 920 LYS A C 1
ATOM 7434 O O . LYS A 1 920 ? -32.006 -22.040 -21.128 1.00 44.91 920 LYS A O 1
ATOM 7439 N N . ALA A 1 921 ? -34.019 -21.446 -20.320 1.00 46.50 921 ALA A N 1
ATOM 7440 C CA . ALA A 1 921 ? -33.555 -21.343 -18.946 1.00 46.50 921 ALA A CA 1
ATOM 7441 C C . ALA A 1 921 ? -33.152 -22.758 -18.481 1.00 46.50 921 ALA A C 1
ATOM 7443 O O . ALA A 1 921 ? -33.955 -23.679 -18.652 1.00 46.50 921 ALA A O 1
ATOM 7444 N N . PRO A 1 922 ? -31.938 -22.966 -17.939 1.00 48.81 922 PRO A N 1
ATOM 7445 C CA . PRO A 1 922 ? -31.558 -24.245 -17.346 1.00 48.81 922 PRO A CA 1
ATOM 7446 C C . PRO A 1 922 ? -32.607 -24.663 -16.306 1.00 48.81 922 PRO A C 1
ATOM 7448 O O . PRO A 1 922 ? -33.010 -23.832 -15.488 1.00 48.81 922 PRO A O 1
ATOM 7451 N N . GLU A 1 923 ? -33.059 -25.922 -16.328 1.00 52.88 923 GLU A N 1
ATOM 7452 C CA . GLU A 1 923 ? -34.079 -26.454 -15.398 1.00 52.88 923 GLU A CA 1
ATOM 7453 C C . GLU A 1 923 ? -33.745 -26.170 -13.921 1.00 52.88 923 GLU A C 1
ATOM 7455 O O . GLU A 1 923 ? -34.638 -25.914 -13.115 1.00 52.88 923 GLU A O 1
ATOM 7460 N N . GLU A 1 924 ? -32.457 -26.086 -13.583 1.00 53.59 924 GLU A N 1
ATOM 7461 C CA . GLU A 1 924 ? -31.955 -25.767 -12.242 1.00 53.59 924 GLU A CA 1
ATOM 7462 C C . GLU A 1 924 ? -32.367 -24.374 -11.719 1.00 53.59 924 GLU A C 1
ATOM 7464 O O . GLU A 1 924 ? -32.362 -24.137 -10.508 1.00 53.59 924 GLU A O 1
ATOM 7469 N N . HIS A 1 925 ? -32.756 -23.439 -12.595 1.00 48.69 925 HIS A N 1
ATOM 7470 C CA . HIS A 1 925 ? -33.147 -22.081 -12.200 1.00 48.69 925 HIS A CA 1
ATOM 7471 C C . HIS A 1 925 ? -34.653 -21.894 -11.981 1.00 48.69 925 HIS A C 1
ATOM 7473 O O . HIS A 1 925 ? -35.037 -21.031 -11.186 1.00 48.69 925 HIS A O 1
ATOM 7479 N N . TRP A 1 926 ? -35.509 -22.722 -12.591 1.00 49.47 926 TRP A N 1
ATOM 7480 C CA . TRP A 1 926 ? -36.960 -22.663 -12.360 1.00 49.47 926 TRP A CA 1
ATOM 7481 C C . TRP A 1 926 ? -37.337 -23.032 -10.921 1.00 49.47 926 TRP A C 1
ATOM 7483 O O . TRP A 1 926 ? -38.274 -22.462 -10.364 1.00 49.47 926 TRP A O 1
ATOM 7493 N N . ALA A 1 927 ? -36.543 -23.884 -10.269 1.00 49.66 927 ALA A N 1
ATOM 7494 C CA . ALA A 1 927 ? -36.758 -24.293 -8.883 1.00 49.66 927 ALA A CA 1
ATOM 7495 C C . ALA A 1 927 ? -36.663 -23.141 -7.853 1.00 49.66 927 ALA A C 1
ATOM 7497 O O . ALA A 1 927 ? -37.070 -23.322 -6.709 1.00 49.66 927 ALA A O 1
ATOM 7498 N N . LYS A 1 928 ? -36.142 -21.955 -8.224 1.00 48.03 928 LYS A N 1
ATOM 7499 C CA . LYS A 1 928 ? -35.910 -20.829 -7.292 1.00 48.03 928 LYS A CA 1
ATOM 7500 C C . LYS A 1 928 ? -36.906 -19.665 -7.396 1.00 48.03 928 LYS A C 1
ATOM 7502 O O . LYS A 1 928 ? -36.739 -18.686 -6.673 1.00 48.03 928 LYS A O 1
ATOM 7507 N N . GLY A 1 929 ? -37.914 -19.728 -8.273 1.00 43.06 929 GLY A N 1
ATOM 7508 C CA . GLY A 1 929 ? -39.046 -18.781 -8.295 1.00 43.06 929 GLY A CA 1
ATOM 7509 C C . GLY A 1 929 ? -38.721 -17.287 -8.491 1.00 43.06 929 GLY A C 1
ATOM 7510 O O . GLY A 1 929 ? -39.602 -16.447 -8.317 1.00 43.06 929 GLY A O 1
ATOM 7511 N N . ARG A 1 930 ? -37.484 -16.905 -8.842 1.00 47.94 930 ARG A N 1
ATOM 7512 C CA . ARG A 1 930 ? -37.119 -15.495 -9.051 1.00 47.94 930 ARG A CA 1
ATOM 7513 C C . ARG A 1 930 ? -37.500 -15.058 -10.465 1.00 47.94 930 ARG A C 1
ATOM 7515 O O . ARG A 1 930 ? -36.815 -15.392 -11.427 1.00 47.94 930 ARG A O 1
ATOM 7522 N N . MET A 1 931 ? -38.575 -14.280 -10.582 1.00 48.62 931 MET A N 1
ATOM 7523 C CA . MET A 1 931 ? -38.863 -13.504 -11.791 1.00 48.62 931 MET A CA 1
ATOM 7524 C C . MET A 1 931 ? -37.710 -12.523 -12.047 1.00 48.62 931 MET A C 1
ATOM 7526 O O . MET A 1 931 ? -37.455 -11.635 -11.233 1.00 48.62 931 MET A O 1
ATOM 7530 N N . TYR A 1 932 ? -37.009 -12.677 -13.170 1.00 57.66 932 TYR A N 1
ATOM 7531 C CA . TYR A 1 932 ? -35.997 -11.710 -13.596 1.00 57.66 932 TYR A CA 1
ATOM 7532 C C . TYR A 1 932 ? -36.694 -10.432 -14.087 1.00 57.66 932 TYR A C 1
ATOM 7534 O O . TYR A 1 932 ? -37.603 -10.492 -14.916 1.00 57.66 932 TYR A O 1
ATOM 7542 N N . ARG A 1 933 ? -36.296 -9.271 -13.548 1.00 69.69 933 ARG A N 1
ATOM 7543 C CA . ARG A 1 933 ? -36.824 -7.964 -13.968 1.00 69.69 933 ARG A CA 1
ATOM 7544 C C . ARG A 1 933 ? -36.192 -7.537 -15.300 1.00 69.69 933 ARG A C 1
ATOM 7546 O O . ARG A 1 933 ? -34.983 -7.722 -15.457 1.00 69.69 933 ARG A O 1
ATOM 7553 N N . PRO A 1 934 ? -36.972 -6.960 -16.236 1.00 82.50 934 PRO A N 1
ATOM 7554 C CA . PRO A 1 934 ? -36.425 -6.397 -17.463 1.00 82.50 934 PRO A CA 1
ATOM 7555 C C . PRO A 1 934 ? -35.463 -5.254 -17.140 1.00 82.50 934 PRO A C 1
ATOM 7557 O O . PRO A 1 934 ? -35.617 -4.578 -16.123 1.00 82.50 934 PRO A O 1
ATOM 7560 N N . ALA A 1 935 ? -34.492 -5.021 -18.021 1.00 88.31 935 ALA A N 1
ATOM 7561 C CA . ALA A 1 935 ? -33.606 -3.874 -17.870 1.00 88.31 935 ALA A CA 1
ATOM 7562 C C . ALA A 1 935 ? -34.374 -2.556 -18.069 1.00 88.31 935 ALA A C 1
ATOM 7564 O O . ALA A 1 935 ? -35.206 -2.441 -18.973 1.00 88.31 935 ALA A O 1
ATOM 7565 N N . GLU A 1 936 ? -34.082 -1.557 -17.242 1.00 90.94 936 GLU A N 1
ATOM 7566 C CA . GLU A 1 936 ? -34.748 -0.257 -17.229 1.00 90.94 936 GLU A CA 1
ATOM 7567 C C . GLU A 1 936 ? -33.736 0.888 -17.172 1.00 90.94 936 GLU A C 1
ATOM 7569 O O . GLU A 1 936 ? -32.720 0.808 -16.484 1.00 90.94 936 GLU A O 1
ATOM 7574 N N . VAL A 1 937 ? -34.042 1.980 -17.876 1.00 93.25 937 VAL A N 1
ATOM 7575 C CA . VAL A 1 937 ? -33.326 3.257 -17.785 1.00 93.25 937 VAL A CA 1
ATOM 7576 C C . VAL A 1 937 ? -34.327 4.344 -17.417 1.00 93.25 937 VAL A C 1
ATOM 7578 O O . VAL A 1 937 ? -35.249 4.640 -18.177 1.00 93.25 937 VAL A O 1
ATOM 7581 N N . VAL A 1 938 ? -34.139 4.960 -16.254 1.00 91.94 938 VAL A N 1
ATOM 7582 C CA . VAL A 1 938 ? -35.021 5.993 -15.705 1.00 91.94 938 VAL A CA 1
ATOM 7583 C C . VAL A 1 938 ? -34.274 7.314 -15.626 1.00 91.94 938 VAL A C 1
ATOM 7585 O O . VAL A 1 938 ? -33.350 7.457 -14.831 1.00 91.94 938 VAL A O 1
ATOM 7588 N N . TYR A 1 939 ? -34.699 8.313 -16.394 1.00 94.69 939 TYR A N 1
ATOM 7589 C CA . TYR A 1 939 ? -34.213 9.684 -16.268 1.00 94.69 939 TYR A CA 1
ATOM 7590 C C . TYR A 1 939 ? -35.208 10.553 -15.505 1.00 94.69 939 TYR A C 1
ATOM 7592 O O . TYR A 1 939 ? -36.352 10.698 -15.925 1.00 94.69 939 TYR A O 1
ATOM 7600 N N . VAL A 1 940 ? -34.762 11.156 -14.401 1.00 90.25 940 VAL A N 1
ATOM 7601 C CA . VAL A 1 940 ? -35.522 12.105 -13.577 1.00 90.25 940 VAL A CA 1
ATOM 7602 C C . VAL A 1 940 ? -34.886 13.487 -13.716 1.00 90.25 940 VAL A C 1
ATOM 7604 O O . VAL A 1 940 ? -33.847 13.770 -13.109 1.00 90.25 940 VAL A O 1
ATOM 7607 N N . ARG A 1 941 ? -35.510 14.356 -14.519 1.00 90.31 941 ARG A N 1
ATOM 7608 C CA . ARG A 1 941 ? -34.949 15.651 -14.937 1.00 90.31 941 ARG A CA 1
ATOM 7609 C C . ARG A 1 941 ? -34.718 16.601 -13.771 1.00 90.31 941 ARG A C 1
ATOM 7611 O O . ARG A 1 941 ? -33.646 17.188 -13.690 1.00 90.31 941 ARG A O 1
ATOM 7618 N N . GLU A 1 942 ? -35.684 16.722 -12.862 1.00 81.75 942 GLU A N 1
ATOM 7619 C CA . GLU A 1 942 ? -35.588 17.618 -11.696 1.00 81.75 942 GLU A CA 1
ATOM 7620 C C . GLU A 1 942 ? -34.380 17.292 -10.810 1.00 81.75 942 GLU A C 1
ATOM 7622 O O . GLU A 1 942 ? -33.763 18.183 -10.236 1.00 81.75 942 GLU A O 1
ATOM 7627 N N . LYS A 1 943 ? -33.996 16.012 -10.751 1.00 75.94 943 LYS A N 1
ATOM 7628 C CA . LYS A 1 943 ? -32.819 15.546 -10.008 1.00 75.94 943 LYS A CA 1
ATOM 7629 C C . LYS A 1 943 ? -31.551 15.523 -10.867 1.00 75.94 943 LYS A C 1
ATOM 7631 O O . LYS A 1 943 ? -30.462 15.330 -10.335 1.00 75.94 943 LYS A O 1
ATOM 7636 N N . GLY A 1 944 ? -31.683 15.670 -12.185 1.00 88.94 944 GLY A N 1
ATOM 7637 C CA . GLY A 1 944 ? -30.604 15.485 -13.149 1.00 88.94 944 GLY A CA 1
ATOM 7638 C C . GLY A 1 944 ? -29.997 14.081 -13.107 1.00 88.94 944 GLY A C 1
ATOM 7639 O O . GLY A 1 944 ? -28.798 13.952 -13.350 1.00 88.94 944 GLY A O 1
ATOM 7640 N N . LYS A 1 945 ? -30.784 13.047 -12.762 1.00 89.50 945 LYS A N 1
ATOM 7641 C CA . LYS A 1 945 ? -30.299 11.674 -12.518 1.00 89.50 945 LYS A CA 1
ATOM 7642 C C . LYS A 1 945 ? -30.849 10.672 -13.519 1.00 89.50 945 LYS A C 1
ATOM 7644 O O . LYS A 1 945 ? -32.050 10.658 -13.766 1.00 89.50 945 LYS A O 1
ATOM 7649 N N . VAL A 1 946 ? -29.977 9.810 -14.024 1.00 89.88 946 VAL A N 1
ATOM 7650 C CA . VAL A 1 946 ? -30.299 8.626 -14.826 1.00 89.88 946 VAL A CA 1
ATOM 7651 C C . VAL A 1 946 ? -29.983 7.401 -13.979 1.00 89.88 946 VAL A C 1
ATOM 7653 O O . VAL A 1 946 ? -28.863 7.288 -13.494 1.00 89.88 946 VAL A O 1
ATOM 7656 N N . VAL A 1 947 ? -30.949 6.513 -13.789 1.00 88.00 947 VAL A N 1
ATOM 7657 C CA . VAL A 1 947 ? -30.813 5.261 -13.038 1.00 88.00 947 VAL A CA 1
ATOM 7658 C C . VAL A 1 947 ? -30.967 4.104 -14.011 1.00 88.00 947 VAL A C 1
ATOM 7660 O O . VAL A 1 947 ? -31.864 4.134 -14.849 1.00 88.00 947 VAL A O 1
ATOM 7663 N N . ILE A 1 948 ? -30.097 3.108 -13.906 1.00 90.56 948 ILE A N 1
ATOM 7664 C CA . ILE A 1 948 ? -30.137 1.889 -14.710 1.00 90.56 948 ILE A CA 1
ATOM 7665 C C . ILE A 1 948 ? -30.379 0.719 -13.756 1.00 90.56 948 ILE A C 1
ATOM 7667 O O . ILE A 1 948 ? -29.753 0.640 -12.702 1.00 90.56 948 ILE A O 1
ATOM 7671 N N . ASP A 1 949 ? -31.288 -0.175 -14.109 1.00 84.00 949 ASP A N 1
ATOM 7672 C CA . ASP A 1 949 ? -31.550 -1.407 -13.363 1.00 84.00 949 ASP A CA 1
ATOM 7673 C C . ASP A 1 949 ? -31.696 -2.574 -14.347 1.00 84.00 949 ASP A C 1
ATOM 7675 O O . ASP A 1 949 ? -32.033 -2.362 -15.512 1.00 84.00 949 ASP A O 1
ATOM 7679 N N . GLY A 1 950 ? -31.411 -3.798 -13.910 1.00 84.50 950 GLY A N 1
ATOM 7680 C CA . GLY A 1 950 ? -31.499 -5.004 -14.736 1.00 84.50 950 GLY A CA 1
ATOM 7681 C C . GLY A 1 950 ? -30.333 -5.981 -14.550 1.00 84.50 950 GLY A C 1
ATOM 7682 O O . GLY A 1 950 ? -29.464 -5.777 -13.700 1.00 84.50 950 GLY A O 1
ATOM 7683 N N . PRO A 1 951 ? -30.294 -7.067 -15.346 1.00 83.31 951 PRO A N 1
ATOM 7684 C CA . PRO A 1 951 ? -29.169 -7.998 -15.369 1.00 83.31 951 PRO A CA 1
ATOM 7685 C C . PRO A 1 951 ? -27.834 -7.270 -15.587 1.00 83.31 951 PRO A C 1
ATOM 7687 O O . PRO A 1 951 ? -27.736 -6.411 -16.462 1.00 83.31 951 PRO A O 1
ATOM 7690 N N . GLN A 1 952 ? -26.820 -7.613 -14.784 1.00 80.31 952 GLN A N 1
ATOM 7691 C CA . GLN A 1 952 ? -25.504 -6.952 -14.731 1.00 80.31 952 GLN A CA 1
ATOM 7692 C C . GLN A 1 952 ? -24.894 -6.715 -16.120 1.00 80.31 952 GLN A C 1
ATOM 7694 O O . GLN A 1 952 ? -24.424 -5.629 -16.439 1.00 80.31 952 GLN A O 1
ATOM 7699 N N . ASP A 1 953 ? -24.944 -7.740 -16.959 1.00 83.56 953 ASP A N 1
ATOM 7700 C CA . ASP A 1 953 ? -24.390 -7.772 -18.305 1.00 83.56 953 ASP A CA 1
ATOM 7701 C C . ASP A 1 953 ? -25.118 -6.815 -19.273 1.00 83.56 953 ASP A C 1
ATOM 7703 O O . ASP A 1 953 ? -24.475 -6.168 -20.105 1.00 83.56 953 ASP A O 1
ATOM 7707 N N . VAL A 1 954 ? -26.441 -6.675 -19.135 1.00 87.69 954 VAL A N 1
ATOM 7708 C CA . VAL A 1 954 ? -27.270 -5.720 -19.893 1.00 87.69 954 VAL A CA 1
ATOM 7709 C C . VAL A 1 954 ? -27.100 -4.297 -19.354 1.00 87.69 954 VAL A C 1
ATOM 7711 O O . VAL A 1 954 ? -26.954 -3.354 -20.131 1.00 87.69 954 VAL A O 1
ATOM 7714 N N . ALA A 1 955 ? -27.058 -4.129 -18.030 1.00 89.06 955 ALA A N 1
ATOM 7715 C CA . ALA A 1 955 ? -26.844 -2.838 -17.385 1.00 89.06 955 ALA A CA 1
ATOM 7716 C C . ALA A 1 955 ? -25.471 -2.241 -17.746 1.00 89.06 955 ALA A C 1
ATOM 7718 O O . ALA A 1 955 ? -25.370 -1.044 -18.021 1.00 89.06 955 ALA A O 1
ATOM 7719 N N . ASP A 1 956 ? -24.429 -3.073 -17.839 1.00 89.44 956 ASP A N 1
ATOM 7720 C CA . ASP A 1 956 ? -23.094 -2.664 -18.286 1.00 89.44 956 ASP A CA 1
ATOM 7721 C C . ASP A 1 956 ? -23.074 -2.209 -19.754 1.00 89.44 956 ASP A C 1
ATOM 7723 O O . ASP A 1 956 ? -22.330 -1.289 -20.100 1.00 89.44 956 ASP A O 1
ATOM 7727 N N . ALA A 1 957 ? -23.891 -2.815 -20.622 1.00 90.38 957 ALA A N 1
ATOM 7728 C CA . ALA A 1 957 ? -24.041 -2.382 -22.012 1.00 90.38 957 ALA A CA 1
ATOM 7729 C C . ALA A 1 957 ? -24.782 -1.040 -22.115 1.00 90.38 957 ALA A C 1
ATOM 7731 O O . ALA A 1 957 ? -24.268 -0.098 -22.716 1.00 90.38 957 ALA A O 1
ATOM 7732 N N . LEU A 1 958 ? -25.907 -0.892 -21.408 1.00 93.56 958 LEU A N 1
ATOM 7733 C CA . LEU A 1 958 ? -26.638 0.379 -21.308 1.00 93.56 958 LEU A CA 1
ATOM 7734 C C . LEU A 1 958 ? -25.759 1.507 -20.738 1.00 93.56 958 LEU A C 1
ATOM 7736 O O . LEU A 1 958 ? -25.839 2.661 -21.166 1.00 93.56 958 LEU A O 1
ATOM 7740 N N . LEU A 1 959 ? -24.867 1.180 -19.797 1.00 92.81 959 LEU A N 1
ATOM 7741 C CA . LEU A 1 959 ? -23.882 2.113 -19.256 1.00 92.81 959 LEU A CA 1
ATOM 7742 C C . LEU A 1 959 ? -22.849 2.581 -20.286 1.00 92.81 959 LEU A C 1
ATOM 7744 O O . LEU A 1 959 ? -22.374 3.718 -20.164 1.00 92.81 959 LEU A O 1
ATOM 7748 N N . ARG A 1 960 ? -22.469 1.740 -21.257 1.00 92.69 960 ARG A N 1
ATOM 7749 C CA . ARG A 1 960 ? -21.571 2.137 -22.353 1.00 92.69 960 ARG A CA 1
ATOM 7750 C C . ARG A 1 960 ? -22.265 3.133 -23.272 1.00 92.69 960 ARG A C 1
ATOM 7752 O O . ARG A 1 960 ? -21.712 4.219 -23.448 1.00 92.69 960 ARG A O 1
ATOM 7759 N N . SER A 1 961 ? -23.502 2.849 -23.689 1.00 93.88 961 SER A N 1
ATOM 7760 C CA . SER A 1 961 ? -24.330 3.774 -24.480 1.00 93.88 961 SER A CA 1
ATOM 7761 C C . SER A 1 961 ? -24.487 5.130 -23.788 1.00 93.88 961 SER A C 1
ATOM 7763 O O . SER A 1 961 ? -24.229 6.179 -24.368 1.00 93.88 961 SER A O 1
ATOM 7765 N N . LEU A 1 962 ? -24.821 5.141 -22.495 1.00 94.69 962 LEU A N 1
ATOM 7766 C CA . LEU A 1 962 ? -25.030 6.383 -21.741 1.00 94.69 962 LEU A CA 1
ATOM 7767 C C . LEU A 1 962 ? -23.742 7.182 -21.479 1.00 94.69 962 LEU A C 1
ATOM 7769 O O . LEU A 1 962 ? -23.814 8.358 -21.113 1.00 94.69 962 LEU A O 1
ATOM 7773 N N . LYS A 1 963 ? -22.550 6.585 -21.612 1.00 93.50 963 LYS A N 1
ATOM 7774 C CA . LYS A 1 963 ? -21.274 7.234 -21.255 1.00 93.50 963 LYS A CA 1
ATOM 7775 C C . LYS A 1 963 ? -20.927 8.415 -22.164 1.00 93.50 963 LYS A C 1
ATOM 7777 O O . LYS A 1 963 ? -20.184 9.293 -21.732 1.00 93.50 963 LYS A O 1
ATOM 7782 N N . THR A 1 964 ? -21.455 8.447 -23.383 1.00 92.56 964 THR A N 1
ATOM 7783 C CA . THR A 1 964 ? -21.167 9.495 -24.371 1.00 92.56 964 THR A CA 1
ATOM 7784 C C . THR A 1 964 ? -21.749 10.854 -23.972 1.00 92.56 964 THR A C 1
ATOM 7786 O O . THR A 1 964 ? -21.137 11.880 -24.256 1.00 92.56 964 THR A O 1
ATOM 7789 N N . PHE A 1 965 ? -22.872 10.885 -23.240 1.00 95.12 965 PHE A N 1
ATOM 7790 C CA . PHE A 1 965 ? -23.560 12.134 -22.868 1.00 95.12 965 PHE A CA 1
ATOM 7791 C C . PHE A 1 965 ? -23.996 12.227 -21.394 1.00 95.12 965 PHE A C 1
ATOM 7793 O O . PHE A 1 965 ? -24.666 13.185 -20.996 1.00 95.12 965 PHE A O 1
ATOM 7800 N N . THR A 1 966 ? -23.600 11.273 -20.550 1.00 95.06 966 THR A N 1
ATOM 7801 C CA . THR A 1 966 ? -23.823 11.323 -19.097 1.00 95.06 966 THR A CA 1
ATOM 7802 C C . THR A 1 966 ? -22.519 11.144 -18.325 1.00 95.06 966 THR A C 1
ATOM 7804 O O . THR A 1 966 ? -21.577 10.498 -18.788 1.00 95.06 966 THR A O 1
ATOM 7807 N N . LYS A 1 967 ? -22.452 11.694 -17.111 1.00 90.81 967 LYS A N 1
ATOM 7808 C CA . LYS A 1 967 ? -21.302 11.522 -16.204 1.00 90.81 967 LYS A CA 1
ATOM 7809 C C . LYS A 1 967 ? -21.689 10.604 -15.047 1.00 90.81 967 LYS A C 1
ATOM 7811 O O . LYS A 1 967 ? -22.852 10.640 -14.665 1.00 90.81 967 LYS A O 1
ATOM 7816 N N . PRO A 1 968 ? -20.788 9.786 -14.482 1.00 85.50 968 PRO A N 1
ATOM 7817 C CA . PRO A 1 968 ? -21.051 9.129 -13.200 1.00 85.50 968 PRO A CA 1
ATOM 7818 C C . PRO A 1 968 ? -21.563 10.146 -12.171 1.00 85.50 968 PRO A C 1
ATOM 7820 O O . PRO A 1 968 ? -21.076 11.279 -12.133 1.00 85.50 968 PRO A O 1
ATOM 7823 N N . ASP A 1 969 ? -22.598 9.796 -11.405 1.00 75.62 969 ASP A N 1
ATOM 7824 C CA . ASP A 1 969 ? -23.022 10.636 -10.286 1.00 75.62 969 ASP A CA 1
ATOM 7825 C C . ASP A 1 969 ? -22.162 10.300 -9.070 1.00 75.62 969 ASP A C 1
ATOM 7827 O O . ASP A 1 969 ? -22.476 9.387 -8.315 1.00 75.62 969 ASP A O 1
ATOM 7831 N N . ASP A 1 970 ? -21.085 11.063 -8.878 1.00 61.06 970 ASP A N 1
ATOM 7832 C CA . ASP A 1 970 ? -20.164 10.897 -7.746 1.00 61.06 970 ASP A CA 1
ATOM 7833 C C . ASP A 1 970 ? -20.847 11.114 -6.377 1.00 61.06 970 ASP A C 1
ATOM 7835 O O . ASP A 1 970 ? -20.307 10.698 -5.355 1.00 61.06 970 ASP A O 1
ATOM 7839 N N . ASN A 1 971 ? -22.059 11.700 -6.350 1.00 53.62 971 ASN A N 1
ATOM 7840 C CA . ASN A 1 971 ? -22.876 11.840 -5.136 1.00 53.62 971 ASN A CA 1
ATOM 7841 C C . ASN A 1 971 ? -24.043 10.837 -5.084 1.00 53.62 971 ASN A C 1
ATOM 7843 O O . ASN A 1 971 ? -24.807 10.843 -4.118 1.00 53.62 971 ASN A O 1
ATOM 7847 N N . ALA A 1 972 ? -24.265 10.029 -6.127 1.00 50.50 972 ALA A N 1
ATOM 7848 C CA . ALA A 1 972 ? -25.187 8.909 -6.037 1.00 50.50 972 ALA A CA 1
ATOM 7849 C C . ALA A 1 972 ? -24.418 7.750 -5.453 1.00 50.50 972 ALA A C 1
ATOM 7851 O O . ALA A 1 972 ? -23.588 7.119 -6.108 1.00 50.50 972 ALA A O 1
ATOM 7852 N N . VAL A 1 973 ? -24.708 7.497 -4.196 1.00 44.91 973 VAL A N 1
ATOM 7853 C CA . VAL A 1 973 ? -23.974 6.518 -3.449 1.00 44.91 973 VAL A CA 1
ATOM 7854 C C . VAL A 1 973 ? -24.876 5.360 -3.093 1.00 44.91 973 VAL A C 1
ATOM 7856 O O . VAL A 1 973 ? -25.997 5.573 -2.634 1.00 44.91 973 VAL A O 1
ATOM 7859 N N . MET A 1 974 ? -24.382 4.138 -3.272 1.00 40.84 974 MET A N 1
ATOM 7860 C CA . MET A 1 974 ? -24.948 3.009 -2.551 1.00 40.84 974 MET A CA 1
ATOM 7861 C C . MET A 1 974 ? -24.648 3.260 -1.068 1.00 40.84 974 MET A C 1
ATOM 7863 O O . MET A 1 974 ? -23.472 3.457 -0.734 1.00 40.84 974 MET A O 1
ATOM 7867 N N . PRO A 1 975 ? -25.642 3.269 -0.161 1.00 41.16 975 PRO A N 1
ATOM 7868 C CA . PRO A 1 975 ? -25.315 3.007 1.230 1.00 41.16 975 PRO A CA 1
ATOM 7869 C C . PRO A 1 975 ? -24.483 1.723 1.195 1.00 41.16 975 PRO A C 1
ATOM 7871 O O . PRO A 1 975 ? -24.905 0.745 0.584 1.00 41.16 975 PRO A O 1
ATOM 7874 N N . ILE A 1 976 ? -23.268 1.739 1.747 1.00 44.97 976 ILE A N 1
ATOM 7875 C CA . ILE A 1 976 ? -22.394 0.549 1.745 1.00 44.97 976 ILE A CA 1
ATOM 7876 C C . ILE A 1 976 ? -23.156 -0.663 2.321 1.00 44.97 976 ILE A C 1
ATOM 7878 O O . ILE A 1 976 ? -22.916 -1.809 1.952 1.00 44.97 976 ILE A O 1
ATOM 7882 N N . TYR A 1 977 ? -24.165 -0.375 3.139 1.00 46.00 977 TYR A N 1
ATOM 7883 C CA . TYR A 1 977 ? -25.195 -1.279 3.600 1.00 46.00 977 TYR A CA 1
ATOM 7884 C C . TYR A 1 977 ? -26.313 -1.419 2.558 1.00 46.00 977 TYR A C 1
ATOM 7886 O O . TYR A 1 977 ? -27.292 -0.671 2.565 1.00 46.00 977 TYR A O 1
ATOM 7894 N N . ASP A 1 978 ? -26.223 -2.419 1.685 1.00 41.34 978 ASP A N 1
ATOM 7895 C CA . ASP A 1 978 ? -27.443 -2.963 1.091 1.00 41.34 978 ASP A CA 1
ATOM 7896 C C . ASP A 1 978 ? -28.210 -3.682 2.211 1.00 41.34 978 ASP A C 1
ATOM 7898 O O . ASP A 1 978 ? -28.041 -4.878 2.438 1.00 41.34 978 ASP A O 1
ATOM 7902 N N . VAL A 1 979 ? -29.011 -2.926 2.970 1.00 37.00 979 VAL A N 1
ATOM 7903 C CA . VAL A 1 979 ? -29.794 -3.428 4.112 1.00 37.00 979 VAL A CA 1
ATOM 7904 C C . VAL A 1 979 ? -30.673 -4.614 3.687 1.00 37.00 979 VAL A C 1
ATOM 7906 O O . VAL A 1 979 ? -30.928 -5.507 4.490 1.00 37.00 979 VAL A O 1
ATOM 7909 N N . SER A 1 980 ? -31.061 -4.692 2.406 1.00 37.78 980 SER A N 1
ATOM 7910 C CA . SER A 1 980 ? -31.826 -5.814 1.848 1.00 37.78 980 SER A CA 1
ATOM 7911 C C . SER A 1 980 ? -31.009 -7.099 1.648 1.00 37.78 980 SER A C 1
ATOM 7913 O O . SER A 1 980 ? -31.583 -8.183 1.652 1.00 37.78 980 SER A O 1
ATOM 7915 N N . ARG A 1 981 ? -29.676 -7.001 1.533 1.00 38.41 981 ARG A N 1
ATOM 7916 C CA . ARG A 1 981 ? -28.737 -8.143 1.533 1.00 38.41 981 ARG A CA 1
ATOM 7917 C C . ARG A 1 981 ? -28.207 -8.504 2.919 1.00 38.41 981 ARG A C 1
ATOM 7919 O O . ARG A 1 981 ? -27.673 -9.591 3.084 1.00 38.41 981 ARG A O 1
ATOM 7926 N N . ILE A 1 982 ? -28.297 -7.591 3.885 1.00 37.50 982 ILE A N 1
ATOM 7927 C CA . ILE A 1 982 ? -27.892 -7.821 5.285 1.00 37.50 982 ILE A CA 1
ATOM 7928 C C . ILE A 1 982 ? -29.037 -8.457 6.092 1.00 37.50 982 ILE A C 1
ATOM 7930 O O . ILE A 1 982 ? -28.790 -9.121 7.092 1.00 37.50 982 ILE A O 1
ATOM 7934 N N . SER A 1 983 ? -30.284 -8.275 5.647 1.00 30.14 983 SER A N 1
ATOM 7935 C CA . SER A 1 983 ? -31.497 -8.843 6.259 1.00 30.14 983 SER A CA 1
ATOM 7936 C C . SER A 1 983 ? -31.979 -10.161 5.630 1.00 30.14 983 SER A C 1
ATOM 7938 O O . SER A 1 983 ? -33.019 -10.675 6.041 1.00 30.14 983 SER A O 1
ATOM 7940 N N . SER A 1 984 ? -31.242 -10.706 4.654 1.00 28.81 984 SER A N 1
ATOM 7941 C CA . SER A 1 984 ? -31.459 -12.034 4.053 1.00 28.81 984 SER A CA 1
ATOM 7942 C C . SER A 1 984 ? -30.441 -13.034 4.567 1.00 28.81 984 SER A C 1
ATOM 7944 O O . SER A 1 984 ? -30.833 -14.195 4.806 1.00 28.81 984 SER A O 1
#

Radius of gyration: 36.81 Å; chains: 1; bounding box: 98×80×104 Å

Secondary structure (DSSP, 8-state):
--------SS-PPPB-TTS--EEEEETTEEEEE-EEEEEEE-SSPEEEEEPPTTS--SS-EEEEEEEEPSS-SS--EEEEEEEEE-TTSEEEEEPPEEEEE-TTS-EEEEE-PEEEEEE-TT-EEESSPPEEPEEPHHHHHHHHHHHHTS-SS------PPP----TT-----S----EEEEEETTEEEEEEEEE--SSSPPPTTS-SEEPPTT--BSS-EEEEEEBSS-TT-EEEEEE-TT-EEE-TT--TTSEEE-TTEEEEBPPHHHHTT-PPSSTT--GGGGS----S---------THHHHHHHHHHH-HHHHHHHHHHHTT-TTS-----SSSS--TTSS---GGG--SHHHHHHHHHHHHHHHHHH----HHHHHHS-HHHHHHHHHHTT--HHHHHHHHHHHHHHHHHHHHTS---THHHHHHHHHHHHHHHHHHH--HHHHHHHHHHHS---GGGSTTTS----HHHHHHHHHHS-GGGHHHHHHHHHHHHHTB--SS--SEEETTGGGSSS-SSSEE-----HHHHHHHHHHHHHHGGGT----EEEPPPSSEEEEEEEEEEE-TT--TTPPTTPPP---GGGT-PPPEEETTEEE----HHHHHHHHHHHTT-TT-SEEEEEEEE--EEETTTTEEEEEEEEEEEEEEE-TTHHHHHHHHHHHHHHHHHTSTT-HHHHHHHHHHHH-TT-SHHHHEESTTTSSSS-EEPTTPPPEEEEE--HHHHHHHHTTSS-TTTS-EEEEE-----EEEEEEEEEEEE-TTT--EEEEEEEEEEETTTS-HHHHHHHH-S---TTT-PPPPPP---HHHHHHS-SSTT-----SSS----S--------B-TTEEE--S-HHHHHHHHHHHHHHHHHHHHHTT-HHHHHHT-EEEEEE-SSEEEEEE-TTTT--S---HHHHTT--PPPPPEEEEEGGGTEEEEES-HHHHHHHHHHHTTT-EE-TT-B--S--HHHH--

InterPro domains:
  IPR056443 C962R-like, N-terminal AEP domain [PF23162] (522-725)

Sequence (984 aa):
ASRAFEEPVGRALEVNENMPPGLHRCGDIVVLHGELQEATFGPSSQHVGTLPEGFRPRRELRWLASLLRSDDSTRVLEHSVALTLRPDGRISVQGGKVHQVDQKGHMRVYQQNKKGRLCLDGVRFAVCDGIAVELSKHVADAKRSKAGAGQEGKEAQGGGAKAKVSYLVSACSASDKTAVCVVQGDVVLLEGYLAWGQGRPPNAKQPIATLPRGCWPKRREIFFTRGGSDLEERRRVDVDHFGRIFCPEGASDGRVELTGVIFVAADPATTKDLKPRDPDWDDLKLHYHRNDVSVVSASFDGHELLEHFVRRSNCHEWSFIEYDFARHAGRKMLLPLGQVPLRGHDKWDPMNLTHERSMKIWREYKGSLLENFGITSFHTLLHVSDNMFQKIADRIRMRKDDINYMMEYRHRERQNWSAKRQPGLTFRYLESLASEIADQMFEHWDFKAQLQGALQNDFRPPATIEHLFPQRKSGQDFFIRKHIKDCDMARFEEARQFFFLYETTGSNMTHCSLMGASDVFTTTGKWHFPDSPDVQRQLFEHIEWLFPRKVYLYMSERQTLRFPFIEDLDIQASMDWQGELQPGEKRRPPDELIMNPPVRRGDVVEGDPGELMRKRAIAVHMIYPHFDQLEVLVYSASGHNKGKDMLKSSFHLVWPQLIVDPDRAPVIRHVTLGLFQRETRIEGSYLRTCQEKLLKLHESNNWELVFDSTTINARNGLRLPYSDKASMVVGTEEDKRKIKEGQLSKTKAHKIRVKEDRPSKAIGKIVFDFDKDPTTGESRLLDARWTADAQTYRIAEWIHMGSCRRDPATVAELTTWQLGPDVLAMLPTKPGEQFVFCEGEDDGEGGHWVTHKPFPYIRRCKLPMREFVRNFEEALGDEQEALRDEQRLDFVQRMFGSWVSKTPNQAIWRAAAASQFEGKAPEEHWAKGRMYRPAEVVYVREKGKVVIDGPQDVADALLRSLKTFTKPDDNAVMPIYDVSRISS

Organism: NCBI:txid1333877